Protein AF-R7IMG8-F1 (afdb_monomer_lite)

Foldseek 3Di:
DDKAWPDWDDAPQKIWTWIDDPVALAIAIAMDGNVCPPLFDPQEDDDGWHFKFWDWPPWAAAPDPCPLPDRGPTPVSRQWGWDDWDWDDDPFWIKIWTWTDGPQAKIKTWIWIHTHPAQWIKIKMKIARQHQFKIKIQDIFRGKHKQPPSNARFQNPPFKKKWWFFAAFQFGQDIDIDGCVSQVQDADPVLRDKRKDKDADAFQLRPHTTAQKMKMAGNVQQKIKIKAWFARHTKMKMWMGRTSMIMITIFAQGCSGLNDMDMDHNGDMDMTTMMIIHMDHDPPLQVRLLSRQCVLVVLLVPAFPVLLLQAEAEEACQAQVQQAALVVLVLVLVLDLVDRHAAYEDEFNQQPEPPDDRQQAADQQHGYCVRYVPGCQVSQVSCVVSNHAYEYEHALFKHGQNYPVVPVQVQFFAAPNHFQDDDGITTGQLVDVVSLVSCCVNPLCVCVVNVHQEYEHEAEDTSGSAGDDHPTRSVNRRVSSVSVLVSLVVSCVSRPNRAYEYYYQACSRLGSNSSSSHSAYRNHVCQLALLLLVSLLSCSSRHQLSRHEGEQEDEQPDDLQSNLLSLLSRLSHRHYYYYDSSNHDPSNVVLNRVSVVVSSVCSQQSSAWRKDKDFDDFPDSRQGAEKTKIWIAGPQLKIKIKIWHADYDYDQKDKDQAPPSHAQDFPDKHWSDDWPWHGDPRIIITGDDDHGIMMMTMGHHPDQDDPPDDDFDWKKKFKAADPGQPDWHQAIWMWMDSPVPHTGTFLQPDGPGGDPDDPSTWGQWAWDDDPQKIKIWTARPVDRQKIWIWIGNLVQDTDDTDIDGPVPDDDDDPVRRMDIDDPVSVVVSCVARHDLFFWDFPDKDFFEFEDAQPDDTPDDQWTWTAIPLRFIDIFGWDKDDWHSNDFFKTKIKIKTWDWDAFPLQFFLFALWEWDQDPVQKIKIWGQHFDPVPCDVLFTARFFIKIKIFNFSSLSGPPNVGMDMDTQDGDDAAPPRHHQPFGNWYWDQPPQWIKTKTKGAPDSVDRQNIAIWMWIFNDPDPRPTHIDTPGGQAEPDPPFPPSPGRKGQKDWDAAPNWIKIWIWDDDPAATWIKMFTAPDPRYGYRPFIATADFQDAPLQPAQHVYWGLWEWDDDDQKIKTKTWGHDQALSIAIWIWMFRSPDDPSDNVRIDTRSGTLAHDNPPQQWGRWDNWYWDAGPVGFIKIKTWTANDHDDPPPPPDDSSRDSRTGIHMFTWGAHPVGDIHRRYGHHRDHIDIDMDMDMHMYRHD

Radius of gyration: 37.74 Å; chains: 1; bounding box: 76×121×92 Å

Secondary structure (DSSP, 8-state):
--EEEEEEEEETTEEEEEEEETTS--EEEEEEEGGGTT---TT----PPPSS-EEETTSPPPSTT-TTT--TT-HHHHT-EEEEEEEEE-SSEEEEEEEEEETTTEEEEEEEEEETT-S-EEEEEEEEE-SSS-EEEEEEEEEEEEEE-TTSSTT-TTTEEEEEEE--TT-TTEEEEEETTTTT-PPPTTS-SPEEEEEEE-SS-TTSSB-SEEEEEETTTTEEEEEEEE-SS-EEEEEEESSS-EEEEEEE--TTTT---EEE-TT-EEEPPEEEEEEEESSHHHHHHHHHHHTTGGGGSSS-GGGGG---EEE-HHHHSS---HHHHHHHHHHHTTSS--EEEE-TTTTPPTTS-GGG-TTS-PPPTTT-TT-SHHHHHHHHHTTPEEEEEE-SSEEETTSGGGG-TTSB-EETTEE-EETTEEEB-TT-HHHHHHHIIIIIHHHHHHT--EEEE------TT--SSSSSHHHHHHHHHHHHHHHHHHHHHHSTT-EEEE-BTTBTT-SHHHHTT-SEEE--S-TT-TTHHHHHHHHTTTS-GGGEEEEEEE-TT--HHHHHHHHHHGGGSEEEEEE-GGG--HHHHHHHHHHHHHHHHHHHHHHSEEEEEE----S-TTS--SEEEEEEEETTS-EEEEEEE-SS---SEEEEEPPTTS--EEEEEESSS--EEEEETTEEEEE---SS-EEEEEEE---------S----EEEEEE-TTTTSS-BSEEEEEEESSSSSEEESGGG--SEE--STTS-EEEEEEEEETTEEEEEEEESS-TTEEEEEEESSSSSBPPPEEEEGGGSPPP-TTTT-EEE-HHHHHHHHHHH-------EEEEPPPEEEE-TTSPP---SEEEEEETTS-EEEEE-EE-----SS-EEEEEEEEEEEEEPPBSSBSSEEEEEEEE-TTS-EEEEEEEBPGGG-BTTB--B-EEEEEEESSSGGGSTTSS--EEEEEEE-PPBTTTB----EEEEEEEETTEEEEEEEEES-TT-TT-EEEEEEEE-SS-TTTSPEEEEEEPEESSTT-STTSS-B---EEEEETTEEEEEEEEEETTEEEEEEEEEEETTEE-TTS-EEEE---SGGGGSSS--EEEEEEEEETTEEEEEEEES-SSTT-EEEEEEEETTS-TTSGGG-EE-SS-SB--BTTTTBEEEEEEEEEE-TTS-EEEEEEEESS---TTSTT--GGG-TT-EEEEEEPEE-TTS-EE---PPPSB--EEEEEEEEEEEEE-

Sequence (1248 aa):
MAIEEISRIPVGDMILRYEQETDYATAGFSVIPADMDGQDNAEKFYRINSLVQMKLVGDMYPNCYGHGSSMRNSESANRLDYKSQVVEETEDATIVKTFLEDARGYRVTHIVTYYQGDESFEMKNIVENVSGQDITMEMLSSFELGNISPFLTGDGPEKLLVHRLRSKWSHEGRLSTETVEDLQLEPSWSTWSVSSERFGQTGSMPVKKFFPFVAIEDTENEVLWGVQLAHEASWQMEVYRQDDALHISGGIADREFGHWMKVLHPGESFETPTAIVSVCHGGGIDRICHRLTQAAEKYLDDIPESEQHLPIIFNEYCTTWGCPSHENISGIINAIKDRDFEYFVIDCGWFKEDGVPWDISMGDYNISPTLFPEGLKKTVDMIKAAGMKPGIWFEIDNIGSAAKAYHNTEHQLKRDGYPITTYSRRFWDMTDPWVTEYLTEKVIKTLNTYGFEYMKMDYNDTIGIGCDGSESLGEGLRKNMEASVDFVRKVLAEVPGIILENCASGGHKLEPLMMSLCSMASFSDAHECEEIPVIAANLHRAILPRQSQIWAVIRKTDSVKRIAYSIANTFLGRMCLSGDVTELTEAQWKAIDDGMAFYKKIVPIIRKGYTYHVSPKIGSERHLKGWQGIVRTGENGQAYVLIHTFHGGYPEVIEIPLPDDCPDQIIAQYSDETADVIVENRVLKLKTAEDMRAVAVLLAPQERKDKRNMNKTGFYIRPYTVNWNNEESDSLHLEYSYDKEDWYAFNGDNGILFAQSGSKRMAKPQIVKDGDSFRIYAMDAVDNDKVFCYESKDLITFGEEKVAERAETPEYTAESAIVEITQAQLENLQKRFGKPEEVVIDQIEEICVEVKQGETPELPETVQIVYSNGEKDTKKVTWGEVDTESAGEKTVTGTIYEHQYTNPIIYHRADPFIYKHTDGYYYFTGSHTDMEHNLVGKYQYRNITLRRAKTLEGLADNSGLYEERVVYQREPLPGDNSPHIWAPEIHFVRGKWYIYFTTVIDENEMWSIRPHVLECADADPFKGEWVNLGRVQTTTNDSIAFTDFSLDHTVFEHNGELYMFWPEKHPADSVIYVAKMVNPWTIDSDRICAVVAPEYNWERHGFPVCEGPAVLQRNGKIFLVYSAAGTDALYCLGMCTADENADLLDPASWTKSEHPVFQSSRKNGQFGPGHNSFTKDEEGHDVMVYHARQEERYLVDEGYQPLYDAGRNATLMRIYWNEDGTPNFSVPIPSGKGHDIPTEFTAKVIVK

Structure (mmCIF, N/CA/C/O backbone):
data_AF-R7IMG8-F1
#
_entry.id   AF-R7IMG8-F1
#
loop_
_atom_site.group_PDB
_atom_site.id
_atom_site.type_symbol
_atom_site.label_atom_id
_atom_site.label_alt_id
_atom_site.label_comp_id
_atom_site.label_asym_id
_atom_site.label_entity_id
_atom_site.label_seq_id
_atom_site.pdbx_PDB_ins_code
_atom_site.Cartn_x
_atom_site.Cartn_y
_atom_site.Cartn_z
_atom_site.occupancy
_atom_site.B_iso_or_equiv
_atom_site.auth_seq_id
_atom_site.auth_comp_id
_atom_site.auth_asym_id
_atom_site.auth_atom_id
_atom_site.pdbx_PDB_model_num
ATOM 1 N N . MET A 1 1 ? -8.808 -4.154 40.279 1.00 64.00 1 MET A N 1
ATOM 2 C CA . MET A 1 1 ? -9.996 -3.550 39.648 1.00 64.00 1 MET A CA 1
ATOM 3 C C . MET A 1 1 ? -10.320 -4.435 38.466 1.00 64.00 1 MET A C 1
ATOM 5 O O . MET A 1 1 ? -9.373 -4.941 37.875 1.00 64.00 1 MET A O 1
ATOM 9 N N . ALA A 1 2 ? -11.591 -4.742 38.226 1.00 81.44 2 ALA A N 1
ATOM 10 C CA . ALA A 1 2 ? -11.966 -5.513 37.046 1.00 81.44 2 ALA A CA 1
ATOM 11 C C . ALA A 1 2 ? -12.149 -4.544 35.869 1.00 81.44 2 ALA A C 1
ATOM 13 O O . ALA A 1 2 ? -12.557 -3.400 36.075 1.00 81.44 2 ALA A O 1
ATOM 14 N N . ILE A 1 3 ? -11.790 -4.994 34.671 1.00 88.44 3 ILE A N 1
ATOM 15 C CA . ILE A 1 3 ? -12.027 -4.289 33.411 1.00 88.44 3 ILE A CA 1
ATOM 16 C C . ILE A 1 3 ? -13.133 -5.067 32.696 1.00 88.44 3 ILE A C 1
ATOM 18 O O . ILE A 1 3 ? -13.079 -6.296 32.634 1.00 88.44 3 ILE A O 1
ATOM 22 N N . GLU A 1 4 ? -14.155 -4.362 32.230 1.00 90.69 4 GLU A N 1
ATOM 23 C CA . GLU A 1 4 ? -15.272 -4.905 31.460 1.00 90.69 4 GLU A CA 1
ATOM 24 C C . GLU A 1 4 ? -15.244 -4.333 30.041 1.00 90.69 4 GLU A C 1
ATOM 26 O O . GLU A 1 4 ? -14.918 -3.166 29.827 1.00 90.69 4 GLU A O 1
ATOM 31 N N . GLU A 1 5 ? -15.592 -5.159 29.060 1.00 93.38 5 GLU A N 1
ATOM 32 C CA . GLU A 1 5 ? -15.709 -4.732 27.668 1.00 93.38 5 GLU A CA 1
ATOM 33 C C . GLU A 1 5 ? -17.028 -3.966 27.466 1.00 93.38 5 GLU A C 1
ATOM 35 O O . GLU A 1 5 ? -18.105 -4.460 27.808 1.00 93.38 5 GLU A O 1
ATOM 40 N N . ILE A 1 6 ? -16.947 -2.753 26.913 1.00 95.56 6 ILE A N 1
ATOM 41 C CA . ILE A 1 6 ? -18.108 -1.973 26.458 1.00 95.56 6 ILE A CA 1
ATOM 42 C C . ILE A 1 6 ? -18.556 -2.503 25.100 1.00 95.56 6 ILE A C 1
ATOM 44 O O . ILE A 1 6 ? -19.740 -2.765 24.881 1.00 95.56 6 ILE A O 1
ATOM 48 N N . SER A 1 7 ? -17.608 -2.602 24.172 1.00 96.88 7 SER A N 1
ATOM 49 C CA . SER A 1 7 ? -17.856 -3.076 22.822 1.00 96.88 7 SER A CA 1
ATOM 50 C C . SER A 1 7 ? -16.575 -3.497 22.124 1.00 96.88 7 SER A C 1
ATOM 52 O O . SER A 1 7 ? -15.461 -3.099 22.476 1.00 96.88 7 SER A O 1
ATOM 54 N N . ARG A 1 8 ? -16.788 -4.305 21.091 1.00 96.38 8 ARG A N 1
ATOM 55 C CA . ARG A 1 8 ? -15.763 -4.944 20.292 1.00 96.38 8 ARG A CA 1
ATOM 56 C C . ARG A 1 8 ? -16.223 -4.941 18.847 1.00 96.38 8 ARG A C 1
ATOM 58 O O . ARG A 1 8 ? -17.187 -5.626 18.512 1.00 96.38 8 ARG A O 1
ATOM 65 N N . ILE A 1 9 ? -15.591 -4.114 18.024 1.00 97.69 9 ILE A N 1
ATOM 66 C CA . ILE A 1 9 ? -16.086 -3.779 16.686 1.00 97.69 9 ILE A CA 1
ATOM 67 C C . ILE A 1 9 ? -15.003 -4.148 15.666 1.00 97.69 9 ILE A C 1
ATOM 69 O O . ILE A 1 9 ? -13.970 -3.475 15.616 1.00 97.69 9 ILE A O 1
ATOM 73 N N . PRO A 1 10 ? -15.195 -5.227 14.888 1.00 96.44 10 PRO A N 1
ATOM 74 C CA . PRO A 1 10 ? -14.308 -5.571 13.782 1.00 96.44 10 PRO A CA 1
ATOM 75 C C . PRO A 1 10 ? -14.412 -4.535 12.658 1.00 96.44 10 PRO A C 1
ATOM 77 O O . PRO A 1 10 ? -15.517 -4.163 12.269 1.00 96.44 10 PRO A O 1
ATOM 80 N N . VAL A 1 11 ? -13.271 -4.089 12.133 1.00 96.00 11 VAL A N 1
ATOM 81 C CA . VAL A 1 11 ? -13.170 -3.172 10.990 1.00 96.00 11 VAL A CA 1
ATOM 82 C C . VAL A 1 11 ? -11.996 -3.595 10.107 1.00 96.00 11 VAL A C 1
ATOM 84 O O . VAL A 1 11 ? -10.836 -3.494 10.505 1.00 96.00 11 VAL A O 1
ATOM 87 N N . GLY A 1 12 ? -12.287 -4.135 8.922 1.00 94.88 12 GLY A N 1
ATOM 88 C CA . GLY A 1 12 ? -11.266 -4.752 8.070 1.00 94.88 12 GLY A CA 1
ATOM 89 C C . GLY A 1 12 ? -10.522 -5.883 8.794 1.00 94.88 12 GLY A C 1
ATOM 90 O O . GLY A 1 12 ? -11.134 -6.809 9.323 1.00 94.88 12 GLY A O 1
ATOM 91 N N . ASP A 1 13 ? -9.194 -5.790 8.842 1.00 96.44 13 ASP A N 1
ATOM 92 C CA . ASP A 1 13 ? -8.289 -6.695 9.567 1.00 96.44 13 ASP A CA 1
ATOM 93 C C . ASP A 1 13 ? -7.921 -6.192 10.979 1.00 96.44 13 ASP A C 1
ATOM 95 O O . ASP A 1 13 ? -6.969 -6.677 11.594 1.00 96.44 13 ASP A O 1
ATOM 99 N N . MET A 1 14 ? -8.670 -5.227 11.514 1.00 98.19 14 MET A N 1
ATOM 100 C CA . MET A 1 14 ? -8.454 -4.628 12.830 1.00 98.19 14 MET A CA 1
ATOM 101 C C . MET A 1 14 ? -9.680 -4.812 13.721 1.00 98.19 14 MET A C 1
ATOM 103 O O . MET A 1 14 ? -10.803 -5.013 13.256 1.00 98.19 14 MET A O 1
ATOM 107 N N . ILE A 1 15 ? -9.479 -4.708 15.033 1.00 98.06 15 ILE A N 1
ATOM 108 C CA . ILE A 1 15 ? -10.569 -4.747 16.006 1.00 98.06 15 ILE A CA 1
ATOM 109 C C . ILE A 1 15 ? -10.452 -3.569 16.959 1.00 98.06 15 ILE A C 1
ATOM 111 O O . ILE A 1 15 ? -9.456 -3.419 17.666 1.00 98.06 15 ILE A O 1
ATOM 115 N N . LEU A 1 16 ? -11.504 -2.752 16.974 1.00 98.06 16 LEU A N 1
ATOM 116 C CA . LEU A 1 16 ? -11.683 -1.641 17.895 1.00 98.06 16 LEU A CA 1
ATOM 117 C C . LEU A 1 16 ? -12.239 -2.178 19.216 1.00 98.06 16 LEU A C 1
ATOM 119 O O . LEU A 1 16 ? -13.320 -2.775 19.237 1.00 98.06 16 LEU A O 1
ATOM 123 N N . ARG A 1 17 ? -11.525 -1.958 20.319 1.00 96.75 17 ARG A N 1
ATOM 124 C CA . ARG A 1 17 ? -11.934 -2.392 21.659 1.00 96.75 17 ARG A CA 1
ATOM 125 C C . ARG A 1 17 ? -12.183 -1.190 22.550 1.00 96.75 17 ARG A C 1
ATOM 127 O O . ARG A 1 17 ? -11.306 -0.351 22.749 1.00 96.75 17 ARG A O 1
ATOM 134 N N . TYR A 1 18 ? -13.388 -1.135 23.101 1.00 97.31 18 TYR A N 1
ATOM 135 C CA . TYR A 1 18 ? -13.779 -0.161 24.108 1.00 97.31 18 TYR A CA 1
ATOM 136 C C . TYR A 1 18 ? -13.946 -0.888 25.434 1.00 97.31 18 TYR A C 1
ATOM 138 O O . TYR A 1 18 ? -14.710 -1.845 25.534 1.00 97.31 18 TYR A O 1
ATOM 146 N N . GLU A 1 19 ? -13.249 -0.419 26.459 1.00 94.62 19 GLU A N 1
ATOM 147 C CA . GLU A 1 19 ? -13.199 -1.064 27.772 1.00 94.62 19 GLU A CA 1
ATOM 148 C C . GLU A 1 19 ? -13.489 -0.050 28.874 1.00 94.62 19 GLU A C 1
ATOM 150 O O . GLU A 1 19 ? -13.252 1.146 28.707 1.00 94.62 19 GLU A O 1
ATOM 155 N N . GLN A 1 20 ? -13.990 -0.522 30.010 1.00 93.06 20 GLN A N 1
ATOM 156 C CA . GLN A 1 20 ? -14.310 0.298 31.171 1.00 93.06 20 GLN A CA 1
ATOM 157 C C . GLN A 1 20 ? -13.817 -0.363 32.456 1.00 93.06 20 GLN A C 1
ATOM 159 O O . GLN A 1 20 ? -13.890 -1.579 32.611 1.00 93.06 20 GLN A O 1
ATOM 164 N N . GLU A 1 21 ? -13.374 0.427 33.430 1.00 85.25 21 GLU A N 1
ATOM 165 C CA . GLU A 1 21 ? -13.169 -0.090 34.788 1.00 85.25 21 GLU A CA 1
ATOM 166 C C . GLU A 1 21 ? -14.520 -0.349 35.483 1.00 85.25 21 GLU A C 1
ATOM 168 O O . GLU A 1 21 ? -15.457 0.432 35.368 1.00 85.25 21 GLU A O 1
ATOM 173 N N . THR A 1 22 ? -14.648 -1.420 36.271 1.00 78.81 22 THR A N 1
ATOM 174 C CA . THR A 1 22 ? -15.921 -1.727 36.962 1.00 78.81 22 THR A CA 1
ATOM 175 C C . THR A 1 22 ? -16.291 -0.720 38.046 1.00 78.81 22 THR A C 1
ATOM 177 O O . THR A 1 22 ? -17.466 -0.507 38.341 1.00 78.81 22 THR A O 1
ATOM 180 N N . ASP A 1 23 ? -15.280 -0.121 38.674 1.00 82.31 23 ASP A N 1
ATOM 181 C CA . ASP A 1 23 ? -15.454 0.780 39.816 1.00 82.31 23 ASP A CA 1
ATOM 182 C C . ASP A 1 23 ? -15.578 2.256 39.386 1.00 82.31 23 ASP A C 1
ATOM 184 O O . ASP A 1 23 ? -15.940 3.107 40.205 1.00 82.31 23 ASP A O 1
ATOM 188 N N . TYR A 1 24 ? -15.304 2.563 38.111 1.00 82.00 24 TYR A N 1
ATOM 189 C CA . TYR A 1 24 ? -15.265 3.917 37.555 1.00 82.00 24 TYR A CA 1
ATOM 190 C C . TYR A 1 24 ? -15.941 3.957 36.182 1.00 82.00 24 TYR A C 1
ATOM 192 O O . TYR A 1 24 ? -15.780 3.054 35.379 1.00 82.00 24 TYR A O 1
ATOM 200 N N . ALA A 1 25 ? -16.667 5.024 35.849 1.00 86.12 25 ALA A N 1
ATOM 201 C CA . ALA A 1 25 ? -17.297 5.146 34.529 1.00 86.12 25 ALA A CA 1
ATOM 202 C C . ALA A 1 25 ? -16.310 5.529 33.404 1.00 86.12 25 ALA A C 1
ATOM 204 O O . ALA A 1 25 ? -16.732 5.966 32.337 1.00 86.12 25 ALA A O 1
ATOM 205 N N . THR A 1 26 ? -15.003 5.393 33.633 1.00 92.62 26 THR A N 1
ATOM 206 C CA . THR A 1 26 ? -13.958 5.748 32.671 1.00 92.62 26 THR A CA 1
ATOM 207 C C . THR A 1 26 ? -13.900 4.707 31.561 1.00 92.62 26 THR A C 1
ATOM 209 O O . THR A 1 26 ? -13.534 3.561 31.817 1.00 92.62 26 THR A O 1
ATOM 212 N N . ALA A 1 27 ? -14.237 5.113 30.338 1.00 94.81 27 ALA A N 1
ATOM 213 C CA . ALA A 1 27 ? -14.009 4.307 29.142 1.00 94.81 27 ALA A CA 1
ATOM 214 C C . ALA A 1 27 ? -12.612 4.571 28.573 1.00 94.81 27 ALA A C 1
ATOM 216 O O . ALA A 1 27 ? -12.157 5.715 28.583 1.00 94.81 27 ALA A O 1
ATOM 217 N N . GLY A 1 28 ? -11.984 3.536 28.027 1.00 95.50 28 GLY A N 1
ATOM 218 C CA . GLY A 1 28 ? -10.760 3.602 27.238 1.00 95.50 28 GLY A CA 1
ATOM 219 C C . GLY A 1 28 ? -10.925 2.925 25.888 1.00 95.50 28 GLY A C 1
ATOM 220 O O . GLY A 1 28 ? -11.968 2.342 25.585 1.00 95.50 28 GLY A O 1
ATOM 221 N N . PHE A 1 29 ? -9.882 3.037 25.074 1.00 96.94 29 PHE A N 1
ATOM 222 C CA . PHE A 1 29 ? -9.869 2.557 23.702 1.00 96.94 29 PHE A CA 1
ATOM 223 C C . PHE A 1 29 ? -8.526 1.915 23.374 1.00 96.94 29 PHE A C 1
ATOM 225 O O . PHE A 1 29 ? -7.474 2.497 23.645 1.00 96.94 29 PHE A O 1
ATOM 232 N N . SER A 1 30 ? -8.569 0.733 22.777 1.00 95.81 30 SER A N 1
ATOM 233 C CA . SER A 1 30 ? -7.417 0.063 22.186 1.00 95.81 30 SER A CA 1
ATOM 234 C C . SER A 1 30 ? -7.805 -0.499 20.821 1.00 95.81 30 SER A C 1
ATOM 236 O O . SER A 1 30 ? -8.982 -0.651 20.488 1.00 95.81 30 SER A O 1
ATOM 238 N N . VAL A 1 31 ? -6.800 -0.777 20.000 1.00 97.25 31 VAL A N 1
ATOM 239 C CA . VAL A 1 31 ? -6.988 -1.419 18.701 1.00 97.25 31 VAL A CA 1
ATOM 240 C C . VAL A 1 31 ? -5.981 -2.547 18.569 1.00 97.25 31 VAL A C 1
ATOM 242 O O . VAL A 1 31 ? -4.840 -2.397 19.001 1.00 97.25 31 VAL A O 1
ATOM 245 N N . ILE A 1 32 ? -6.391 -3.679 18.007 1.00 97.38 32 ILE A N 1
ATOM 246 C CA . ILE A 1 32 ? -5.525 -4.846 17.796 1.00 97.38 32 ILE A CA 1
ATOM 247 C C . ILE A 1 32 ? -5.727 -5.427 16.392 1.00 97.38 32 ILE A C 1
ATOM 249 O O . ILE A 1 32 ? -6.807 -5.242 15.824 1.00 97.38 32 ILE A O 1
ATOM 253 N N . PRO A 1 33 ? -4.729 -6.131 15.827 1.00 97.94 33 PRO A N 1
ATOM 254 C CA . PRO A 1 33 ? -4.938 -6.952 14.639 1.00 97.94 33 PRO A CA 1
ATOM 255 C C . PRO A 1 33 ? -6.002 -8.018 14.907 1.00 97.94 33 PRO A C 1
ATOM 257 O O . PRO A 1 33 ? -6.039 -8.606 15.991 1.00 97.94 33 PRO A O 1
ATOM 260 N N . ALA A 1 34 ? -6.876 -8.269 13.935 1.00 96.81 34 ALA A N 1
ATOM 261 C CA . ALA A 1 34 ? -8.001 -9.178 14.115 1.00 96.81 34 ALA A CA 1
ATOM 262 C C . ALA A 1 34 ? -7.579 -10.640 14.327 1.00 96.81 34 ALA A C 1
ATOM 264 O O . ALA A 1 34 ? -8.248 -11.381 15.043 1.00 96.81 34 ALA A O 1
ATOM 265 N N . ASP A 1 35 ? -6.453 -11.045 13.748 1.00 94.88 35 ASP A N 1
ATOM 266 C CA . ASP A 1 35 ? -5.847 -12.368 13.909 1.00 94.88 35 ASP A CA 1
ATOM 267 C C . ASP A 1 35 ? -5.143 -12.562 15.265 1.00 94.88 35 ASP A C 1
ATOM 269 O O . ASP A 1 35 ? -4.923 -13.695 15.698 1.00 94.88 35 ASP A O 1
ATOM 273 N N . MET A 1 36 ? -4.850 -11.466 15.968 1.00 94.81 36 MET A N 1
ATOM 274 C CA . MET A 1 36 ? -4.281 -11.457 17.321 1.00 94.81 36 MET A CA 1
ATOM 275 C C . MET A 1 36 ? -5.348 -11.408 18.423 1.00 94.81 36 MET A C 1
ATOM 277 O O . MET A 1 36 ? -5.036 -11.322 19.612 1.00 94.81 36 MET A O 1
ATOM 281 N N . ASP A 1 37 ? -6.622 -11.470 18.049 1.00 93.38 37 ASP A N 1
ATOM 282 C CA . ASP A 1 37 ? -7.723 -11.454 18.995 1.00 93.38 37 ASP A CA 1
ATOM 283 C C . ASP A 1 37 ? -7.693 -12.624 19.991 1.00 93.38 37 ASP A C 1
ATOM 285 O O . ASP A 1 37 ? -7.462 -13.777 19.632 1.00 93.38 37 ASP A O 1
ATOM 289 N N . GLY A 1 38 ? -7.971 -12.323 21.260 1.00 88.69 38 GLY A N 1
ATOM 290 C CA . GLY A 1 38 ? -8.013 -13.301 22.345 1.00 88.69 38 GLY A CA 1
ATOM 291 C C . GLY A 1 38 ? -6.638 -13.750 22.845 1.00 88.69 38 GLY A C 1
ATOM 292 O O . GLY A 1 38 ? -6.576 -14.632 23.701 1.00 88.69 38 GLY A O 1
ATOM 293 N N . GLN A 1 39 ? -5.553 -13.150 22.349 1.00 91.56 39 GLN A N 1
ATOM 294 C CA . GLN A 1 39 ? -4.176 -13.461 22.754 1.00 91.56 39 GLN A CA 1
ATOM 295 C C . GLN A 1 39 ? -3.642 -12.533 23.859 1.00 91.56 39 GLN A C 1
ATOM 297 O O . GLN A 1 39 ? -2.444 -12.511 24.134 1.00 91.56 39 GLN A O 1
ATOM 302 N N . ASP A 1 40 ? -4.520 -11.756 24.498 1.00 88.38 40 ASP A N 1
ATOM 303 C CA . ASP A 1 40 ? -4.171 -10.851 25.591 1.00 88.38 40 ASP A CA 1
ATOM 304 C C . ASP A 1 40 ? -3.445 -11.573 26.734 1.00 88.38 40 ASP A C 1
ATOM 306 O O . ASP A 1 40 ? -3.822 -12.667 27.172 1.00 88.38 40 ASP A O 1
ATOM 310 N N . ASN A 1 41 ? -2.453 -10.900 27.309 1.00 86.38 41 ASN A N 1
ATOM 311 C CA . ASN A 1 41 ? -1.793 -11.376 28.507 1.00 86.38 41 ASN A CA 1
ATOM 312 C C . ASN A 1 41 ? -2.612 -11.033 29.756 1.00 86.38 41 ASN A C 1
ATOM 314 O O . ASN A 1 41 ? -2.608 -9.902 30.244 1.00 86.38 41 ASN A O 1
ATOM 318 N N . ALA A 1 42 ? -3.270 -12.045 30.320 1.00 78.81 42 ALA A N 1
ATOM 319 C CA . ALA A 1 42 ? -4.107 -11.898 31.509 1.00 78.81 42 ALA A CA 1
ATOM 320 C C . ALA A 1 42 ? -3.347 -11.462 32.784 1.00 78.81 42 ALA A C 1
ATOM 322 O O . ALA A 1 42 ? -3.987 -11.120 33.780 1.00 78.81 42 ALA A O 1
ATOM 323 N N . GLU A 1 43 ? -2.009 -11.489 32.792 1.00 82.62 43 GLU A N 1
ATOM 324 C CA . GLU A 1 43 ? -1.183 -11.100 33.944 1.00 82.62 43 GLU A CA 1
ATOM 325 C C . GLU A 1 43 ? -0.740 -9.625 33.919 1.00 82.62 43 GLU A C 1
ATOM 327 O O . GLU A 1 43 ? -0.153 -9.157 34.897 1.00 82.62 43 GLU A O 1
ATOM 332 N N . LYS A 1 44 ? -1.026 -8.870 32.847 1.00 89.00 44 LYS A N 1
ATOM 333 C CA . LYS A 1 44 ? -0.608 -7.466 32.712 1.00 89.00 44 LYS A CA 1
ATOM 334 C C . LYS A 1 44 ? -1.415 -6.542 33.630 1.00 89.00 44 LYS A C 1
ATOM 336 O O . LYS A 1 44 ? -2.647 -6.530 33.591 1.00 89.00 44 LYS A O 1
ATOM 341 N N . PHE A 1 45 ? -0.736 -5.738 34.451 1.00 89.44 45 PHE A N 1
ATOM 342 C CA . PHE A 1 45 ? -1.399 -4.811 35.367 1.00 89.44 45 PHE A CA 1
ATOM 343 C C . PHE A 1 45 ? -1.464 -3.395 34.787 1.00 89.44 45 PHE A C 1
ATOM 345 O O . PHE A 1 45 ? -0.451 -2.705 34.697 1.00 89.44 45 PHE A O 1
ATOM 352 N N . TYR A 1 46 ? -2.673 -2.923 34.481 1.00 90.75 46 TYR A N 1
ATOM 353 C CA . TYR A 1 46 ? -2.876 -1.558 34.005 1.00 90.75 46 TYR A CA 1
ATOM 354 C C . TYR A 1 46 ? -4.200 -0.941 34.457 1.00 90.75 46 TYR A C 1
ATOM 356 O O . TYR A 1 46 ? -5.112 -1.637 34.916 1.00 90.75 46 TYR A O 1
ATOM 364 N N . ARG A 1 47 ? -4.285 0.386 34.342 1.00 88.88 47 ARG A N 1
ATOM 365 C CA . ARG A 1 47 ? -5.519 1.168 34.481 1.00 88.88 47 ARG A CA 1
ATOM 366 C C . ARG A 1 47 ? -6.023 1.665 33.133 1.00 88.88 47 ARG A C 1
ATOM 368 O O . ARG A 1 47 ? -5.244 1.936 32.220 1.00 88.88 47 ARG A O 1
ATOM 375 N N . ILE A 1 48 ? -7.336 1.842 33.030 1.00 91.25 48 ILE A N 1
ATOM 376 C CA . ILE A 1 48 ? -7.953 2.426 31.839 1.00 91.25 48 ILE A CA 1
ATOM 377 C C . ILE A 1 48 ? -7.767 3.946 31.868 1.00 91.25 48 ILE A C 1
ATOM 379 O O . ILE A 1 48 ? -8.255 4.629 32.771 1.00 91.25 48 ILE A O 1
ATOM 383 N N . ASN A 1 49 ? -7.088 4.484 30.852 1.00 90.62 49 ASN A N 1
ATOM 384 C CA . ASN A 1 49 ? -7.066 5.924 30.612 1.00 90.62 49 ASN A CA 1
ATOM 385 C C . ASN A 1 49 ? -8.358 6.360 29.926 1.00 90.62 49 ASN A C 1
ATOM 387 O O . ASN A 1 49 ? -8.917 5.632 29.106 1.00 90.62 49 ASN A O 1
ATOM 391 N N . SER A 1 50 ? -8.790 7.583 30.240 1.00 93.69 50 SER A N 1
ATOM 392 C CA . SER A 1 50 ? -9.926 8.196 29.563 1.00 93.69 50 SER A CA 1
ATOM 393 C C . SER A 1 50 ? -9.677 8.251 28.064 1.00 93.69 50 SER A C 1
ATOM 395 O O . SER A 1 50 ? -8.644 8.746 27.610 1.00 93.69 50 SER A O 1
ATOM 397 N N . LEU A 1 51 ? -10.670 7.781 27.322 1.00 94.69 51 LEU A N 1
ATOM 398 C CA . LEU A 1 51 ? -10.718 7.741 25.870 1.00 94.69 51 LEU A CA 1
ATOM 399 C C . LEU A 1 51 ? -10.458 9.109 25.222 1.00 94.69 51 LEU A C 1
ATOM 401 O O . LEU A 1 51 ? -9.972 9.194 24.097 1.00 94.69 51 LEU A O 1
ATOM 405 N N . VAL A 1 52 ? -10.762 10.194 25.942 1.00 96.81 52 VAL A N 1
ATOM 406 C CA . VAL A 1 52 ? -10.409 11.551 25.533 1.00 96.81 52 VAL A CA 1
ATOM 407 C C . VAL A 1 52 ? -9.584 12.215 26.617 1.00 96.81 52 VAL A C 1
ATOM 409 O O . VAL A 1 52 ? -10.024 12.430 27.747 1.00 96.81 52 VAL A O 1
ATOM 412 N N . GLN A 1 53 ? -8.383 12.624 26.234 1.00 96.81 53 GLN A N 1
ATOM 413 C CA . GLN A 1 53 ? -7.523 13.427 27.077 1.00 96.81 53 GLN A CA 1
ATOM 414 C C . GLN A 1 53 ? -7.897 14.897 26.900 1.00 96.81 53 GLN A C 1
ATOM 416 O O . GLN A 1 53 ? -7.891 15.448 25.797 1.00 96.81 53 GLN A O 1
ATOM 421 N N . MET A 1 54 ? -8.248 15.532 28.011 1.00 96.88 54 MET A N 1
ATOM 422 C CA . MET A 1 54 ? -8.707 16.914 28.068 1.00 96.88 54 MET A CA 1
ATOM 423 C C . MET A 1 54 ? -8.181 17.558 29.346 1.00 96.88 54 MET A C 1
ATOM 425 O O . MET A 1 54 ? -8.053 16.892 30.375 1.00 96.88 54 MET A O 1
ATOM 429 N N . LYS A 1 55 ? -7.905 18.863 29.303 1.00 97.00 55 LYS A N 1
ATOM 430 C CA . LYS A 1 55 ? -7.544 19.660 30.481 1.00 97.00 55 LYS A CA 1
ATOM 431 C C . LYS A 1 55 ? -8.245 21.011 30.444 1.00 97.00 55 LYS A C 1
ATOM 433 O O . LYS A 1 55 ? -8.022 21.806 29.531 1.00 97.00 55 LYS A O 1
ATOM 438 N N . LEU A 1 56 ? -9.042 21.298 31.468 1.00 97.50 56 LEU A N 1
ATOM 439 C CA . LEU A 1 56 ? -9.593 22.625 31.729 1.00 97.50 56 LEU A CA 1
ATOM 440 C C . LEU A 1 56 ? -8.667 23.441 32.631 1.00 97.50 56 LEU A C 1
ATOM 442 O O . LEU A 1 56 ? -7.988 22.914 33.521 1.00 97.50 56 LEU A O 1
ATOM 446 N N . VAL A 1 57 ? -8.672 24.757 32.428 1.00 96.81 57 VAL A N 1
ATOM 447 C CA . VAL A 1 57 ? -7.995 25.703 33.317 1.00 96.81 57 VAL A CA 1
ATOM 448 C C . VAL A 1 57 ? -8.606 25.620 34.717 1.00 96.81 57 VAL A C 1
ATOM 450 O O . VAL A 1 57 ? -9.814 25.749 34.888 1.00 96.81 57 VAL A O 1
ATOM 453 N N . GLY A 1 58 ? -7.751 25.459 35.728 1.00 94.19 58 GLY A N 1
ATOM 454 C CA . GLY A 1 58 ? -8.154 25.374 37.137 1.00 94.19 58 GLY A CA 1
ATOM 455 C C . GLY A 1 58 ? -8.347 23.949 37.659 1.00 94.19 58 GLY A C 1
ATOM 456 O O . GLY A 1 58 ? -8.241 23.752 38.868 1.00 94.19 58 GLY A O 1
ATOM 457 N N . ASP A 1 59 ? -8.533 22.970 36.771 1.00 95.81 59 ASP A N 1
ATOM 458 C CA . ASP A 1 59 ? -8.601 21.551 37.135 1.00 95.81 59 ASP A CA 1
ATOM 459 C C . ASP A 1 59 ? -7.218 21.004 37.518 1.00 95.81 59 ASP A C 1
ATOM 461 O O . ASP A 1 59 ? -6.179 21.506 37.059 1.00 95.81 59 ASP A O 1
ATOM 465 N N . MET A 1 60 ? -7.193 19.963 38.357 1.00 93.50 60 MET A N 1
ATOM 466 C CA . MET A 1 60 ? -5.941 19.348 38.803 1.00 93.50 60 MET A CA 1
ATOM 467 C C . MET A 1 60 ? -5.151 18.742 37.635 1.00 93.50 60 MET A C 1
ATOM 469 O O . MET A 1 60 ? -5.702 18.149 36.705 1.00 93.50 60 MET A O 1
ATOM 473 N N . TYR A 1 61 ? -3.832 18.900 37.707 1.00 90.19 61 TYR A N 1
ATOM 474 C CA . TYR A 1 61 ? -2.869 18.254 36.819 1.00 90.19 61 TYR A CA 1
ATOM 475 C C . TYR A 1 61 ? -2.662 16.785 37.216 1.00 90.19 61 TYR A C 1
ATOM 477 O O . TYR A 1 61 ? -3.120 16.366 38.283 1.00 90.19 61 TYR A O 1
ATOM 485 N N . PRO A 1 62 ? -1.953 16.012 36.382 1.00 84.69 62 PRO A N 1
ATOM 486 C CA . PRO A 1 62 ? -1.645 14.618 36.672 1.00 84.69 62 PRO A CA 1
ATOM 487 C C . PRO A 1 62 ? -0.788 14.496 37.940 1.00 84.69 62 PRO A C 1
ATOM 489 O O . PRO A 1 62 ? -0.000 15.389 38.274 1.00 84.69 62 PRO A O 1
ATOM 492 N N . ASN A 1 63 ? -0.953 13.394 38.671 1.00 80.25 63 ASN A N 1
ATOM 493 C CA . ASN A 1 63 ? -0.265 13.168 39.944 1.00 80.25 63 ASN A CA 1
ATOM 494 C C . ASN A 1 63 ? 1.266 13.033 39.778 1.00 80.25 63 ASN A C 1
ATOM 496 O O . ASN A 1 63 ? 1.785 12.898 38.675 1.00 80.25 63 ASN A O 1
ATOM 500 N N . CYS A 1 64 ? 1.990 13.057 40.906 1.00 77.94 64 CYS A N 1
ATOM 501 C CA . CYS A 1 64 ? 3.389 12.613 41.019 1.00 77.94 64 CYS A CA 1
ATOM 502 C C . CYS A 1 64 ? 4.347 13.158 39.939 1.00 77.94 64 CYS A C 1
ATOM 504 O O . CYS A 1 64 ? 4.857 12.408 39.120 1.00 77.94 64 CYS A O 1
ATOM 506 N N . TYR A 1 65 ? 4.650 14.461 40.012 1.00 82.94 65 TYR A N 1
ATOM 507 C CA . TYR A 1 65 ? 5.629 15.170 39.163 1.00 82.94 65 TYR A CA 1
ATOM 508 C C . TYR A 1 65 ? 5.204 15.449 37.707 1.00 82.94 65 TYR A C 1
ATOM 510 O O . TYR A 1 65 ? 6.022 15.948 36.942 1.00 82.94 65 TYR A O 1
ATOM 518 N N . GLY A 1 66 ? 3.935 15.232 37.337 1.00 81.69 66 GLY A N 1
ATOM 519 C CA . GLY A 1 66 ? 3.442 15.473 35.970 1.00 81.69 66 GLY A CA 1
ATOM 520 C C . GLY A 1 66 ? 3.472 16.934 35.483 1.00 81.69 66 GLY A C 1
ATOM 521 O O . GLY A 1 66 ? 3.581 17.171 34.284 1.00 81.69 66 GLY A O 1
ATOM 522 N N . HIS A 1 67 ? 3.423 17.931 36.375 1.00 84.81 67 HIS A N 1
ATOM 523 C CA . HIS A 1 67 ? 3.452 19.355 35.995 1.00 84.81 67 HIS A CA 1
ATOM 524 C C . HIS A 1 67 ? 4.688 19.732 35.157 1.00 84.81 67 HIS A C 1
ATOM 526 O O . HIS A 1 67 ? 5.818 19.483 35.574 1.00 84.81 67 HIS A O 1
ATOM 532 N N . GLY A 1 68 ? 4.481 20.402 34.017 1.00 85.94 68 GLY A N 1
ATOM 533 C CA . GLY A 1 68 ? 5.546 20.758 33.072 1.00 85.94 68 GLY A CA 1
ATOM 534 C C . GLY A 1 68 ? 6.036 19.595 32.201 1.00 85.94 68 GLY A C 1
ATOM 535 O O . GLY A 1 68 ? 6.812 19.823 31.272 1.00 85.94 68 GLY A O 1
ATOM 536 N N . SER A 1 69 ? 5.592 18.367 32.489 1.00 87.06 69 SER A N 1
ATOM 537 C CA . SER A 1 69 ? 5.900 17.160 31.720 1.00 87.06 69 SER A CA 1
ATOM 538 C C . SER A 1 69 ? 4.712 16.754 30.847 1.00 87.06 69 SER A C 1
ATOM 540 O O . SER A 1 69 ? 4.840 16.699 29.627 1.00 87.06 69 SER A O 1
ATOM 542 N N . SER A 1 70 ? 3.541 16.568 31.468 1.00 91.62 70 SER A N 1
ATOM 543 C CA . SER A 1 70 ? 2.320 16.075 30.832 1.00 91.62 70 SER A CA 1
ATOM 544 C C . SER A 1 70 ? 1.061 16.736 31.400 1.00 91.62 70 SER A C 1
ATOM 546 O O . SER A 1 70 ? 0.993 17.098 32.579 1.00 91.62 70 SER A O 1
ATOM 548 N N . MET A 1 71 ? 0.029 16.842 30.559 1.00 93.38 71 MET A N 1
ATOM 549 C CA . MET A 1 71 ? -1.339 17.194 30.961 1.00 93.38 71 MET A CA 1
ATOM 550 C C . MET A 1 71 ? -2.319 16.010 30.864 1.00 93.38 71 MET A C 1
ATOM 552 O O . MET A 1 71 ? -3.507 16.193 31.132 1.00 93.38 71 MET A O 1
ATOM 556 N N . ARG A 1 72 ? -1.845 14.812 30.492 1.00 92.44 72 ARG A N 1
ATOM 557 C CA . ARG A 1 72 ? -2.653 13.586 30.346 1.00 92.44 72 ARG A CA 1
ATOM 558 C C . ARG A 1 72 ? -3.030 13.005 31.697 1.00 92.44 72 ARG A C 1
ATOM 560 O O . ARG A 1 72 ? -2.243 13.078 32.627 1.00 92.44 72 ARG A O 1
ATOM 567 N N . ASN A 1 73 ? -4.202 12.396 31.813 1.00 91.19 73 ASN A N 1
ATOM 568 C CA . ASN A 1 73 ? -4.765 11.889 33.069 1.00 91.19 73 ASN A CA 1
ATOM 569 C C . ASN A 1 73 ? -5.057 13.009 34.080 1.00 91.19 73 ASN A C 1
ATOM 571 O O . ASN A 1 73 ? -4.924 12.842 35.297 1.00 91.19 73 ASN A O 1
ATOM 575 N N . SER A 1 74 ? -5.455 14.177 33.569 1.00 93.44 74 SER A N 1
ATOM 576 C CA . SER A 1 74 ? -5.899 15.299 34.390 1.00 93.44 74 SER A CA 1
ATOM 577 C C . SER A 1 74 ? -7.237 15.034 35.082 1.00 93.44 74 SER A C 1
ATOM 579 O O . SER A 1 74 ? -7.965 14.103 34.738 1.00 93.44 74 SER A O 1
ATOM 581 N N . GLU A 1 75 ? -7.617 15.903 36.021 1.00 94.94 75 GLU A N 1
ATOM 582 C CA . GLU A 1 75 ? -8.960 15.852 36.605 1.00 94.94 75 GLU A CA 1
ATOM 583 C C . GLU A 1 75 ? -10.067 15.961 35.547 1.00 94.94 75 GLU A C 1
ATOM 585 O O . GLU A 1 75 ? -11.070 15.268 35.676 1.00 94.94 75 GLU A O 1
ATOM 590 N N . SER A 1 76 ? -9.901 16.777 34.502 1.00 96.12 76 SER A N 1
ATOM 591 C CA . SER A 1 76 ? -10.929 16.906 33.463 1.00 96.12 76 SER A CA 1
ATOM 592 C C . SER A 1 76 ? -11.108 15.594 32.698 1.00 96.12 76 SER A C 1
ATOM 594 O O . SER A 1 76 ? -12.238 15.167 32.505 1.00 96.12 76 SER A O 1
ATOM 596 N N . ALA A 1 77 ? -10.008 14.929 32.326 1.00 95.06 77 ALA A N 1
ATOM 597 C CA . ALA A 1 77 ? -10.044 13.640 31.632 1.00 95.06 77 ALA A CA 1
ATOM 598 C C . ALA A 1 77 ? -10.656 12.535 32.512 1.00 95.06 77 ALA A C 1
ATOM 600 O O . ALA A 1 77 ? -11.518 11.787 32.058 1.00 95.06 77 ALA A O 1
ATOM 601 N N . ASN A 1 78 ? -10.272 12.485 33.792 1.00 92.75 78 ASN A N 1
ATOM 602 C CA . ASN A 1 78 ? -10.726 11.468 34.750 1.00 92.75 78 ASN A CA 1
ATOM 603 C C . ASN A 1 78 ? -12.183 11.647 35.215 1.00 92.75 78 ASN A C 1
ATOM 605 O O . ASN A 1 78 ? -12.696 10.802 35.944 1.00 92.75 78 ASN A O 1
ATOM 609 N N . ARG A 1 79 ? -12.836 12.764 34.867 1.00 94.88 79 ARG A N 1
ATOM 610 C CA . ARG A 1 79 ? -14.249 13.045 35.190 1.00 94.88 79 ARG A CA 1
ATOM 611 C C . ARG A 1 79 ? -15.191 12.819 34.009 1.00 94.88 79 ARG A C 1
ATOM 613 O O . ARG A 1 79 ? -16.388 13.065 34.154 1.00 94.88 79 ARG A O 1
ATOM 620 N N . LEU A 1 80 ? -14.663 12.407 32.857 1.00 95.75 80 LEU A N 1
ATOM 621 C CA . LEU A 1 80 ? -15.461 12.044 31.692 1.00 95.75 80 LEU A CA 1
ATOM 622 C C . LEU A 1 80 ? -16.015 10.633 31.883 1.00 95.75 80 LEU A C 1
ATOM 624 O O . LEU A 1 80 ? -15.337 9.641 31.627 1.00 95.75 80 LEU A O 1
ATOM 628 N N . ASP A 1 81 ? -17.266 10.564 32.324 1.00 96.00 81 ASP A N 1
ATOM 629 C CA . ASP A 1 81 ? -17.975 9.305 32.498 1.00 96.00 81 ASP A CA 1
ATOM 630 C C . ASP A 1 81 ? -18.588 8.859 31.167 1.00 96.00 81 ASP A C 1
ATOM 632 O O . ASP A 1 81 ? -19.334 9.616 30.535 1.00 96.00 81 ASP A O 1
ATOM 636 N N . TYR A 1 82 ? -18.378 7.601 30.794 1.00 96.62 82 TYR A N 1
ATOM 637 C CA . TYR A 1 82 ? -19.101 6.933 29.719 1.00 96.62 82 TYR A CA 1
ATOM 638 C C . TYR A 1 82 ? -20.616 6.963 29.954 1.00 96.62 82 TYR A C 1
ATOM 640 O O . TYR A 1 82 ? -21.095 6.694 31.061 1.00 96.62 82 TYR A O 1
ATOM 648 N N . LYS A 1 83 ? -21.381 7.297 28.905 1.00 96.50 83 LYS A N 1
ATOM 649 C CA . LYS A 1 83 ? -22.855 7.287 28.927 1.00 96.50 83 LYS A CA 1
ATOM 650 C C . LYS A 1 83 ? -23.462 6.292 27.958 1.00 96.50 83 LYS A C 1
ATOM 652 O O . LYS A 1 83 ? -24.371 5.558 28.338 1.00 96.50 83 LYS A O 1
ATOM 657 N N . SER A 1 84 ? -23.013 6.311 26.710 1.00 96.94 84 SER A N 1
ATOM 658 C CA . SER A 1 84 ? -23.566 5.466 25.655 1.00 96.94 84 SER A CA 1
ATOM 659 C C . SER A 1 84 ? -22.621 5.384 24.469 1.00 96.94 84 SER A C 1
ATOM 661 O O . SER A 1 84 ? -21.773 6.256 24.278 1.00 96.94 84 SER A O 1
ATOM 663 N N . GLN A 1 85 ? -22.833 4.383 23.626 1.00 98.00 85 GLN A N 1
ATOM 664 C CA . GLN A 1 85 ? -22.195 4.264 22.325 1.00 98.00 85 GLN A CA 1
ATOM 665 C C . GLN A 1 85 ? -23.253 3.967 21.264 1.00 98.00 85 GLN A C 1
ATOM 667 O O . GLN A 1 85 ? -24.227 3.261 21.531 1.00 98.00 85 GLN A O 1
ATOM 672 N N . VAL A 1 86 ? -23.064 4.533 20.078 1.00 97.88 86 VAL A N 1
ATOM 673 C CA . VAL A 1 86 ? -23.860 4.256 18.884 1.00 97.88 86 VAL A CA 1
ATOM 674 C C . VAL A 1 86 ? -22.901 3.828 17.782 1.00 97.88 86 VAL A C 1
ATOM 676 O O . VAL A 1 86 ? -21.886 4.486 17.565 1.00 97.88 86 VAL A O 1
ATOM 679 N N . VAL A 1 87 ? -23.231 2.734 17.105 1.00 97.69 87 VAL A N 1
ATOM 680 C CA . VAL A 1 87 ? -22.538 2.266 15.903 1.00 97.69 87 VAL A CA 1
ATOM 681 C C . VAL A 1 87 ? -23.500 2.457 14.737 1.00 97.69 87 VAL A C 1
ATOM 683 O O . VAL A 1 87 ? -24.633 1.979 14.784 1.00 97.69 87 VAL A O 1
ATOM 686 N N . GLU A 1 88 ? -23.071 3.220 13.742 1.00 97.00 88 GLU A N 1
ATOM 687 C CA . GLU A 1 88 ? -23.791 3.478 12.499 1.00 97.00 88 GLU A CA 1
ATOM 688 C C . GLU A 1 88 ? -23.019 2.789 11.374 1.00 97.00 88 GLU A C 1
ATOM 690 O O . GLU A 1 88 ? -21.857 3.109 11.139 1.00 97.00 88 GLU A O 1
ATOM 695 N N . GLU A 1 89 ? -23.650 1.842 10.692 1.00 93.94 89 GLU A N 1
ATOM 696 C CA . GLU A 1 89 ? -23.081 1.181 9.517 1.00 93.94 89 GLU A CA 1
ATOM 697 C C . GLU A 1 89 ? -23.805 1.696 8.272 1.00 93.94 89 GLU A C 1
ATOM 699 O O . GLU A 1 89 ? -25.037 1.736 8.225 1.00 93.94 89 GLU A O 1
ATOM 704 N N . THR A 1 90 ? -23.030 2.134 7.286 1.00 91.50 90 THR A N 1
ATOM 705 C CA . THR A 1 90 ? -23.476 2.492 5.938 1.00 91.50 90 THR A CA 1
ATOM 706 C C . THR A 1 90 ? -22.762 1.594 4.928 1.00 91.50 90 THR A C 1
ATOM 708 O O . THR A 1 90 ? -21.788 0.930 5.281 1.00 91.50 90 THR A O 1
ATOM 711 N N . GLU A 1 91 ? -23.207 1.592 3.667 1.00 88.25 91 GLU A N 1
ATOM 712 C CA . GLU A 1 91 ? -22.514 0.863 2.587 1.00 88.25 91 GLU A CA 1
ATOM 713 C C . GLU A 1 91 ? -21.029 1.261 2.496 1.00 88.25 91 GLU A C 1
ATOM 715 O O . GLU A 1 91 ? -20.170 0.406 2.311 1.00 88.25 91 GLU A O 1
ATOM 720 N N . ASP A 1 92 ? -20.727 2.545 2.718 1.00 92.06 92 ASP A N 1
ATOM 721 C CA . ASP A 1 92 ? -19.376 3.095 2.559 1.00 92.06 92 ASP A CA 1
ATOM 722 C C . ASP A 1 92 ? -18.527 3.118 3.844 1.00 92.06 92 ASP A C 1
ATOM 724 O O . ASP A 1 92 ? -17.305 3.262 3.767 1.00 92.06 92 ASP A O 1
ATOM 728 N N . ALA A 1 93 ? -19.127 3.039 5.041 1.00 96.62 93 ALA A N 1
ATOM 729 C CA . ALA A 1 93 ? -18.400 3.279 6.290 1.00 96.62 93 ALA A CA 1
ATOM 730 C C . ALA A 1 93 ? -19.050 2.675 7.548 1.00 96.62 93 ALA A C 1
ATOM 732 O O . ALA A 1 93 ? -20.265 2.536 7.655 1.00 96.62 93 ALA A O 1
ATOM 733 N N . THR A 1 94 ? -18.228 2.410 8.562 1.00 97.88 94 THR A N 1
ATOM 734 C CA . THR A 1 94 ? -18.642 2.155 9.948 1.00 97.88 94 THR A CA 1
ATOM 735 C C . THR A 1 94 ? -18.262 3.358 10.809 1.00 97.88 94 THR A C 1
ATOM 737 O O . THR A 1 94 ? -17.088 3.713 10.923 1.00 97.88 94 THR A O 1
ATOM 740 N N . ILE A 1 95 ? -19.247 3.988 11.448 1.00 98.50 95 ILE A N 1
ATOM 741 C CA . ILE A 1 95 ? -19.069 5.164 12.303 1.00 98.50 95 ILE A CA 1
ATOM 742 C C . ILE A 1 95 ? -19.437 4.809 13.744 1.00 98.50 95 ILE A C 1
ATOM 744 O O . ILE A 1 95 ? -20.590 4.514 14.056 1.00 98.50 95 ILE A O 1
ATOM 748 N N . VAL A 1 96 ? -18.472 4.902 14.655 1.00 98.56 96 VAL A N 1
ATOM 749 C CA . VAL A 1 96 ? -18.669 4.660 16.089 1.00 98.56 96 VAL A CA 1
ATOM 750 C C . VAL A 1 96 ? -18.654 5.990 16.829 1.00 98.56 96 VAL A C 1
ATOM 752 O O . VAL A 1 96 ? -17.650 6.699 16.832 1.00 98.56 96 VAL A O 1
ATOM 755 N N . LYS A 1 97 ? -19.763 6.327 17.489 1.00 98.62 97 LYS A N 1
ATOM 756 C CA . LYS A 1 97 ? -19.902 7.520 18.333 1.00 98.62 97 LYS A CA 1
ATOM 757 C C . LYS A 1 97 ? -20.016 7.104 19.791 1.00 98.62 97 LYS A C 1
ATOM 759 O O . LYS A 1 97 ? -21.018 6.518 20.200 1.00 98.62 97 LYS A O 1
ATOM 764 N N . THR A 1 98 ? -19.009 7.440 20.587 1.00 98.56 98 THR A N 1
ATOM 765 C CA . THR A 1 98 ? -18.989 7.201 22.034 1.00 98.56 98 THR A CA 1
ATOM 766 C C . THR A 1 98 ? -19.212 8.517 22.770 1.00 98.56 98 THR A C 1
ATOM 768 O O . THR A 1 98 ? -18.482 9.485 22.566 1.00 98.56 98 THR A O 1
ATOM 771 N N . PHE A 1 99 ? -20.225 8.557 23.632 1.00 98.31 99 PHE A N 1
ATOM 772 C CA . PHE A 1 99 ? -20.649 9.758 24.345 1.00 98.31 99 PHE A CA 1
ATOM 773 C C . PHE A 1 99 ? -20.175 9.715 25.796 1.00 98.31 99 PHE A C 1
ATOM 775 O O . PHE A 1 99 ? -20.522 8.798 26.549 1.00 98.31 99 PHE A O 1
ATOM 782 N N . LEU A 1 100 ? -19.413 10.734 26.186 1.00 97.88 100 LEU A N 1
ATOM 783 C CA . LEU A 1 100 ? -18.902 10.944 27.536 1.00 97.88 100 LEU A CA 1
ATOM 784 C C . LEU A 1 100 ? -19.510 12.223 28.125 1.00 97.88 100 LEU A C 1
ATOM 786 O O . LEU A 1 100 ? -19.724 13.204 27.406 1.00 97.88 100 LEU A O 1
ATOM 790 N N . GLU A 1 101 ? -19.751 12.251 29.435 1.00 97.25 101 GLU A N 1
ATOM 791 C CA . GLU A 1 101 ? -20.178 13.471 30.126 1.00 97.25 101 GLU A CA 1
ATOM 792 C C . GLU A 1 101 ? -19.437 13.684 31.446 1.00 97.25 101 GLU A C 1
ATOM 794 O O . GLU A 1 101 ? -19.247 12.759 32.232 1.00 97.25 101 GLU A O 1
ATOM 799 N N . ASP A 1 102 ? -19.124 14.945 31.733 1.00 95.94 102 ASP A N 1
ATOM 800 C CA . ASP A 1 102 ? -18.754 15.416 33.065 1.00 95.94 102 ASP A CA 1
ATOM 801 C C . ASP A 1 102 ? -20.007 15.926 33.793 1.00 95.94 102 ASP A C 1
ATOM 803 O O . ASP A 1 102 ? -20.790 16.712 33.247 1.00 95.94 102 ASP A O 1
ATOM 807 N N . ALA A 1 103 ? -20.170 15.555 35.067 1.00 95.31 103 ALA A N 1
ATOM 808 C CA . ALA A 1 103 ? -21.250 16.026 35.940 1.00 95.31 103 ALA A CA 1
ATOM 809 C C . ALA A 1 103 ? -21.354 17.565 36.064 1.00 95.31 103 ALA A C 1
ATOM 811 O O . ALA A 1 103 ? -22.380 18.084 36.510 1.00 95.31 103 ALA A O 1
ATOM 812 N N . ARG A 1 104 ? -20.306 18.306 35.687 1.00 96.19 104 ARG A N 1
ATOM 813 C CA . ARG A 1 104 ? -20.282 19.776 35.606 1.00 96.19 104 ARG A CA 1
ATOM 814 C C . ARG A 1 104 ? -21.009 20.346 34.378 1.00 96.19 104 ARG A C 1
ATOM 816 O O . ARG A 1 104 ? -21.229 21.556 34.331 1.00 96.19 104 ARG A O 1
ATOM 823 N N . GLY A 1 105 ? -21.427 19.501 33.433 1.00 95.69 105 GLY A N 1
ATOM 824 C CA . GLY A 1 105 ? -22.155 19.895 32.225 1.00 95.69 105 GLY A CA 1
ATOM 825 C C . GLY A 1 105 ? -21.263 20.049 30.994 1.00 95.69 105 GLY A C 1
ATOM 826 O O . GLY A 1 105 ? -21.435 21.001 30.238 1.00 95.69 105 GLY A O 1
ATOM 827 N N . TYR A 1 106 ? -20.316 19.135 30.787 1.00 96.00 106 TYR A N 1
ATOM 828 C CA . TYR A 1 106 ? -19.490 19.082 29.574 1.00 96.00 106 TYR A CA 1
ATOM 829 C C . TYR A 1 106 ? -19.743 17.754 28.880 1.00 96.00 106 TYR A C 1
ATOM 831 O O . TYR A 1 106 ? -19.754 16.721 29.550 1.00 96.00 106 TYR A O 1
ATOM 839 N N . ARG A 1 107 ? -19.965 17.778 27.567 1.00 97.94 107 ARG A N 1
ATOM 840 C CA . ARG A 1 107 ? -20.147 16.560 26.773 1.00 97.94 107 ARG A CA 1
ATOM 841 C C . ARG A 1 107 ? -18.992 16.402 25.816 1.00 97.94 107 ARG A C 1
ATOM 843 O O . ARG A 1 107 ? -18.528 17.390 25.252 1.00 97.94 107 ARG A O 1
ATOM 850 N N . VAL A 1 108 ? -18.558 15.167 25.630 1.00 98.38 108 VAL A N 1
ATOM 851 C CA . VAL A 1 108 ? -17.554 14.829 24.633 1.00 98.38 108 VAL A CA 1
ATOM 852 C C . VAL A 1 108 ? -18.086 13.692 23.781 1.00 98.38 108 VAL A C 1
ATOM 854 O O . VAL A 1 108 ? -18.464 12.646 24.305 1.00 98.38 108 VAL A O 1
ATOM 857 N N . THR A 1 109 ? -18.116 13.909 22.473 1.00 98.69 109 THR A N 1
ATOM 858 C CA . THR A 1 109 ? -18.413 12.871 21.490 1.00 98.69 109 THR A CA 1
ATOM 859 C C . THR A 1 109 ? -17.101 12.438 20.863 1.00 98.69 109 THR A C 1
ATOM 861 O O . THR A 1 109 ? -16.468 13.212 20.144 1.00 98.69 109 THR A O 1
ATOM 864 N N . HIS A 1 110 ? -16.696 11.210 21.150 1.00 98.62 110 HIS A N 1
ATOM 865 C CA . HIS A 1 110 ? -15.606 10.552 20.455 1.00 98.62 110 HIS A CA 1
ATOM 866 C C . HIS A 1 110 ? -16.135 9.857 19.205 1.00 98.62 110 HIS A C 1
ATOM 868 O O . HIS A 1 110 ? -17.122 9.126 19.291 1.00 98.62 110 HIS A O 1
ATOM 874 N N . ILE A 1 111 ? -15.489 10.086 18.065 1.00 98.75 111 ILE A N 1
ATOM 875 C CA . ILE A 1 111 ? -15.929 9.591 16.764 1.00 98.75 111 ILE A CA 1
ATOM 876 C C . ILE A 1 111 ? -14.796 8.793 16.127 1.00 98.75 111 ILE A C 1
ATOM 878 O O . ILE A 1 111 ? -13.708 9.335 15.927 1.00 98.75 111 ILE A O 1
ATOM 882 N N . VAL A 1 112 ? -15.090 7.541 15.779 1.00 98.75 112 VAL A N 1
ATOM 883 C CA . VAL A 1 112 ? -14.288 6.722 14.865 1.00 98.75 112 VAL A CA 1
ATOM 884 C C . VAL A 1 112 ? -15.045 6.562 13.557 1.00 98.75 112 VAL A C 1
ATOM 886 O O . VAL A 1 112 ? -16.219 6.205 13.589 1.00 98.75 112 VAL A O 1
ATOM 889 N N . THR A 1 113 ? -14.376 6.788 12.430 1.00 98.44 113 THR A N 1
ATOM 890 C CA . THR A 1 113 ? -14.904 6.504 11.093 1.00 98.44 113 THR A CA 1
ATOM 891 C C . THR A 1 113 ? -13.963 5.546 10.380 1.00 98.44 113 THR A C 1
ATOM 893 O O . THR A 1 113 ? -12.830 5.904 10.063 1.00 98.44 113 THR A O 1
ATOM 896 N N . TYR A 1 114 ? -14.435 4.338 10.115 1.00 98.38 114 TYR A N 1
ATOM 897 C CA . TYR A 1 114 ? -13.784 3.374 9.240 1.00 98.38 114 TYR A CA 1
ATOM 898 C C . TYR A 1 114 ? -14.472 3.409 7.876 1.00 98.38 114 TYR A C 1
ATOM 900 O O . TYR A 1 114 ? -15.687 3.248 7.826 1.00 98.38 114 TYR A O 1
ATOM 908 N N . TYR A 1 115 ? -13.732 3.630 6.793 1.00 96.25 115 TYR A N 1
ATOM 909 C CA . TYR A 1 115 ? -14.273 3.516 5.436 1.00 96.25 115 TYR A CA 1
ATOM 910 C C . TYR A 1 115 ? -14.075 2.076 4.958 1.00 96.25 115 TYR A C 1
ATOM 912 O O . TYR A 1 115 ? -13.012 1.496 5.182 1.00 96.25 115 TYR A O 1
ATOM 920 N N . GLN A 1 116 ? -15.100 1.472 4.357 1.00 93.06 116 GLN A N 1
ATOM 921 C CA . GLN A 1 116 ? -15.045 0.056 3.990 1.00 93.06 116 GLN A CA 1
ATOM 922 C C . GLN A 1 116 ? -13.910 -0.205 2.992 1.00 93.06 116 GLN A C 1
ATOM 924 O O . GLN A 1 116 ? -13.788 0.485 1.984 1.00 93.06 116 GLN A O 1
ATOM 929 N N . GLY A 1 117 ? -13.081 -1.212 3.277 1.00 89.94 117 GLY A N 1
ATOM 930 C CA . GLY A 1 117 ? -11.926 -1.571 2.450 1.00 89.94 117 GLY A CA 1
ATOM 931 C C . GLY A 1 117 ? -10.635 -0.816 2.780 1.00 89.94 117 GLY A C 1
ATOM 932 O O . GLY A 1 117 ? -9.572 -1.256 2.345 1.00 89.94 117 GLY A O 1
ATOM 933 N N . ASP A 1 118 ? -10.685 0.249 3.590 1.00 94.75 118 ASP A N 1
ATOM 934 C CA . ASP A 1 118 ? -9.469 0.919 4.055 1.00 94.75 118 ASP A CA 1
ATOM 935 C C . ASP A 1 118 ? -8.686 0.018 5.029 1.00 94.75 118 ASP A C 1
ATOM 937 O O . ASP A 1 118 ? -9.234 -0.803 5.768 1.00 94.75 118 ASP A O 1
ATOM 941 N N . GLU A 1 119 ? -7.372 0.231 5.083 1.00 96.38 119 GLU A N 1
ATOM 942 C CA . GLU A 1 119 ? -6.463 -0.379 6.062 1.00 96.38 119 GLU A CA 1
ATOM 943 C C . GLU A 1 119 ? -6.229 0.524 7.291 1.00 96.38 119 GLU A C 1
ATOM 945 O O . GLU A 1 119 ? -5.327 0.312 8.104 1.00 96.38 119 GLU A O 1
ATOM 950 N N . SER A 1 120 ? -7.018 1.582 7.434 1.00 98.25 120 SER A N 1
ATOM 951 C CA . SER A 1 120 ? -6.924 2.559 8.517 1.00 98.25 120 SER A CA 1
ATOM 952 C C . SER A 1 120 ? -8.311 3.105 8.851 1.00 98.25 120 SER A C 1
ATOM 954 O O . SER A 1 120 ? -9.277 2.864 8.133 1.00 98.25 120 SER A O 1
ATOM 956 N N . PHE A 1 121 ? -8.422 3.833 9.955 1.00 98.44 121 PHE A N 1
ATOM 957 C CA . PHE A 1 121 ? -9.637 4.545 10.337 1.00 98.44 121 PHE A CA 1
ATOM 958 C C . PHE A 1 121 ? -9.300 5.941 10.855 1.00 98.44 121 PHE A C 1
ATOM 960 O O . PHE A 1 121 ? -8.174 6.233 11.257 1.00 98.44 121 PHE A O 1
ATOM 967 N N . GLU A 1 122 ? -10.293 6.818 10.863 1.00 98.44 122 GLU A N 1
ATOM 968 C CA . GLU A 1 122 ? -10.170 8.190 11.336 1.00 98.44 122 GLU A CA 1
ATOM 969 C C . GLU A 1 122 ? -10.734 8.339 12.754 1.00 98.44 122 GLU A C 1
ATOM 971 O O . GLU A 1 122 ? -11.777 7.776 13.076 1.00 98.44 122 GLU A O 1
ATOM 976 N N . MET A 1 123 ? -10.068 9.130 13.598 1.00 98.38 123 MET A N 1
ATOM 977 C CA . MET A 1 123 ? -10.495 9.487 14.954 1.00 98.38 123 MET A CA 1
ATOM 978 C C . MET A 1 123 ? -10.570 11.004 15.119 1.00 98.38 123 MET A C 1
ATOM 980 O O . MET A 1 123 ? -9.658 11.733 14.713 1.00 98.38 123 MET A O 1
ATOM 984 N N . LYS A 1 124 ? -11.622 11.482 15.785 1.00 98.56 124 LYS A N 1
ATOM 985 C CA . LYS A 1 124 ? -11.728 12.870 16.255 1.00 98.56 124 LYS A CA 1
ATOM 986 C C . LYS A 1 124 ? -12.652 12.988 17.461 1.00 98.56 124 LYS A C 1
ATOM 988 O O . LYS A 1 124 ? -13.444 12.092 17.746 1.00 98.56 124 LYS A O 1
ATOM 993 N N . ASN A 1 125 ? -12.571 14.119 18.156 1.00 98.62 125 ASN A N 1
ATOM 994 C CA . ASN A 1 125 ? -13.399 14.421 19.316 1.00 98.62 125 ASN A CA 1
ATOM 995 C C . ASN A 1 125 ? -14.124 15.757 19.140 1.00 98.62 125 ASN A C 1
ATOM 997 O O . ASN A 1 125 ? -13.554 16.726 18.635 1.00 98.62 125 ASN A O 1
ATOM 1001 N N . ILE A 1 126 ? -15.369 15.815 19.610 1.00 98.69 126 ILE A N 1
ATOM 1002 C CA . ILE A 1 126 ? -16.174 17.037 19.685 1.00 98.69 126 ILE A CA 1
ATOM 1003 C C . ILE A 1 126 ? -16.495 17.309 21.151 1.00 98.69 126 ILE A C 1
ATOM 1005 O O . ILE A 1 126 ? -17.099 16.469 21.813 1.00 98.69 126 ILE A O 1
ATOM 1009 N N . VAL A 1 127 ? -16.108 18.477 21.659 1.00 98.56 127 VAL A N 1
ATOM 1010 C CA . VAL A 1 127 ? -16.433 18.932 23.018 1.00 98.56 127 VAL A CA 1
ATOM 1011 C C . VAL A 1 127 ? -17.556 19.954 22.945 1.00 98.56 127 VAL A C 1
ATOM 1013 O O . VAL A 1 127 ? -17.435 20.935 22.220 1.00 98.56 127 VAL A O 1
ATOM 1016 N N . GLU A 1 128 ? -18.613 19.766 23.729 1.00 98.50 128 GLU A N 1
ATOM 1017 C CA . GLU A 1 128 ? -19.745 20.687 23.847 1.00 98.50 128 GLU A CA 1
ATOM 1018 C C . GLU A 1 128 ? -19.859 21.225 25.277 1.00 98.50 128 GLU A C 1
ATOM 1020 O O . GLU A 1 128 ? -19.885 20.468 26.258 1.00 98.50 128 GLU A O 1
ATOM 1025 N N . ASN A 1 129 ? -19.987 22.548 25.410 1.00 98.19 129 ASN A N 1
ATOM 1026 C CA . ASN A 1 129 ? -20.253 23.182 26.697 1.00 98.19 129 ASN A CA 1
ATOM 1027 C C . ASN A 1 129 ? -21.765 23.310 26.926 1.00 98.19 129 ASN A C 1
ATOM 1029 O O . ASN A 1 129 ? -22.390 24.290 26.524 1.00 98.19 129 ASN A O 1
ATOM 1033 N N . VAL A 1 130 ? -22.356 22.340 27.624 1.00 97.00 130 VAL A N 1
ATOM 1034 C CA . VAL A 1 130 ? -23.777 22.373 28.025 1.00 97.00 130 VAL A CA 1
ATOM 1035 C C . VAL A 1 130 ? -23.985 22.950 29.430 1.00 97.00 130 VAL A C 1
ATOM 1037 O O . VAL A 1 130 ? -25.087 22.895 29.982 1.00 97.00 130 VAL A O 1
ATOM 1040 N N . SER A 1 131 ? -22.931 23.506 30.027 1.00 95.25 131 SER A N 1
ATOM 1041 C CA . SER A 1 131 ? -22.995 24.160 31.326 1.00 95.25 131 SER A CA 1
ATOM 1042 C C . SER A 1 131 ? -23.552 25.584 31.198 1.00 95.25 131 SER A C 1
ATOM 1044 O O . SER A 1 131 ? -23.765 26.114 30.110 1.00 95.25 131 SER A O 1
ATOM 1046 N N . GLY A 1 132 ? -23.800 26.234 32.335 1.00 94.44 132 GLY A N 1
ATOM 1047 C CA . GLY A 1 132 ? -24.234 27.634 32.374 1.00 94.44 132 GLY A CA 1
ATOM 1048 C C . GLY A 1 132 ? -23.094 28.657 32.408 1.00 94.44 132 GLY A C 1
ATOM 1049 O O . GLY A 1 132 ? -23.361 29.811 32.738 1.00 94.44 132 GLY A O 1
ATOM 1050 N N . GLN A 1 133 ? -21.838 28.249 32.191 1.00 96.31 133 GLN A N 1
ATOM 1051 C CA . GLN A 1 133 ? -20.653 29.096 32.378 1.00 96.31 133 GLN A CA 1
ATOM 1052 C C . GLN A 1 133 ? -19.631 28.883 31.260 1.00 96.31 133 GLN A C 1
ATOM 1054 O O . GLN A 1 133 ? -19.573 27.807 30.672 1.00 96.31 133 GLN A O 1
ATOM 1059 N N . ASP A 1 134 ? -18.804 29.893 30.998 1.00 97.44 134 ASP A N 1
ATOM 1060 C CA . ASP A 1 134 ? -17.658 29.755 30.098 1.00 97.44 134 ASP A CA 1
ATOM 1061 C C . ASP A 1 134 ? -16.651 28.750 30.671 1.00 97.44 134 ASP A C 1
ATOM 1063 O O . ASP A 1 134 ? -16.372 28.750 31.875 1.00 97.44 134 ASP A O 1
ATOM 1067 N N . ILE A 1 135 ? -16.063 27.936 29.798 1.00 96.81 135 ILE A N 1
ATOM 1068 C CA . ILE A 1 135 ? -14.915 27.089 30.134 1.00 96.81 135 ILE A CA 1
ATOM 1069 C C . ILE A 1 135 ? -13.725 27.441 29.262 1.00 96.81 135 ILE A C 1
ATOM 1071 O O . ILE A 1 135 ? -13.873 27.991 28.174 1.00 96.81 135 ILE A O 1
ATOM 1075 N N . THR A 1 136 ? -12.526 27.118 29.736 1.00 98.38 136 THR A N 1
ATOM 1076 C CA . THR A 1 136 ? -11.302 27.289 28.956 1.00 98.38 136 THR A CA 1
ATOM 1077 C C . THR A 1 136 ? -10.525 25.987 28.945 1.00 98.38 136 THR A C 1
ATOM 1079 O O . THR A 1 136 ? -10.065 25.531 29.992 1.00 98.38 136 THR A O 1
ATOM 1082 N N . MET A 1 137 ? -10.390 25.397 27.762 1.00 98.00 137 MET A N 1
ATOM 1083 C CA . MET A 1 137 ? -9.542 24.237 27.516 1.00 98.00 137 MET A CA 1
ATOM 1084 C C . MET A 1 137 ? -8.098 24.695 27.330 1.00 98.00 137 MET A C 1
ATOM 1086 O O . MET A 1 137 ? -7.843 25.682 26.643 1.00 98.00 137 MET A O 1
ATOM 1090 N N . GLU A 1 138 ? -7.158 23.978 27.938 1.00 97.44 138 GLU A N 1
ATOM 1091 C CA . GLU A 1 138 ? -5.712 24.163 27.751 1.00 97.44 138 GLU A CA 1
ATOM 1092 C C . GLU A 1 138 ? -5.025 22.928 27.143 1.00 97.44 138 GLU A C 1
ATOM 1094 O O . GLU A 1 138 ? -3.840 22.980 26.820 1.00 97.44 138 GLU A O 1
ATOM 1099 N N . MET A 1 139 ? -5.772 21.837 26.942 1.00 97.44 139 MET A N 1
ATOM 1100 C CA . MET A 1 139 ? -5.354 20.644 26.206 1.00 97.44 139 MET A CA 1
ATOM 1101 C C . MET A 1 139 ? -6.594 19.855 25.748 1.00 97.44 139 MET A C 1
ATOM 1103 O O . MET A 1 139 ? -7.569 19.756 26.501 1.00 97.44 139 MET A O 1
ATOM 1107 N N . LEU A 1 140 ? -6.553 19.312 24.527 1.00 98.06 140 LEU A N 1
ATOM 1108 C CA . LEU A 1 140 ? -7.559 18.397 23.981 1.00 98.06 140 LEU A CA 1
ATOM 1109 C C . LEU A 1 140 ? -6.921 17.470 22.932 1.00 98.06 140 LEU A C 1
ATOM 1111 O O . LEU A 1 140 ? -6.241 17.944 22.021 1.00 98.06 140 LEU A O 1
ATOM 1115 N N . SER A 1 141 ? -7.101 16.156 23.071 1.00 98.06 141 SER A N 1
ATOM 1116 C CA . SER A 1 141 ? -6.575 15.161 22.127 1.00 98.06 141 SER A CA 1
ATOM 1117 C C . SER A 1 141 ? -7.513 14.909 20.963 1.00 98.06 141 SER A C 1
ATOM 1119 O O . SER A 1 141 ? -8.720 14.850 21.167 1.00 98.06 141 SER A O 1
ATOM 1121 N N . SER A 1 142 ? -6.958 14.627 19.788 1.00 98.56 142 SER A N 1
ATOM 1122 C CA . SER A 1 142 ? -7.667 14.012 18.660 1.00 98.56 142 SER A CA 1
ATOM 1123 C C . SER A 1 142 ? -7.798 12.496 18.821 1.00 98.56 142 SER A C 1
ATOM 1125 O O . SER A 1 142 ? -8.827 11.932 18.467 1.00 98.56 142 SER A O 1
ATOM 1127 N N . PHE A 1 143 ? -6.780 11.847 19.397 1.00 98.50 143 PHE A N 1
ATOM 1128 C CA . PHE A 1 143 ? -6.759 10.404 19.641 1.00 98.50 143 PHE A CA 1
ATOM 1129 C C . PHE A 1 143 ? -6.083 10.049 20.973 1.00 98.50 143 PHE A C 1
ATOM 1131 O O . PHE A 1 143 ? -5.222 10.787 21.470 1.00 98.50 143 PHE A O 1
ATOM 1138 N N . GLU A 1 144 ? -6.465 8.888 21.497 1.00 97.81 144 GLU A N 1
ATOM 1139 C CA . GLU A 1 144 ? -5.872 8.180 22.630 1.00 97.81 144 GLU A CA 1
ATOM 1140 C C . GLU A 1 144 ? -5.940 6.682 22.311 1.00 97.81 144 GLU A C 1
ATOM 1142 O O . GLU A 1 144 ? -7.035 6.162 22.108 1.00 97.81 144 GLU A O 1
ATOM 1147 N N . LEU A 1 145 ? -4.793 6.003 22.261 1.00 97.56 145 LEU A N 1
ATOM 1148 C CA . LEU A 1 145 ? -4.711 4.544 22.209 1.00 97.56 145 LEU A CA 1
ATOM 1149 C C . LEU A 1 145 ? -4.072 4.050 23.503 1.00 97.56 145 LEU A C 1
ATOM 1151 O O . LEU A 1 145 ? -2.918 4.374 23.806 1.00 97.56 145 LEU A O 1
ATOM 1155 N N . GLY A 1 146 ? -4.831 3.268 24.260 1.00 94.62 146 GLY A N 1
ATOM 1156 C CA . GLY A 1 146 ? -4.384 2.667 25.504 1.00 94.62 146 GLY A CA 1
ATOM 1157 C C . GLY A 1 146 ? -3.926 1.225 25.350 1.00 94.62 146 GLY A C 1
ATOM 1158 O O . GLY A 1 146 ? -4.271 0.545 24.386 1.00 94.62 146 GLY A O 1
ATOM 1159 N N . ASN A 1 147 ? -3.160 0.768 26.345 1.00 92.62 147 ASN A N 1
ATOM 1160 C CA . ASN A 1 147 ? -2.668 -0.605 26.452 1.00 92.62 147 ASN A CA 1
ATOM 1161 C C . ASN A 1 147 ? -1.982 -1.108 25.170 1.00 92.62 147 ASN A C 1
ATOM 1163 O O . ASN A 1 147 ? -2.283 -2.192 24.674 1.00 92.62 147 ASN A O 1
ATOM 1167 N N . ILE A 1 148 ? -1.049 -0.314 24.634 1.00 95.62 148 ILE A N 1
ATOM 1168 C CA . ILE A 1 148 ? -0.231 -0.730 23.493 1.00 95.62 148 ILE A CA 1
ATOM 1169 C C . ILE A 1 148 ? 0.500 -2.032 23.843 1.00 95.62 148 ILE A C 1
ATOM 1171 O O . ILE A 1 148 ? 1.106 -2.159 24.915 1.00 95.62 148 ILE A O 1
ATOM 1175 N N . SER A 1 149 ? 0.391 -2.991 22.921 1.00 93.69 149 SER A N 1
ATOM 1176 C CA . SER A 1 149 ? 0.718 -4.405 23.096 1.00 93.69 149 SER A CA 1
ATOM 1177 C C . SER A 1 149 ? 0.087 -5.043 24.345 1.00 93.69 149 SER A C 1
ATOM 1179 O O . SER A 1 149 ? 0.764 -5.259 25.358 1.00 93.69 149 SER A O 1
ATOM 1181 N N . PRO A 1 150 ? -1.210 -5.400 24.300 1.00 94.12 150 PRO A N 1
ATOM 1182 C CA . PRO A 1 150 ? -1.839 -6.189 25.363 1.00 94.12 150 PRO A CA 1
ATOM 1183 C C . PRO A 1 150 ? -1.253 -7.611 25.482 1.00 94.12 150 PRO A C 1
ATOM 1185 O O . PRO A 1 150 ? -1.560 -8.317 26.437 1.00 94.12 150 PRO A O 1
ATOM 1188 N N . PHE A 1 151 ? -0.416 -8.029 24.530 1.00 95.50 151 PHE A N 1
ATOM 1189 C CA . PHE A 1 151 ? 0.163 -9.370 24.407 1.00 95.50 151 PHE A CA 1
ATOM 1190 C C . PHE A 1 151 ? 1.413 -9.571 25.278 1.00 95.50 151 PHE A C 1
ATOM 1192 O O . PHE A 1 151 ? 1.714 -10.684 25.714 1.00 95.50 151 PHE A O 1
ATOM 1199 N N . LEU A 1 152 ? 2.146 -8.492 25.567 1.00 94.94 152 LEU A N 1
ATOM 1200 C CA . LEU A 1 152 ? 3.369 -8.564 26.365 1.00 94.94 152 LEU A CA 1
ATOM 1201 C C . LEU A 1 152 ? 3.079 -8.801 27.851 1.00 94.94 152 LEU A C 1
ATOM 1203 O O . LEU A 1 152 ? 2.091 -8.325 28.413 1.00 94.94 152 LEU A O 1
ATOM 1207 N N . THR A 1 153 ? 3.994 -9.519 28.504 1.00 92.75 153 THR A N 1
ATOM 1208 C CA . THR A 1 153 ? 3.973 -9.681 29.965 1.00 92.75 153 THR A CA 1
ATOM 1209 C C . THR A 1 153 ? 4.557 -8.439 30.631 1.00 92.75 153 THR A C 1
ATOM 1211 O O . THR A 1 153 ? 5.664 -8.022 30.285 1.00 92.75 153 THR A O 1
ATOM 1214 N N . GLY A 1 154 ? 3.858 -7.889 31.628 1.00 92.50 154 GLY A N 1
ATOM 1215 C CA . GLY A 1 154 ? 4.314 -6.700 32.351 1.00 92.50 154 GLY A CA 1
ATOM 1216 C C . GLY A 1 154 ? 4.552 -5.512 31.415 1.00 92.50 154 GLY A C 1
ATOM 1217 O O . GLY A 1 154 ? 3.771 -5.269 30.496 1.00 92.50 154 GLY A O 1
ATOM 1218 N N . ASP A 1 155 ? 5.642 -4.781 31.637 1.00 91.94 155 ASP A N 1
ATOM 1219 C CA . ASP A 1 155 ? 6.014 -3.576 30.889 1.00 91.94 155 ASP A CA 1
ATOM 1220 C C . ASP A 1 155 ? 6.786 -3.841 29.579 1.00 91.94 155 ASP A C 1
ATOM 1222 O O . ASP A 1 155 ? 7.099 -2.891 28.847 1.00 91.94 155 ASP A O 1
ATOM 1226 N N . GLY A 1 156 ? 7.038 -5.117 29.253 1.00 94.06 156 GLY A N 1
ATOM 1227 C CA . GLY A 1 156 ? 7.607 -5.563 27.978 1.00 94.06 156 GLY A CA 1
ATOM 1228 C C . GLY A 1 156 ? 9.058 -5.121 27.736 1.00 94.06 156 GLY A C 1
ATOM 1229 O O . GLY A 1 156 ? 9.311 -4.451 26.730 1.00 94.06 156 GLY A O 1
ATOM 1230 N N . PRO A 1 157 ? 10.011 -5.474 28.620 1.00 94.56 157 PRO A N 1
ATOM 1231 C CA . PRO A 1 157 ? 11.375 -4.949 28.577 1.00 94.56 157 PRO A CA 1
ATOM 1232 C C . PRO A 1 157 ? 12.100 -5.315 27.278 1.00 94.56 157 PRO A C 1
ATOM 1234 O O . PRO A 1 157 ? 12.138 -6.483 26.888 1.00 94.56 157 PRO A O 1
ATOM 1237 N N . GLU A 1 158 ? 12.713 -4.318 26.638 1.00 95.62 158 GLU A N 1
ATOM 1238 C CA . GLU A 1 158 ? 13.470 -4.421 25.381 1.00 95.62 158 GLU A CA 1
ATOM 1239 C C . GLU A 1 158 ? 12.633 -4.858 24.160 1.00 95.62 158 GLU A C 1
ATOM 1241 O O . GLU A 1 158 ? 13.198 -5.181 23.113 1.00 95.62 158 GLU A O 1
ATOM 1246 N N . LYS A 1 159 ? 11.295 -4.885 24.269 1.00 97.25 159 LYS A N 1
ATOM 1247 C CA . LYS A 1 159 ? 10.405 -5.369 23.194 1.00 97.25 159 LYS A CA 1
ATOM 1248 C C . LYS A 1 159 ? 9.717 -4.274 22.400 1.00 97.25 159 LYS A C 1
ATOM 1250 O O . LYS A 1 159 ? 9.287 -4.540 21.279 1.00 97.25 159 LYS A O 1
ATOM 1255 N N . LEU A 1 160 ? 9.619 -3.071 22.961 1.00 98.00 160 LEU A N 1
ATOM 1256 C CA . LEU A 1 160 ? 8.863 -1.969 22.377 1.00 98.00 160 LEU A CA 1
ATOM 1257 C C . LEU A 1 160 ? 9.782 -0.900 21.783 1.00 98.00 160 LEU A C 1
ATOM 1259 O O . LEU A 1 160 ? 10.637 -0.335 22.473 1.00 98.00 160 LEU A O 1
ATOM 1263 N N . LEU A 1 161 ? 9.560 -0.585 20.509 1.00 98.50 161 LEU A N 1
ATOM 1264 C CA . LEU A 1 161 ? 10.250 0.482 19.787 1.00 98.50 161 LEU A CA 1
ATOM 1265 C C . LEU A 1 161 ? 9.289 1.626 19.464 1.00 98.50 161 LEU A C 1
ATOM 1267 O O . LEU A 1 161 ? 8.132 1.406 19.118 1.00 98.50 161 LEU A O 1
ATOM 1271 N N . VAL A 1 162 ? 9.785 2.859 19.543 1.00 98.62 162 VAL A N 1
ATOM 1272 C CA . VAL A 1 162 ? 9.071 4.077 19.152 1.00 98.62 162 VAL A CA 1
ATOM 1273 C C . VAL A 1 162 ? 9.687 4.631 17.874 1.00 98.62 162 VAL A C 1
ATOM 1275 O O . VAL A 1 162 ? 10.850 5.044 17.846 1.00 98.62 162 VAL A O 1
ATOM 1278 N N . HIS A 1 163 ? 8.877 4.694 16.823 1.00 98.62 163 HIS A N 1
ATOM 1279 C CA . HIS A 1 163 ? 9.241 5.216 15.514 1.00 98.62 163 HIS A CA 1
ATOM 1280 C C . HIS A 1 163 ? 8.676 6.617 15.307 1.00 98.62 163 HIS A C 1
ATOM 1282 O O . HIS A 1 163 ? 7.489 6.879 15.509 1.00 98.62 163 HIS A O 1
ATOM 1288 N N . ARG A 1 164 ? 9.535 7.533 14.860 1.00 98.25 164 ARG A N 1
ATOM 1289 C CA . ARG A 1 164 ? 9.188 8.925 14.554 1.00 98.25 164 ARG A CA 1
ATOM 1290 C C . ARG A 1 164 ? 9.841 9.336 13.246 1.00 98.25 164 ARG A C 1
ATOM 1292 O O . ARG A 1 164 ? 10.996 8.998 12.994 1.00 98.25 164 ARG A O 1
ATOM 1299 N N . LEU A 1 165 ? 9.148 10.132 12.442 1.00 97.94 165 LEU A N 1
ATOM 1300 C CA . LEU A 1 165 ? 9.710 10.688 11.212 1.00 97.94 165 LEU A CA 1
ATOM 1301 C C . LEU A 1 165 ? 10.222 12.103 11.482 1.00 97.94 165 LEU A C 1
ATOM 1303 O O . LEU A 1 165 ? 9.470 13.018 11.814 1.00 97.94 165 LEU A O 1
ATOM 1307 N N . ARG A 1 166 ? 11.537 12.274 11.385 1.00 96.81 166 ARG A N 1
ATOM 1308 C CA . ARG A 1 166 ? 12.252 13.537 11.566 1.00 96.81 166 ARG A CA 1
ATOM 1309 C C . ARG A 1 166 ? 12.270 14.319 10.269 1.00 96.81 166 ARG A C 1
ATOM 1311 O O . ARG A 1 166 ? 12.210 13.769 9.175 1.00 96.81 166 ARG A O 1
ATOM 1318 N N . SER A 1 167 ? 12.419 15.623 10.408 1.00 95.62 167 SER A N 1
ATOM 1319 C CA . SER A 1 167 ? 12.498 16.515 9.269 1.00 95.62 167 SER A CA 1
ATOM 1320 C C . SER A 1 167 ? 13.328 17.742 9.609 1.00 95.62 167 SER A C 1
ATOM 1322 O O . SER A 1 167 ? 13.454 18.139 10.771 1.00 95.62 167 SER A O 1
ATOM 1324 N N . LYS A 1 168 ? 13.936 18.300 8.574 1.00 93.50 168 LYS A N 1
ATOM 1325 C CA . LYS A 1 168 ? 14.507 19.643 8.496 1.00 93.50 168 LYS A CA 1
ATOM 1326 C C . LYS A 1 168 ? 14.610 19.973 7.006 1.00 93.50 168 LYS A C 1
ATOM 1328 O O . LYS A 1 168 ? 14.577 19.059 6.186 1.00 93.50 168 LYS A O 1
ATOM 1333 N N . TRP A 1 169 ? 14.780 21.246 6.677 1.00 94.38 169 TRP A N 1
ATOM 1334 C CA . TRP A 1 169 ? 14.907 21.685 5.289 1.00 94.38 169 TRP A CA 1
ATOM 1335 C C . TRP A 1 169 ? 15.971 20.872 4.535 1.00 94.38 169 TRP A C 1
ATOM 1337 O O . TRP A 1 169 ? 17.097 20.711 5.033 1.00 94.38 169 TRP A O 1
ATOM 1347 N N . SER A 1 170 ? 15.582 20.334 3.375 1.00 93.19 170 SER A N 1
ATOM 1348 C CA . SER A 1 170 ? 16.401 19.467 2.515 1.00 93.19 170 SER A CA 1
ATOM 1349 C C . SER A 1 170 ? 16.774 18.096 3.106 1.00 93.19 170 SER A C 1
ATOM 1351 O O . SER A 1 170 ? 17.743 17.493 2.657 1.00 93.19 170 SER A O 1
ATOM 1353 N N . HIS A 1 171 ? 16.079 17.622 4.145 1.00 94.19 171 HIS A N 1
ATOM 1354 C CA . HIS A 1 171 ? 16.267 16.304 4.771 1.00 94.19 171 HIS A CA 1
ATOM 1355 C C . HIS A 1 171 ? 14.962 15.806 5.421 1.00 94.19 171 HIS A C 1
ATOM 1357 O O . HIS A 1 171 ? 14.894 15.497 6.619 1.00 94.19 171 HIS A O 1
ATOM 1363 N N . GLU A 1 172 ? 13.890 15.812 4.647 1.00 96.00 172 GLU A N 1
ATOM 1364 C CA . GLU A 1 172 ? 12.558 15.417 5.071 1.00 96.00 172 GLU A CA 1
ATOM 1365 C C . GLU A 1 172 ? 12.438 13.883 5.230 1.00 96.00 172 GLU A C 1
ATOM 1367 O O . GLU A 1 172 ? 13.049 13.104 4.500 1.00 96.00 172 GLU A O 1
ATOM 1372 N N . GLY A 1 173 ? 11.650 13.430 6.211 1.00 95.19 173 GLY A N 1
ATOM 1373 C CA . GLY A 1 173 ? 11.183 12.040 6.322 1.00 95.19 173 GLY A CA 1
ATOM 1374 C C . GLY A 1 173 ? 12.132 11.050 7.008 1.00 95.19 173 GLY A C 1
ATOM 1375 O O . GLY A 1 173 ? 11.877 9.849 6.995 1.00 95.19 173 GLY A O 1
ATOM 1376 N N . ARG A 1 174 ? 13.230 11.497 7.625 1.00 94.81 174 ARG A N 1
ATOM 1377 C CA . ARG A 1 174 ? 14.215 10.589 8.238 1.00 94.81 174 ARG A CA 1
ATOM 1378 C C . ARG A 1 174 ? 13.615 9.781 9.397 1.00 94.81 174 ARG A C 1
ATOM 1380 O O . ARG A 1 174 ? 13.261 10.351 10.426 1.00 94.81 174 ARG A O 1
ATOM 1387 N N . LEU A 1 175 ? 13.616 8.453 9.291 1.00 95.88 175 LEU A N 1
ATOM 1388 C CA . LEU A 1 175 ? 13.166 7.562 10.364 1.00 95.88 175 LEU A CA 1
ATOM 1389 C C . LEU A 1 175 ? 14.103 7.610 11.590 1.00 95.88 175 LEU A C 1
ATOM 1391 O O . LEU A 1 175 ? 15.323 7.465 11.473 1.00 95.88 175 LEU A O 1
ATOM 1395 N N . SER A 1 176 ? 13.514 7.811 12.767 1.00 95.88 176 SER A N 1
ATOM 1396 C CA . SER A 1 176 ? 14.134 7.683 14.089 1.00 95.88 176 SER A CA 1
ATOM 1397 C C . SER A 1 176 ? 13.449 6.545 14.828 1.00 95.88 176 SER A C 1
ATOM 1399 O O . SER A 1 176 ? 12.225 6.554 14.922 1.00 95.88 176 SER A O 1
ATOM 1401 N N . THR A 1 177 ? 14.233 5.609 15.355 1.00 96.81 177 THR A N 1
ATOM 1402 C CA . THR A 1 177 ? 13.752 4.459 16.127 1.00 96.81 177 THR A CA 1
ATOM 1403 C C . THR A 1 177 ? 14.537 4.402 17.429 1.00 96.81 177 THR A C 1
ATOM 1405 O O . THR A 1 177 ? 15.770 4.360 17.388 1.00 96.81 177 THR A O 1
ATOM 1408 N N . GLU A 1 178 ? 13.833 4.419 18.555 1.00 97.88 178 GLU A N 1
ATOM 1409 C CA . GLU A 1 178 ? 14.382 4.373 19.917 1.00 97.88 178 GLU A CA 1
ATOM 1410 C C . GLU A 1 178 ? 13.575 3.369 20.742 1.00 97.88 178 GLU A C 1
ATOM 1412 O O . GLU A 1 178 ? 12.387 3.186 20.477 1.00 97.88 178 GLU A O 1
ATOM 1417 N N . THR A 1 179 ? 14.192 2.709 21.720 1.00 98.06 179 THR A N 1
ATOM 1418 C CA . THR A 1 179 ? 13.438 1.834 22.628 1.00 98.06 179 THR A CA 1
ATOM 1419 C C . THR A 1 179 ? 12.666 2.668 23.651 1.00 98.06 179 THR A C 1
ATOM 1421 O O . THR A 1 179 ? 12.997 3.831 23.905 1.00 98.06 179 THR A O 1
ATOM 1424 N N . VAL A 1 180 ? 11.631 2.093 24.264 1.00 96.94 180 VAL A N 1
ATOM 1425 C CA . VAL A 1 180 ? 10.896 2.773 25.346 1.00 96.94 180 VAL A CA 1
ATOM 1426 C C . VAL A 1 180 ? 11.799 3.105 26.546 1.00 96.94 180 VAL A C 1
ATOM 1428 O O . VAL A 1 180 ? 11.604 4.125 27.205 1.00 96.94 180 VAL A O 1
ATOM 1431 N N . GLU A 1 181 ? 12.830 2.300 26.798 1.00 96.56 181 GLU A N 1
ATOM 1432 C CA . GLU A 1 181 ? 13.820 2.505 27.861 1.00 96.56 181 GLU A CA 1
ATOM 1433 C C . GLU A 1 181 ? 14.782 3.657 27.543 1.00 96.56 181 GLU A C 1
ATOM 1435 O O . GLU A 1 181 ? 15.057 4.483 28.416 1.00 96.56 181 GLU A O 1
ATOM 1440 N N . ASP A 1 182 ? 15.242 3.779 26.291 1.00 97.38 182 ASP A N 1
ATOM 1441 C CA . ASP A 1 182 ? 16.059 4.920 25.846 1.00 97.38 182 ASP A CA 1
ATOM 1442 C C . ASP A 1 182 ? 15.307 6.254 26.025 1.00 97.38 182 ASP A C 1
ATOM 1444 O O . ASP A 1 182 ? 15.916 7.294 26.300 1.00 97.38 182 ASP A O 1
ATOM 1448 N N . LEU A 1 183 ? 13.973 6.212 25.940 1.00 96.81 183 LEU A N 1
ATOM 1449 C CA . LEU A 1 183 ? 13.071 7.337 26.201 1.00 96.81 183 LEU A CA 1
ATOM 1450 C C . LEU A 1 183 ? 12.707 7.513 27.687 1.00 96.81 183 LEU A C 1
ATOM 1452 O O . LEU A 1 183 ? 11.959 8.428 28.024 1.00 96.81 183 LEU A O 1
ATOM 1456 N N . GLN A 1 184 ? 13.243 6.680 28.585 1.00 94.62 184 GLN A N 1
ATOM 1457 C CA . GLN A 1 184 ? 12.948 6.669 30.026 1.00 94.62 184 GLN A CA 1
ATOM 1458 C C . GLN A 1 184 ? 11.454 6.490 30.344 1.00 94.62 184 GLN A C 1
ATOM 1460 O O . GLN A 1 184 ? 10.930 7.090 31.285 1.00 94.62 184 GLN A O 1
ATOM 1465 N N . LEU A 1 185 ? 10.766 5.653 29.565 1.00 94.94 185 LEU A N 1
ATOM 1466 C CA . LEU A 1 185 ? 9.342 5.358 29.738 1.00 94.94 185 LEU A CA 1
ATOM 1467 C C . LEU A 1 185 ? 9.072 4.144 30.629 1.00 94.94 185 LEU A C 1
ATOM 1469 O O . LEU A 1 185 ? 7.926 3.730 30.743 1.00 94.94 185 LEU A O 1
ATOM 1473 N N . GLU A 1 186 ? 10.083 3.581 31.286 1.00 93.00 186 GLU A N 1
ATOM 1474 C CA . GLU A 1 186 ? 9.887 2.523 32.281 1.00 93.00 186 GLU A CA 1
ATOM 1475 C C . GLU A 1 186 ? 8.977 3.004 33.432 1.00 93.00 186 GLU A C 1
ATOM 1477 O O . GLU A 1 186 ? 9.053 4.171 33.857 1.00 93.00 186 GLU A O 1
ATOM 1482 N N . PRO A 1 187 ? 8.105 2.125 33.963 1.00 92.06 187 PRO A N 1
ATOM 1483 C CA . PRO A 1 187 ? 7.250 2.479 35.081 1.00 92.06 187 PRO A CA 1
ATOM 1484 C C . PRO A 1 187 ? 8.087 2.743 36.336 1.00 92.06 187 PRO A C 1
ATOM 1486 O O . PRO A 1 187 ? 9.086 2.085 36.634 1.00 92.06 187 PRO A O 1
ATOM 1489 N N . SER A 1 188 ? 7.651 3.711 37.141 1.00 90.06 188 SER A N 1
ATOM 1490 C CA . SER A 1 188 ? 8.277 3.929 38.447 1.00 90.06 188 SER A CA 1
ATOM 1491 C C . SER A 1 188 ? 8.078 2.705 39.352 1.00 90.06 188 SER A C 1
ATOM 1493 O O . SER A 1 188 ? 7.041 2.052 39.288 1.00 90.06 188 SER A O 1
ATOM 1495 N N . TRP A 1 189 ? 8.998 2.461 40.295 1.00 88.69 189 TRP A N 1
ATOM 1496 C CA . TRP A 1 189 ? 8.949 1.322 41.240 1.00 88.69 189 TRP A CA 1
ATOM 1497 C C . TRP A 1 189 ? 7.627 1.151 42.019 1.00 88.69 189 TRP A C 1
ATOM 1499 O O . TRP A 1 189 ? 7.411 0.123 42.655 1.00 88.69 189 TRP A O 1
ATOM 1509 N N . SER A 1 190 ? 6.781 2.184 42.042 1.00 88.06 190 SER A N 1
ATOM 1510 C CA . SER A 1 190 ? 5.497 2.216 42.748 1.00 88.06 190 SER A CA 1
ATOM 1511 C C . SER A 1 190 ? 4.306 2.564 41.848 1.00 88.06 190 SER A C 1
ATOM 1513 O O . SER A 1 190 ? 3.229 2.799 42.385 1.00 88.06 190 SER A O 1
ATOM 1515 N N . THR A 1 191 ? 4.519 2.644 40.525 1.00 88.50 191 THR A N 1
ATOM 1516 C CA . THR A 1 191 ? 3.507 2.911 39.478 1.00 88.50 191 THR A CA 1
ATOM 1517 C C . THR A 1 191 ? 2.629 4.154 39.705 1.00 88.50 191 THR A C 1
ATOM 1519 O O . THR A 1 191 ? 1.496 4.257 39.234 1.00 88.50 191 THR A O 1
ATOM 1522 N N . TRP A 1 192 ? 3.159 5.144 40.437 1.00 84.06 192 TRP A N 1
ATOM 1523 C CA . TRP A 1 192 ? 2.465 6.408 40.718 1.00 84.06 192 TRP A CA 1
ATOM 1524 C C . TRP A 1 192 ? 2.867 7.551 39.786 1.00 84.06 192 TRP A C 1
ATOM 1526 O O . TRP A 1 192 ? 2.054 8.439 39.539 1.00 84.06 192 TRP A O 1
ATOM 1536 N N . SER A 1 193 ? 4.124 7.578 39.332 1.00 85.12 193 SER A N 1
ATOM 1537 C CA . SER A 1 193 ? 4.634 8.626 38.440 1.00 85.12 193 SER A CA 1
ATOM 1538 C C . SER A 1 193 ? 4.316 8.279 36.993 1.00 85.12 193 SER A C 1
ATOM 1540 O O . SER A 1 193 ? 4.584 7.155 36.577 1.00 85.12 193 SER A O 1
ATOM 1542 N N . VAL A 1 194 ? 3.809 9.251 36.236 1.00 86.56 194 VAL A N 1
ATOM 1543 C CA . VAL A 1 194 ? 3.677 9.143 34.779 1.00 86.56 194 VAL A CA 1
ATOM 1544 C C . VAL A 1 194 ? 5.018 9.513 34.150 1.00 86.56 194 VAL A C 1
ATOM 1546 O O . VAL A 1 194 ? 5.497 10.636 34.326 1.00 86.56 194 VAL A O 1
ATOM 1549 N N . SER A 1 195 ? 5.621 8.570 33.438 1.00 90.38 195 SER A N 1
ATOM 1550 C CA . SER A 1 195 ? 6.746 8.809 32.535 1.00 90.38 195 SER A CA 1
ATOM 1551 C C . SER A 1 195 ? 6.183 9.204 31.171 1.00 90.38 195 SER A C 1
ATOM 1553 O O . SER A 1 195 ? 5.206 8.612 30.713 1.00 90.38 195 SER A O 1
ATOM 1555 N N . SER A 1 196 ? 6.747 10.230 30.540 1.00 93.62 196 SER A N 1
ATOM 1556 C CA . SER A 1 196 ? 6.206 10.796 29.303 1.00 93.62 196 SER A CA 1
ATOM 1557 C C . SER A 1 196 ? 7.317 11.316 28.401 1.00 93.62 196 SER A C 1
ATOM 1559 O O . SER A 1 196 ? 8.203 12.044 28.850 1.00 93.62 196 SER A O 1
ATOM 1561 N N . GLU A 1 197 ? 7.219 10.968 27.122 1.00 96.25 197 GLU A N 1
ATOM 1562 C CA . GLU A 1 197 ? 7.987 11.538 26.026 1.00 96.25 197 GLU A CA 1
ATOM 1563 C C . GLU A 1 197 ? 7.017 12.325 25.137 1.00 96.25 197 GLU A C 1
ATOM 1565 O O . GLU A 1 197 ? 6.282 11.772 24.311 1.00 96.25 197 GLU A O 1
ATOM 1570 N N . ARG A 1 198 ? 7.018 13.648 25.319 1.00 95.81 198 ARG A N 1
ATOM 1571 C CA . ARG A 1 198 ? 6.218 14.599 24.539 1.00 95.81 198 ARG A CA 1
ATOM 1572 C C . ARG A 1 198 ? 7.040 15.165 23.386 1.00 95.81 198 ARG A C 1
ATOM 1574 O O . ARG A 1 198 ? 8.098 15.763 23.589 1.00 95.81 198 ARG A O 1
ATOM 1581 N N . PHE A 1 199 ? 6.517 15.063 22.169 1.00 97.62 199 PHE A N 1
ATOM 1582 C CA . PHE A 1 199 ? 7.145 15.619 20.975 1.00 97.62 199 PHE A CA 1
ATOM 1583 C C . PHE A 1 199 ? 6.109 16.206 20.013 1.00 97.62 199 PHE A C 1
ATOM 1585 O O . PHE A 1 199 ? 4.906 16.021 20.154 1.00 97.62 199 PHE A O 1
ATOM 1592 N N . GLY A 1 200 ? 6.581 16.965 19.031 1.00 97.31 200 GLY A N 1
ATOM 1593 C CA . GLY A 1 200 ? 5.704 17.640 18.087 1.00 97.31 200 GLY A CA 1
ATOM 1594 C C . GLY A 1 200 ? 6.418 18.740 17.331 1.00 97.31 200 GLY A C 1
ATOM 1595 O O . GLY A 1 200 ? 7.654 18.854 17.373 1.00 97.31 200 GLY A O 1
ATOM 1596 N N . GLN A 1 201 ? 5.625 19.578 16.674 1.00 97.31 201 GLN A N 1
ATOM 1597 C CA . GLN A 1 201 ? 6.116 20.705 15.904 1.00 97.31 201 GLN A CA 1
ATOM 1598 C C . GLN A 1 201 ? 5.281 21.958 16.178 1.00 97.31 201 GLN A C 1
ATOM 1600 O O . GLN A 1 201 ? 4.056 21.929 16.174 1.00 97.31 201 GLN A O 1
ATOM 1605 N N . THR A 1 202 ? 5.973 23.073 16.423 1.00 96.94 202 THR A N 1
ATOM 1606 C CA . THR A 1 202 ? 5.362 24.376 16.714 1.00 96.94 202 THR A CA 1
ATOM 1607 C C . THR A 1 202 ? 5.454 25.298 15.498 1.00 96.94 202 THR A C 1
ATOM 1609 O O . THR A 1 202 ? 6.550 25.525 14.961 1.00 96.94 202 THR A O 1
ATOM 1612 N N . GLY A 1 203 ? 4.322 25.883 15.116 1.00 96.25 203 GLY A N 1
ATOM 1613 C CA . GLY A 1 203 ? 4.186 26.892 14.069 1.00 96.25 203 GLY A CA 1
ATOM 1614 C C . GLY A 1 203 ? 3.513 26.406 12.794 1.00 96.25 203 GLY A C 1
ATOM 1615 O O . GLY A 1 203 ? 3.133 25.252 12.672 1.00 96.25 203 GLY A O 1
ATOM 1616 N N . SER A 1 204 ? 3.407 27.315 11.827 1.00 96.19 204 SER A N 1
ATOM 1617 C CA . SER A 1 204 ? 2.747 27.143 10.520 1.00 96.19 204 SER A CA 1
ATOM 1618 C C . SER A 1 204 ? 3.521 26.307 9.489 1.00 96.19 204 SER A C 1
ATOM 1620 O O . SER A 1 204 ? 3.228 26.343 8.302 1.00 96.19 204 SER A O 1
ATOM 1622 N N . MET A 1 205 ? 4.560 25.601 9.931 1.00 96.69 205 MET A N 1
ATOM 1623 C CA . MET A 1 205 ? 5.278 24.601 9.137 1.00 96.69 205 MET A CA 1
ATOM 1624 C C . MET A 1 205 ? 5.188 23.294 9.925 1.00 96.69 205 MET A C 1
ATOM 1626 O O . MET A 1 205 ? 6.075 23.033 10.755 1.00 96.69 205 MET A O 1
ATOM 1630 N N . PRO A 1 206 ? 4.091 22.536 9.763 1.00 95.81 206 PRO A N 1
ATOM 1631 C CA . PRO A 1 206 ? 3.730 21.428 10.637 1.00 95.81 206 PRO A CA 1
ATOM 1632 C C . PRO A 1 206 ? 4.731 20.277 10.568 1.00 95.81 206 PRO A C 1
ATOM 1634 O O . PRO A 1 206 ? 4.811 19.517 11.527 1.00 95.81 206 PRO A O 1
ATOM 1637 N N . VAL A 1 207 ? 5.565 20.178 9.522 1.00 96.12 207 VAL A N 1
ATOM 1638 C CA . VAL A 1 207 ? 6.555 19.093 9.420 1.00 96.12 207 VAL A CA 1
ATOM 1639 C C . VAL A 1 207 ? 8.013 19.531 9.571 1.00 96.12 207 VAL A C 1
ATOM 1641 O O . VAL A 1 207 ? 8.919 18.779 9.252 1.00 96.12 207 VAL A O 1
ATOM 1644 N N . LYS A 1 208 ? 8.303 20.740 10.070 1.00 94.25 208 LYS A N 1
ATOM 1645 C CA . LYS A 1 208 ? 9.679 21.294 10.101 1.00 94.25 208 LYS A CA 1
ATOM 1646 C C . LYS A 1 208 ? 10.694 20.520 10.958 1.00 94.25 208 LYS A C 1
ATOM 1648 O O . LYS A 1 208 ? 11.893 20.630 10.723 1.00 94.25 208 LYS A O 1
ATOM 1653 N N . LYS A 1 209 ? 10.237 19.815 11.998 1.00 95.25 209 LYS A N 1
ATOM 1654 C CA . LYS A 1 209 ? 11.091 19.091 12.969 1.00 95.25 209 LYS A CA 1
ATOM 1655 C C . LYS A 1 209 ? 10.766 17.602 13.010 1.00 95.25 209 LYS A C 1
ATOM 1657 O O . LYS A 1 209 ? 11.661 16.756 13.034 1.00 95.25 209 LYS A O 1
ATOM 1662 N N . PHE A 1 210 ? 9.478 17.310 13.046 1.00 97.88 210 PHE A N 1
ATOM 1663 C CA . PHE A 1 210 ? 8.895 15.984 12.967 1.00 97.88 210 PHE A CA 1
ATOM 1664 C C . PHE A 1 210 ? 7.728 16.061 11.995 1.00 97.88 210 PHE A C 1
ATOM 1666 O O . PHE A 1 210 ? 7.094 17.110 11.932 1.00 97.88 210 PHE A O 1
ATOM 1673 N N . PHE A 1 211 ? 7.437 14.978 11.288 1.00 98.44 211 PHE A N 1
ATOM 1674 C CA . PHE A 1 211 ? 6.111 14.786 10.708 1.00 98.44 211 PHE A CA 1
ATOM 1675 C C . PHE A 1 211 ? 5.110 14.475 11.829 1.00 98.44 211 PHE A C 1
ATOM 1677 O O . PHE A 1 211 ? 5.537 13.919 12.846 1.00 98.44 211 PHE A O 1
ATOM 1684 N N . PRO A 1 212 ? 3.814 14.802 11.659 1.00 98.00 212 PRO A N 1
ATOM 1685 C CA . PRO A 1 212 ? 2.735 14.434 12.577 1.00 98.00 212 PRO A CA 1
ATOM 1686 C C . PRO A 1 212 ? 2.480 12.926 12.554 1.00 98.00 212 PRO A C 1
ATOM 1688 O O . PRO A 1 212 ? 1.423 12.483 12.130 1.00 98.00 212 PRO A O 1
ATOM 1691 N N . PHE A 1 213 ? 3.474 12.141 12.968 1.00 98.56 213 PHE A N 1
ATOM 1692 C CA . PHE A 1 213 ? 3.518 10.690 12.861 1.00 98.56 213 PHE A CA 1
ATOM 1693 C C . PHE A 1 213 ? 4.170 10.065 14.097 1.00 98.56 213 PHE A C 1
ATOM 1695 O O . PHE A 1 213 ? 5.237 10.511 14.543 1.00 98.56 213 PHE A O 1
ATOM 1702 N N . VAL A 1 214 ? 3.577 8.974 14.572 1.00 98.62 214 VAL A N 1
ATOM 1703 C CA . VAL A 1 214 ? 4.188 8.043 15.523 1.00 98.62 214 VAL A CA 1
ATOM 1704 C C . VAL A 1 214 ? 3.813 6.618 15.149 1.00 98.62 214 VAL A C 1
ATOM 1706 O O . VAL A 1 214 ? 2.678 6.376 14.741 1.00 98.62 214 VAL A O 1
ATOM 1709 N N . ALA A 1 215 ? 4.738 5.679 15.329 1.00 98.62 215 ALA A N 1
ATOM 1710 C CA . ALA A 1 215 ? 4.396 4.267 15.391 1.00 98.62 215 ALA A CA 1
ATOM 1711 C C . ALA A 1 215 ? 5.089 3.582 16.570 1.00 98.62 215 ALA A C 1
ATOM 1713 O O . ALA A 1 215 ? 6.190 3.979 16.954 1.00 98.62 215 ALA A O 1
ATOM 1714 N N . ILE A 1 216 ? 4.437 2.576 17.143 1.00 98.50 216 ILE A N 1
ATOM 1715 C CA . ILE A 1 216 ? 4.984 1.729 18.203 1.00 98.50 216 ILE A CA 1
ATOM 1716 C C . ILE A 1 216 ? 5.043 0.303 17.674 1.00 98.50 216 ILE A C 1
ATOM 1718 O O . ILE A 1 216 ? 4.032 -0.190 17.184 1.00 98.50 216 ILE A O 1
ATOM 1722 N N . GLU A 1 217 ? 6.204 -0.334 17.769 1.00 98.50 217 GLU A N 1
ATOM 1723 C CA . GLU A 1 217 ? 6.426 -1.717 17.345 1.00 98.50 217 GLU A CA 1
ATOM 1724 C C . GLU A 1 217 ? 6.634 -2.605 18.568 1.00 98.50 217 GLU A C 1
ATOM 1726 O O . GLU A 1 217 ? 7.514 -2.347 19.388 1.00 98.50 217 GLU A O 1
ATOM 1731 N N . ASP A 1 218 ? 5.825 -3.654 18.670 1.00 97.94 218 ASP A N 1
ATOM 1732 C CA . ASP A 1 218 ? 6.102 -4.832 19.477 1.00 97.94 218 ASP A CA 1
ATOM 1733 C C . ASP A 1 218 ? 6.904 -5.822 18.635 1.00 97.94 218 ASP A C 1
ATOM 1735 O O . ASP A 1 218 ? 6.375 -6.480 17.741 1.00 97.94 218 ASP A O 1
ATOM 1739 N N . THR A 1 219 ? 8.193 -5.919 18.939 1.00 97.38 219 THR A N 1
ATOM 1740 C CA . THR A 1 219 ? 9.142 -6.772 18.212 1.00 97.38 219 THR A CA 1
ATOM 1741 C C . THR A 1 219 ? 9.012 -8.260 18.538 1.00 97.38 219 THR A C 1
ATOM 1743 O O . THR A 1 219 ? 9.591 -9.081 17.833 1.00 97.38 219 THR A O 1
ATOM 1746 N N . GLU A 1 220 ? 8.305 -8.634 19.610 1.00 96.50 220 GLU A N 1
ATOM 1747 C CA . GLU A 1 220 ? 8.110 -10.038 19.986 1.00 96.50 220 GLU A CA 1
ATOM 1748 C C . GLU A 1 220 ? 6.898 -10.645 19.287 1.00 96.50 220 GLU A C 1
ATOM 1750 O O . GLU A 1 220 ? 6.981 -11.769 18.798 1.00 96.50 220 GLU A O 1
ATOM 1755 N N . ASN A 1 221 ? 5.803 -9.888 19.221 1.00 96.25 221 ASN A N 1
ATOM 1756 C CA . ASN A 1 221 ? 4.565 -10.312 18.564 1.00 96.25 221 ASN A CA 1
ATOM 1757 C C . ASN A 1 221 ? 4.427 -9.752 17.139 1.00 96.25 221 ASN A C 1
ATOM 1759 O O . ASN A 1 221 ? 3.400 -9.949 16.502 1.00 96.25 221 ASN A O 1
ATOM 1763 N N . GLU A 1 222 ? 5.433 -9.019 16.655 1.00 96.94 222 GLU A N 1
ATOM 1764 C CA . GLU A 1 222 ? 5.474 -8.397 15.325 1.00 96.94 222 GLU A CA 1
ATOM 1765 C C . GLU A 1 222 ? 4.261 -7.488 15.032 1.00 96.94 222 GLU A C 1
ATOM 1767 O O . GLU A 1 222 ? 3.785 -7.414 13.899 1.00 96.94 222 GLU A O 1
ATOM 1772 N N . VAL A 1 223 ? 3.749 -6.774 16.041 1.00 98.25 223 VAL A N 1
ATOM 1773 C CA . VAL A 1 223 ? 2.584 -5.879 15.903 1.00 98.25 223 VAL A CA 1
ATOM 1774 C C . VAL A 1 223 ? 3.016 -4.418 15.910 1.00 98.25 223 VAL A C 1
ATOM 1776 O O . VAL A 1 223 ? 3.793 -3.995 16.764 1.00 98.25 223 VAL A O 1
ATOM 1779 N N . LEU A 1 224 ? 2.478 -3.622 14.984 1.00 98.56 224 LEU A N 1
ATOM 1780 C CA . LEU A 1 224 ? 2.752 -2.192 14.893 1.00 98.56 224 LEU A CA 1
ATOM 1781 C C . LEU A 1 224 ? 1.468 -1.374 14.947 1.00 98.56 224 LEU A C 1
ATOM 1783 O O . LEU A 1 224 ? 0.553 -1.610 14.165 1.00 98.56 224 LEU A O 1
ATOM 1787 N N . TRP A 1 225 ? 1.443 -0.361 15.810 1.00 98.69 225 TRP A N 1
ATOM 1788 C CA . TRP A 1 225 ? 0.403 0.669 15.866 1.00 98.69 225 TRP A CA 1
ATOM 1789 C C . TRP A 1 225 ? 0.943 1.950 15.271 1.00 98.69 225 TRP A C 1
ATOM 1791 O O . TRP A 1 225 ? 2.054 2.346 15.614 1.00 98.69 225 TRP A O 1
ATOM 1801 N N . GLY A 1 226 ? 0.168 2.630 14.436 1.00 98.50 226 GLY A N 1
ATOM 1802 C CA . GLY A 1 226 ? 0.605 3.864 13.801 1.00 98.50 226 GLY A CA 1
ATOM 1803 C C . GLY A 1 226 ? -0.483 4.922 13.762 1.00 98.50 226 GLY A C 1
ATOM 1804 O O . GLY A 1 226 ? -1.669 4.607 13.664 1.00 98.50 226 GLY A O 1
ATOM 1805 N N . VAL A 1 227 ? -0.062 6.184 13.841 1.00 98.75 227 VAL A N 1
ATOM 1806 C CA . VAL A 1 227 ? -0.953 7.344 13.779 1.00 98.75 227 VAL A CA 1
ATOM 1807 C C . VAL A 1 227 ? -0.337 8.456 12.938 1.00 98.75 227 VAL A C 1
ATOM 1809 O O . VAL A 1 227 ? 0.831 8.798 13.134 1.00 98.75 227 VAL A O 1
ATOM 1812 N N . GLN A 1 228 ? -1.139 9.069 12.064 1.00 98.25 228 GLN A N 1
ATOM 1813 C CA . GLN A 1 228 ? -0.867 10.369 11.444 1.00 98.25 228 GLN A CA 1
ATOM 1814 C C . GLN A 1 228 ? -1.905 11.414 11.873 1.00 98.25 228 GLN A C 1
ATOM 1816 O O . GLN A 1 228 ? -3.069 11.082 12.068 1.00 98.25 228 GLN A O 1
ATOM 1821 N N . LEU A 1 229 ? -1.516 12.684 12.018 1.00 98.25 229 LEU A N 1
ATOM 1822 C CA . LEU A 1 229 ? -2.452 13.775 12.329 1.00 98.25 229 LEU A CA 1
ATOM 1823 C C . LEU A 1 229 ? -2.599 14.732 11.141 1.00 98.25 229 LEU A C 1
ATOM 1825 O O . LEU A 1 229 ? -1.605 15.274 10.665 1.00 98.25 229 LEU A O 1
ATOM 1829 N N . ALA A 1 230 ? -3.842 14.975 10.723 1.00 97.69 230 ALA A N 1
ATOM 1830 C CA . ALA A 1 230 ? -4.212 15.919 9.673 1.00 97.69 230 ALA A CA 1
ATOM 1831 C C . ALA A 1 230 ? -4.369 17.334 10.267 1.00 97.69 230 ALA A C 1
ATOM 1833 O O . ALA A 1 230 ? -5.470 17.749 10.643 1.00 97.69 230 ALA A O 1
ATOM 1834 N N . HIS A 1 231 ? -3.256 18.054 10.442 1.00 96.94 231 HIS A N 1
ATOM 1835 C CA . HIS A 1 231 ? -3.244 19.386 11.044 1.00 96.94 231 HIS A CA 1
ATOM 1836 C C . HIS A 1 231 ? -2.135 20.315 10.514 1.00 96.94 231 HIS A C 1
ATOM 1838 O O . HIS A 1 231 ? -0.947 20.078 10.721 1.00 96.94 231 HIS A O 1
ATOM 1844 N N . GLU A 1 232 ? -2.539 21.458 9.949 1.00 95.00 232 GLU A N 1
ATOM 1845 C CA . GLU A 1 232 ? -1.662 22.484 9.345 1.00 95.00 232 GLU A CA 1
ATOM 1846 C C . GLU A 1 232 ? -0.965 23.436 10.348 1.00 95.00 232 GLU A C 1
ATOM 1848 O O . GLU A 1 232 ? -0.203 24.326 9.962 1.00 95.00 232 GLU A O 1
ATOM 1853 N N . ALA A 1 233 ? -1.224 23.296 11.650 1.00 96.94 233 ALA A N 1
ATOM 1854 C CA . ALA A 1 233 ? -0.682 24.179 12.687 1.00 96.94 233 ALA A CA 1
ATOM 1855 C C . ALA A 1 233 ? 0.138 23.409 13.736 1.00 96.94 233 ALA A C 1
ATOM 1857 O O . ALA A 1 233 ? 0.572 22.279 13.517 1.00 96.94 233 ALA A O 1
ATOM 1858 N N . SER A 1 234 ? 0.393 24.042 14.887 1.00 98.25 234 SER A N 1
ATOM 1859 C CA . SER A 1 234 ? 1.120 23.399 15.982 1.00 98.25 234 SER A CA 1
ATOM 1860 C C . SER A 1 234 ? 0.388 22.146 16.469 1.00 98.25 234 SER A C 1
ATOM 1862 O O . SER A 1 234 ? -0.740 22.228 16.956 1.00 98.25 234 SER A O 1
ATOM 1864 N N . TRP A 1 235 ? 1.070 21.008 16.437 1.00 98.38 235 TRP A N 1
ATOM 1865 C CA . TRP A 1 235 ? 0.558 19.730 16.925 1.00 98.38 235 TRP A CA 1
ATOM 1866 C C . TRP A 1 235 ? 1.549 19.077 17.885 1.00 98.38 235 TRP A C 1
ATOM 1868 O O . TRP A 1 235 ? 2.743 19.408 17.912 1.00 98.38 235 TRP A O 1
ATOM 1878 N N . GLN A 1 236 ? 1.043 18.135 18.675 1.00 97.94 236 GLN A N 1
ATOM 1879 C CA . GLN A 1 236 ? 1.861 17.321 19.563 1.00 97.94 236 GLN A CA 1
ATOM 1880 C C . GLN A 1 236 ? 1.343 15.889 19.671 1.00 97.94 236 GLN A C 1
ATOM 1882 O O . GLN A 1 236 ? 0.142 15.631 19.556 1.00 97.94 236 GLN A O 1
ATOM 1887 N N . MET A 1 237 ? 2.262 14.978 19.962 1.00 98.38 237 MET A N 1
ATOM 1888 C CA . MET A 1 237 ? 2.003 13.597 20.339 1.00 98.38 237 MET A CA 1
ATOM 1889 C C . MET A 1 237 ? 2.812 13.256 21.590 1.00 98.38 237 MET A C 1
ATOM 1891 O O . MET A 1 237 ? 3.838 13.872 21.889 1.00 98.38 237 MET A O 1
ATOM 1895 N N . GLU A 1 238 ? 2.326 12.284 22.340 1.00 97.44 238 GLU A N 1
ATOM 1896 C CA . GLU A 1 238 ? 2.890 11.886 23.615 1.00 97.44 238 GLU A CA 1
ATOM 1897 C C . GLU A 1 238 ? 2.821 10.371 23.745 1.00 97.44 238 GLU A C 1
ATOM 1899 O O . GLU A 1 238 ? 1.746 9.786 23.597 1.00 97.44 238 GLU A O 1
ATOM 1904 N N . VAL A 1 239 ? 3.974 9.759 24.015 1.00 97.88 239 VAL A N 1
ATOM 1905 C CA . VAL A 1 239 ? 4.076 8.360 24.435 1.00 97.88 239 VAL A CA 1
ATOM 1906 C C . VAL A 1 239 ? 4.297 8.382 25.936 1.00 97.88 239 VAL A C 1
ATOM 1908 O O . VAL A 1 239 ? 5.229 9.033 26.409 1.00 97.88 239 VAL A O 1
ATOM 1911 N N . TYR A 1 240 ? 3.430 7.725 26.694 1.00 95.19 240 TYR A N 1
ATOM 1912 C CA . TYR A 1 240 ? 3.463 7.824 28.145 1.00 95.19 240 TYR A CA 1
ATOM 1913 C C . TYR A 1 240 ? 3.065 6.515 28.817 1.00 95.19 240 TYR A C 1
ATOM 1915 O O . TYR A 1 240 ? 2.338 5.696 28.256 1.00 95.19 240 TYR A O 1
ATOM 1923 N N . ARG A 1 241 ? 3.592 6.306 30.021 1.00 93.00 241 ARG A N 1
ATOM 1924 C CA . ARG A 1 241 ? 3.431 5.079 30.802 1.00 93.00 241 ARG A CA 1
ATOM 1925 C C . ARG A 1 241 ? 3.372 5.425 32.285 1.00 93.00 241 ARG A C 1
ATOM 1927 O O . ARG A 1 241 ? 4.173 6.224 32.771 1.00 93.00 241 ARG A O 1
ATOM 1934 N N . GLN A 1 242 ? 2.427 4.832 33.006 1.00 91.56 242 GLN A N 1
ATOM 1935 C CA . GLN A 1 242 ? 2.326 4.960 34.466 1.00 91.56 242 GLN A CA 1
ATOM 1936 C C . GLN A 1 242 ? 2.496 3.604 35.169 1.00 91.56 242 GLN A C 1
ATOM 1938 O O . GLN A 1 242 ? 3.153 3.517 36.210 1.00 91.56 242 GLN A O 1
ATOM 1943 N N . ASP A 1 243 ? 1.902 2.566 34.592 1.00 92.75 243 ASP A N 1
ATOM 1944 C CA . ASP A 1 243 ? 1.944 1.169 35.018 1.00 92.75 243 ASP A CA 1
ATOM 1945 C C . ASP A 1 243 ? 2.488 0.298 33.870 1.00 92.75 243 ASP A C 1
ATOM 1947 O O . ASP A 1 243 ? 3.317 0.779 33.098 1.00 92.75 243 ASP A O 1
ATOM 1951 N N . ASP A 1 244 ? 2.091 -0.970 33.760 1.00 93.81 244 ASP A N 1
ATOM 1952 C CA . ASP A 1 244 ? 2.622 -1.859 32.723 1.00 93.81 244 ASP A CA 1
ATOM 1953 C C . ASP A 1 244 ? 2.132 -1.469 31.309 1.00 93.81 244 ASP A C 1
ATOM 1955 O O . ASP A 1 244 ? 2.739 -1.857 30.306 1.00 93.81 244 ASP A O 1
ATOM 1959 N N . ALA A 1 245 ? 1.050 -0.687 31.187 1.00 93.31 245 ALA A N 1
ATOM 1960 C CA . ALA A 1 245 ? 0.528 -0.249 29.895 1.00 93.31 245 ALA A CA 1
ATOM 1961 C C . ALA A 1 245 ? 1.252 0.991 29.353 1.00 93.31 245 ALA A C 1
ATOM 1963 O O . ALA A 1 245 ? 1.343 2.041 29.991 1.00 93.31 245 ALA A O 1
ATOM 1964 N N . LEU A 1 246 ? 1.723 0.888 28.108 1.00 96.38 246 LEU A N 1
ATOM 1965 C CA . LEU A 1 246 ? 2.134 2.042 27.312 1.00 96.38 246 LEU A CA 1
ATOM 1966 C C . LEU A 1 246 ? 0.908 2.636 26.607 1.00 96.38 246 LEU A C 1
ATOM 1968 O O . LEU A 1 246 ? 0.061 1.900 26.100 1.00 96.38 246 LEU A O 1
ATOM 1972 N N . HIS A 1 247 ? 0.844 3.960 26.541 1.00 96.62 247 HIS A N 1
ATOM 1973 C CA . HIS A 1 247 ? -0.229 4.706 25.896 1.00 96.62 247 HIS A CA 1
ATOM 1974 C C . HIS A 1 247 ? 0.348 5.688 24.880 1.00 96.62 247 HIS A C 1
ATOM 1976 O O . HIS A 1 247 ? 1.438 6.236 25.084 1.00 96.62 247 HIS A O 1
ATOM 1982 N N . ILE A 1 248 ? -0.400 5.945 23.806 1.00 97.88 248 ILE A N 1
ATOM 1983 C CA . ILE A 1 248 ? -0.081 7.007 22.851 1.00 97.88 248 ILE A CA 1
ATOM 1984 C C . ILE A 1 248 ? -1.270 7.925 22.631 1.00 97.88 248 ILE A C 1
ATOM 1986 O O . ILE A 1 248 ? -2.412 7.491 22.513 1.00 97.88 248 ILE A O 1
ATOM 1990 N N . SER A 1 249 ? -0.994 9.221 22.555 1.00 97.94 249 SER A N 1
ATOM 1991 C CA . SER A 1 249 ? -2.038 10.228 22.408 1.00 97.94 249 SER A CA 1
ATOM 1992 C C . SER A 1 249 ? -1.530 11.462 21.690 1.00 97.94 249 SER A C 1
ATOM 1994 O O . SER A 1 249 ? -0.342 11.780 21.734 1.00 97.94 249 SER A O 1
ATOM 1996 N N . GLY A 1 250 ? -2.417 12.212 21.047 1.00 98.06 250 GLY A N 1
ATOM 1997 C CA . GLY A 1 250 ? -1.984 13.369 20.271 1.00 98.06 250 GLY A CA 1
ATOM 1998 C C . GLY A 1 250 ? -3.122 14.198 19.713 1.00 98.06 250 GLY A C 1
ATOM 1999 O O . GLY A 1 250 ? -4.293 13.856 19.867 1.00 98.06 250 GLY A O 1
ATOM 2000 N N . GLY A 1 251 ? -2.767 15.334 19.127 1.00 98.00 251 GLY A N 1
ATOM 2001 C CA . GLY A 1 251 ? -3.705 16.321 18.603 1.00 98.00 251 GLY A CA 1
ATOM 2002 C C . GLY A 1 251 ? -3.083 17.713 18.585 1.00 98.00 251 GLY A C 1
ATOM 2003 O O . GLY A 1 251 ? -1.890 17.878 18.314 1.00 98.00 251 GLY A O 1
ATOM 2004 N N . ILE A 1 252 ? -3.891 18.718 18.916 1.00 97.38 252 ILE A N 1
ATOM 2005 C CA . ILE A 1 252 ? -3.449 20.112 19.020 1.00 97.38 252 ILE A CA 1
ATOM 2006 C C . ILE A 1 252 ? -2.355 20.228 20.093 1.00 97.38 252 ILE A C 1
ATOM 2008 O O . ILE A 1 252 ? -2.441 19.618 21.162 1.00 97.38 252 ILE A O 1
ATOM 2012 N N . ALA A 1 253 ? -1.319 21.020 19.814 1.00 97.44 253 ALA A N 1
ATOM 2013 C CA . ALA A 1 253 ? -0.266 21.307 20.780 1.00 97.44 253 ALA A CA 1
ATOM 2014 C C . ALA A 1 253 ? -0.822 22.039 22.011 1.00 97.44 253 ALA A C 1
ATOM 2016 O O . ALA A 1 253 ? -1.329 23.149 21.871 1.00 97.44 253 ALA A O 1
ATOM 2017 N N . ASP A 1 254 ? -0.702 21.449 23.205 1.00 97.25 254 ASP A N 1
ATOM 2018 C CA . ASP A 1 254 ? -1.271 21.994 24.442 1.00 97.25 254 ASP A CA 1
ATOM 2019 C C . ASP A 1 254 ? -0.702 23.369 24.824 1.00 97.25 254 ASP A C 1
ATOM 2021 O O . ASP A 1 254 ? 0.212 23.919 24.202 1.00 97.25 254 ASP A O 1
ATOM 2025 N N . ARG A 1 255 ? -1.246 23.953 25.888 1.00 96.50 255 ARG A N 1
ATOM 2026 C CA . ARG A 1 255 ? -0.820 25.257 26.391 1.00 96.50 255 ARG A CA 1
ATOM 2027 C C . ARG A 1 255 ? 0.669 25.344 26.739 1.00 96.50 255 ARG A C 1
ATOM 2029 O O . ARG A 1 255 ? 1.262 26.399 26.521 1.00 96.50 255 ARG A O 1
ATOM 2036 N N . GLU A 1 256 ? 1.271 24.304 27.307 1.00 94.88 256 GLU A N 1
ATOM 2037 C CA . GLU A 1 256 ? 2.688 24.326 27.690 1.00 94.88 256 GLU A CA 1
ATOM 2038 C C . GLU A 1 256 ? 3.611 24.171 26.476 1.00 94.88 256 GLU A C 1
ATOM 2040 O O . GLU A 1 256 ? 4.682 24.778 26.451 1.00 94.88 256 GLU A O 1
ATOM 2045 N N . PHE A 1 257 ? 3.197 23.398 25.468 1.00 95.62 257 PHE A N 1
ATOM 2046 C CA . PHE A 1 257 ? 4.005 23.114 24.282 1.00 95.62 257 PHE A CA 1
ATOM 2047 C C . PHE A 1 257 ? 3.781 24.113 23.133 1.00 95.62 257 PHE A C 1
ATOM 2049 O O . PHE A 1 257 ? 4.734 24.660 22.577 1.00 95.62 257 PHE A O 1
ATOM 2056 N N . GLY A 1 258 ? 2.522 24.358 22.764 1.00 96.19 258 GLY A N 1
ATOM 2057 C CA . GLY A 1 258 ? 2.111 25.187 21.623 1.00 96.19 258 GLY A CA 1
ATOM 2058 C C . GLY A 1 258 ? 1.356 26.460 21.989 1.00 96.19 258 GLY A C 1
ATOM 2059 O O . GLY A 1 258 ? 0.958 27.197 21.089 1.00 96.19 258 GLY A O 1
ATOM 2060 N N . HIS A 1 259 ? 1.161 26.739 23.283 1.00 97.31 259 HIS A N 1
ATOM 2061 C CA . HIS A 1 259 ? 0.416 27.903 23.772 1.00 97.31 259 HIS A CA 1
ATOM 2062 C C . HIS A 1 259 ? -1.032 27.950 23.264 1.00 97.31 259 HIS A C 1
ATOM 2064 O O . HIS A 1 259 ? -1.583 29.032 23.049 1.00 97.31 259 HIS A O 1
ATOM 2070 N N . TRP A 1 260 ? -1.661 26.793 23.054 1.00 98.25 260 TRP A N 1
ATOM 2071 C CA . TRP A 1 260 ? -3.070 26.709 22.683 1.00 98.25 260 TRP A CA 1
ATOM 2072 C C . TRP A 1 260 ? -3.976 26.775 23.914 1.00 98.25 260 TRP A C 1
ATOM 2074 O O . TRP A 1 260 ? -3.754 26.090 24.911 1.00 98.25 260 TRP A O 1
ATOM 2084 N N . MET A 1 261 ? -5.001 27.617 23.844 1.00 98.50 261 MET A N 1
ATOM 2085 C CA . MET A 1 261 ? -6.110 27.652 24.785 1.00 98.50 261 MET A CA 1
ATOM 2086 C C . MET A 1 261 ? -7.372 28.012 24.015 1.00 98.50 261 MET A C 1
ATOM 2088 O O . MET A 1 261 ? -7.331 28.883 23.148 1.00 98.50 261 MET A O 1
ATOM 2092 N N . LYS A 1 262 ? -8.496 27.397 24.373 1.00 98.12 262 LYS A N 1
ATOM 2093 C CA . LYS A 1 262 ? -9.781 27.656 23.728 1.00 98.12 262 LYS A CA 1
ATOM 2094 C C . LYS A 1 262 ? -10.859 27.938 24.756 1.00 98.12 262 LYS A C 1
ATOM 2096 O O . LYS A 1 262 ? -11.092 27.115 25.640 1.00 98.12 262 LYS A O 1
ATOM 2101 N N . VAL A 1 263 ? -11.524 29.086 24.635 1.00 98.38 263 VAL A N 1
ATOM 2102 C CA . VAL A 1 263 ? -12.738 29.375 25.406 1.00 98.38 263 VAL A CA 1
ATOM 2103 C C . VAL A 1 263 ? -13.927 28.771 24.665 1.00 98.38 263 VAL A C 1
ATOM 2105 O O . VAL A 1 263 ? -14.040 28.931 23.452 1.00 98.38 263 VAL A O 1
ATOM 2108 N N . LEU A 1 264 ? -14.787 28.064 25.395 1.00 98.00 264 LEU A N 1
ATOM 2109 C CA . LEU A 1 264 ? -16.084 27.601 24.909 1.00 98.00 264 LEU A CA 1
ATOM 2110 C C . LEU A 1 264 ? -17.184 28.244 25.743 1.00 98.00 264 LEU A C 1
ATOM 2112 O O . LEU A 1 264 ? -17.273 28.004 26.954 1.00 98.00 264 LEU A O 1
ATOM 2116 N N . HIS A 1 265 ? -18.026 29.043 25.098 1.00 98.19 265 HIS A N 1
ATOM 2117 C CA . HIS A 1 265 ? -19.203 29.634 25.723 1.00 98.19 265 HIS A CA 1
ATOM 2118 C C . HIS A 1 265 ? -20.336 28.602 25.863 1.00 98.19 265 HIS A C 1
ATOM 2120 O O . HIS A 1 265 ? -20.337 27.582 25.169 1.00 98.19 265 HIS A O 1
ATOM 2126 N N . PRO A 1 266 ? -21.321 28.831 26.751 1.00 98.19 266 PRO A N 1
ATOM 2127 C CA . PRO A 1 266 ? -22.503 27.979 26.845 1.00 98.19 266 PRO A CA 1
ATOM 2128 C C . PRO A 1 266 ? -23.191 27.772 25.489 1.00 98.19 266 PRO A C 1
ATOM 2130 O O . PRO A 1 266 ? -23.599 28.733 24.837 1.00 98.19 266 PRO A O 1
ATOM 2133 N N . GLY A 1 267 ? -23.359 26.510 25.097 1.00 96.75 267 GLY A N 1
ATOM 2134 C CA . GLY A 1 267 ? -23.959 26.093 23.831 1.00 96.75 267 GLY A CA 1
ATOM 2135 C C . GLY A 1 267 ? -22.992 26.000 22.647 1.00 96.75 267 GLY A C 1
ATOM 2136 O O . GLY A 1 267 ? -23.428 25.605 21.569 1.00 96.75 267 GLY A O 1
ATOM 2137 N N . GLU A 1 268 ? -21.712 26.343 22.817 1.00 98.25 268 GLU A N 1
ATOM 2138 C CA . GLU A 1 268 ? -20.696 26.175 21.774 1.00 98.25 268 GLU A CA 1
ATOM 2139 C C . GLU A 1 268 ? -20.055 24.784 21.802 1.00 98.25 268 GLU A C 1
ATOM 2141 O O . GLU A 1 268 ? -20.001 24.112 22.840 1.00 98.25 268 GLU A O 1
ATOM 2146 N N . SER A 1 269 ? -19.516 24.392 20.647 1.00 98.19 269 SER A N 1
ATOM 2147 C CA . SER A 1 269 ? -18.763 23.159 20.457 1.00 98.19 269 SER A CA 1
ATOM 2148 C C . SER A 1 269 ? -17.400 23.414 19.815 1.00 98.19 269 SER A C 1
ATOM 2150 O O . SER A 1 269 ? -17.204 24.402 19.106 1.00 98.19 269 SER A O 1
ATOM 2152 N N . PHE A 1 270 ? -16.458 22.501 20.035 1.00 98.38 270 PHE A N 1
ATOM 2153 C CA . PHE A 1 270 ? -15.154 22.488 19.379 1.00 98.38 270 PHE A CA 1
ATOM 2154 C C . PHE A 1 270 ? -14.829 21.084 18.877 1.00 98.38 270 PHE A C 1
ATOM 2156 O O . PHE A 1 270 ? -14.924 20.130 19.646 1.00 98.38 270 PHE A O 1
ATOM 2163 N N . GLU A 1 271 ? -14.418 20.975 17.617 1.00 98.50 271 GLU A N 1
ATOM 2164 C CA . GLU A 1 271 ? -13.977 19.727 16.990 1.00 98.50 271 GLU A CA 1
ATOM 2165 C C . GLU A 1 271 ? -12.450 19.717 16.852 1.00 98.50 271 GLU A C 1
ATOM 2167 O O . GLU A 1 271 ? -11.838 20.721 16.482 1.00 98.50 271 GLU A O 1
ATOM 2172 N N . THR A 1 272 ? -11.824 18.587 17.169 1.00 98.56 272 THR A N 1
ATOM 2173 C CA . THR A 1 272 ? -10.379 18.400 17.007 1.00 98.56 272 THR A CA 1
ATOM 2174 C C . THR A 1 272 ? -9.995 18.089 15.559 1.00 98.56 272 THR A C 1
ATOM 2176 O O . THR A 1 272 ? -10.810 17.531 14.828 1.00 98.56 272 THR A O 1
ATOM 2179 N N . PRO A 1 273 ? -8.726 18.301 15.163 1.00 97.81 273 PRO A N 1
ATOM 2180 C CA . PRO A 1 273 ? -8.194 17.752 13.917 1.00 97.81 273 PRO A CA 1
ATOM 2181 C C . PRO A 1 273 ? -8.362 16.229 13.847 1.00 97.81 273 PRO A C 1
ATOM 2183 O O . PRO A 1 273 ? -8.373 15.566 14.890 1.00 97.81 273 PRO A O 1
ATOM 2186 N N . THR A 1 274 ? -8.438 15.682 12.637 1.00 98.31 274 THR A N 1
ATOM 2187 C CA . THR A 1 274 ? -8.553 14.237 12.402 1.00 98.31 274 THR A CA 1
ATOM 2188 C C . THR A 1 274 ? -7.212 13.536 12.620 1.00 98.31 274 THR A C 1
ATOM 2190 O O . THR A 1 274 ? -6.176 13.991 12.131 1.00 98.31 274 THR A O 1
ATOM 2193 N N . ALA A 1 275 ? -7.230 12.410 13.330 1.00 98.75 275 ALA A N 1
ATOM 2194 C CA . ALA A 1 275 ? -6.125 11.461 13.383 1.00 98.75 275 ALA A CA 1
ATOM 2195 C C . ALA A 1 275 ? -6.449 10.240 12.513 1.00 98.75 275 ALA A C 1
ATOM 2197 O O . ALA A 1 275 ? -7.545 9.706 12.608 1.00 98.75 275 ALA A O 1
ATOM 2198 N N . ILE A 1 276 ? -5.505 9.802 11.689 1.00 98.75 276 ILE A N 1
ATOM 2199 C CA . ILE A 1 276 ? -5.575 8.578 10.886 1.00 98.75 276 ILE A CA 1
ATOM 2200 C C . ILE A 1 276 ? -4.820 7.509 11.665 1.00 98.75 276 ILE A C 1
ATOM 2202 O O . ILE A 1 276 ? -3.660 7.724 12.017 1.00 98.75 276 ILE A O 1
ATOM 2206 N N . VAL A 1 277 ? -5.469 6.391 11.969 1.00 98.81 277 VAL A N 1
ATOM 2207 C CA . VAL A 1 277 ? -4.969 5.360 12.881 1.00 98.81 277 VAL A CA 1
ATOM 2208 C C . VAL A 1 277 ? -5.047 3.995 12.220 1.00 98.81 277 VAL A C 1
ATOM 2210 O O . VAL A 1 277 ? -5.985 3.694 11.487 1.00 98.81 277 VAL A O 1
ATOM 2213 N N . SER A 1 278 ? -4.045 3.161 12.474 1.00 98.62 278 SER A N 1
ATOM 2214 C CA . SER A 1 278 ? -3.989 1.803 11.951 1.00 98.62 278 SER A CA 1
ATOM 2215 C C . SER A 1 278 ? -3.184 0.891 12.881 1.00 98.62 278 SER A C 1
ATOM 2217 O O . SER A 1 278 ? -2.387 1.362 13.702 1.00 98.62 278 SER A O 1
ATOM 2219 N N . VAL A 1 279 ? -3.390 -0.417 12.751 1.00 98.56 279 VAL A N 1
ATOM 2220 C CA . VAL A 1 279 ? -2.556 -1.458 13.356 1.00 98.56 279 VAL A CA 1
ATOM 2221 C C . VAL A 1 279 ? -2.340 -2.580 12.342 1.00 98.56 279 VAL A C 1
ATOM 2223 O O . VAL A 1 279 ? -3.228 -2.851 11.537 1.00 98.56 279 VAL A O 1
ATOM 2226 N N . CYS A 1 280 ? -1.176 -3.226 12.356 1.00 97.19 280 CYS A N 1
ATOM 2227 C CA . CYS A 1 280 ? -0.917 -4.404 11.528 1.00 97.19 280 CYS A CA 1
ATOM 2228 C C . CYS A 1 280 ? -0.031 -5.430 12.238 1.00 97.19 280 CYS A C 1
ATOM 2230 O O . CYS A 1 280 ? 0.797 -5.070 13.074 1.00 97.19 280 CYS A O 1
ATOM 2232 N N . HIS A 1 281 ? -0.188 -6.696 11.855 1.00 96.00 281 HIS A N 1
ATOM 2233 C CA . HIS A 1 281 ? 0.659 -7.812 12.271 1.00 96.00 281 HIS A CA 1
ATOM 2234 C C . HIS A 1 281 ? 1.609 -8.200 11.124 1.00 96.00 281 HIS A C 1
ATOM 2236 O O . HIS A 1 281 ? 1.170 -8.437 9.996 1.00 96.00 281 HIS A O 1
ATOM 2242 N N . GLY A 1 282 ? 2.916 -8.215 11.387 1.00 91.81 282 GLY A N 1
ATOM 2243 C CA . GLY A 1 282 ? 3.977 -8.462 10.410 1.00 91.81 282 GLY A CA 1
ATOM 2244 C C . GLY A 1 282 ? 4.231 -7.299 9.436 1.00 91.81 282 GLY A C 1
ATOM 2245 O O . GLY A 1 282 ? 3.519 -6.296 9.405 1.00 91.81 282 GLY A O 1
ATOM 2246 N N . GLY A 1 283 ? 5.270 -7.427 8.602 1.00 85.94 283 GLY A N 1
ATOM 2247 C CA . GLY A 1 283 ? 5.623 -6.453 7.550 1.00 85.94 283 GLY A CA 1
ATOM 2248 C C . GLY A 1 283 ? 6.404 -5.211 8.012 1.00 85.94 283 GLY A C 1
ATOM 2249 O O . GLY A 1 283 ? 6.897 -4.456 7.172 1.00 85.94 283 GLY A O 1
ATOM 2250 N N . GLY A 1 284 ? 6.572 -5.022 9.325 1.00 92.75 284 GLY A N 1
ATOM 2251 C CA . GLY A 1 284 ? 7.421 -3.987 9.922 1.00 92.75 284 GLY A CA 1
ATOM 2252 C C . GLY A 1 284 ? 6.950 -2.547 9.679 1.00 92.75 284 GLY A C 1
ATOM 2253 O O . GLY A 1 284 ? 5.819 -2.288 9.264 1.00 92.75 284 GLY A O 1
ATOM 2254 N N . ILE A 1 285 ? 7.846 -1.585 9.936 1.00 95.81 285 ILE A N 1
ATOM 2255 C CA . ILE A 1 285 ? 7.546 -0.141 9.882 1.00 95.81 285 ILE A CA 1
ATOM 2256 C C . ILE A 1 285 ? 7.019 0.335 8.520 1.00 95.81 285 ILE A C 1
ATOM 2258 O O . ILE A 1 285 ? 6.190 1.239 8.459 1.00 95.81 285 ILE A O 1
ATOM 2262 N N . ASP A 1 286 ? 7.466 -0.275 7.421 1.00 95.06 286 ASP A N 1
ATOM 2263 C CA . ASP A 1 286 ? 7.022 0.119 6.083 1.00 95.06 286 ASP A CA 1
ATOM 2264 C C . ASP A 1 286 ? 5.541 -0.236 5.854 1.00 95.06 286 ASP A C 1
ATOM 2266 O O . ASP A 1 286 ? 4.835 0.551 5.221 1.00 95.06 286 ASP A O 1
ATOM 2270 N N . ARG A 1 287 ? 5.036 -1.337 6.441 1.00 95.69 287 ARG A N 1
ATOM 2271 C CA . ARG A 1 287 ? 3.626 -1.743 6.315 1.00 95.69 287 ARG A CA 1
ATOM 2272 C C . ARG A 1 287 ? 2.698 -0.776 7.025 1.00 95.69 287 ARG A C 1
ATOM 2274 O O . ARG A 1 287 ? 1.748 -0.290 6.420 1.00 95.69 287 ARG A O 1
ATOM 2281 N N . ILE A 1 288 ? 2.984 -0.450 8.284 1.00 98.06 288 ILE A N 1
ATOM 2282 C CA . ILE A 1 288 ? 2.138 0.486 9.032 1.00 98.06 288 ILE A CA 1
ATOM 2283 C C . ILE A 1 288 ? 2.160 1.887 8.405 1.00 98.06 288 ILE A C 1
ATOM 2285 O O . ILE A 1 288 ? 1.126 2.547 8.327 1.00 98.06 288 ILE A O 1
ATOM 2289 N N . CYS A 1 289 ? 3.310 2.328 7.886 1.00 98.06 289 CYS A N 1
ATOM 2290 C CA . CYS A 1 289 ? 3.391 3.578 7.139 1.00 98.06 289 CYS A CA 1
ATOM 2291 C C . CYS A 1 289 ? 2.567 3.531 5.846 1.00 98.06 289 CYS A C 1
ATOM 2293 O O . CYS A 1 289 ? 1.845 4.486 5.567 1.00 98.06 289 CYS A O 1
ATOM 2295 N N . HIS A 1 290 ? 2.628 2.429 5.087 1.00 96.56 290 HIS A N 1
ATOM 2296 C CA . HIS A 1 290 ? 1.812 2.247 3.888 1.00 96.56 290 HIS A CA 1
ATOM 2297 C C . HIS A 1 290 ? 0.322 2.401 4.208 1.00 96.56 290 HIS A C 1
ATOM 2299 O O . HIS A 1 290 ? -0.319 3.280 3.631 1.00 96.56 290 HIS A O 1
ATOM 2305 N N . ARG A 1 291 ? -0.182 1.655 5.200 1.00 97.38 291 ARG A N 1
ATOM 2306 C CA . ARG A 1 291 ? -1.592 1.679 5.634 1.00 97.38 291 ARG A CA 1
ATOM 2307 C C . ARG A 1 291 ? -2.081 3.087 5.975 1.00 97.38 291 ARG A C 1
ATOM 2309 O O . ARG A 1 291 ? -3.177 3.477 5.591 1.00 97.38 291 ARG A O 1
ATOM 2316 N N . LEU A 1 292 ? -1.249 3.878 6.655 1.00 98.31 292 LEU A N 1
ATOM 2317 C CA . LEU A 1 292 ? -1.574 5.267 6.998 1.00 98.31 292 LEU A CA 1
ATOM 2318 C C . LEU A 1 292 ? -1.583 6.182 5.771 1.00 98.31 292 LEU A C 1
ATOM 2320 O O . LEU A 1 292 ? -2.500 6.981 5.612 1.00 98.31 292 LEU A O 1
ATOM 2324 N N . THR A 1 293 ? -0.591 6.062 4.884 1.00 96.81 293 THR A N 1
ATOM 2325 C CA . THR A 1 293 ? -0.541 6.888 3.666 1.00 96.81 293 THR A CA 1
ATOM 2326 C C . THR A 1 293 ? -1.656 6.558 2.673 1.00 96.81 293 THR A C 1
ATOM 2328 O O . THR A 1 293 ? -2.124 7.461 1.983 1.00 96.81 293 THR A O 1
ATOM 2331 N N . GLN A 1 294 ? -2.123 5.303 2.623 1.00 95.06 294 GLN A N 1
ATOM 2332 C CA . GLN A 1 294 ? -3.232 4.871 1.762 1.00 95.06 294 GLN A CA 1
ATOM 2333 C C . GLN A 1 294 ? -4.557 5.567 2.100 1.00 95.06 294 GLN A C 1
ATOM 2335 O O . GLN A 1 294 ? -5.368 5.773 1.204 1.00 95.06 294 GLN A O 1
ATOM 2340 N N . ALA A 1 295 ? -4.736 6.062 3.331 1.00 94.19 295 ALA A N 1
ATOM 2341 C CA . ALA A 1 295 ? -5.905 6.864 3.707 1.00 94.19 295 ALA A CA 1
ATOM 2342 C C . ALA A 1 295 ? -6.092 8.126 2.839 1.00 94.19 295 ALA A C 1
ATOM 2344 O O . ALA A 1 295 ? -7.176 8.713 2.817 1.00 94.19 295 ALA A O 1
ATOM 2345 N N . ALA A 1 296 ? -5.035 8.570 2.147 1.00 92.12 296 ALA A N 1
ATOM 2346 C CA . ALA A 1 296 ? -5.099 9.695 1.229 1.00 92.12 296 ALA A CA 1
ATOM 2347 C C . ALA A 1 296 ? -5.691 9.343 -0.152 1.00 92.12 296 ALA A C 1
ATOM 2349 O O . ALA A 1 296 ? -6.112 10.262 -0.852 1.00 92.12 296 ALA A O 1
ATOM 2350 N N . GLU A 1 297 ? -5.756 8.062 -0.549 1.00 91.06 297 GLU A N 1
ATOM 2351 C CA . GLU A 1 297 ? -6.210 7.646 -1.891 1.00 91.06 297 GLU A CA 1
ATOM 2352 C C . GLU A 1 297 ? -7.628 8.134 -2.203 1.00 91.06 297 GLU A C 1
ATOM 2354 O O . GLU A 1 297 ? -7.854 8.662 -3.289 1.00 91.06 297 GLU A O 1
ATOM 2359 N N . LYS A 1 298 ? -8.548 8.087 -1.230 1.00 88.06 298 LYS A N 1
ATOM 2360 C CA . LYS A 1 298 ? -9.937 8.553 -1.402 1.00 88.06 298 LYS A CA 1
ATOM 2361 C C . LYS A 1 298 ? -10.057 10.019 -1.829 1.00 88.06 298 LYS A C 1
ATOM 2363 O O . LYS A 1 298 ? -11.006 10.391 -2.505 1.00 88.06 298 LYS A O 1
ATOM 2368 N N . TYR A 1 299 ? -9.090 10.865 -1.468 1.00 87.69 299 TYR A N 1
ATOM 2369 C CA . TYR A 1 299 ? -9.075 12.272 -1.885 1.00 87.69 299 TYR A CA 1
ATOM 2370 C C . TYR A 1 299 ? -8.499 12.462 -3.298 1.00 87.69 299 TYR A C 1
ATOM 2372 O O . TYR A 1 299 ? -8.639 13.529 -3.892 1.00 87.69 299 TYR A O 1
ATOM 2380 N N . LEU A 1 300 ? -7.838 11.437 -3.845 1.00 88.12 300 LEU A N 1
ATOM 2381 C CA . LEU A 1 300 ? -7.191 11.441 -5.159 1.00 88.12 300 LEU A CA 1
ATOM 2382 C C . LEU A 1 300 ? -8.045 10.809 -6.261 1.00 88.12 300 LEU A C 1
ATOM 2384 O O . LEU A 1 300 ? -7.606 10.761 -7.415 1.00 88.12 300 LEU A O 1
ATOM 2388 N N . ASP A 1 301 ? -9.248 10.353 -5.933 1.00 76.44 301 ASP A N 1
ATOM 2389 C CA . ASP A 1 301 ? -10.239 9.934 -6.923 1.00 76.44 301 ASP A CA 1
ATOM 2390 C C . ASP A 1 301 ? -11.005 11.142 -7.497 1.00 76.44 301 ASP A C 1
ATOM 2392 O O . ASP A 1 301 ? -11.375 11.135 -8.670 1.00 76.44 301 ASP A O 1
ATOM 2396 N N . ASP A 1 302 ? -11.124 12.233 -6.728 1.00 76.31 302 ASP A N 1
ATOM 2397 C CA . ASP A 1 302 ? -11.833 13.465 -7.116 1.00 76.31 302 ASP A CA 1
ATOM 2398 C C . ASP A 1 302 ? -10.946 14.530 -7.802 1.00 76.31 302 ASP A C 1
ATOM 2400 O O . ASP A 1 302 ? -11.426 15.591 -8.218 1.00 76.31 302 ASP A O 1
ATOM 2404 N N . ILE A 1 303 ? -9.637 14.284 -7.935 1.00 84.50 303 ILE A N 1
ATOM 2405 C CA . ILE A 1 303 ? -8.712 15.200 -8.630 1.00 84.50 303 ILE A CA 1
ATOM 2406 C C . ILE A 1 303 ? -8.859 15.087 -10.162 1.00 84.50 303 ILE A C 1
ATOM 2408 O O . ILE A 1 303 ? -9.389 14.096 -10.666 1.00 84.50 303 ILE A O 1
ATOM 2412 N N . PRO A 1 304 ? -8.365 16.066 -10.953 1.00 88.75 304 PRO A N 1
ATOM 2413 C CA . PRO A 1 304 ? -8.483 16.014 -12.410 1.00 88.75 304 PRO A CA 1
ATOM 2414 C C . PRO A 1 304 ? -7.932 14.715 -13.016 1.00 88.75 304 PRO A C 1
ATOM 2416 O O . PRO A 1 304 ? -6.824 14.303 -12.690 1.00 88.75 304 PRO A O 1
ATOM 2419 N N . GLU A 1 305 ? -8.652 14.127 -13.979 1.00 87.75 305 GLU A N 1
ATOM 2420 C CA . GLU A 1 305 ? -8.298 12.843 -14.622 1.00 87.75 305 GLU A CA 1
ATOM 2421 C C . GLU A 1 305 ? -6.868 12.801 -15.184 1.00 87.75 305 GLU A C 1
ATOM 2423 O O . GLU A 1 305 ? -6.221 11.757 -15.195 1.00 87.75 305 GLU A O 1
ATOM 2428 N N . SER A 1 306 ? -6.322 13.950 -15.598 1.00 88.81 306 SER A N 1
ATOM 2429 C CA . SER A 1 306 ? -4.927 14.030 -16.046 1.00 88.81 306 SER A CA 1
ATOM 2430 C C . SER A 1 306 ? -3.915 13.608 -14.985 1.00 88.81 306 SER A C 1
ATOM 2432 O O . SER A 1 306 ? -2.786 13.292 -15.320 1.00 88.81 306 SER A O 1
ATOM 2434 N N . GLU A 1 307 ? -4.281 13.614 -13.709 1.00 93.62 307 GLU A N 1
ATOM 2435 C CA . GLU A 1 307 ? -3.402 13.206 -12.619 1.00 93.62 307 GLU A CA 1
ATOM 2436 C C . GLU A 1 307 ? -3.295 11.685 -12.480 1.00 93.62 307 GLU A C 1
ATOM 2438 O O . GLU A 1 307 ? -2.395 11.193 -11.799 1.00 93.62 307 GLU A O 1
ATOM 2443 N N . GLN A 1 308 ? -4.166 10.922 -13.143 1.00 90.56 308 GLN A N 1
ATOM 2444 C CA . GLN A 1 308 ? -4.222 9.468 -13.014 1.00 90.56 308 GLN A CA 1
ATOM 2445 C C . GLN A 1 308 ? -3.087 8.747 -13.768 1.00 90.56 308 GLN A C 1
ATOM 2447 O O . GLN A 1 308 ? -2.801 7.586 -13.468 1.00 90.56 308 GLN A O 1
ATOM 2452 N N . HIS A 1 309 ? -2.393 9.414 -14.700 1.00 92.75 309 HIS A N 1
ATOM 2453 C CA . HIS A 1 309 ? -1.217 8.881 -15.413 1.00 92.75 309 HIS A CA 1
ATOM 2454 C C . HIS A 1 309 ? 0.109 9.565 -15.034 1.00 92.75 309 HIS A C 1
ATOM 2456 O O . HIS A 1 309 ? 1.107 9.404 -15.734 1.00 92.75 309 HIS A O 1
ATOM 2462 N N . LEU A 1 310 ? 0.128 10.303 -13.917 1.00 96.38 310 LEU A N 1
ATOM 2463 C CA . LEU A 1 310 ? 1.297 10.992 -13.345 1.00 96.38 310 LEU A CA 1
ATOM 2464 C C . LEU A 1 310 ? 2.154 11.786 -14.364 1.00 96.38 310 LEU A C 1
ATOM 2466 O O . LEU A 1 310 ? 3.344 11.480 -14.523 1.00 96.38 310 LEU A O 1
ATOM 2470 N N . PRO A 1 311 ? 1.577 12.822 -15.009 1.00 96.69 311 PRO A N 1
ATOM 2471 C CA . PRO A 1 311 ? 2.233 13.691 -15.986 1.00 96.69 311 PRO A CA 1
ATOM 2472 C C . PRO A 1 311 ? 3.645 14.139 -15.608 1.00 96.69 311 PRO A C 1
ATOM 2474 O O . PRO A 1 311 ? 3.906 14.466 -14.448 1.00 96.69 311 PRO A O 1
ATOM 2477 N N . ILE A 1 312 ? 4.534 14.217 -16.604 1.00 98.50 312 ILE A N 1
ATOM 2478 C CA . ILE A 1 312 ? 5.902 14.720 -16.421 1.00 98.50 312 ILE A CA 1
ATOM 2479 C C . ILE A 1 312 ? 5.891 16.251 -16.437 1.00 98.50 312 ILE A C 1
ATOM 2481 O O . ILE A 1 312 ? 5.356 16.884 -17.357 1.00 98.50 312 ILE A O 1
ATOM 2485 N N . ILE A 1 313 ? 6.524 16.839 -15.424 1.00 98.38 313 ILE A N 1
ATOM 2486 C CA . ILE A 1 313 ? 6.571 18.283 -15.207 1.00 98.38 313 ILE A CA 1
ATOM 2487 C C . ILE A 1 313 ? 7.910 18.850 -15.678 1.00 98.38 313 ILE A C 1
ATOM 2489 O O . ILE A 1 313 ? 8.970 18.290 -15.401 1.00 98.38 313 ILE A O 1
ATOM 2493 N N . PHE A 1 314 ? 7.871 20.000 -16.345 1.00 98.56 314 PHE A N 1
ATOM 2494 C CA . PHE A 1 314 ? 9.019 20.885 -16.469 1.00 98.56 314 PHE A CA 1
ATOM 2495 C C . PHE A 1 314 ? 8.787 22.138 -15.624 1.00 98.56 314 PHE A C 1
ATOM 2497 O O . PHE A 1 314 ? 7.871 22.920 -15.894 1.00 98.56 314 PHE A O 1
ATOM 2504 N N . ASN A 1 315 ? 9.625 22.354 -14.616 1.00 98.31 315 ASN A N 1
ATOM 2505 C CA . ASN A 1 315 ? 9.628 23.583 -13.833 1.00 98.31 315 ASN A CA 1
ATOM 2506 C C . ASN A 1 315 ? 10.876 24.402 -14.191 1.00 98.31 315 ASN A C 1
ATOM 2508 O O . ASN A 1 315 ? 11.992 23.891 -14.185 1.00 98.31 315 ASN A O 1
ATOM 2512 N N . GLU A 1 316 ? 10.715 25.681 -14.519 1.00 97.31 316 GLU A N 1
ATOM 2513 C CA . GLU A 1 316 ? 11.820 26.515 -15.009 1.00 97.31 316 GLU A CA 1
ATOM 2514 C C . GLU A 1 316 ? 12.729 27.108 -13.914 1.00 97.31 316 GLU A C 1
ATOM 2516 O O . GLU A 1 316 ? 13.769 27.685 -14.241 1.00 97.31 316 GLU A O 1
ATOM 2521 N N . TYR A 1 317 ? 12.405 26.933 -12.626 1.00 96.62 317 TYR A N 1
ATOM 2522 C CA . TYR A 1 317 ? 13.103 27.586 -11.513 1.00 96.62 317 TYR A CA 1
ATOM 2523 C C . TYR A 1 317 ? 14.627 27.426 -11.557 1.00 96.62 317 TYR A C 1
ATOM 2525 O O . TYR A 1 317 ? 15.350 28.421 -11.517 1.00 96.62 317 TYR A O 1
ATOM 2533 N N . CYS A 1 318 ? 15.152 26.203 -11.692 1.00 96.00 318 CYS A N 1
ATOM 2534 C CA . CYS A 1 318 ? 16.600 25.977 -11.718 1.00 96.00 318 CYS A CA 1
ATOM 2535 C C . CYS A 1 318 ? 17.244 26.361 -13.059 1.00 96.00 318 CYS A C 1
ATOM 2537 O O . CYS A 1 318 ? 18.471 26.309 -13.174 1.00 96.00 318 CYS A O 1
ATOM 2539 N N . THR A 1 319 ? 16.454 26.752 -14.061 1.00 95.50 319 THR A N 1
ATOM 2540 C CA . THR A 1 319 ? 16.935 27.307 -15.330 1.00 95.50 319 THR A CA 1
ATOM 2541 C C . THR A 1 319 ? 17.136 28.819 -15.232 1.00 95.50 319 THR A C 1
ATOM 2543 O O . THR A 1 319 ? 18.148 29.333 -15.708 1.00 95.50 319 THR A O 1
ATOM 2546 N N . THR A 1 320 ? 16.201 29.552 -14.617 1.00 95.12 320 THR A N 1
ATOM 2547 C CA . THR A 1 320 ? 16.248 31.029 -14.581 1.00 95.12 320 THR A CA 1
ATOM 2548 C C . THR A 1 320 ? 16.592 31.622 -13.218 1.00 95.12 320 THR A C 1
ATOM 2550 O O . THR A 1 320 ? 16.925 32.807 -13.147 1.00 95.12 320 THR A O 1
ATOM 2553 N N . TRP A 1 321 ? 16.540 30.821 -12.152 1.00 94.19 321 TRP A N 1
ATOM 2554 C CA . TRP A 1 321 ? 16.787 31.214 -10.763 1.00 94.19 321 TRP A CA 1
ATOM 2555 C C . TRP A 1 321 ? 15.899 32.382 -10.305 1.00 94.19 321 TRP A C 1
ATOM 2557 O O . TRP A 1 321 ? 16.380 33.415 -9.825 1.00 94.19 321 TRP A O 1
ATOM 2567 N N . GLY A 1 322 ? 14.585 32.218 -10.493 1.00 94.00 322 GLY A N 1
ATOM 2568 C CA . GLY A 1 322 ? 13.559 33.203 -10.133 1.00 94.00 322 GLY A CA 1
ATOM 2569 C C . GLY A 1 322 ? 13.530 34.424 -11.058 1.00 94.00 322 GLY A C 1
ATOM 2570 O O . GLY A 1 322 ? 13.263 35.556 -10.637 1.00 94.00 322 GLY A O 1
ATOM 2571 N N . CYS A 1 323 ? 13.892 34.228 -12.330 1.00 95.25 323 CYS A N 1
ATOM 2572 C CA . CYS A 1 323 ? 13.891 35.274 -13.352 1.00 95.25 323 CYS A CA 1
ATOM 2573 C C . CYS A 1 323 ? 13.197 34.834 -14.661 1.00 95.25 323 CYS A C 1
ATOM 2575 O O . CYS A 1 323 ? 13.772 35.040 -15.741 1.00 95.25 323 CYS A O 1
ATOM 2577 N N . PRO A 1 324 ? 11.982 34.256 -14.621 1.00 97.44 324 PRO A N 1
ATOM 2578 C CA . PRO A 1 324 ? 11.271 33.875 -15.836 1.00 97.44 324 PRO A CA 1
ATOM 2579 C C . PRO A 1 324 ? 10.955 35.098 -16.693 1.00 97.44 324 PRO A C 1
ATOM 2581 O O . PRO A 1 324 ? 10.476 36.117 -16.202 1.00 97.44 324 PRO A O 1
ATOM 2584 N N . SER A 1 325 ? 11.193 34.998 -17.995 1.00 97.69 325 SER A N 1
ATOM 2585 C CA . SER A 1 325 ? 10.835 36.015 -18.984 1.00 97.69 325 SER A CA 1
ATOM 2586 C C . SER A 1 325 ? 10.229 35.353 -20.211 1.00 97.69 325 SER A C 1
ATOM 2588 O O . SER A 1 325 ? 10.441 34.170 -20.469 1.00 97.69 325 SER A O 1
ATOM 2590 N N . HIS A 1 326 ? 9.500 36.119 -21.020 1.00 97.94 326 HIS A N 1
ATOM 2591 C CA . HIS A 1 326 ? 8.977 35.581 -22.275 1.00 97.94 326 HIS A CA 1
ATOM 2592 C C . HIS A 1 326 ? 10.090 34.990 -23.164 1.00 97.94 326 HIS A C 1
ATOM 2594 O O . HIS A 1 326 ? 9.887 33.954 -23.793 1.00 97.94 326 HIS A O 1
ATOM 2600 N N . GLU A 1 327 ? 11.271 35.615 -23.202 1.00 96.94 327 GLU A N 1
ATOM 2601 C CA . GLU A 1 327 ? 12.394 35.191 -24.046 1.00 96.94 327 GLU A CA 1
ATOM 2602 C C . GLU A 1 327 ? 13.008 33.860 -23.592 1.00 96.94 327 GLU A C 1
ATOM 2604 O O . GLU A 1 327 ? 13.124 32.938 -24.401 1.00 96.94 327 GLU A O 1
ATOM 2609 N N . ASN A 1 328 ? 13.361 33.725 -22.307 1.00 97.19 328 ASN A N 1
ATOM 2610 C CA . ASN A 1 328 ? 13.977 32.489 -21.815 1.00 97.19 328 ASN A CA 1
ATOM 2611 C C . ASN A 1 328 ? 12.991 31.309 -21.836 1.00 97.19 328 ASN A C 1
ATOM 2613 O O . ASN A 1 328 ? 13.360 30.238 -22.315 1.00 97.19 328 ASN A O 1
ATOM 2617 N N . ILE A 1 329 ? 11.722 31.522 -21.468 1.00 98.38 329 ILE A N 1
ATOM 2618 C CA . ILE A 1 329 ? 10.673 30.499 -21.563 1.00 98.38 329 ILE A CA 1
ATOM 2619 C C . ILE A 1 329 ? 10.478 30.067 -23.019 1.00 98.38 329 ILE A C 1
ATOM 2621 O O . ILE A 1 329 ? 10.386 28.875 -23.291 1.00 98.38 329 ILE A O 1
ATOM 2625 N N . SER A 1 330 ? 10.490 30.999 -23.980 1.00 98.06 330 SER A N 1
ATOM 2626 C CA . SER A 1 330 ? 10.420 30.647 -25.409 1.00 98.06 330 SER A CA 1
ATOM 2627 C C . SER A 1 330 ? 11.586 29.755 -25.840 1.00 98.06 330 SER A C 1
ATOM 2629 O O . SER A 1 330 ? 11.398 28.828 -26.628 1.00 98.06 330 SER A O 1
ATOM 2631 N N . GLY A 1 331 ? 12.794 30.019 -25.333 1.00 97.81 331 GLY A N 1
ATOM 2632 C CA . GLY A 1 331 ? 13.968 29.179 -25.576 1.00 97.81 331 GLY A CA 1
ATOM 2633 C C . GLY A 1 331 ? 13.796 27.762 -25.027 1.00 97.81 331 GLY A C 1
ATOM 2634 O O . GLY A 1 331 ? 14.031 26.797 -25.751 1.00 97.81 331 GLY A O 1
ATOM 2635 N N . ILE A 1 332 ? 13.326 27.645 -23.783 1.00 98.31 332 ILE A N 1
ATOM 2636 C CA . ILE A 1 332 ? 13.084 26.362 -23.112 1.00 98.31 332 ILE A CA 1
ATOM 2637 C C . ILE A 1 332 ? 11.996 25.567 -23.844 1.00 98.31 332 ILE A C 1
ATOM 2639 O O . ILE A 1 332 ? 12.235 24.428 -24.234 1.00 98.31 332 ILE A O 1
ATOM 2643 N N . ILE A 1 333 ? 10.835 26.177 -24.112 1.00 98.38 333 ILE A N 1
ATOM 2644 C CA . ILE A 1 333 ? 9.717 25.527 -24.813 1.00 98.38 333 ILE A CA 1
ATOM 2645 C C . ILE A 1 333 ? 10.161 25.007 -26.181 1.00 98.38 333 ILE A C 1
ATOM 2647 O O . ILE A 1 333 ? 9.852 23.875 -26.535 1.00 98.38 333 ILE A O 1
ATOM 2651 N N . ASN A 1 334 ? 10.944 25.777 -26.941 1.00 97.00 334 ASN A N 1
ATOM 2652 C CA . ASN A 1 334 ? 11.461 25.301 -28.225 1.00 97.00 334 ASN A CA 1
ATOM 2653 C C . ASN A 1 334 ? 12.383 24.081 -28.105 1.00 97.00 334 ASN A C 1
ATOM 2655 O O . ASN A 1 334 ? 12.442 23.304 -29.054 1.00 97.00 334 ASN A O 1
ATOM 2659 N N . ALA A 1 335 ? 13.082 23.913 -26.979 1.00 96.94 335 ALA A N 1
ATOM 2660 C CA . ALA A 1 335 ? 13.933 22.755 -26.730 1.00 96.94 335 ALA A CA 1
ATOM 2661 C C . ALA A 1 335 ? 13.141 21.511 -26.292 1.00 96.94 335 ALA A C 1
ATOM 2663 O O . ALA A 1 335 ? 13.602 20.398 -26.539 1.00 96.94 335 ALA A O 1
ATOM 2664 N N . ILE A 1 336 ? 11.968 21.673 -25.665 1.00 97.31 336 ILE A N 1
ATOM 2665 C CA . ILE A 1 336 ? 11.239 20.558 -25.031 1.00 97.31 336 ILE A CA 1
ATOM 2666 C C . ILE A 1 336 ? 9.882 20.213 -25.661 1.00 97.31 336 ILE A C 1
ATOM 2668 O O . ILE A 1 336 ? 9.365 19.142 -25.383 1.00 97.31 336 ILE A O 1
ATOM 2672 N N . LYS A 1 337 ? 9.306 21.072 -26.512 1.00 95.69 337 LYS A N 1
ATOM 2673 C CA . LYS A 1 337 ? 7.941 20.918 -27.069 1.00 95.69 337 LYS A CA 1
ATOM 2674 C C . LYS A 1 337 ? 7.668 19.615 -27.831 1.00 95.69 337 LYS A C 1
ATOM 2676 O O . LYS A 1 337 ? 6.515 19.246 -27.987 1.00 95.69 337 LYS A O 1
ATOM 2681 N N . ASP A 1 338 ? 8.708 18.966 -28.349 1.00 94.19 338 ASP A N 1
ATOM 2682 C CA . ASP A 1 338 ? 8.595 17.712 -29.105 1.00 94.19 338 ASP A CA 1
ATOM 2683 C C . ASP A 1 338 ? 8.850 16.482 -28.201 1.00 94.19 338 ASP A C 1
ATOM 2685 O O . ASP A 1 338 ? 9.116 15.388 -28.697 1.00 94.19 338 ASP A O 1
ATOM 2689 N N . ARG A 1 339 ? 8.814 16.670 -26.873 1.00 95.31 339 ARG A N 1
ATOM 2690 C CA . ARG A 1 339 ? 8.995 15.644 -25.834 1.00 95.31 339 ARG A CA 1
ATOM 2691 C C . ARG A 1 339 ? 7.756 15.537 -24.954 1.00 95.31 339 ARG A C 1
ATOM 2693 O O . ARG A 1 339 ? 6.893 16.404 -24.964 1.00 95.31 339 ARG A O 1
ATOM 2700 N N . ASP A 1 340 ? 7.713 14.489 -24.143 1.00 93.25 340 ASP A N 1
ATOM 2701 C CA . ASP A 1 340 ? 6.552 14.102 -23.337 1.00 93.25 340 ASP A CA 1
ATOM 2702 C C . ASP A 1 340 ? 6.352 14.921 -22.043 1.00 93.25 340 ASP A C 1
ATOM 2704 O O . ASP A 1 340 ? 5.941 14.377 -21.019 1.00 93.25 340 ASP A O 1
ATOM 2708 N N . PHE A 1 341 ? 6.660 16.218 -22.062 1.00 97.81 341 PHE A N 1
ATOM 2709 C CA . PHE A 1 341 ? 6.282 17.108 -20.966 1.00 97.81 341 PHE A CA 1
ATOM 2710 C C . PHE A 1 341 ? 4.829 17.517 -21.126 1.00 97.81 341 PHE A C 1
ATOM 2712 O O . PHE A 1 341 ? 4.414 17.972 -22.190 1.00 97.81 341 PHE A O 1
ATOM 2719 N N . GLU A 1 342 ? 4.070 17.405 -20.046 1.00 97.25 342 GLU A N 1
ATOM 2720 C CA . GLU A 1 342 ? 2.669 17.807 -20.035 1.00 97.25 342 GLU A CA 1
ATOM 2721 C C . GLU A 1 342 ? 2.481 19.113 -19.280 1.00 97.25 342 GLU A C 1
ATOM 2723 O O . GLU A 1 342 ? 1.629 19.903 -19.673 1.00 97.25 342 GLU A O 1
ATOM 2728 N N . TYR A 1 343 ? 3.280 19.384 -18.242 1.00 98.38 343 TYR A N 1
ATOM 2729 C CA . TYR A 1 343 ? 3.190 20.616 -17.450 1.00 98.38 343 TYR A CA 1
ATOM 2730 C C . TYR A 1 343 ? 4.417 21.491 -17.655 1.00 98.38 343 TYR A C 1
ATOM 2732 O O . TYR A 1 343 ? 5.549 21.015 -17.591 1.00 98.38 343 TYR A O 1
ATOM 2740 N N . PHE A 1 344 ? 4.184 22.788 -17.855 1.00 98.75 344 PHE A N 1
ATOM 2741 C CA . PHE A 1 344 ? 5.231 23.800 -17.816 1.00 98.75 344 PHE A CA 1
ATOM 2742 C C . PHE A 1 344 ? 4.912 24.823 -16.735 1.00 98.75 344 PHE A C 1
ATOM 2744 O O . PHE A 1 344 ? 3.969 25.606 -16.875 1.00 98.75 344 PHE A O 1
ATOM 2751 N N . VAL A 1 345 ? 5.705 24.838 -15.669 1.00 98.69 345 VAL A N 1
ATOM 2752 C CA . VAL A 1 345 ? 5.489 25.721 -14.521 1.00 98.69 345 VAL A CA 1
ATOM 2753 C C . VAL A 1 345 ? 6.395 26.940 -14.637 1.00 98.69 345 VAL A C 1
ATOM 2755 O O . VAL A 1 345 ? 7.615 26.802 -14.673 1.00 98.69 345 VAL A O 1
ATOM 2758 N N . ILE A 1 346 ? 5.787 28.129 -14.690 1.00 98.56 346 ILE A N 1
ATOM 2759 C CA . ILE A 1 346 ? 6.469 29.416 -14.513 1.00 98.56 346 ILE A CA 1
ATOM 2760 C C . ILE A 1 346 ? 6.637 29.627 -13.007 1.00 98.56 346 ILE A C 1
ATOM 2762 O O . ILE A 1 346 ? 5.649 29.858 -12.303 1.00 98.56 346 ILE A O 1
ATOM 2766 N N . ASP A 1 347 ? 7.863 29.524 -12.506 1.00 97.50 347 ASP A N 1
ATOM 2767 C CA . ASP A 1 347 ? 8.126 29.595 -11.072 1.00 97.50 347 ASP A CA 1
ATOM 2768 C C . ASP A 1 347 ? 8.246 31.066 -10.613 1.00 97.50 347 ASP A C 1
ATOM 2770 O O . ASP A 1 347 ? 7.785 31.999 -11.284 1.00 97.50 347 ASP A O 1
ATOM 2774 N N . CYS A 1 348 ? 8.769 31.299 -9.414 1.00 95.81 348 CYS A N 1
ATOM 2775 C CA . CYS A 1 348 ? 8.781 32.597 -8.760 1.00 95.81 348 CYS A CA 1
ATOM 2776 C C . CYS A 1 348 ? 9.496 33.701 -9.573 1.00 95.81 348 CYS A C 1
ATOM 2778 O O . CYS A 1 348 ? 10.315 33.472 -10.462 1.00 95.81 348 CYS A O 1
ATOM 2780 N N . GLY A 1 349 ? 9.181 34.962 -9.259 1.00 96.25 349 GLY A N 1
ATOM 2781 C CA . GLY A 1 349 ? 9.856 36.127 -9.840 1.00 96.25 349 GLY A CA 1
ATOM 2782 C C . GLY A 1 349 ? 9.251 36.689 -11.128 1.00 96.25 349 GLY A C 1
ATOM 2783 O O . GLY A 1 349 ? 9.679 37.757 -11.565 1.00 96.25 349 GLY A O 1
ATOM 2784 N N . TRP A 1 350 ? 8.189 36.087 -11.676 1.00 97.50 350 TRP A N 1
ATOM 2785 C CA . TRP A 1 350 ? 7.423 36.646 -12.808 1.00 97.50 350 TRP A CA 1
ATOM 2786 C C . TRP A 1 350 ? 6.836 38.051 -12.540 1.00 97.50 350 TRP A C 1
ATOM 2788 O O . TRP A 1 350 ? 6.508 38.802 -13.465 1.00 97.50 350 TRP A O 1
ATOM 2798 N N . PHE A 1 351 ? 6.733 38.418 -11.262 1.00 95.50 351 PHE A N 1
ATOM 2799 C CA . PHE A 1 351 ? 6.254 39.704 -10.754 1.00 95.50 351 PHE A CA 1
ATOM 2800 C C . PHE A 1 351 ? 7.369 40.707 -10.416 1.00 95.50 351 PHE A C 1
ATOM 2802 O O . PHE A 1 351 ? 7.072 41.843 -10.048 1.00 95.50 351 PHE A O 1
ATOM 2809 N N . LYS A 1 352 ? 8.649 40.315 -10.478 1.00 92.44 352 LYS A N 1
ATOM 2810 C CA . LYS A 1 352 ? 9.732 41.145 -9.935 1.00 92.44 352 LYS A CA 1
ATOM 2811 C C . LYS A 1 352 ? 9.932 42.441 -10.732 1.00 92.44 352 LYS A C 1
ATOM 2813 O O . LYS A 1 352 ? 9.787 42.479 -11.960 1.00 92.44 352 LYS A O 1
ATOM 2818 N N . GLU A 1 353 ? 10.345 43.488 -10.029 1.00 91.44 353 GLU A N 1
ATOM 2819 C CA . GLU A 1 353 ? 10.742 44.762 -10.630 1.00 91.44 353 GLU A CA 1
ATOM 2820 C C . GLU A 1 353 ? 12.233 44.761 -11.013 1.00 91.44 353 GLU A C 1
ATOM 2822 O O . GLU A 1 353 ? 13.037 43.983 -10.494 1.00 91.44 353 GLU A O 1
ATOM 2827 N N . ASP A 1 354 ? 12.616 45.628 -11.952 1.00 91.06 354 ASP A N 1
ATOM 2828 C CA . ASP A 1 354 ? 14.010 45.730 -12.392 1.00 91.06 354 ASP A CA 1
ATOM 2829 C C . ASP A 1 354 ? 14.925 46.197 -11.246 1.00 91.06 354 ASP A C 1
ATOM 2831 O O . ASP A 1 354 ? 14.607 47.131 -10.510 1.00 91.06 354 ASP A O 1
ATOM 2835 N N . GLY A 1 355 ? 16.068 45.528 -11.080 1.00 91.50 355 GLY A N 1
ATOM 2836 C CA . GLY A 1 355 ? 17.011 45.787 -9.988 1.00 91.50 355 GLY A CA 1
ATOM 2837 C C . GLY A 1 355 ? 16.561 45.346 -8.585 1.00 91.50 355 GLY A C 1
ATOM 2838 O O . GLY A 1 355 ? 17.321 45.550 -7.638 1.00 91.50 355 GLY A O 1
ATOM 2839 N N . VAL A 1 356 ? 15.382 44.729 -8.434 1.00 93.69 356 VAL A N 1
ATOM 2840 C CA . VAL A 1 356 ? 14.878 44.218 -7.147 1.00 93.69 356 VAL A CA 1
ATOM 2841 C C . VAL A 1 356 ? 14.930 42.680 -7.129 1.00 93.69 356 VAL A C 1
ATOM 2843 O O . VAL A 1 356 ? 14.474 42.042 -8.084 1.00 93.69 356 VAL A O 1
ATOM 2846 N N . PRO A 1 357 ? 15.490 42.048 -6.078 1.00 93.81 357 PRO A N 1
ATOM 2847 C CA . PRO A 1 357 ? 15.465 40.592 -5.928 1.00 93.81 357 PRO A CA 1
ATOM 2848 C C . PRO A 1 357 ? 14.037 40.028 -5.871 1.00 93.81 357 PRO A C 1
ATOM 2850 O O . PRO A 1 357 ? 13.130 40.639 -5.296 1.00 93.81 357 PRO A O 1
ATOM 2853 N N . TRP A 1 358 ? 13.821 38.862 -6.482 1.00 93.88 358 TRP A N 1
ATOM 2854 C CA . TRP A 1 358 ? 12.490 38.251 -6.567 1.00 93.88 358 TRP A CA 1
ATOM 2855 C C . TRP A 1 358 ? 11.982 37.772 -5.199 1.00 93.88 358 TRP A C 1
ATOM 2857 O O . TRP A 1 358 ? 10.797 37.918 -4.907 1.00 93.88 358 TRP A O 1
ATOM 2867 N N . ASP A 1 359 ? 12.885 37.288 -4.345 1.00 91.69 359 ASP A N 1
ATOM 2868 C CA . ASP A 1 359 ? 12.645 36.631 -3.049 1.00 91.69 359 ASP A CA 1
ATOM 2869 C C . ASP A 1 359 ? 12.176 37.586 -1.946 1.00 91.69 359 ASP A C 1
ATOM 2871 O O . ASP A 1 359 ? 11.849 37.168 -0.835 1.00 91.69 359 ASP A O 1
ATOM 2875 N N . ILE A 1 360 ? 12.127 38.881 -2.257 1.00 94.56 360 ILE A N 1
ATOM 2876 C CA . ILE A 1 360 ? 11.576 39.925 -1.394 1.00 94.56 360 ILE A CA 1
ATOM 2877 C C . ILE A 1 360 ? 10.439 40.706 -2.062 1.00 94.56 360 ILE A C 1
ATOM 2879 O O . ILE A 1 360 ? 9.943 41.658 -1.468 1.00 94.56 360 ILE A O 1
ATOM 2883 N N . SER A 1 361 ? 10.028 40.346 -3.282 1.00 93.88 361 SER A N 1
ATOM 2884 C CA . SER A 1 361 ? 9.066 41.119 -4.091 1.00 93.88 361 SER A CA 1
ATOM 2885 C C . SER A 1 361 ? 7.655 40.513 -4.153 1.00 93.88 361 SER A C 1
ATOM 2887 O O . SER A 1 361 ? 6.754 41.114 -4.738 1.00 93.88 361 SER A O 1
ATOM 2889 N N . MET A 1 362 ? 7.450 39.322 -3.589 1.00 94.75 362 MET A N 1
ATOM 2890 C CA . MET A 1 362 ? 6.175 38.598 -3.610 1.00 94.75 362 MET A CA 1
ATOM 2891 C C . MET A 1 362 ? 5.105 39.242 -2.714 1.00 94.75 362 MET A C 1
ATOM 2893 O O . MET A 1 362 ? 5.415 39.914 -1.730 1.00 94.75 362 MET A O 1
ATOM 2897 N N . GLY A 1 363 ? 3.834 39.031 -3.062 1.00 93.06 363 GLY A N 1
ATOM 2898 C CA . GLY A 1 363 ? 2.664 39.527 -2.327 1.00 93.06 363 GLY A CA 1
ATOM 2899 C C . GLY A 1 363 ? 1.749 40.416 -3.172 1.00 93.06 363 GLY A C 1
ATOM 2900 O O . GLY A 1 363 ? 0.539 40.227 -3.159 1.00 93.06 363 GLY A O 1
ATOM 2901 N N . ASP A 1 364 ? 2.304 41.342 -3.967 1.00 95.06 364 ASP A N 1
ATOM 2902 C CA . ASP A 1 364 ? 1.483 42.214 -4.829 1.00 95.06 364 ASP A CA 1
ATOM 2903 C C . ASP A 1 364 ? 1.103 41.579 -6.178 1.00 95.06 364 ASP A C 1
ATOM 2905 O O . ASP A 1 364 ? 0.162 42.043 -6.835 1.00 95.06 364 ASP A O 1
ATOM 2909 N N . TYR A 1 365 ? 1.878 40.578 -6.616 1.00 95.88 365 TYR A N 1
ATOM 2910 C CA . TYR A 1 365 ? 1.658 39.770 -7.824 1.00 95.88 365 TYR A CA 1
ATOM 2911 C C . TYR A 1 365 ? 1.333 40.579 -9.093 1.00 95.88 365 TYR A C 1
ATOM 2913 O O . TYR A 1 365 ? 0.531 40.177 -9.936 1.00 95.88 365 TYR A O 1
ATOM 2921 N N . ASN A 1 366 ? 1.944 41.759 -9.241 1.00 94.81 366 ASN A N 1
ATOM 2922 C CA . ASN A 1 366 ? 1.821 42.554 -10.461 1.00 94.81 366 ASN A CA 1
ATOM 2923 C C . ASN A 1 366 ? 2.758 41.984 -11.525 1.00 94.81 366 ASN A C 1
ATOM 2925 O O . ASN A 1 366 ? 3.938 41.791 -11.259 1.00 94.81 366 ASN A O 1
ATOM 2929 N N . ILE A 1 367 ? 2.257 41.763 -12.738 1.00 96.25 367 ILE A N 1
ATOM 2930 C CA . ILE A 1 367 ? 3.072 41.232 -13.838 1.00 96.25 367 ILE A CA 1
ATOM 2931 C C . ILE A 1 367 ? 4.203 42.208 -14.164 1.00 96.25 367 ILE A C 1
ATOM 2933 O O . ILE A 1 367 ? 3.957 43.397 -14.381 1.00 96.25 367 ILE A O 1
ATOM 2937 N N . SER A 1 368 ? 5.431 41.696 -14.245 1.00 96.81 368 SER A N 1
ATOM 2938 C CA . SER A 1 368 ? 6.596 42.507 -14.587 1.00 96.81 368 SER A CA 1
ATOM 2939 C C . SER A 1 368 ? 6.538 42.969 -16.053 1.00 96.81 368 SER A C 1
ATOM 2941 O O . SER A 1 368 ? 6.606 42.128 -16.955 1.00 96.81 368 SER A O 1
ATOM 2943 N N . PRO A 1 369 ? 6.477 44.286 -16.340 1.00 94.88 369 PRO A N 1
ATOM 2944 C CA . PRO A 1 369 ? 6.461 44.790 -17.715 1.00 94.88 369 PRO A CA 1
ATOM 2945 C C . PRO A 1 369 ? 7.816 44.623 -18.422 1.00 94.88 369 PRO A C 1
ATOM 2947 O O . PRO A 1 369 ? 7.890 44.754 -19.640 1.00 94.88 369 PRO A O 1
ATOM 2950 N N . THR A 1 370 ? 8.888 44.344 -17.675 1.00 94.50 370 THR A N 1
ATOM 2951 C CA . THR A 1 370 ? 10.220 44.083 -18.235 1.00 94.50 370 THR A CA 1
ATOM 2952 C C . THR A 1 370 ? 10.354 42.627 -18.675 1.00 94.50 370 THR A C 1
ATOM 2954 O O . THR A 1 370 ? 10.837 42.363 -19.771 1.00 94.50 370 THR A O 1
ATOM 2957 N N . LEU A 1 371 ? 9.906 41.680 -17.844 1.00 96.75 371 LEU A N 1
ATOM 2958 C CA . LEU A 1 371 ? 9.987 40.245 -18.148 1.00 96.75 371 LEU A CA 1
ATOM 2959 C C . LEU A 1 371 ? 8.892 39.795 -19.128 1.00 9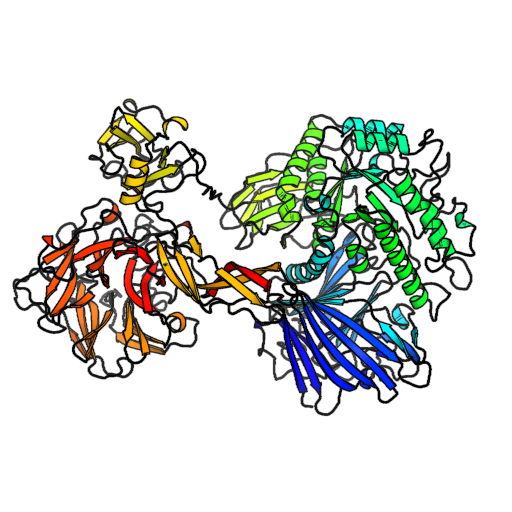6.75 371 LEU A C 1
ATOM 2961 O O . LEU A 1 371 ? 9.119 38.909 -19.958 1.00 96.75 371 LEU A O 1
ATOM 2965 N N . PHE A 1 372 ? 7.721 40.436 -19.055 1.00 97.56 372 PHE A N 1
ATOM 2966 C CA . PHE A 1 372 ? 6.537 40.150 -19.865 1.00 97.56 372 PHE A CA 1
ATOM 2967 C C . PHE A 1 372 ? 5.932 41.451 -20.427 1.00 97.56 372 PHE A C 1
ATOM 2969 O O . PHE A 1 372 ? 4.851 41.869 -20.005 1.00 97.56 372 PHE A O 1
ATOM 2976 N N . PRO A 1 373 ? 6.592 42.109 -21.401 1.00 95.62 373 PRO A N 1
ATOM 2977 C CA . PRO A 1 373 ? 6.156 43.405 -21.942 1.00 95.62 373 PRO A CA 1
ATOM 2978 C C . PRO A 1 373 ? 4.777 43.385 -22.618 1.00 95.62 373 PRO A C 1
ATOM 2980 O O . PRO A 1 373 ? 4.130 44.423 -22.731 1.00 95.62 373 PRO A O 1
ATOM 2983 N N . GLU A 1 374 ? 4.307 42.211 -23.044 1.00 94.56 374 GLU A N 1
ATOM 2984 C CA . GLU A 1 374 ? 2.977 41.992 -23.634 1.00 94.56 374 GLU A CA 1
ATOM 2985 C C . GLU A 1 374 ? 2.003 41.310 -22.647 1.00 94.56 374 GLU A C 1
ATOM 2987 O O . GLU A 1 374 ? 0.943 40.821 -23.039 1.00 94.56 374 GLU A O 1
ATOM 2992 N N . GLY A 1 375 ? 2.360 41.259 -21.358 1.00 94.50 375 GLY A N 1
ATOM 2993 C CA . GLY A 1 375 ? 1.664 40.479 -20.335 1.00 94.50 375 GLY A CA 1
ATOM 2994 C C . GLY A 1 375 ? 1.936 38.971 -20.431 1.00 94.50 375 GLY A C 1
ATOM 2995 O O . GLY A 1 375 ? 2.670 38.500 -21.301 1.00 94.50 375 GLY A O 1
ATOM 2996 N N . LEU A 1 376 ? 1.329 38.191 -19.528 1.00 96.94 376 LEU A N 1
ATOM 2997 C CA . LEU A 1 376 ? 1.530 36.734 -19.459 1.00 96.94 376 LEU A CA 1
ATOM 2998 C C . LEU A 1 376 ? 0.825 35.967 -20.586 1.00 96.94 376 LEU A C 1
ATOM 3000 O O . LEU A 1 376 ? 1.247 34.864 -20.930 1.00 96.94 376 LEU A O 1
ATOM 3004 N N . LYS A 1 377 ? -0.216 36.551 -21.199 1.00 97.44 377 LYS A N 1
ATOM 3005 C CA . LYS A 1 377 ? -1.087 35.862 -22.166 1.00 97.44 377 LYS A CA 1
ATOM 3006 C C . LYS A 1 377 ? -0.310 35.246 -23.327 1.00 97.44 377 LYS A C 1
ATOM 3008 O O . LYS A 1 377 ? -0.526 34.088 -23.655 1.00 97.44 377 LYS A O 1
ATOM 3013 N N . LYS A 1 378 ? 0.646 35.990 -23.888 1.00 97.06 378 LYS A N 1
ATOM 3014 C CA . LYS A 1 378 ? 1.487 35.520 -24.995 1.00 97.06 378 LYS A CA 1
ATOM 3015 C C . LYS A 1 378 ? 2.306 34.278 -24.626 1.00 97.06 378 LYS A C 1
ATOM 3017 O O . LYS A 1 378 ? 2.416 33.357 -25.428 1.00 97.06 378 LYS A O 1
ATOM 3022 N N . THR A 1 379 ? 2.886 34.254 -23.427 1.00 98.06 379 THR A N 1
ATOM 3023 C CA . THR A 1 379 ? 3.674 33.114 -22.934 1.00 98.06 379 THR A CA 1
ATOM 3024 C C . THR A 1 379 ? 2.777 31.918 -22.638 1.00 98.06 379 THR A C 1
ATOM 3026 O O . THR A 1 379 ? 3.099 30.805 -23.037 1.00 98.06 379 THR A O 1
ATOM 3029 N N . VAL A 1 380 ? 1.622 32.150 -22.010 1.00 98.50 380 VAL A N 1
ATOM 3030 C CA . VAL A 1 380 ? 0.640 31.098 -21.718 1.00 98.50 380 VAL A CA 1
ATOM 3031 C C . VAL A 1 380 ? 0.116 30.449 -23.001 1.00 98.50 380 VAL A C 1
ATOM 3033 O O . VAL A 1 380 ? 0.095 29.225 -23.102 1.00 98.50 380 VAL A O 1
ATOM 3036 N N . ASP A 1 381 ? -0.235 31.244 -24.013 1.00 98.25 381 ASP A N 1
ATOM 3037 C CA . ASP A 1 381 ? -0.696 30.724 -25.305 1.00 98.25 381 ASP A CA 1
ATOM 3038 C C . ASP A 1 381 ? 0.387 29.912 -26.022 1.00 98.25 381 ASP A C 1
ATOM 3040 O O . ASP A 1 381 ? 0.078 28.924 -26.681 1.00 98.25 381 ASP A O 1
ATOM 3044 N N . MET A 1 382 ? 1.659 30.289 -25.869 1.00 98.19 382 MET A N 1
ATOM 3045 C CA . MET A 1 382 ? 2.787 29.532 -26.411 1.00 98.19 382 MET A CA 1
ATOM 3046 C C . MET A 1 382 ? 2.974 28.181 -25.710 1.00 98.19 382 MET A C 1
ATOM 3048 O O . MET A 1 382 ? 3.223 27.192 -26.395 1.00 98.19 382 MET A O 1
ATOM 3052 N N . ILE A 1 383 ? 2.829 28.124 -24.381 1.00 98.56 383 ILE A N 1
ATOM 3053 C CA . ILE A 1 383 ? 2.871 26.863 -23.621 1.00 98.56 383 ILE A CA 1
ATOM 3054 C C . ILE A 1 383 ? 1.746 25.933 -24.100 1.00 98.56 383 ILE A C 1
ATOM 3056 O O . ILE A 1 383 ? 2.012 24.793 -24.478 1.00 98.56 383 ILE A O 1
ATOM 3060 N N . LYS A 1 384 ? 0.514 26.453 -24.209 1.00 98.25 384 LYS A N 1
ATOM 3061 C CA . LYS A 1 384 ? -0.636 25.688 -24.723 1.00 98.25 384 LYS A CA 1
ATOM 3062 C C . LYS A 1 384 ? -0.441 25.235 -26.169 1.00 98.25 384 LYS A C 1
ATOM 3064 O O . LYS A 1 384 ? -0.765 24.103 -26.511 1.00 98.25 384 LYS A O 1
ATOM 3069 N N . ALA A 1 385 ? 0.109 26.093 -27.029 1.00 97.94 385 ALA A N 1
ATOM 3070 C CA . ALA A 1 385 ? 0.393 25.753 -28.424 1.00 97.94 385 ALA A CA 1
ATOM 3071 C C . ALA A 1 385 ? 1.468 24.661 -28.573 1.00 97.94 385 ALA A C 1
ATOM 3073 O O . ALA A 1 385 ? 1.501 23.987 -29.600 1.00 97.94 385 ALA A O 1
ATOM 3074 N N . ALA A 1 386 ? 2.323 24.483 -27.563 1.00 97.81 386 ALA A N 1
ATOM 3075 C CA . ALA A 1 386 ? 3.287 23.392 -27.473 1.00 97.81 386 ALA A CA 1
ATOM 3076 C C . ALA A 1 386 ? 2.697 22.107 -26.854 1.00 97.81 386 ALA A C 1
ATOM 3078 O O . ALA A 1 386 ? 3.437 21.155 -26.647 1.00 97.81 386 ALA A O 1
ATOM 3079 N N . GLY A 1 387 ? 1.389 22.067 -26.570 1.00 96.81 387 GLY A N 1
ATOM 3080 C CA . GLY A 1 387 ? 0.705 20.890 -26.025 1.00 96.81 387 GLY A CA 1
ATOM 3081 C C . GLY A 1 387 ? 0.798 20.732 -24.505 1.00 96.81 387 GLY A C 1
ATOM 3082 O O . GLY A 1 387 ? 0.310 19.737 -23.984 1.00 96.81 387 GLY A O 1
ATOM 3083 N N . MET A 1 388 ? 1.379 21.703 -23.793 1.00 98.19 388 MET A N 1
ATOM 3084 C CA . MET A 1 388 ? 1.555 21.665 -22.338 1.00 98.19 388 MET A CA 1
ATOM 3085 C C . MET A 1 388 ? 0.487 22.489 -21.604 1.00 98.19 388 MET A C 1
ATOM 3087 O O . MET A 1 388 ? 0.029 23.526 -22.098 1.00 98.19 388 MET A O 1
ATOM 3091 N N . LYS A 1 389 ? 0.143 22.082 -20.379 1.00 97.81 389 LYS A N 1
ATOM 3092 C CA . LYS A 1 389 ? -0.650 22.886 -19.448 1.00 97.81 389 LYS A CA 1
ATOM 3093 C C . LYS A 1 389 ? 0.236 23.933 -18.761 1.00 97.81 389 LYS A C 1
ATOM 3095 O O . LYS A 1 389 ? 1.292 23.593 -18.220 1.00 97.81 389 LYS A O 1
ATOM 3100 N N . PRO A 1 390 ? -0.172 25.210 -18.766 1.00 98.56 390 PRO A N 1
ATOM 3101 C CA . PRO A 1 390 ? 0.571 26.284 -18.127 1.00 98.56 390 PRO A CA 1
ATOM 3102 C C . PRO A 1 390 ? 0.334 26.295 -16.615 1.00 98.56 390 PRO A C 1
ATOM 3104 O O . PRO A 1 390 ? -0.809 26.406 -16.157 1.00 98.56 390 PRO A O 1
ATOM 3107 N N . GLY A 1 391 ? 1.429 26.257 -15.860 1.00 98.56 391 GLY A N 1
ATOM 3108 C CA . GLY A 1 391 ? 1.460 26.422 -14.412 1.00 98.56 391 GLY A CA 1
ATOM 3109 C C . GLY A 1 391 ? 2.111 27.725 -13.963 1.00 98.56 391 GLY A C 1
ATOM 3110 O O . GLY A 1 391 ? 2.900 28.321 -14.701 1.00 98.56 391 GLY A O 1
ATOM 3111 N N . ILE A 1 392 ? 1.779 28.171 -12.750 1.00 98.62 392 ILE A N 1
ATOM 3112 C CA . ILE A 1 392 ? 2.348 29.383 -12.151 1.00 98.62 392 ILE A CA 1
ATOM 3113 C C . ILE A 1 392 ? 2.533 29.259 -10.633 1.00 98.62 392 ILE A C 1
ATOM 3115 O O . ILE A 1 392 ? 1.721 28.638 -9.947 1.00 98.62 392 ILE A O 1
ATOM 3119 N N . TRP A 1 393 ? 3.597 29.870 -10.114 1.00 98.56 393 TRP A N 1
ATOM 3120 C CA . TRP A 1 393 ? 3.919 29.924 -8.686 1.00 98.56 393 TRP A CA 1
ATOM 3121 C C . TRP A 1 393 ? 3.281 31.121 -7.963 1.00 98.56 393 TRP A C 1
ATOM 3123 O O . TRP A 1 393 ? 3.283 32.247 -8.484 1.00 98.56 393 TRP A O 1
ATOM 3133 N N . PHE A 1 394 ? 2.816 30.884 -6.732 1.00 98.19 394 PHE A N 1
ATOM 3134 C CA . PHE A 1 394 ? 2.370 31.883 -5.755 1.00 98.19 394 PHE A CA 1
ATOM 3135 C C . PHE A 1 394 ? 2.770 31.485 -4.325 1.00 98.19 394 PHE A C 1
ATOM 3137 O O . PHE A 1 394 ? 2.739 30.312 -3.981 1.00 98.19 394 PHE A O 1
ATOM 3144 N N . GLU A 1 395 ? 3.019 32.470 -3.461 1.00 96.75 395 GLU A N 1
ATOM 3145 C CA . GLU A 1 395 ? 3.203 32.299 -2.010 1.00 96.75 395 GLU A CA 1
ATOM 3146 C C . GLU A 1 395 ? 2.106 33.080 -1.266 1.00 96.75 395 GLU A C 1
ATOM 3148 O O . GLU A 1 395 ? 2.224 34.279 -0.999 1.00 96.75 395 GLU A O 1
ATOM 3153 N N . ILE A 1 396 ? 0.959 32.439 -1.040 1.00 95.75 396 ILE A N 1
ATOM 3154 C CA . ILE A 1 396 ? -0.293 33.141 -0.703 1.00 95.75 396 ILE A CA 1
ATOM 3155 C C . ILE A 1 396 ? -0.319 33.718 0.716 1.00 95.75 396 ILE A C 1
ATOM 3157 O O . ILE A 1 396 ? -0.993 34.718 0.940 1.00 95.75 396 ILE A O 1
ATOM 3161 N N . ASP A 1 397 ? 0.437 33.140 1.649 1.00 96.31 397 ASP A N 1
ATOM 3162 C CA . ASP A 1 397 ? 0.419 33.526 3.063 1.00 96.31 397 ASP A CA 1
ATOM 3163 C C . ASP A 1 397 ? 1.481 34.568 3.435 1.00 96.31 397 ASP A C 1
ATOM 3165 O O . ASP A 1 397 ? 1.412 35.176 4.510 1.00 96.31 397 ASP A O 1
ATOM 3169 N N . ASN A 1 398 ? 2.523 34.739 2.611 1.00 95.50 398 ASN A N 1
ATOM 3170 C CA . ASN A 1 398 ? 3.667 35.592 2.937 1.00 95.50 398 ASN A CA 1
ATOM 3171 C C . ASN A 1 398 ? 3.757 36.817 2.023 1.00 95.50 398 ASN A C 1
ATOM 3173 O O . ASN A 1 398 ? 3.281 36.852 0.891 1.00 95.50 398 ASN A O 1
ATOM 3177 N N . ILE A 1 399 ? 4.401 37.855 2.550 1.00 96.56 399 ILE A N 1
ATOM 3178 C CA . ILE A 1 399 ? 4.601 39.141 1.890 1.00 96.56 399 ILE A CA 1
ATOM 3179 C C . ILE A 1 399 ? 6.079 39.494 1.977 1.00 96.56 399 ILE A C 1
ATOM 3181 O O . ILE A 1 399 ? 6.628 39.571 3.079 1.00 96.56 399 ILE A O 1
ATOM 3185 N N . GLY A 1 400 ? 6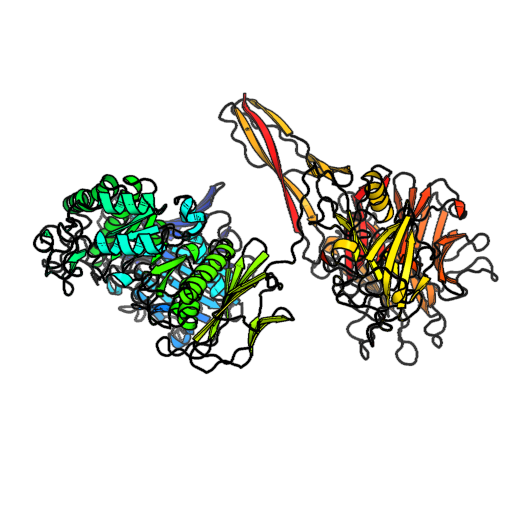.713 39.756 0.839 1.00 96.56 400 GLY A N 1
ATOM 3186 C CA . GLY A 1 400 ? 8.102 40.194 0.772 1.00 96.56 400 GLY A CA 1
ATOM 3187 C C . GLY A 1 400 ? 8.278 41.680 1.086 1.00 96.56 400 GLY A C 1
ATOM 3188 O O . GLY A 1 400 ? 7.404 42.498 0.812 1.00 96.56 400 GLY A O 1
ATOM 3189 N N . SER A 1 401 ? 9.433 42.050 1.639 1.00 96.50 401 SER A N 1
ATOM 3190 C CA . SER A 1 401 ? 9.735 43.406 2.121 1.00 96.50 401 SER A CA 1
ATOM 3191 C C . SER A 1 401 ? 9.751 44.512 1.063 1.00 96.50 401 SER A C 1
ATOM 3193 O O . SER A 1 401 ? 9.668 45.686 1.428 1.00 96.50 401 SER A O 1
ATOM 3195 N N . ALA A 1 402 ? 9.845 44.169 -0.223 1.00 95.69 402 ALA A N 1
ATOM 3196 C CA . ALA A 1 402 ? 9.753 45.109 -1.336 1.00 95.69 402 ALA A CA 1
ATOM 3197 C C . ALA A 1 402 ? 8.322 45.269 -1.882 1.00 95.69 402 ALA A C 1
ATOM 3199 O O . ALA A 1 402 ? 8.067 46.210 -2.635 1.00 95.69 402 ALA A O 1
ATOM 3200 N N . ALA A 1 403 ? 7.376 44.402 -1.501 1.00 95.25 403 ALA A N 1
ATOM 3201 C CA . ALA A 1 403 ? 5.979 44.549 -1.896 1.00 95.25 403 ALA A CA 1
ATOM 3202 C C . ALA A 1 403 ? 5.328 45.748 -1.189 1.00 95.25 403 ALA A C 1
ATOM 3204 O O . ALA A 1 403 ? 5.550 46.009 -0.007 1.00 95.25 403 ALA A O 1
ATOM 3205 N N . LYS A 1 404 ? 4.441 46.465 -1.880 1.00 94.25 404 LYS A N 1
ATOM 3206 C CA . LYS A 1 404 ? 3.664 47.575 -1.306 1.00 94.25 404 LYS A CA 1
ATOM 3207 C C . LYS A 1 404 ? 2.766 47.079 -0.178 1.00 94.25 404 LYS A C 1
ATOM 3209 O O . LYS A 1 404 ? 2.665 47.740 0.858 1.00 94.25 404 LYS A O 1
ATOM 3214 N N . ALA A 1 405 ? 2.173 45.897 -0.358 1.00 95.06 405 ALA A N 1
ATOM 3215 C CA . ALA A 1 405 ? 1.417 45.175 0.657 1.00 95.06 405 ALA A CA 1
ATOM 3216 C C . ALA A 1 405 ? 2.166 45.005 1.993 1.00 95.06 405 ALA A C 1
ATOM 3218 O O . ALA A 1 405 ? 1.534 45.019 3.048 1.00 95.06 405 ALA A O 1
ATOM 3219 N N . TYR A 1 406 ? 3.503 44.931 1.986 1.00 96.50 406 TYR A N 1
ATOM 3220 C CA . TYR A 1 406 ? 4.315 44.748 3.196 1.00 96.50 406 TYR A CA 1
ATOM 3221 C C . TYR A 1 406 ? 4.134 45.874 4.219 1.00 96.50 406 TYR A C 1
ATOM 3223 O O . TYR A 1 406 ? 4.243 45.662 5.432 1.00 96.50 406 TYR A O 1
ATOM 3231 N N . HIS A 1 407 ? 3.825 47.079 3.744 1.00 95.38 407 HIS A N 1
ATOM 3232 C CA . HIS A 1 407 ? 3.594 48.247 4.587 1.00 95.38 407 HIS A CA 1
ATOM 3233 C C . HIS A 1 407 ? 2.149 48.364 5.084 1.00 95.38 407 HIS A C 1
ATOM 3235 O O . HIS A 1 407 ? 1.874 49.221 5.924 1.00 95.38 407 HIS A O 1
ATOM 3241 N N . ASN A 1 408 ? 1.242 47.500 4.621 1.00 95.50 408 ASN A N 1
ATOM 3242 C CA . ASN A 1 408 ? -0.146 47.478 5.060 1.00 95.50 408 ASN A CA 1
ATOM 3243 C C . ASN A 1 408 ? -0.318 46.622 6.325 1.00 95.50 408 ASN A C 1
ATOM 3245 O O . ASN A 1 408 ? -0.903 45.545 6.308 1.00 95.50 408 ASN A O 1
ATOM 3249 N N . THR A 1 409 ? 0.231 47.100 7.442 1.00 96.94 409 THR A N 1
ATOM 3250 C CA . THR A 1 409 ? 0.297 46.342 8.703 1.00 96.94 409 THR A CA 1
ATOM 3251 C C . THR A 1 409 ? -1.051 46.158 9.401 1.00 96.94 409 THR A C 1
ATOM 3253 O O . THR A 1 409 ? -1.110 45.549 10.467 1.00 96.94 409 THR A O 1
ATOM 3256 N N . GLU A 1 410 ? -2.124 46.757 8.885 1.00 97.06 410 GLU A N 1
ATOM 3257 C CA . GLU A 1 410 ? -3.480 46.564 9.402 1.00 97.06 410 GLU A CA 1
ATOM 3258 C C . GLU A 1 410 ? -3.922 45.110 9.229 1.00 97.06 410 GLU A C 1
ATOM 3260 O O . GLU A 1 410 ? -4.309 44.502 10.222 1.00 97.06 410 GLU A O 1
ATOM 3265 N N . HIS A 1 411 ? -3.716 44.558 8.031 1.00 97.75 411 HIS A N 1
ATOM 3266 C CA . HIS A 1 411 ? -4.182 43.236 7.591 1.00 97.75 411 HIS A CA 1
ATOM 3267 C C . HIS A 1 411 ? -3.132 42.121 7.744 1.00 97.75 411 HIS A C 1
ATOM 3269 O O . HIS A 1 411 ? -3.172 41.098 7.066 1.00 97.75 411 HIS A O 1
ATOM 3275 N N . GLN A 1 412 ? -2.113 42.350 8.568 1.00 98.00 412 GLN A N 1
ATOM 3276 C CA . GLN A 1 412 ? -1.020 41.406 8.794 1.00 98.00 412 GLN A CA 1
ATOM 3277 C C . GLN A 1 412 ? -1.106 40.847 10.205 1.00 98.00 412 GLN A C 1
ATOM 3279 O O . GLN A 1 412 ? -1.458 41.577 11.140 1.00 98.00 412 GLN A O 1
ATOM 3284 N N . LEU A 1 413 ? -0.680 39.595 10.369 1.00 98.38 413 LEU A N 1
ATOM 3285 C CA . LEU A 1 413 ? -0.594 38.977 11.684 1.00 98.38 413 LEU A CA 1
ATOM 3286 C C . LEU A 1 413 ? 0.340 39.755 12.601 1.00 98.38 413 LEU A C 1
ATOM 3288 O O . LEU A 1 413 ? 1.423 40.207 12.207 1.00 98.38 413 LEU A O 1
ATOM 3292 N N . LYS A 1 414 ? -0.072 39.862 13.862 1.00 98.25 414 LYS A N 1
ATOM 3293 C CA . LYS A 1 414 ? 0.679 40.538 14.917 1.00 98.25 414 LYS A CA 1
ATOM 3294 C C . LYS A 1 414 ? 0.997 39.580 16.051 1.00 98.25 414 LYS A C 1
ATOM 3296 O O . LYS A 1 414 ? 0.268 38.623 16.284 1.00 98.25 414 LYS A O 1
ATOM 3301 N N . ARG A 1 415 ? 2.098 39.850 16.741 1.00 97.81 415 ARG A N 1
ATOM 3302 C CA . ARG A 1 415 ? 2.408 39.289 18.053 1.00 97.81 415 ARG A CA 1
ATOM 3303 C C . ARG A 1 415 ? 2.854 40.427 18.953 1.00 97.81 415 ARG A C 1
ATOM 3305 O O . ARG A 1 415 ? 3.682 41.244 18.543 1.00 97.81 415 ARG A O 1
ATOM 3312 N N . ASP A 1 416 ? 2.282 40.497 20.148 1.00 96.62 416 ASP A N 1
ATOM 3313 C CA . ASP A 1 416 ? 2.503 41.595 21.093 1.00 96.62 416 ASP A CA 1
ATOM 3314 C C . ASP A 1 416 ? 2.150 42.980 20.499 1.00 96.62 416 ASP A C 1
ATOM 3316 O O . ASP A 1 416 ? 2.749 44.001 20.840 1.00 96.62 416 ASP A O 1
ATOM 3320 N N . GLY A 1 417 ? 1.186 43.025 19.572 1.00 96.38 417 GLY A N 1
ATOM 3321 C CA . GLY A 1 417 ? 0.748 44.232 18.868 1.00 96.38 417 GLY A CA 1
ATOM 3322 C C . GLY A 1 417 ? 1.629 44.666 17.687 1.00 96.38 417 GLY A C 1
ATOM 3323 O O . GLY A 1 417 ? 1.316 45.669 17.041 1.00 96.38 417 GLY A O 1
ATOM 3324 N N . TYR A 1 418 ? 2.697 43.930 17.364 1.00 97.44 418 TYR A N 1
ATOM 3325 C CA . TYR A 1 418 ? 3.615 44.245 16.262 1.00 97.44 418 TYR A CA 1
ATOM 3326 C C . TYR A 1 418 ? 3.523 43.219 15.129 1.00 97.44 418 TYR A C 1
ATOM 3328 O O . TYR A 1 418 ? 3.396 42.032 15.418 1.00 97.44 418 TYR A O 1
ATOM 3336 N N . PRO A 1 419 ? 3.641 43.627 13.847 1.00 97.75 419 PRO A N 1
ATOM 3337 C CA . PRO A 1 419 ? 3.631 42.691 12.726 1.00 97.75 419 PRO A CA 1
ATOM 3338 C C . PRO A 1 419 ? 4.698 41.606 12.865 1.00 97.75 419 PRO A C 1
ATOM 3340 O O . PRO A 1 419 ? 5.883 41.913 13.050 1.00 97.75 419 PRO A O 1
ATOM 3343 N N . ILE A 1 420 ? 4.292 40.346 12.724 1.00 97.94 420 ILE A N 1
ATOM 3344 C CA . ILE A 1 420 ? 5.213 39.209 12.765 1.00 97.94 420 ILE A CA 1
ATOM 3345 C C . ILE A 1 420 ? 6.097 39.287 11.524 1.00 97.94 420 ILE A C 1
ATOM 3347 O O . ILE A 1 420 ? 5.610 39.222 10.399 1.00 97.94 420 ILE A O 1
ATOM 3351 N N . THR A 1 421 ? 7.395 39.489 11.739 1.00 95.94 421 THR A N 1
ATOM 3352 C CA . THR A 1 421 ? 8.378 39.703 10.675 1.00 95.94 421 THR A CA 1
ATOM 3353 C C . THR A 1 421 ? 9.516 38.702 10.830 1.00 95.94 421 THR A C 1
ATOM 3355 O O . THR A 1 421 ? 10.126 38.631 11.900 1.00 95.94 421 THR A O 1
ATOM 3358 N N . THR A 1 422 ? 9.834 37.971 9.768 1.00 93.50 422 THR A N 1
ATOM 3359 C CA . THR A 1 422 ? 10.934 37.004 9.713 1.00 93.50 422 THR A CA 1
ATOM 3360 C C . THR A 1 422 ? 11.854 37.357 8.549 1.00 93.50 422 THR A C 1
ATOM 3362 O O . THR A 1 422 ? 11.445 37.369 7.397 1.00 93.50 422 THR A O 1
ATOM 3365 N N . TYR A 1 423 ? 13.106 37.721 8.841 1.00 89.38 423 TYR A N 1
ATOM 3366 C CA . TYR A 1 423 ? 14.052 38.257 7.851 1.00 89.38 423 TYR A CA 1
ATOM 3367 C C . TYR A 1 423 ? 13.433 39.344 6.939 1.00 89.38 423 TYR A C 1
ATOM 3369 O O . TYR A 1 423 ? 13.332 40.498 7.357 1.00 89.38 423 TYR A O 1
ATOM 3377 N N . SER A 1 424 ? 13.020 38.985 5.719 1.00 92.31 424 SER A N 1
ATOM 3378 C CA . SER A 1 424 ? 12.396 39.845 4.707 1.00 92.31 424 SER A CA 1
ATOM 3379 C C . SER A 1 424 ? 10.886 39.625 4.525 1.00 92.31 424 SER A C 1
ATOM 3381 O O . SER A 1 424 ? 10.299 40.273 3.662 1.00 92.31 424 SER A O 1
ATOM 3383 N N . ARG A 1 425 ? 10.255 38.736 5.300 1.00 96.25 425 ARG A N 1
ATOM 3384 C CA . ARG A 1 425 ? 8.858 38.313 5.146 1.00 96.25 425 ARG A CA 1
ATOM 3385 C C . ARG A 1 425 ? 7.960 38.768 6.292 1.00 96.25 425 ARG A C 1
ATOM 3387 O O . ARG A 1 425 ? 8.398 38.937 7.432 1.00 96.25 425 ARG A O 1
ATOM 3394 N N . ARG A 1 426 ? 6.682 38.953 5.968 1.00 97.56 426 ARG A N 1
ATOM 3395 C CA . ARG A 1 426 ? 5.557 39.113 6.900 1.00 97.56 426 ARG A CA 1
ATOM 3396 C C . ARG A 1 426 ? 4.402 38.215 6.486 1.00 97.56 426 ARG A C 1
ATOM 3398 O O . ARG A 1 426 ? 4.388 37.726 5.362 1.00 97.56 426 ARG A O 1
ATOM 3405 N N . PHE A 1 427 ? 3.444 38.039 7.386 1.00 98.19 427 PHE A N 1
ATOM 3406 C CA . PHE A 1 427 ? 2.343 37.093 7.227 1.00 98.19 427 PHE A CA 1
ATOM 3407 C C . PHE A 1 427 ? 1.013 37.826 7.114 1.00 98.19 427 PHE A C 1
ATOM 3409 O O . PHE A 1 427 ? 0.744 38.748 7.893 1.00 98.19 427 PHE A O 1
ATOM 3416 N N . TRP A 1 428 ? 0.192 37.409 6.159 1.00 98.19 428 TRP A N 1
ATOM 3417 C CA . TRP A 1 428 ? -1.189 37.859 6.070 1.00 98.19 428 TRP A CA 1
ATOM 3418 C C . TRP A 1 428 ? -2.018 37.336 7.242 1.00 98.19 428 TRP A C 1
ATOM 3420 O O . TRP A 1 428 ? -1.836 36.193 7.658 1.00 98.19 428 TRP A O 1
ATOM 3430 N N . ASP A 1 429 ? -2.935 38.164 7.747 1.00 98.19 429 ASP A N 1
ATOM 3431 C CA . ASP A 1 429 ? -4.048 37.670 8.559 1.00 98.19 429 ASP A CA 1
ATOM 3432 C C . ASP A 1 429 ? -5.098 37.072 7.620 1.00 98.19 429 ASP A C 1
ATOM 3434 O O . ASP A 1 429 ? -5.908 37.778 7.024 1.00 98.19 429 ASP A O 1
ATOM 3438 N N . MET A 1 430 ? -5.052 35.756 7.450 1.00 98.12 430 MET A N 1
ATOM 3439 C CA . MET A 1 430 ? -5.925 35.030 6.529 1.00 98.12 430 MET A CA 1
ATOM 3440 C C . MET A 1 430 ? -7.380 35.013 7.009 1.00 98.12 430 MET A C 1
ATOM 3442 O O . MET A 1 430 ? -8.280 34.747 6.217 1.00 98.12 430 MET A O 1
ATOM 3446 N N . THR A 1 431 ? -7.634 35.355 8.278 1.00 97.56 431 THR A N 1
ATOM 3447 C CA . THR A 1 431 ? -8.997 35.504 8.806 1.00 97.56 431 THR A CA 1
ATOM 3448 C C . THR A 1 431 ? -9.634 36.848 8.441 1.00 97.56 431 THR A C 1
ATOM 3450 O O . THR A 1 431 ? -10.845 37.020 8.602 1.00 97.56 431 THR A O 1
ATOM 3453 N N . ASP A 1 432 ? -8.848 37.799 7.926 1.00 98.12 432 ASP A N 1
ATOM 3454 C CA . ASP A 1 432 ? -9.327 39.106 7.496 1.00 98.12 432 ASP A CA 1
ATOM 3455 C C . ASP A 1 432 ? -10.014 39.015 6.113 1.00 98.12 432 ASP A C 1
ATOM 3457 O O . ASP A 1 432 ? -9.375 38.674 5.106 1.00 98.12 432 ASP A O 1
ATOM 3461 N N . PRO A 1 433 ? -11.308 39.384 5.997 1.00 97.94 433 PRO A N 1
ATOM 3462 C CA . PRO A 1 433 ? -12.010 39.414 4.715 1.00 97.94 433 PRO A CA 1
ATOM 3463 C C . PRO A 1 433 ? -11.330 40.291 3.655 1.00 97.94 433 PRO A C 1
ATOM 3465 O O . PRO A 1 433 ? -11.445 40.007 2.462 1.00 97.94 433 PRO A O 1
ATOM 3468 N N . TRP A 1 434 ? -10.612 41.346 4.063 1.00 98.19 434 TRP A N 1
ATOM 3469 C CA . TRP A 1 434 ? -9.859 42.192 3.136 1.00 98.19 434 TRP A CA 1
ATOM 3470 C C . TRP A 1 434 ? -8.720 41.422 2.466 1.00 98.19 434 TRP A C 1
ATOM 3472 O O . TRP A 1 434 ? -8.526 41.556 1.258 1.00 98.19 434 TRP A O 1
ATOM 3482 N N . VAL A 1 435 ? -7.995 40.591 3.222 1.00 98.50 435 VAL A N 1
ATOM 3483 C CA . VAL A 1 435 ? -6.915 39.744 2.689 1.00 98.50 435 VAL A CA 1
ATOM 3484 C C . VAL A 1 435 ? -7.486 38.727 1.717 1.00 98.50 435 VAL A C 1
ATOM 3486 O O . VAL A 1 435 ? -6.963 38.580 0.613 1.00 98.50 435 VAL A O 1
ATOM 3489 N N . THR A 1 436 ? -8.593 38.080 2.086 1.00 97.81 436 THR A N 1
ATOM 3490 C CA . THR A 1 436 ? -9.278 37.125 1.205 1.00 97.81 436 THR A CA 1
ATOM 3491 C C . THR A 1 436 ? -9.652 37.776 -0.129 1.00 97.81 436 THR A C 1
ATOM 3493 O O . THR A 1 436 ? -9.384 37.205 -1.187 1.00 97.81 436 THR A O 1
ATOM 3496 N N . GLU A 1 437 ? -10.226 38.983 -0.117 1.00 98.31 437 GLU A N 1
ATOM 3497 C CA . GLU A 1 437 ? -10.564 39.725 -1.340 1.00 98.31 437 GLU A CA 1
ATOM 3498 C C . GLU A 1 437 ? -9.312 40.127 -2.133 1.00 98.31 437 GLU A C 1
ATOM 3500 O O . GLU A 1 437 ? -9.258 39.962 -3.354 1.00 98.31 437 GLU A O 1
ATOM 3505 N N . TYR A 1 438 ? -8.270 40.595 -1.443 1.00 98.38 438 TYR A N 1
ATOM 3506 C CA . TYR A 1 438 ? -7.003 40.969 -2.064 1.00 98.38 438 TYR A CA 1
ATOM 3507 C C . TYR A 1 438 ? -6.366 39.782 -2.802 1.00 98.38 438 TYR A C 1
ATOM 3509 O O . TYR A 1 438 ? -6.013 39.900 -3.976 1.00 98.38 438 TYR A O 1
ATOM 3517 N N . LEU A 1 439 ? -6.268 38.618 -2.155 1.00 98.44 439 LEU A N 1
ATOM 3518 C CA . LEU A 1 439 ? -5.738 37.402 -2.770 1.00 98.44 439 LEU A CA 1
ATOM 3519 C C . LEU A 1 439 ? -6.669 36.853 -3.860 1.00 98.44 439 LEU A C 1
ATOM 3521 O O . LEU A 1 439 ? -6.179 36.345 -4.863 1.00 98.44 439 LEU A O 1
ATOM 3525 N N . THR A 1 440 ? -7.990 37.014 -3.741 1.00 98.56 440 THR A N 1
ATOM 3526 C CA . THR A 1 440 ? -8.939 36.647 -4.813 1.00 98.56 440 THR A CA 1
ATOM 3527 C C . THR A 1 440 ? -8.648 37.435 -6.096 1.00 98.56 440 THR A C 1
ATOM 3529 O O . THR A 1 440 ? -8.507 36.860 -7.178 1.00 98.56 440 THR A O 1
ATOM 3532 N N . GLU A 1 441 ? -8.465 38.752 -5.982 1.00 97.94 441 GLU A N 1
ATOM 3533 C CA . GLU A 1 441 ? -8.122 39.619 -7.115 1.00 97.94 441 GLU A CA 1
ATOM 3534 C C . GLU A 1 441 ? -6.712 39.337 -7.666 1.00 97.94 441 GLU A C 1
ATOM 3536 O O . GLU A 1 441 ? -6.486 39.461 -8.869 1.00 97.94 441 GLU A O 1
ATOM 3541 N N . LYS A 1 442 ? -5.742 38.973 -6.818 1.00 97.69 442 LYS A N 1
ATOM 3542 C CA . LYS A 1 442 ? -4.342 38.776 -7.238 1.00 97.69 442 LYS A CA 1
ATOM 3543 C C . LYS A 1 442 ? -4.017 37.376 -7.738 1.00 97.69 442 LYS A C 1
ATOM 3545 O O . LYS A 1 442 ? -3.225 37.244 -8.672 1.00 97.69 442 LYS A O 1
ATOM 3550 N N . VAL A 1 443 ? -4.621 36.356 -7.148 1.00 98.31 443 VAL A N 1
ATOM 3551 C CA . VAL A 1 443 ? -4.344 34.943 -7.422 1.00 98.31 443 VAL A CA 1
ATOM 3552 C C . VAL A 1 443 ? -5.422 34.385 -8.345 1.00 98.31 443 VAL A C 1
ATOM 3554 O O . VAL A 1 443 ? -5.159 34.175 -9.528 1.00 98.31 443 VAL A O 1
ATOM 3557 N N . ILE A 1 444 ? -6.657 34.240 -7.854 1.00 98.62 444 ILE A N 1
ATOM 3558 C CA . ILE A 1 444 ? -7.755 33.569 -8.576 1.00 98.62 444 ILE A CA 1
ATOM 3559 C C . ILE A 1 444 ? -8.064 34.271 -9.903 1.00 98.62 444 ILE A C 1
ATOM 3561 O O . ILE A 1 444 ? -8.147 33.634 -10.955 1.00 98.62 444 ILE A O 1
ATOM 3565 N N . LYS A 1 445 ? -8.169 35.604 -9.905 1.00 98.12 445 LYS A N 1
ATOM 3566 C CA . LYS A 1 445 ? -8.406 36.349 -11.149 1.00 98.12 445 LYS A CA 1
ATOM 3567 C C . LYS A 1 445 ? -7.240 36.247 -12.128 1.00 98.12 445 LYS A C 1
ATOM 3569 O O . LYS A 1 445 ? -7.488 36.223 -13.332 1.00 98.12 445 LYS A O 1
ATOM 3574 N N . THR A 1 446 ? -5.995 36.175 -11.658 1.00 97.62 446 THR A N 1
ATOM 3575 C CA . THR A 1 446 ? -4.826 35.966 -12.531 1.00 97.62 446 THR A CA 1
ATOM 3576 C C . THR A 1 446 ? -4.891 34.589 -13.186 1.00 97.62 446 THR A C 1
ATOM 3578 O O . THR A 1 446 ? -4.760 34.504 -14.409 1.00 97.62 446 THR A O 1
ATOM 3581 N N . LEU A 1 447 ? -5.178 33.540 -12.406 1.00 98.50 447 LEU A N 1
ATOM 3582 C CA . LEU A 1 447 ? -5.373 32.178 -12.912 1.00 98.50 447 LEU A CA 1
ATOM 3583 C C . LEU A 1 447 ? -6.441 32.153 -14.018 1.00 98.50 447 LEU A C 1
ATOM 3585 O O . LEU A 1 447 ? -6.150 31.764 -15.152 1.00 98.50 447 LEU A O 1
ATOM 3589 N N . ASN A 1 448 ? -7.627 32.697 -13.731 1.00 98.19 448 ASN A N 1
ATOM 3590 C CA . ASN A 1 448 ? -8.758 32.738 -14.661 1.00 98.19 448 ASN A CA 1
ATOM 3591 C C . ASN A 1 448 ? -8.517 33.626 -15.897 1.00 98.19 448 ASN A C 1
ATOM 3593 O O . ASN A 1 448 ? -8.893 33.264 -17.010 1.00 98.19 448 ASN A O 1
ATOM 3597 N N . THR A 1 449 ? -7.879 34.790 -15.736 1.00 97.06 449 THR A N 1
ATOM 3598 C CA . THR A 1 449 ? -7.669 35.749 -16.839 1.00 97.06 449 THR A CA 1
ATOM 3599 C C . THR A 1 449 ? -6.732 35.193 -17.906 1.00 97.06 449 THR A C 1
ATOM 3601 O O . THR A 1 449 ? -6.968 35.383 -19.102 1.00 97.06 449 THR A O 1
ATOM 3604 N N . TYR A 1 450 ? -5.652 34.531 -17.491 1.00 97.44 450 TYR A N 1
ATOM 3605 C CA . TYR A 1 450 ? -4.656 34.005 -18.423 1.00 97.44 450 TYR A CA 1
ATOM 3606 C C . TYR A 1 450 ? -4.930 32.552 -18.823 1.00 97.44 450 TYR A C 1
ATOM 3608 O O . TYR A 1 450 ? -4.479 32.135 -19.891 1.00 97.44 450 TYR A O 1
ATOM 3616 N N . GLY A 1 451 ? -5.738 31.829 -18.042 1.00 96.56 451 GLY A N 1
ATOM 3617 C CA . GLY A 1 451 ? -6.088 30.432 -18.276 1.00 96.56 451 GLY A CA 1
ATOM 3618 C C . GLY A 1 451 ? -4.989 29.482 -17.816 1.00 96.56 451 GLY A C 1
ATOM 3619 O O . GLY A 1 451 ? -4.620 28.587 -18.578 1.00 96.56 451 GLY A O 1
ATOM 3620 N N . PHE A 1 452 ? -4.440 29.723 -16.622 1.00 98.44 452 PHE A N 1
ATOM 3621 C CA . PHE A 1 452 ? -3.552 28.778 -15.945 1.00 98.44 452 PHE A CA 1
ATOM 3622 C C . PHE A 1 452 ? -4.350 27.573 -15.455 1.00 98.44 452 PHE A C 1
ATOM 3624 O O . PHE A 1 452 ? -5.471 27.720 -14.978 1.00 98.44 452 PHE A O 1
ATOM 3631 N N . GLU A 1 453 ? -3.760 26.393 -15.589 1.00 97.69 453 GLU A N 1
ATOM 3632 C CA . GLU A 1 453 ? -4.390 25.111 -15.244 1.00 97.69 453 GLU A CA 1
ATOM 3633 C C . GLU A 1 453 ? -3.651 24.420 -14.095 1.00 97.69 453 GLU A C 1
ATOM 3635 O O . GLU A 1 453 ? -4.105 23.401 -13.593 1.00 97.69 453 GLU A O 1
ATOM 3640 N N . TYR A 1 454 ? -2.543 25.002 -13.638 1.00 98.44 454 TYR A N 1
ATOM 3641 C CA . TYR A 1 454 ? -1.721 24.486 -12.557 1.00 98.44 454 TYR A CA 1
ATOM 3642 C C . TYR A 1 454 ? -1.245 25.632 -11.653 1.00 98.44 454 TYR A C 1
ATOM 3644 O O . TYR A 1 454 ? -0.818 26.684 -12.141 1.00 98.44 454 TYR A O 1
ATOM 3652 N N . MET A 1 455 ? -1.287 25.433 -10.338 1.00 98.38 455 MET A N 1
ATOM 3653 C CA . MET A 1 455 ? -0.797 26.385 -9.344 1.00 98.38 455 MET A CA 1
ATOM 3654 C C . MET A 1 455 ? 0.168 25.696 -8.380 1.00 98.38 455 MET A C 1
ATOM 3656 O O . MET A 1 455 ? -0.210 24.760 -7.681 1.00 98.38 455 MET A O 1
ATOM 3660 N N . LYS A 1 456 ? 1.396 26.217 -8.302 1.00 98.56 456 LYS A N 1
ATOM 3661 C CA . LYS A 1 456 ? 2.353 25.876 -7.246 1.00 98.56 456 LYS A CA 1
ATOM 3662 C C . LYS A 1 456 ? 2.178 26.846 -6.086 1.00 98.56 456 LYS A C 1
ATOM 3664 O O . LYS A 1 456 ? 2.381 28.050 -6.258 1.00 98.56 456 LYS A O 1
ATOM 3669 N N . MET A 1 457 ? 1.761 26.321 -4.941 1.00 97.19 457 MET A N 1
ATOM 3670 C CA . MET A 1 457 ? 1.474 27.078 -3.726 1.00 97.19 457 MET A CA 1
ATOM 3671 C C . MET A 1 457 ? 2.642 26.915 -2.767 1.00 97.19 457 MET A C 1
ATOM 3673 O O . MET A 1 457 ? 2.869 25.821 -2.267 1.00 97.19 457 MET A O 1
ATOM 3677 N N . ASP A 1 458 ? 3.388 27.985 -2.536 1.00 96.62 458 ASP A N 1
ATOM 3678 C CA . ASP A 1 458 ? 4.591 27.959 -1.714 1.00 96.62 458 ASP A CA 1
ATOM 3679 C C . ASP A 1 458 ? 4.406 28.682 -0.374 1.00 96.62 458 ASP A C 1
ATOM 3681 O O . ASP A 1 458 ? 3.493 29.496 -0.203 1.00 96.62 458 ASP A O 1
ATOM 3685 N N . TYR A 1 459 ? 5.286 28.384 0.580 1.00 95.50 459 TYR A N 1
ATOM 3686 C CA . TYR A 1 459 ? 5.254 28.903 1.942 1.00 95.50 459 TYR A CA 1
ATOM 3687 C C . TYR A 1 459 ? 6.653 28.828 2.580 1.00 95.50 459 TYR A C 1
ATOM 3689 O O . TYR A 1 459 ? 7.101 27.752 2.975 1.00 95.50 459 TYR A O 1
ATOM 3697 N N . ASN A 1 460 ? 7.366 29.953 2.712 1.00 94.31 460 ASN A N 1
ATOM 3698 C CA . ASN A 1 460 ? 8.810 29.922 2.999 1.00 94.31 460 ASN A CA 1
ATOM 3699 C C . ASN A 1 460 ? 9.235 30.433 4.380 1.00 94.31 460 ASN A C 1
ATOM 3701 O O . ASN A 1 460 ? 10.432 30.597 4.628 1.00 94.31 460 ASN A O 1
ATOM 3705 N N . ASP A 1 461 ? 8.310 30.699 5.305 1.00 93.88 461 ASP A N 1
ATOM 3706 C CA . ASP A 1 461 ? 8.706 31.037 6.677 1.00 93.88 461 ASP A CA 1
ATOM 3707 C C . ASP A 1 461 ? 7.637 30.749 7.728 1.00 93.88 461 ASP A C 1
ATOM 3709 O O . ASP A 1 461 ? 6.455 30.663 7.439 1.00 93.88 461 ASP A O 1
ATOM 3713 N N . THR A 1 462 ? 8.021 30.617 8.991 1.00 94.25 462 THR A N 1
ATOM 3714 C CA . THR A 1 462 ? 7.123 30.154 10.054 1.00 94.25 462 THR A CA 1
ATOM 3715 C C . THR A 1 462 ? 6.711 31.264 11.022 1.00 94.25 462 THR A C 1
ATOM 3717 O O . THR A 1 462 ? 7.530 32.051 11.493 1.00 94.25 462 THR A O 1
ATOM 3720 N N . ILE A 1 463 ? 5.435 31.262 11.415 1.00 96.25 463 ILE A N 1
ATOM 3721 C CA . ILE A 1 463 ? 4.869 32.184 12.416 1.00 96.25 463 ILE A CA 1
ATOM 3722 C C . ILE A 1 463 ? 5.427 31.886 13.831 1.00 96.25 463 ILE A C 1
ATOM 3724 O O . ILE A 1 463 ? 5.489 32.758 14.709 1.00 96.25 463 ILE A O 1
ATOM 3728 N N . GLY A 1 464 ? 5.893 30.653 14.066 1.00 94.69 464 GLY A N 1
ATOM 3729 C CA . GLY A 1 464 ? 6.332 30.179 15.380 1.00 94.69 464 GLY A CA 1
ATOM 3730 C C . GLY A 1 464 ? 5.148 29.896 16.306 1.00 94.69 464 GLY A C 1
ATOM 3731 O O . GLY A 1 464 ? 4.144 29.360 15.868 1.00 94.69 464 GLY A O 1
ATOM 3732 N N . ILE A 1 465 ? 5.248 30.254 17.587 1.00 95.25 465 ILE A N 1
ATOM 3733 C CA . ILE A 1 465 ? 4.242 29.924 18.620 1.00 95.25 465 ILE A CA 1
ATOM 3734 C C . ILE A 1 465 ? 2.826 30.477 18.351 1.00 95.25 465 ILE A C 1
ATOM 3736 O O . ILE A 1 465 ? 1.870 30.042 18.981 1.00 95.25 465 ILE A O 1
ATOM 3740 N N . GLY A 1 466 ? 2.696 31.431 17.425 1.00 97.38 466 GLY A N 1
ATOM 3741 C CA . GLY A 1 466 ? 1.423 31.964 16.954 1.00 97.38 466 GLY A CA 1
ATOM 3742 C C . GLY A 1 466 ? 1.307 33.481 17.034 1.00 97.38 466 GLY A C 1
ATOM 3743 O O . GLY A 1 466 ? 2.324 34.184 17.074 1.00 97.38 466 GLY A O 1
ATOM 3744 N N . CYS A 1 467 ? 0.069 33.973 17.017 1.00 98.12 467 CYS A N 1
ATOM 3745 C CA . CYS A 1 467 ? -0.274 35.378 16.796 1.00 98.12 467 CYS A CA 1
ATOM 3746 C C . CYS A 1 467 ? -1.428 35.859 17.691 1.00 98.12 467 CYS A C 1
ATOM 3748 O O . CYS A 1 467 ? -2.175 35.066 18.258 1.00 98.12 467 CYS A O 1
ATOM 3750 N N . ASP A 1 468 ? -1.554 37.177 17.821 1.00 97.88 468 ASP A N 1
ATOM 3751 C CA . ASP A 1 468 ? -2.614 37.851 18.571 1.00 97.88 468 ASP A CA 1
ATOM 3752 C C . ASP A 1 468 ? -3.999 37.639 17.919 1.00 97.88 468 ASP A C 1
ATOM 3754 O O . ASP A 1 468 ? -4.113 37.140 16.801 1.00 97.88 468 ASP A O 1
ATOM 3758 N N . GLY A 1 469 ? -5.063 38.082 18.598 1.00 92.81 469 GLY A N 1
ATOM 3759 C CA . GLY A 1 469 ? -6.422 38.147 18.033 1.00 92.81 469 GLY A CA 1
ATOM 3760 C C . GLY A 1 469 ? -7.351 36.998 18.431 1.00 92.81 469 GLY A C 1
ATOM 3761 O O . GLY A 1 469 ? -8.524 37.011 18.070 1.00 92.81 469 GLY A O 1
ATOM 3762 N N . SER A 1 470 ? -6.856 36.034 19.207 1.00 96.38 470 SER A N 1
ATOM 3763 C CA . SER A 1 470 ? -7.643 34.942 19.795 1.00 96.38 470 SER A CA 1
ATOM 3764 C C . SER A 1 470 ? -7.315 34.764 21.283 1.00 96.38 470 SER A C 1
ATOM 3766 O O . SER A 1 470 ? -6.570 35.550 21.870 1.00 96.38 470 SER A O 1
ATOM 3768 N N . GLU A 1 471 ? -7.894 33.741 21.904 1.00 95.94 471 GLU A N 1
ATOM 3769 C CA . GLU A 1 471 ? -7.768 33.406 23.325 1.00 95.94 471 GLU A CA 1
ATOM 3770 C C . GLU A 1 471 ? -6.312 33.156 23.748 1.00 95.94 471 GLU A C 1
ATOM 3772 O O . GLU A 1 471 ? -5.923 33.445 24.882 1.00 95.94 471 GLU A O 1
ATOM 3777 N N . SER A 1 472 ? -5.493 32.654 22.825 1.00 98.31 472 SER A N 1
ATOM 3778 C CA . SER A 1 472 ? -4.055 32.482 22.990 1.00 98.31 472 SER A CA 1
ATOM 3779 C C . SER A 1 472 ? -3.327 32.564 21.646 1.00 98.31 472 SER A C 1
ATOM 3781 O O . SER A 1 472 ? -3.946 32.455 20.586 1.00 98.31 472 SER A O 1
ATOM 3783 N N . LEU A 1 473 ? -1.994 32.696 21.686 1.00 98.44 473 LEU A N 1
ATOM 3784 C CA . LEU A 1 473 ? -1.166 32.681 20.472 1.00 98.44 473 LEU A CA 1
ATOM 3785 C C . LEU A 1 473 ? -1.375 31.414 19.625 1.00 98.44 473 LEU A C 1
ATOM 3787 O O . LEU A 1 473 ? -1.532 31.518 18.410 1.00 98.44 473 LEU A O 1
ATOM 3791 N N . GLY A 1 474 ? -1.416 30.237 20.261 1.00 98.12 474 GLY A N 1
ATOM 3792 C CA . GLY A 1 474 ? -1.608 28.965 19.565 1.00 98.12 474 GLY A CA 1
ATOM 3793 C C . GLY A 1 474 ? -2.981 28.844 18.900 1.00 98.12 474 GLY A C 1
ATOM 3794 O O . GLY A 1 474 ? -3.076 28.321 17.794 1.00 98.12 474 GLY A O 1
ATOM 3795 N N . GLU A 1 475 ? -4.039 29.379 19.517 1.00 98.38 475 GLU A N 1
ATOM 3796 C CA . GLU A 1 475 ? -5.367 29.432 18.889 1.00 98.38 475 GLU A CA 1
ATOM 3797 C C . GLU A 1 475 ? -5.405 30.429 17.722 1.00 98.38 475 GLU A C 1
ATOM 3799 O O . GLU A 1 475 ? -5.977 30.123 16.677 1.00 98.38 475 GLU A O 1
ATOM 3804 N N . GLY A 1 476 ? -4.729 31.578 17.847 1.00 98.25 476 GLY A N 1
ATOM 3805 C CA . GLY A 1 476 ? -4.569 32.526 16.739 1.00 98.25 476 GLY A CA 1
ATOM 3806 C C . GLY A 1 476 ? -3.879 31.890 15.528 1.00 98.25 476 GLY A C 1
ATOM 3807 O O . GLY A 1 476 ? -4.351 32.029 14.401 1.00 98.25 476 GLY A O 1
ATOM 3808 N N . LEU A 1 477 ? -2.811 31.118 15.765 1.00 98.50 477 LEU A N 1
ATOM 3809 C CA . LEU A 1 477 ? -2.130 30.350 14.720 1.00 98.50 477 LEU A CA 1
ATOM 3810 C C . LEU A 1 477 ? -3.068 29.347 14.044 1.00 98.50 477 LEU A C 1
ATOM 3812 O O . LEU A 1 477 ? -3.123 29.309 12.817 1.00 98.50 477 LEU A O 1
ATOM 3816 N N . ARG A 1 478 ? -3.779 28.537 14.839 1.00 97.94 478 ARG A N 1
ATOM 3817 C CA . ARG A 1 478 ? -4.684 27.494 14.341 1.00 97.94 478 ARG A CA 1
ATOM 3818 C C . ARG A 1 478 ? -5.730 28.087 13.400 1.00 97.94 478 ARG A C 1
ATOM 3820 O O . ARG A 1 478 ? -5.850 27.637 12.265 1.00 97.94 478 ARG A O 1
ATOM 3827 N N . LYS A 1 479 ? -6.418 29.145 13.842 1.00 98.00 479 LYS A N 1
ATOM 3828 C CA . LYS A 1 479 ? -7.461 29.818 13.052 1.00 98.00 479 LYS A CA 1
ATOM 3829 C C . LYS A 1 479 ? -6.912 30.434 11.771 1.00 98.00 479 LYS A C 1
ATOM 3831 O O . LYS A 1 479 ? -7.565 30.353 10.737 1.00 98.00 479 LYS A O 1
ATOM 3836 N N . ASN A 1 480 ? -5.717 31.026 11.816 1.00 98.31 480 ASN A N 1
ATOM 3837 C CA . ASN A 1 480 ? -5.106 31.574 10.609 1.00 98.31 480 ASN A CA 1
ATOM 3838 C C . ASN A 1 480 ? -4.763 30.476 9.594 1.00 98.31 480 ASN A C 1
ATOM 3840 O O . ASN A 1 480 ? -4.991 30.669 8.408 1.00 98.31 480 ASN A O 1
ATOM 3844 N N . MET A 1 481 ? -4.228 29.336 10.041 1.00 97.88 481 MET A N 1
ATOM 3845 C CA . MET A 1 481 ? -3.903 28.214 9.149 1.00 97.88 481 MET A CA 1
ATOM 3846 C C . MET A 1 481 ? -5.145 27.530 8.581 1.00 97.88 481 MET A C 1
ATOM 3848 O O . MET A 1 481 ? -5.153 27.178 7.406 1.00 97.88 481 MET A O 1
ATOM 3852 N N . GLU A 1 482 ? -6.223 27.418 9.356 1.00 97.25 482 GLU A N 1
ATOM 3853 C CA . GLU A 1 482 ? -7.520 26.972 8.830 1.00 97.25 482 GLU A CA 1
ATOM 3854 C C . GLU A 1 482 ? -8.051 27.926 7.756 1.00 97.25 482 GLU A C 1
ATOM 3856 O O . GLU A 1 482 ? -8.484 27.474 6.699 1.00 97.25 482 GLU A O 1
ATOM 3861 N N . ALA A 1 483 ? -7.922 29.240 7.960 1.00 98.25 483 ALA A N 1
ATOM 3862 C CA . ALA A 1 483 ? -8.301 30.222 6.949 1.00 98.25 483 ALA A CA 1
ATOM 3863 C C . ALA A 1 483 ? -7.418 30.158 5.683 1.00 98.25 483 ALA A C 1
ATOM 3865 O O . ALA A 1 483 ? -7.914 30.382 4.578 1.00 98.25 483 ALA A O 1
ATOM 3866 N N . SER A 1 484 ? -6.133 29.801 5.807 1.00 97.81 484 SER A N 1
ATOM 3867 C CA . SER A 1 484 ? -5.273 29.505 4.650 1.00 97.81 484 SER A CA 1
ATOM 3868 C C . SER A 1 484 ? -5.795 28.308 3.851 1.00 97.81 484 SER A C 1
ATOM 3870 O O . SER A 1 484 ? -5.922 28.395 2.630 1.00 97.81 484 SER A O 1
ATOM 3872 N N . VAL A 1 485 ? -6.153 27.211 4.529 1.00 97.94 485 VAL A N 1
ATOM 3873 C CA . VAL A 1 485 ? -6.763 26.021 3.905 1.00 97.94 485 VAL A CA 1
ATOM 3874 C C . VAL A 1 485 ? -8.091 26.379 3.226 1.00 97.94 485 VAL A C 1
ATOM 3876 O O . VAL A 1 485 ? -8.349 25.949 2.101 1.00 97.94 485 VAL A O 1
ATOM 3879 N N . ASP A 1 486 ? -8.916 27.219 3.851 1.00 98.38 486 ASP A N 1
ATOM 3880 C CA . ASP A 1 486 ? -10.175 27.685 3.263 1.00 98.38 486 ASP A CA 1
ATOM 3881 C C . ASP A 1 486 ? -9.961 28.532 2.003 1.00 98.38 486 ASP A C 1
ATOM 3883 O O . ASP A 1 486 ? -10.731 28.424 1.044 1.00 98.38 486 ASP A O 1
ATOM 3887 N N . PHE A 1 487 ? -8.890 29.328 1.945 1.00 98.56 487 PHE A N 1
ATOM 3888 C CA . PHE A 1 487 ? -8.527 30.027 0.716 1.00 98.56 487 PHE A CA 1
ATOM 3889 C C . PHE A 1 487 ? -8.130 29.048 -0.402 1.00 98.56 487 PHE A C 1
ATOM 3891 O O . PHE A 1 487 ? -8.533 29.241 -1.548 1.00 98.56 487 PHE A O 1
ATOM 3898 N N . VAL A 1 488 ? -7.416 27.962 -0.089 1.00 97.94 488 VAL A N 1
ATOM 3899 C CA . VAL A 1 488 ? -7.103 26.901 -1.068 1.00 97.94 488 VAL A CA 1
ATOM 3900 C C . VAL A 1 488 ? -8.382 26.220 -1.572 1.00 97.94 488 VAL A C 1
ATOM 3902 O O . VAL A 1 488 ? -8.561 26.060 -2.781 1.00 97.94 488 VAL A O 1
ATOM 3905 N N . ARG A 1 489 ? -9.338 25.914 -0.684 1.00 97.62 489 ARG A N 1
ATOM 3906 C CA . ARG A 1 489 ? -10.670 25.413 -1.082 1.00 97.62 489 ARG A CA 1
ATOM 3907 C C . ARG A 1 489 ? -11.406 26.397 -1.992 1.00 97.62 489 ARG A C 1
ATOM 3909 O O . ARG A 1 489 ? -12.051 25.986 -2.955 1.00 97.62 489 ARG A O 1
ATOM 3916 N N . LYS A 1 490 ? -11.280 27.702 -1.730 1.00 98.19 490 LYS A N 1
ATOM 3917 C CA . LYS A 1 490 ? -11.830 28.750 -2.598 1.00 98.19 490 LYS A CA 1
ATOM 3918 C C . LYS A 1 490 ? -11.186 28.742 -3.990 1.00 98.19 490 LYS A C 1
ATOM 3920 O O . LYS A 1 490 ? -11.903 28.905 -4.973 1.00 98.19 490 LYS A O 1
ATOM 3925 N N . VAL A 1 491 ? -9.873 28.509 -4.098 1.00 98.25 491 VAL A N 1
ATOM 3926 C CA . VAL A 1 491 ? -9.186 28.355 -5.397 1.00 98.25 491 VAL A CA 1
ATOM 3927 C C . VAL A 1 491 ? -9.759 27.171 -6.179 1.00 98.25 491 VAL A C 1
ATOM 3929 O O . VAL A 1 491 ? -10.119 27.352 -7.340 1.00 98.25 491 VAL A O 1
ATOM 3932 N N . LEU A 1 492 ? -9.911 26.000 -5.549 1.00 95.81 492 LEU A N 1
ATOM 3933 C CA . LEU A 1 492 ? -10.520 24.817 -6.180 1.00 95.81 492 LEU A CA 1
ATOM 3934 C C . LEU A 1 492 ? -11.946 25.099 -6.680 1.00 95.81 492 LEU A C 1
ATOM 3936 O O . LEU A 1 492 ? -12.306 24.716 -7.792 1.00 95.81 492 LEU A O 1
ATOM 3940 N N . ALA A 1 493 ? -12.747 25.808 -5.880 1.00 96.81 493 ALA A N 1
ATOM 3941 C CA . ALA A 1 493 ? -14.125 26.144 -6.227 1.00 96.81 493 ALA A CA 1
ATOM 3942 C C . ALA A 1 493 ? -14.237 27.166 -7.378 1.00 96.81 493 ALA A C 1
ATOM 3944 O O . ALA A 1 493 ? -15.154 27.076 -8.195 1.00 96.81 493 ALA A O 1
ATOM 3945 N N . GLU A 1 494 ? -13.334 28.150 -7.447 1.00 98.12 494 GLU A N 1
ATOM 3946 C CA . GLU A 1 494 ? -13.401 29.257 -8.415 1.00 98.12 494 GLU A CA 1
ATOM 3947 C C . GLU A 1 494 ? -12.519 29.070 -9.663 1.00 98.12 494 GLU A C 1
ATOM 3949 O O . GLU A 1 494 ? -12.638 29.844 -10.621 1.00 98.12 494 GLU A O 1
ATOM 3954 N N . VAL A 1 495 ? -11.660 28.048 -9.685 1.00 97.25 495 VAL A N 1
ATOM 3955 C CA . VAL A 1 495 ? -10.841 27.662 -10.845 1.00 97.25 495 VAL A CA 1
ATOM 3956 C C . VAL A 1 495 ? -11.021 26.159 -11.121 1.00 97.25 495 VAL A C 1
ATOM 3958 O O . VAL A 1 495 ? -10.159 25.353 -10.775 1.00 97.25 495 VAL A O 1
ATOM 3961 N N . PRO A 1 496 ? -12.149 25.742 -11.730 1.00 91.75 496 PRO A N 1
ATOM 3962 C CA . PRO A 1 496 ? -12.458 24.326 -11.912 1.00 91.75 496 PRO A CA 1
ATOM 3963 C C . PRO A 1 496 ? -11.392 23.586 -12.724 1.00 91.75 496 PRO A C 1
ATOM 3965 O O . PRO A 1 496 ? -10.985 24.042 -13.793 1.00 91.75 496 PRO A O 1
ATOM 3968 N N . GLY A 1 497 ? -10.977 22.417 -12.234 1.00 92.19 497 GLY A N 1
ATOM 3969 C CA . GLY A 1 497 ? -9.965 21.581 -12.882 1.00 92.19 497 GLY A CA 1
ATOM 3970 C C . GLY A 1 497 ? -8.520 22.052 -12.689 1.00 92.19 497 GLY A C 1
ATOM 3971 O O . GLY A 1 497 ? -7.635 21.504 -13.343 1.00 92.19 497 GLY A O 1
ATOM 3972 N N . ILE A 1 498 ? -8.275 23.048 -11.825 1.00 96.88 498 ILE A N 1
ATOM 3973 C CA . ILE A 1 498 ? -6.922 23.457 -11.429 1.00 96.88 498 ILE A CA 1
ATOM 3974 C C . ILE A 1 498 ? -6.173 22.286 -10.777 1.00 96.88 498 ILE A C 1
ATOM 3976 O O . ILE A 1 498 ? -6.706 21.594 -9.912 1.00 96.88 498 ILE A O 1
ATOM 3980 N N . ILE A 1 499 ? -4.919 22.087 -11.177 1.00 97.62 499 ILE A N 1
ATOM 3981 C CA . ILE A 1 499 ? -3.980 21.184 -10.513 1.00 97.62 499 ILE A CA 1
ATOM 3982 C C . ILE A 1 499 ? -3.233 21.977 -9.436 1.00 97.62 499 ILE A C 1
ATOM 3984 O O . ILE A 1 499 ? -2.642 23.017 -9.735 1.00 97.62 499 ILE A O 1
ATOM 3988 N N . LEU A 1 500 ? -3.239 21.490 -8.195 1.00 97.50 500 LEU A N 1
ATOM 3989 C CA . LEU A 1 500 ? -2.538 22.128 -7.077 1.00 97.50 500 LEU A CA 1
ATOM 3990 C C . LEU A 1 500 ? -1.275 21.346 -6.693 1.00 97.50 500 LEU A C 1
ATOM 3992 O O . LEU A 1 500 ? -1.342 20.146 -6.416 1.00 97.50 500 LEU A O 1
ATOM 3996 N N . GLU A 1 501 ? -0.138 22.047 -6.654 1.00 98.00 501 GLU A N 1
ATOM 3997 C CA . GLU A 1 501 ? 1.124 21.578 -6.068 1.00 98.00 501 GLU A CA 1
ATOM 3998 C C . GLU A 1 501 ? 1.349 22.268 -4.716 1.00 98.00 501 GLU A C 1
ATOM 4000 O O . GLU A 1 501 ? 1.427 23.497 -4.650 1.00 98.00 501 GLU A O 1
ATOM 4005 N N . ASN A 1 502 ? 1.486 21.476 -3.652 1.00 97.69 502 ASN A N 1
ATOM 4006 C CA . ASN A 1 502 ? 1.880 21.951 -2.327 1.00 97.69 502 ASN A CA 1
ATOM 4007 C C . ASN A 1 502 ? 3.405 22.128 -2.240 1.00 97.69 502 ASN A C 1
ATOM 4009 O O . ASN A 1 502 ? 4.173 21.247 -2.624 1.00 97.69 502 ASN A O 1
ATOM 4013 N N . CYS A 1 503 ? 3.859 23.252 -1.706 1.00 97.25 503 CYS A N 1
ATOM 4014 C CA . CYS A 1 503 ? 5.263 23.542 -1.473 1.00 97.25 503 CYS A CA 1
ATOM 4015 C C . CYS A 1 503 ? 5.395 24.393 -0.204 1.00 97.25 503 CYS A C 1
ATOM 4017 O O . CYS A 1 503 ? 4.599 25.286 0.075 1.00 97.25 503 CYS A O 1
ATOM 4019 N N . ALA A 1 504 ? 6.412 24.110 0.597 1.00 96.06 504 ALA A N 1
ATOM 4020 C CA . ALA A 1 504 ? 6.782 24.939 1.730 1.00 96.06 504 ALA A CA 1
ATOM 4021 C C . ALA A 1 504 ? 8.293 24.848 1.931 1.00 96.06 504 ALA A C 1
ATOM 4023 O O . ALA A 1 504 ? 8.758 24.028 2.730 1.00 96.06 504 ALA A O 1
ATOM 4024 N N . SER A 1 505 ? 9.051 25.623 1.143 1.00 93.56 505 SER A N 1
ATOM 4025 C CA . SER A 1 505 ? 10.507 25.439 0.997 1.00 93.56 505 SER A CA 1
ATOM 4026 C C . SER A 1 505 ? 10.854 23.959 0.764 1.00 93.56 505 SER A C 1
ATOM 4028 O O . SER A 1 505 ? 11.602 23.341 1.527 1.00 93.56 505 SER A O 1
ATOM 4030 N N . GLY A 1 506 ? 10.196 23.346 -0.220 1.00 93.00 506 GLY A N 1
ATOM 4031 C CA . GLY A 1 506 ? 10.111 21.896 -0.347 1.00 93.00 506 GLY A CA 1
ATOM 4032 C C . GLY A 1 506 ? 9.005 21.325 0.541 1.00 93.00 506 GLY A C 1
ATOM 4033 O O . GLY A 1 506 ? 7.839 21.689 0.398 1.00 93.00 506 GLY A O 1
ATOM 4034 N N . GLY A 1 507 ? 9.356 20.426 1.461 1.00 94.56 507 GLY A N 1
ATOM 4035 C CA . GLY A 1 507 ? 8.394 19.518 2.079 1.00 94.56 507 GLY A CA 1
ATOM 4036 C C . GLY A 1 507 ? 7.819 19.923 3.440 1.00 94.56 507 GLY A C 1
ATOM 4037 O O . GLY A 1 507 ? 7.399 19.037 4.175 1.00 94.56 507 GLY A O 1
ATOM 4038 N N . HIS A 1 508 ? 7.809 21.198 3.859 1.00 96.38 508 HIS A N 1
ATOM 4039 C CA . HIS A 1 508 ? 7.437 21.559 5.246 1.00 96.38 508 HIS A CA 1
ATOM 4040 C C . HIS A 1 508 ? 5.936 21.640 5.586 1.00 96.38 508 HIS A C 1
ATOM 4042 O O . HIS A 1 508 ? 5.597 21.856 6.759 1.00 96.38 508 HIS A O 1
ATOM 4048 N N . LYS A 1 509 ? 5.066 21.351 4.613 1.00 95.75 509 LYS A N 1
ATOM 4049 C CA . LYS A 1 509 ? 3.604 21.212 4.752 1.00 95.75 509 LYS A CA 1
ATOM 4050 C C . LYS A 1 509 ? 3.075 19.872 4.212 1.00 95.75 509 LYS A C 1
ATOM 4052 O O . LYS A 1 509 ? 1.948 19.778 3.748 1.00 95.75 509 LYS A O 1
ATOM 4057 N N . LEU A 1 510 ? 3.898 18.823 4.247 1.00 97.00 510 LEU A N 1
ATOM 4058 C CA . LEU A 1 510 ? 3.531 17.469 3.807 1.00 97.00 510 LEU A CA 1
ATOM 4059 C C . LEU A 1 510 ? 2.734 16.709 4.882 1.00 97.00 510 LEU A C 1
ATOM 4061 O O . LEU A 1 510 ? 3.118 15.616 5.294 1.00 97.00 510 LEU A O 1
ATOM 4065 N N . GLU A 1 511 ? 1.668 17.319 5.392 1.00 96.38 511 GLU A N 1
ATOM 4066 C CA . GLU A 1 511 ? 0.739 16.684 6.329 1.00 96.38 511 GLU A CA 1
ATOM 4067 C C . GLU A 1 511 ? -0.606 16.364 5.643 1.00 96.38 511 GLU A C 1
ATOM 4069 O O . GLU A 1 511 ? -0.916 16.964 4.608 1.00 96.38 511 GLU A O 1
ATOM 4074 N N . PRO A 1 512 ? -1.394 15.401 6.157 1.00 97.31 512 PRO A N 1
ATOM 4075 C CA . PRO A 1 512 ? -2.553 14.873 5.438 1.00 97.31 512 PRO A CA 1
ATOM 4076 C C . PRO A 1 512 ? -3.637 15.895 5.054 1.00 97.31 512 PRO A C 1
ATOM 4078 O O . PRO A 1 512 ? -4.234 15.745 3.989 1.00 97.31 512 PRO A O 1
ATOM 4081 N N . LEU A 1 513 ? -3.906 16.933 5.858 1.00 96.56 513 LEU A N 1
ATOM 4082 C CA . LEU A 1 513 ? -4.990 17.885 5.579 1.00 96.56 513 LEU A CA 1
ATOM 4083 C C . LEU A 1 513 ? -4.715 18.700 4.305 1.00 96.56 513 LEU A C 1
ATOM 4085 O O . LEU A 1 513 ? -5.558 18.727 3.411 1.00 96.56 513 LEU A O 1
ATOM 4089 N N . MET A 1 514 ? -3.555 19.336 4.174 1.00 96.25 514 MET A N 1
ATOM 4090 C CA . MET A 1 514 ? -3.184 20.083 2.971 1.00 96.25 514 MET A CA 1
ATOM 4091 C C . MET A 1 514 ? -2.965 19.152 1.779 1.00 96.25 514 MET A C 1
ATOM 4093 O O . MET A 1 514 ? -3.387 19.465 0.664 1.00 96.25 514 MET A O 1
ATOM 4097 N N . MET A 1 515 ? -2.361 17.981 2.005 1.00 96.69 515 MET A N 1
ATOM 4098 C CA . MET A 1 515 ? -2.165 16.985 0.949 1.00 96.69 515 MET A CA 1
ATOM 4099 C C . MET A 1 515 ? -3.491 16.455 0.388 1.00 96.69 515 MET A C 1
ATOM 4101 O O . MET A 1 515 ? -3.545 16.167 -0.803 1.00 96.69 515 MET A O 1
ATOM 4105 N N . SER A 1 516 ? -4.568 16.398 1.183 1.00 95.38 516 SER A N 1
ATOM 4106 C CA . SER A 1 516 ? -5.907 16.013 0.698 1.00 95.38 516 SER A CA 1
ATOM 4107 C C . SER A 1 516 ? -6.489 16.982 -0.341 1.00 95.38 516 SER A C 1
ATOM 4109 O O . SER A 1 516 ? -7.383 16.615 -1.095 1.00 95.38 516 SER A O 1
ATOM 4111 N N . LEU A 1 517 ? -5.977 18.217 -0.409 1.00 95.12 517 LEU A N 1
ATOM 4112 C CA . LEU A 1 517 ? -6.408 19.233 -1.373 1.00 95.12 517 LEU A CA 1
ATOM 4113 C C . LEU A 1 517 ? -5.489 19.328 -2.599 1.00 95.12 517 LEU A C 1
ATOM 4115 O O . LEU A 1 517 ? -5.787 20.082 -3.526 1.00 95.12 517 LEU A O 1
ATOM 4119 N N . CYS A 1 518 ? -4.359 18.615 -2.600 1.00 95.81 518 CYS A N 1
ATOM 4120 C CA . CYS A 1 518 ? -3.295 18.793 -3.583 1.00 95.81 518 CYS A CA 1
ATOM 4121 C C . CYS A 1 518 ? -3.042 17.516 -4.387 1.00 95.81 518 CYS A C 1
ATOM 4123 O O . CYS A 1 518 ? -2.898 16.423 -3.843 1.00 95.81 518 CYS A O 1
ATOM 4125 N N . SER A 1 519 ? -2.893 17.658 -5.703 1.00 95.31 519 SER A N 1
ATOM 4126 C CA . SER A 1 519 ? -2.582 16.528 -6.587 1.00 95.31 519 SER A CA 1
ATOM 4127 C C . SER A 1 519 ? -1.149 16.026 -6.396 1.00 95.31 519 SER A C 1
ATOM 4129 O O . SER A 1 519 ? -0.853 14.857 -6.647 1.00 95.31 519 SER A O 1
ATOM 4131 N N . MET A 1 520 ? -0.245 16.919 -5.983 1.00 96.19 520 MET A N 1
ATOM 4132 C CA . MET A 1 520 ? 1.151 16.607 -5.698 1.00 96.19 520 MET A CA 1
ATOM 4133 C C . MET A 1 520 ? 1.791 17.656 -4.783 1.00 96.19 520 MET A C 1
ATOM 4135 O O . MET A 1 520 ? 1.176 18.669 -4.448 1.00 96.19 520 MET A O 1
ATOM 4139 N N . ALA A 1 521 ? 3.041 17.427 -4.402 1.00 97.12 521 ALA A N 1
ATOM 4140 C CA . ALA A 1 521 ? 3.839 18.355 -3.626 1.00 97.12 521 ALA A CA 1
ATOM 4141 C C . ALA A 1 521 ? 5.313 18.312 -4.030 1.00 97.12 521 ALA A C 1
ATOM 4143 O O . ALA A 1 521 ? 5.851 17.232 -4.286 1.00 97.12 521 ALA A O 1
ATOM 4144 N N . SER A 1 522 ? 5.986 19.464 -4.021 1.00 96.12 522 SER A N 1
ATOM 4145 C CA . SER A 1 522 ? 7.449 19.509 -4.088 1.00 96.12 522 SER A CA 1
ATOM 4146 C C . SER A 1 522 ? 8.030 18.861 -2.832 1.00 96.12 522 SER A C 1
ATOM 4148 O O . SER A 1 522 ? 7.928 19.392 -1.730 1.00 96.12 522 SER A O 1
ATOM 4150 N N . PHE A 1 523 ? 8.638 17.686 -2.998 1.00 94.69 523 PHE A N 1
ATOM 4151 C CA . PHE A 1 523 ? 9.034 16.824 -1.880 1.00 94.69 523 PHE A CA 1
ATOM 4152 C C . PHE A 1 523 ? 10.109 17.445 -0.965 1.00 94.69 523 PHE A C 1
ATOM 4154 O O . PHE A 1 523 ? 10.132 17.186 0.238 1.00 94.69 523 PHE A O 1
ATOM 4161 N N . SER A 1 524 ? 11.024 18.231 -1.542 1.00 95.81 524 SER A N 1
ATOM 4162 C CA . SER A 1 524 ? 12.209 18.778 -0.885 1.00 95.81 524 SER A CA 1
ATOM 4163 C C . SER A 1 524 ? 12.906 19.797 -1.788 1.00 95.81 524 SER A C 1
ATOM 4165 O O . SER A 1 524 ? 13.000 19.588 -2.997 1.00 95.81 524 SER A O 1
ATOM 4167 N N . ASP A 1 525 ? 13.504 20.829 -1.189 1.00 93.81 525 ASP A N 1
ATOM 4168 C CA . ASP A 1 525 ? 14.365 21.793 -1.893 1.00 93.81 525 ASP A CA 1
ATOM 4169 C C . ASP A 1 525 ? 15.778 21.257 -2.195 1.00 93.81 525 ASP A C 1
ATOM 4171 O O . ASP A 1 525 ? 16.646 21.977 -2.698 1.00 93.81 525 ASP A O 1
ATOM 4175 N N . ALA A 1 526 ? 16.044 19.979 -1.910 1.00 91.25 526 ALA A N 1
ATOM 4176 C CA . ALA A 1 526 ? 17.324 19.317 -2.153 1.00 91.25 526 ALA A CA 1
ATOM 4177 C C . ALA A 1 526 ? 17.647 19.105 -3.653 1.00 91.25 526 ALA A C 1
ATOM 4179 O O . ALA A 1 526 ? 18.431 18.222 -3.983 1.00 91.25 526 ALA A O 1
ATOM 4180 N N . HIS A 1 527 ? 17.084 19.912 -4.557 1.00 84.50 527 HIS A N 1
ATOM 4181 C CA . HIS A 1 527 ? 16.982 19.722 -6.010 1.00 84.50 527 HIS A CA 1
ATOM 4182 C C . HIS A 1 527 ? 18.280 19.335 -6.750 1.00 84.50 527 HIS A C 1
ATOM 4184 O O . HIS A 1 527 ? 18.228 18.664 -7.778 1.00 84.50 527 HIS A O 1
ATOM 4190 N N . GLU A 1 528 ? 19.448 19.754 -6.255 1.00 87.62 528 GLU A N 1
ATOM 4191 C CA . GLU A 1 528 ? 20.761 19.454 -6.859 1.00 87.62 528 GLU A CA 1
ATOM 4192 C C . GLU A 1 528 ? 21.629 18.498 -6.023 1.00 87.62 528 GLU A C 1
ATOM 4194 O O . GLU A 1 528 ? 22.765 18.194 -6.396 1.00 87.62 528 GLU A O 1
ATOM 4199 N N . CYS A 1 529 ? 21.120 18.038 -4.883 1.00 91.88 529 CYS A N 1
ATOM 4200 C CA . CYS A 1 529 ? 21.881 17.281 -3.899 1.00 91.88 529 CYS A CA 1
ATOM 4201 C C . CYS A 1 529 ? 22.028 15.797 -4.286 1.00 91.88 529 CYS A C 1
ATOM 4203 O O . CYS A 1 529 ? 21.229 15.238 -5.036 1.00 91.88 529 CYS A O 1
ATOM 4205 N N . GLU A 1 530 ? 23.063 15.138 -3.760 1.00 93.56 530 GLU A N 1
ATOM 4206 C CA . GLU A 1 530 ? 23.321 13.712 -4.020 1.00 93.56 530 GLU A CA 1
ATOM 4207 C C . GLU A 1 530 ? 22.360 12.799 -3.243 1.00 93.56 530 GLU A C 1
ATOM 4209 O O . GLU A 1 530 ? 22.118 11.663 -3.649 1.00 93.56 530 GLU A O 1
ATOM 4214 N N . GLU A 1 531 ? 21.808 13.310 -2.140 1.00 94.19 531 GLU A N 1
ATOM 4215 C CA . GLU A 1 531 ? 20.946 12.611 -1.183 1.00 94.19 531 GLU A CA 1
ATOM 4216 C C . GLU A 1 531 ? 19.453 12.598 -1.511 1.00 94.19 531 GLU A C 1
ATOM 4218 O O . GLU A 1 531 ? 18.682 11.998 -0.761 1.00 94.19 531 GLU A O 1
ATOM 4223 N N . ILE A 1 532 ? 19.050 13.171 -2.651 1.00 96.38 532 ILE A N 1
ATOM 4224 C CA . ILE A 1 532 ? 17.679 13.084 -3.178 1.00 96.38 532 ILE A CA 1
ATOM 4225 C C . ILE A 1 532 ? 17.076 11.672 -3.064 1.00 96.38 532 ILE A C 1
ATOM 4227 O O . ILE A 1 532 ? 15.979 11.582 -2.518 1.00 96.38 532 ILE A O 1
ATOM 4231 N N . PRO A 1 533 ? 17.726 10.573 -3.510 1.00 96.81 533 PRO A N 1
ATOM 4232 C CA . PRO A 1 533 ? 17.096 9.252 -3.462 1.00 96.81 533 PRO A CA 1
ATOM 4233 C C . PRO A 1 533 ? 16.792 8.783 -2.035 1.00 96.81 533 PRO A C 1
ATOM 4235 O O . PRO A 1 533 ? 15.767 8.152 -1.794 1.00 96.81 533 PRO A O 1
ATOM 4238 N N . VAL A 1 534 ? 17.623 9.161 -1.060 1.00 96.44 534 VAL A N 1
ATOM 4239 C CA . VAL A 1 534 ? 17.392 8.826 0.351 1.00 96.44 534 VAL A CA 1
ATOM 4240 C C . VAL A 1 534 ? 16.201 9.601 0.904 1.00 96.44 534 VAL A C 1
ATOM 4242 O O . VAL A 1 534 ? 15.343 9.012 1.556 1.00 96.44 534 VAL A O 1
ATOM 4245 N N . ILE A 1 535 ? 16.130 10.904 0.621 1.00 96.62 535 ILE A N 1
ATOM 4246 C CA . ILE A 1 535 ? 15.030 11.772 1.065 1.00 96.62 535 ILE A CA 1
ATOM 4247 C C . ILE A 1 535 ? 13.711 11.333 0.413 1.00 96.62 535 ILE A C 1
ATOM 4249 O O . ILE A 1 535 ? 12.706 11.162 1.097 1.00 96.62 535 ILE A O 1
ATOM 4253 N N . ALA A 1 536 ? 13.721 11.088 -0.899 1.00 97.25 536 ALA A N 1
ATOM 4254 C CA . ALA A 1 536 ? 12.544 10.681 -1.658 1.00 97.25 536 ALA A CA 1
ATOM 4255 C C . ALA A 1 536 ? 11.990 9.326 -1.192 1.00 97.25 536 ALA A C 1
ATOM 4257 O O . ALA A 1 536 ? 10.788 9.210 -0.967 1.00 97.25 536 ALA A O 1
ATOM 4258 N N . ALA A 1 537 ? 12.856 8.328 -0.979 1.00 96.69 537 ALA A N 1
ATOM 4259 C CA . ALA A 1 537 ? 12.441 7.030 -0.448 1.00 96.69 537 ALA A CA 1
ATOM 4260 C C . ALA A 1 537 ? 11.891 7.150 0.982 1.00 96.69 537 ALA A C 1
ATOM 4262 O O . ALA A 1 537 ? 10.831 6.616 1.291 1.00 96.69 537 ALA A O 1
ATOM 4263 N N . ASN A 1 538 ? 12.555 7.927 1.846 1.00 95.75 538 ASN A N 1
ATOM 4264 C CA . ASN A 1 538 ? 12.085 8.176 3.208 1.00 95.75 538 ASN A CA 1
ATOM 4265 C C . ASN A 1 538 ? 10.651 8.731 3.251 1.00 95.75 538 ASN A C 1
ATOM 4267 O O . ASN A 1 538 ? 9.875 8.352 4.128 1.00 95.75 538 ASN A O 1
ATOM 4271 N N . LEU A 1 539 ? 10.287 9.596 2.301 1.00 97.25 539 LEU A N 1
ATOM 4272 C CA . LEU A 1 539 ? 8.952 10.187 2.221 1.00 97.25 539 LEU A CA 1
ATOM 4273 C C . LEU A 1 539 ? 7.846 9.206 1.816 1.00 97.25 539 LEU A C 1
ATOM 4275 O O . LEU A 1 539 ? 6.688 9.512 2.088 1.00 97.25 539 LEU A O 1
ATOM 4279 N N . HIS A 1 540 ? 8.161 8.015 1.286 1.00 97.19 540 HIS A N 1
ATOM 4280 C CA . HIS A 1 540 ? 7.156 6.952 1.078 1.00 97.19 540 HIS A CA 1
ATOM 4281 C C . HIS A 1 540 ? 6.494 6.524 2.391 1.00 97.19 540 HIS A C 1
ATOM 4283 O O . HIS A 1 540 ? 5.411 5.954 2.369 1.00 97.19 540 HIS A O 1
ATOM 4289 N N . ARG A 1 541 ? 7.126 6.815 3.538 1.00 96.75 541 ARG A N 1
ATOM 4290 C CA . ARG A 1 541 ? 6.560 6.563 4.869 1.00 96.75 541 ARG A CA 1
ATOM 4291 C C . ARG A 1 541 ? 5.588 7.638 5.360 1.00 96.75 541 ARG A C 1
ATOM 4293 O O . ARG A 1 541 ? 4.966 7.456 6.403 1.00 96.75 541 ARG A O 1
ATOM 4300 N N . ALA A 1 542 ? 5.526 8.781 4.680 1.00 96.50 542 ALA A N 1
ATOM 4301 C CA . ALA A 1 542 ? 4.799 9.961 5.142 1.00 96.50 542 ALA A CA 1
ATOM 4302 C C . ALA A 1 542 ? 3.695 10.404 4.182 1.00 96.50 542 ALA A C 1
ATOM 4304 O O . ALA A 1 542 ? 2.652 10.859 4.643 1.00 96.50 542 ALA A O 1
ATOM 4305 N N . ILE A 1 543 ? 3.928 10.281 2.875 1.00 97.19 543 ILE A N 1
ATOM 4306 C CA . ILE A 1 543 ? 2.998 10.679 1.818 1.00 97.19 543 ILE A CA 1
ATOM 4307 C C . ILE A 1 543 ? 2.971 9.627 0.715 1.00 97.19 543 ILE A C 1
ATOM 4309 O O . ILE A 1 543 ? 3.915 8.849 0.552 1.00 97.19 543 ILE A O 1
ATOM 4313 N N . LEU A 1 544 ? 1.916 9.654 -0.098 1.00 97.06 544 LEU A N 1
ATOM 4314 C CA . LEU A 1 544 ? 1.840 8.784 -1.256 1.00 97.06 544 LEU A CA 1
ATOM 4315 C C . LEU A 1 544 ? 2.916 9.155 -2.301 1.00 97.06 544 LEU A C 1
ATOM 4317 O O . LEU A 1 544 ? 3.035 10.321 -2.691 1.00 97.06 544 LEU A O 1
ATOM 4321 N N . PRO A 1 545 ? 3.656 8.174 -2.841 1.00 97.00 545 PRO A N 1
ATOM 4322 C CA . PRO A 1 545 ? 4.616 8.366 -3.933 1.00 97.00 545 PRO A CA 1
ATOM 4323 C C . PRO A 1 545 ? 4.008 9.072 -5.150 1.00 97.00 545 PRO A C 1
ATOM 4325 O O . PRO A 1 545 ? 4.649 9.932 -5.752 1.00 97.00 545 PRO A O 1
ATOM 4328 N N . ARG A 1 546 ? 2.735 8.782 -5.459 1.00 96.06 546 ARG A N 1
ATOM 4329 C CA . ARG A 1 546 ? 1.967 9.429 -6.534 1.00 96.06 546 ARG A CA 1
ATOM 4330 C C . ARG A 1 546 ? 1.729 10.926 -6.331 1.00 96.06 546 ARG A C 1
ATOM 4332 O O . ARG A 1 546 ? 1.384 11.604 -7.291 1.00 96.06 546 ARG A O 1
ATOM 4339 N N . GLN A 1 547 ? 1.913 11.440 -5.116 1.00 96.75 547 GLN A N 1
ATOM 4340 C CA . GLN A 1 547 ? 1.865 12.868 -4.797 1.00 96.75 547 GLN A CA 1
ATOM 4341 C C . GLN A 1 547 ? 3.265 13.474 -4.588 1.00 96.75 547 GLN A C 1
ATOM 4343 O O . GLN A 1 547 ? 3.390 14.689 -4.498 1.00 96.75 547 GLN A O 1
ATOM 4348 N N . SER A 1 548 ? 4.333 12.676 -4.522 1.00 97.56 548 SER A N 1
ATOM 4349 C CA . SER A 1 548 ? 5.687 13.160 -4.224 1.00 97.56 548 SER A CA 1
ATOM 4350 C C . SER A 1 548 ? 6.413 13.593 -5.500 1.00 97.56 548 SER A C 1
ATOM 4352 O O . SER A 1 548 ? 6.888 12.751 -6.254 1.00 97.56 548 SER A O 1
ATOM 4354 N N . GLN A 1 549 ? 6.498 14.895 -5.785 1.00 97.56 549 GLN A N 1
ATOM 4355 C CA . GLN A 1 549 ? 7.184 15.415 -6.973 1.00 97.56 549 GLN A CA 1
ATOM 4356 C C . GLN A 1 549 ? 8.696 15.473 -6.752 1.00 97.56 549 GLN A C 1
ATOM 4358 O O . GLN A 1 549 ? 9.182 16.307 -5.989 1.00 97.56 549 GLN A O 1
ATOM 4363 N N . ILE A 1 550 ? 9.442 14.626 -7.461 1.00 97.94 550 ILE A N 1
ATOM 4364 C CA . ILE A 1 550 ? 10.895 14.491 -7.350 1.00 97.94 550 ILE A CA 1
ATOM 4365 C C . ILE A 1 550 ? 11.582 15.227 -8.499 1.00 97.94 550 ILE A C 1
ATOM 4367 O O . ILE A 1 550 ? 11.289 15.005 -9.676 1.00 97.94 550 ILE A O 1
ATOM 4371 N N . TRP A 1 551 ? 12.531 16.093 -8.152 1.00 96.88 551 TRP A N 1
ATOM 4372 C CA . TRP A 1 551 ? 13.223 16.947 -9.110 1.00 96.88 551 TRP A CA 1
ATOM 4373 C C . TRP A 1 551 ? 14.515 16.313 -9.633 1.00 96.88 551 TRP A C 1
ATOM 4375 O O . TRP A 1 551 ? 15.384 15.903 -8.864 1.00 96.88 551 TRP A O 1
ATOM 4385 N N . ALA A 1 552 ? 14.676 16.329 -10.953 1.00 97.38 552 ALA A N 1
ATOM 4386 C CA . ALA A 1 552 ? 15.922 16.097 -11.664 1.00 97.38 552 ALA A CA 1
ATOM 4387 C C . ALA A 1 552 ? 16.408 17.418 -12.273 1.00 97.38 552 ALA A C 1
ATOM 4389 O O . ALA A 1 552 ? 15.993 17.816 -13.365 1.00 97.38 552 ALA A O 1
ATOM 4390 N N . VAL A 1 553 ? 17.303 18.109 -11.563 1.00 97.25 553 VAL A N 1
ATOM 4391 C CA . VAL A 1 553 ? 17.971 19.305 -12.093 1.00 97.25 553 VAL A CA 1
ATOM 4392 C C . VAL A 1 553 ? 19.159 18.883 -12.946 1.00 97.25 553 VAL A C 1
ATOM 4394 O O . VAL A 1 553 ? 20.042 18.164 -12.475 1.00 97.25 553 VAL A O 1
ATOM 4397 N N . ILE A 1 554 ? 19.169 19.330 -14.202 1.00 97.25 554 ILE A N 1
ATOM 4398 C CA . ILE A 1 554 ? 20.177 18.966 -15.198 1.00 97.25 554 ILE A CA 1
ATOM 4399 C C . ILE A 1 554 ? 21.053 20.172 -15.529 1.00 97.25 554 ILE A C 1
ATOM 4401 O O . ILE A 1 554 ? 20.556 21.240 -15.895 1.00 97.25 554 ILE A O 1
ATOM 4405 N N . ARG A 1 555 ? 22.374 20.004 -15.464 1.00 96.81 555 ARG A N 1
ATOM 4406 C CA . ARG A 1 555 ? 23.347 21.008 -15.909 1.00 96.81 555 ARG A CA 1
ATOM 4407 C C . ARG A 1 555 ? 23.994 20.593 -17.211 1.00 96.81 555 ARG A C 1
ATOM 4409 O O . ARG A 1 555 ? 24.307 19.426 -17.427 1.00 96.81 555 ARG A O 1
ATOM 4416 N N . LYS A 1 556 ? 24.309 21.568 -18.064 1.00 96.19 556 LYS A N 1
ATOM 4417 C CA . LYS A 1 556 ? 24.995 21.284 -19.339 1.00 96.19 556 LYS A CA 1
ATOM 4418 C C . LYS A 1 556 ? 26.360 20.616 -19.160 1.00 96.19 556 LYS A C 1
ATOM 4420 O O . LYS A 1 556 ? 26.843 19.936 -20.061 1.00 96.19 556 LYS A O 1
ATOM 4425 N N . THR A 1 557 ? 26.983 20.811 -17.997 1.00 96.75 557 THR A N 1
ATOM 4426 C CA . THR A 1 557 ? 28.262 20.202 -17.614 1.00 96.75 557 THR A CA 1
ATOM 4427 C C . THR A 1 557 ? 28.131 18.797 -17.028 1.00 96.75 557 THR A C 1
ATOM 4429 O O . THR A 1 557 ? 29.161 18.162 -16.802 1.00 96.75 557 THR A O 1
ATOM 4432 N N . ASP A 1 558 ? 26.915 18.312 -16.763 1.00 97.06 558 ASP A N 1
ATOM 4433 C CA . ASP A 1 558 ? 26.710 16.986 -16.186 1.00 97.06 558 ASP A CA 1
ATOM 4434 C C . ASP A 1 558 ? 27.087 15.891 -17.182 1.00 97.06 558 ASP A C 1
ATOM 4436 O O . ASP A 1 558 ? 26.759 15.938 -18.371 1.00 97.06 558 ASP A O 1
ATOM 4440 N N . SER A 1 559 ? 27.775 14.867 -16.682 1.00 97.25 559 SER A N 1
ATOM 4441 C CA . SER A 1 559 ? 28.019 13.651 -17.450 1.00 97.25 559 SER A CA 1
ATOM 4442 C C . SER A 1 559 ? 26.715 12.875 -17.659 1.00 97.25 559 SER A C 1
ATOM 4444 O O . SER A 1 559 ? 25.776 12.994 -16.874 1.00 97.25 559 SER A O 1
ATOM 4446 N N . VAL A 1 560 ? 26.677 12.006 -18.674 1.00 97.62 560 VAL A N 1
ATOM 4447 C CA . VAL A 1 560 ? 25.540 11.091 -18.898 1.00 97.62 560 VAL A CA 1
ATOM 4448 C C . VAL A 1 560 ? 25.235 10.263 -17.643 1.00 97.62 560 VAL A C 1
ATOM 4450 O O . VAL A 1 560 ? 24.074 10.134 -17.276 1.00 97.62 560 VAL A O 1
ATOM 4453 N N . LYS A 1 561 ? 26.267 9.803 -16.919 1.00 96.69 561 LYS A N 1
ATOM 4454 C CA . LYS A 1 561 ? 26.118 9.093 -15.639 1.00 96.69 561 LYS A CA 1
ATOM 4455 C C . LYS A 1 561 ? 25.402 9.931 -14.575 1.00 96.69 561 LYS A C 1
ATOM 4457 O O . LYS A 1 561 ? 24.467 9.451 -13.941 1.00 96.69 561 LYS A O 1
ATOM 4462 N N . ARG A 1 562 ? 25.795 11.200 -14.406 1.00 96.50 562 ARG A N 1
ATOM 4463 C CA . ARG A 1 562 ? 25.157 12.113 -13.440 1.00 96.50 562 ARG A CA 1
ATOM 4464 C C . ARG A 1 562 ? 23.695 12.390 -13.796 1.00 96.50 562 ARG A C 1
ATOM 4466 O O . ARG A 1 562 ? 22.866 12.436 -12.886 1.00 96.50 562 ARG A O 1
ATOM 4473 N N . ILE A 1 563 ? 23.395 12.553 -15.088 1.00 97.94 563 ILE A N 1
ATOM 4474 C CA . ILE A 1 563 ? 22.028 12.729 -15.598 1.00 97.94 563 ILE A CA 1
ATOM 4475 C C . ILE A 1 563 ? 21.202 11.473 -15.341 1.00 97.94 563 ILE A C 1
ATOM 4477 O O . ILE A 1 563 ? 20.124 11.575 -14.765 1.00 97.94 563 ILE A O 1
ATOM 4481 N N . ALA A 1 564 ? 21.714 10.293 -15.697 1.00 97.94 564 ALA A N 1
ATOM 4482 C CA . ALA A 1 564 ? 21.008 9.037 -15.485 1.00 97.94 564 ALA A CA 1
ATOM 4483 C C . ALA A 1 564 ? 20.688 8.803 -14.002 1.00 97.94 564 ALA A C 1
ATOM 4485 O O . ALA A 1 564 ? 19.554 8.462 -13.684 1.00 97.94 564 ALA A O 1
ATOM 4486 N N . TYR A 1 565 ? 21.636 9.096 -13.103 1.00 98.06 565 TYR A N 1
ATOM 4487 C CA . TYR A 1 565 ? 21.412 9.085 -11.654 1.00 98.06 565 TYR A CA 1
ATOM 4488 C C . TYR A 1 565 ? 20.291 10.054 -11.233 1.00 98.06 565 TYR A C 1
ATOM 4490 O O . TYR A 1 565 ? 19.356 9.648 -10.554 1.00 98.06 565 TYR A O 1
ATOM 4498 N N . SER A 1 566 ? 20.328 11.318 -11.687 1.00 97.62 566 SER A N 1
ATOM 4499 C CA . SER A 1 566 ? 19.263 12.304 -11.408 1.00 97.62 566 SER A CA 1
ATOM 4500 C C . SER A 1 566 ? 17.887 11.841 -11.884 1.00 97.62 566 SER A C 1
ATOM 4502 O O . SER A 1 566 ? 16.908 11.994 -11.163 1.00 97.62 566 SER A O 1
ATOM 4504 N N . ILE A 1 567 ? 17.804 11.295 -13.097 1.00 98.31 567 ILE A N 1
ATOM 4505 C CA . ILE A 1 567 ? 16.542 10.845 -13.685 1.00 98.31 567 ILE A CA 1
ATOM 4506 C C . ILE A 1 567 ? 16.016 9.610 -12.948 1.00 98.31 567 ILE A C 1
ATOM 4508 O O . ILE A 1 567 ? 14.833 9.562 -12.626 1.00 98.31 567 ILE A O 1
ATOM 4512 N N . ALA A 1 568 ? 16.883 8.658 -12.597 1.00 98.31 568 ALA A N 1
ATOM 4513 C CA . ALA A 1 568 ? 16.499 7.482 -11.821 1.00 98.31 568 ALA A CA 1
ATOM 4514 C C . ALA A 1 568 ? 15.939 7.843 -10.435 1.00 98.31 568 ALA A C 1
ATOM 4516 O O . ALA A 1 568 ? 14.974 7.219 -9.997 1.00 98.31 568 ALA A O 1
ATOM 4517 N N . ASN A 1 569 ? 16.454 8.896 -9.784 1.00 97.94 569 ASN A N 1
ATOM 4518 C CA . ASN A 1 569 ? 15.895 9.384 -8.518 1.00 97.94 569 ASN A CA 1
ATOM 4519 C C . ASN A 1 569 ? 14.397 9.713 -8.635 1.00 97.94 569 ASN A C 1
ATOM 4521 O O . ASN A 1 569 ? 13.643 9.524 -7.682 1.00 97.94 569 ASN A O 1
ATOM 4525 N N . THR A 1 570 ? 13.955 10.191 -9.804 1.00 98.19 570 THR A N 1
ATOM 4526 C CA . THR A 1 570 ? 12.552 10.568 -10.024 1.00 98.19 570 THR A CA 1
ATOM 4527 C C . THR A 1 570 ? 11.596 9.385 -10.062 1.00 98.19 570 THR A C 1
ATOM 4529 O O . THR A 1 570 ? 10.401 9.563 -9.864 1.00 98.19 570 THR A O 1
ATOM 4532 N N . PHE A 1 571 ? 12.111 8.165 -10.223 1.00 98.62 571 PHE A N 1
ATOM 4533 C CA . PHE A 1 571 ? 11.309 6.948 -10.167 1.00 98.62 571 PHE A CA 1
ATOM 4534 C C . PHE A 1 571 ? 10.805 6.647 -8.752 1.00 98.62 571 PHE A C 1
ATOM 4536 O O . PHE A 1 571 ? 10.041 5.712 -8.579 1.00 98.62 571 PHE A O 1
ATOM 4543 N N . LEU A 1 572 ? 11.204 7.415 -7.734 1.00 98.31 572 LEU A N 1
ATOM 4544 C CA . LEU A 1 572 ? 10.651 7.354 -6.377 1.00 98.31 572 LEU A CA 1
ATOM 4545 C C . LEU A 1 572 ? 9.377 8.203 -6.213 1.00 98.31 572 LEU A C 1
ATOM 4547 O O . LEU A 1 572 ? 8.872 8.333 -5.106 1.00 98.31 572 LEU A O 1
ATOM 4551 N N . GLY A 1 573 ? 8.843 8.805 -7.268 1.00 97.88 573 GLY A N 1
ATOM 4552 C CA . GLY A 1 573 ? 7.626 9.604 -7.180 1.00 97.88 573 GLY A CA 1
ATOM 4553 C C . GLY A 1 573 ? 7.237 10.142 -8.544 1.00 97.88 573 GLY A C 1
ATOM 4554 O O . GLY A 1 573 ? 7.423 9.460 -9.543 1.00 97.88 573 GLY A O 1
ATOM 4555 N N . ARG A 1 574 ? 6.711 11.362 -8.611 1.00 97.00 574 ARG A N 1
ATOM 4556 C CA . ARG A 1 574 ? 6.396 12.037 -9.872 1.00 97.00 574 ARG A CA 1
ATOM 4557 C C . ARG A 1 574 ? 7.626 12.718 -10.453 1.00 97.00 574 ARG A C 1
ATOM 4559 O O . ARG A 1 574 ? 8.337 13.428 -9.744 1.00 97.00 574 ARG A O 1
ATOM 4566 N N . MET A 1 575 ? 7.840 12.568 -11.754 1.00 98.44 575 MET A N 1
ATOM 4567 C CA . MET A 1 575 ? 9.003 13.135 -12.432 1.00 98.44 575 MET A CA 1
ATOM 4568 C C . MET A 1 575 ? 8.852 14.636 -12.716 1.00 98.44 575 MET A C 1
ATOM 4570 O O . MET A 1 575 ? 7.972 15.051 -13.470 1.00 98.44 575 MET A O 1
ATOM 4574 N N . CYS A 1 576 ? 9.772 15.442 -12.176 1.00 98.06 576 CYS A N 1
ATOM 4575 C CA . CYS A 1 576 ? 9.927 16.860 -12.499 1.00 98.06 576 CYS A CA 1
ATOM 4576 C C . CYS A 1 576 ? 11.346 17.151 -12.998 1.00 98.06 576 CYS A C 1
ATOM 4578 O O . CYS A 1 576 ? 12.323 16.756 -12.366 1.00 98.06 576 CYS A O 1
ATOM 4580 N N . LEU A 1 577 ? 11.475 17.850 -14.126 1.00 98.00 577 LEU A N 1
ATOM 4581 C CA . LEU A 1 577 ? 12.761 18.282 -14.675 1.00 98.00 577 LEU A CA 1
ATOM 4582 C C . LEU A 1 577 ? 12.926 19.801 -14.594 1.00 98.00 577 LEU A C 1
ATOM 4584 O O . LEU A 1 577 ? 11.971 20.564 -14.741 1.00 98.00 577 LEU A O 1
ATOM 4588 N N . SER A 1 578 ? 14.176 20.230 -14.420 1.00 97.44 578 SER A N 1
ATOM 4589 C CA . SER A 1 578 ? 14.589 21.636 -14.485 1.00 97.44 578 SER A CA 1
ATOM 4590 C C . SER A 1 578 ? 16.050 21.757 -14.946 1.00 97.44 578 SER A C 1
ATOM 4592 O O . SER A 1 578 ? 16.777 20.764 -14.987 1.00 97.44 578 SER A O 1
ATOM 4594 N N . GLY A 1 579 ? 16.514 22.966 -15.279 1.00 96.50 579 GLY A N 1
ATOM 4595 C CA . GLY A 1 579 ? 17.921 23.246 -15.610 1.00 96.50 579 GLY A CA 1
ATOM 4596 C C . GLY A 1 579 ? 18.210 23.546 -17.091 1.00 96.50 579 GLY A C 1
ATOM 4597 O O . GLY A 1 579 ? 17.366 24.088 -17.806 1.00 96.50 579 GLY A O 1
ATOM 4598 N N . ASP A 1 580 ? 19.431 23.262 -17.550 1.00 96.69 580 ASP A N 1
ATOM 4599 C CA . ASP A 1 580 ? 20.044 23.837 -18.765 1.00 96.69 580 ASP A CA 1
ATOM 4600 C C . ASP A 1 580 ? 19.662 23.105 -20.075 1.00 96.69 580 ASP A C 1
ATOM 4602 O O . ASP A 1 580 ? 20.521 22.712 -20.868 1.00 96.69 580 ASP A O 1
ATOM 4606 N N . VAL A 1 581 ? 18.367 22.913 -20.338 1.00 96.06 581 VAL A N 1
ATOM 4607 C CA . VAL A 1 581 ? 17.872 22.069 -21.450 1.00 96.06 581 VAL A CA 1
ATOM 4608 C C . VAL A 1 581 ? 18.193 22.564 -22.869 1.00 96.06 581 VAL A C 1
ATOM 4610 O O . VAL A 1 581 ? 18.167 21.786 -23.821 1.00 96.06 581 VAL A O 1
ATOM 4613 N N . THR A 1 582 ? 18.517 23.844 -23.045 1.00 96.31 582 THR A N 1
ATOM 4614 C CA . THR A 1 582 ? 18.781 24.444 -24.368 1.00 96.31 582 THR A CA 1
ATOM 4615 C C . THR A 1 582 ? 20.185 24.156 -24.905 1.00 96.31 582 THR A C 1
ATOM 4617 O O . THR A 1 582 ? 20.443 24.378 -26.088 1.00 96.31 582 THR A O 1
ATOM 4620 N N . GLU A 1 583 ? 21.092 23.668 -24.054 1.00 94.62 583 GLU A N 1
ATOM 4621 C CA . GLU A 1 583 ? 22.509 23.445 -24.374 1.00 94.62 583 GLU A CA 1
ATOM 4622 C C . GLU A 1 583 ? 22.929 21.968 -24.252 1.00 94.62 583 GLU A C 1
ATOM 4624 O O . GLU A 1 583 ? 24.118 21.658 -24.348 1.00 94.62 583 GLU A O 1
ATOM 4629 N N . LEU A 1 584 ? 21.981 21.050 -24.039 1.00 97.19 584 LEU A N 1
ATOM 4630 C CA . LEU A 1 584 ? 22.283 19.626 -23.888 1.00 97.19 584 LEU A CA 1
ATOM 4631 C C . LEU A 1 584 ? 22.669 18.982 -25.224 1.00 97.19 584 LEU A C 1
ATOM 4633 O O . LEU A 1 584 ? 22.078 19.233 -26.275 1.00 97.19 584 LEU A O 1
ATOM 4637 N N . THR A 1 585 ? 23.663 18.102 -25.161 1.00 97.38 585 THR A N 1
ATOM 4638 C CA . THR A 1 585 ? 24.078 17.252 -26.282 1.00 97.38 585 THR A CA 1
ATOM 4639 C C . THR A 1 585 ? 23.047 16.156 -26.567 1.00 97.38 585 THR A C 1
ATOM 4641 O O . THR A 1 585 ? 22.255 15.791 -25.698 1.00 97.38 585 THR A O 1
ATOM 4644 N N . GLU A 1 586 ? 23.095 15.561 -27.763 1.00 96.56 586 GLU A N 1
ATOM 4645 C CA . GLU A 1 586 ? 22.218 14.435 -28.133 1.00 96.56 586 GLU A CA 1
ATOM 4646 C C . GLU A 1 586 ? 22.325 13.255 -27.154 1.00 96.56 586 GLU A C 1
ATOM 4648 O O . GLU A 1 586 ? 21.317 12.644 -26.823 1.00 96.56 586 GLU A O 1
ATOM 4653 N N . ALA A 1 587 ? 23.525 12.957 -26.643 1.00 96.88 587 ALA A N 1
ATOM 4654 C CA . ALA A 1 587 ? 23.730 11.868 -25.687 1.00 96.88 587 ALA A CA 1
ATOM 4655 C C . ALA A 1 587 ? 23.106 12.159 -24.311 1.00 96.88 587 ALA A C 1
ATOM 4657 O O . ALA A 1 587 ? 22.540 11.261 -23.692 1.00 96.88 587 ALA A O 1
ATOM 4658 N N . GLN A 1 588 ? 23.188 13.408 -23.839 1.00 98.19 588 GLN A N 1
ATOM 4659 C CA . GLN A 1 588 ? 22.542 13.831 -22.592 1.00 98.19 588 GLN A CA 1
ATOM 4660 C C . GLN A 1 588 ? 21.017 13.778 -22.728 1.00 98.19 588 GLN A C 1
ATOM 4662 O O . GLN A 1 588 ? 20.346 13.245 -21.848 1.00 98.19 588 GLN A O 1
ATOM 4667 N N . TRP A 1 589 ? 20.480 14.257 -23.856 1.00 97.62 589 TRP A N 1
ATOM 4668 C CA . TRP A 1 589 ? 19.054 14.146 -24.156 1.00 97.62 589 TRP A CA 1
ATOM 4669 C C . TRP A 1 589 ? 18.589 12.701 -24.259 1.00 97.62 589 TRP A C 1
ATOM 4671 O O . TRP A 1 589 ? 17.560 12.369 -23.687 1.00 97.62 589 TRP A O 1
ATOM 4681 N N . LYS A 1 590 ? 19.369 11.825 -24.900 1.00 96.88 590 LYS A N 1
ATOM 4682 C CA . LYS A 1 590 ? 19.024 10.408 -25.003 1.00 96.88 590 LYS A CA 1
ATOM 4683 C C . LYS A 1 590 ? 18.831 9.764 -23.626 1.00 96.88 590 LYS A C 1
ATOM 4685 O O . LYS A 1 590 ? 17.872 9.027 -23.446 1.00 96.88 590 LYS A O 1
ATOM 4690 N N . ALA A 1 591 ? 19.706 10.051 -22.659 1.00 97.88 591 ALA A N 1
ATOM 4691 C CA . ALA A 1 591 ? 19.562 9.519 -21.302 1.00 97.88 591 ALA A CA 1
ATOM 4692 C C . ALA A 1 591 ? 18.256 9.987 -20.637 1.00 97.88 591 ALA A C 1
ATOM 4694 O O . ALA A 1 591 ? 17.564 9.193 -20.008 1.00 97.88 591 ALA A O 1
ATOM 4695 N N . ILE A 1 592 ? 17.889 11.258 -20.827 1.00 98.44 592 ILE A N 1
ATOM 4696 C CA . ILE A 1 592 ? 16.620 11.811 -20.337 1.00 98.44 592 ILE A CA 1
ATOM 4697 C C . ILE A 1 592 ? 15.433 11.124 -21.021 1.00 98.44 592 ILE A C 1
ATOM 4699 O O . ILE A 1 592 ? 14.544 10.632 -20.332 1.00 98.44 592 ILE A O 1
ATOM 4703 N N . ASP A 1 593 ? 15.441 11.046 -22.353 1.00 98.19 593 ASP A N 1
ATOM 4704 C CA . ASP A 1 593 ? 14.351 10.479 -23.151 1.00 98.19 593 ASP A CA 1
ATOM 4705 C C . ASP A 1 593 ? 14.138 8.981 -22.821 1.00 98.19 593 ASP A C 1
ATOM 4707 O O . ASP A 1 593 ? 13.003 8.538 -22.627 1.00 98.19 593 ASP A O 1
ATOM 4711 N N . ASP A 1 594 ? 15.220 8.205 -22.664 1.00 97.69 594 ASP A N 1
ATOM 4712 C CA . ASP A 1 594 ? 15.165 6.800 -22.230 1.00 97.69 594 ASP A CA 1
ATOM 4713 C C . ASP A 1 594 ? 14.561 6.669 -20.817 1.00 97.69 594 ASP A C 1
ATOM 4715 O O . ASP A 1 594 ? 13.771 5.759 -20.548 1.00 97.69 594 ASP A O 1
ATOM 4719 N N . GLY A 1 595 ? 14.907 7.585 -19.908 1.00 98.44 595 GLY A N 1
ATOM 4720 C CA . GLY A 1 595 ? 14.404 7.584 -18.538 1.00 98.44 595 GLY A CA 1
ATOM 4721 C C . GLY A 1 595 ? 12.944 8.013 -18.433 1.00 98.44 595 GLY A C 1
ATOM 4722 O O . GLY A 1 595 ? 12.188 7.401 -17.682 1.00 98.44 595 GLY A O 1
ATOM 4723 N N . MET A 1 596 ? 12.507 8.986 -19.237 1.00 98.56 596 MET A N 1
ATOM 4724 C CA . MET A 1 596 ? 11.091 9.347 -19.382 1.00 98.56 596 MET A CA 1
ATOM 4725 C C . MET A 1 596 ? 10.276 8.159 -19.915 1.00 98.56 596 MET A C 1
ATOM 4727 O O . MET A 1 596 ? 9.186 7.871 -19.416 1.00 98.56 596 MET A O 1
ATOM 4731 N N . ALA A 1 597 ? 10.819 7.417 -20.886 1.00 98.12 597 ALA A N 1
ATOM 4732 C CA . ALA A 1 597 ? 10.184 6.210 -21.404 1.00 98.12 597 ALA A CA 1
ATOM 4733 C C . ALA A 1 597 ? 10.100 5.090 -20.350 1.00 98.12 597 ALA A C 1
ATOM 4735 O O . ALA A 1 597 ? 9.090 4.388 -20.290 1.00 98.12 597 ALA A O 1
ATOM 4736 N N . PHE A 1 598 ? 11.128 4.921 -19.509 1.00 98.38 598 PHE A N 1
ATOM 4737 C CA . PHE A 1 598 ? 11.093 3.969 -18.395 1.00 98.38 598 PHE A CA 1
ATOM 4738 C C . PHE A 1 598 ? 10.077 4.385 -17.325 1.00 98.38 598 PHE A C 1
ATOM 4740 O O . PHE A 1 598 ? 9.250 3.565 -16.930 1.00 98.38 598 PHE A O 1
ATOM 4747 N N . TYR A 1 599 ? 10.077 5.660 -16.926 1.00 98.56 599 TYR A N 1
ATOM 4748 C CA . TYR A 1 599 ? 9.127 6.229 -15.969 1.00 98.56 599 TYR A CA 1
ATOM 4749 C C . TYR A 1 599 ? 7.680 5.918 -16.355 1.00 98.56 599 TYR A C 1
ATOM 4751 O O . TYR A 1 599 ? 6.941 5.349 -15.559 1.00 98.56 599 TYR A O 1
ATOM 4759 N N . LYS A 1 600 ? 7.299 6.162 -17.614 1.00 97.06 600 LYS A N 1
ATOM 4760 C CA . LYS A 1 600 ? 5.951 5.851 -18.118 1.00 97.06 600 LYS A CA 1
ATOM 4761 C C . LYS A 1 600 ? 5.541 4.385 -17.941 1.00 97.06 600 LYS A C 1
ATOM 4763 O O . LYS A 1 600 ? 4.362 4.114 -17.745 1.00 97.06 600 LYS A O 1
ATOM 4768 N N . LYS A 1 601 ? 6.487 3.440 -17.999 1.00 96.00 601 LYS A N 1
ATOM 4769 C CA . LYS A 1 601 ? 6.202 2.011 -17.778 1.00 96.00 601 LYS A CA 1
ATOM 4770 C C . LYS A 1 601 ? 5.949 1.684 -16.308 1.00 96.00 601 LYS A C 1
ATOM 4772 O O . LYS A 1 601 ? 5.172 0.782 -16.028 1.00 96.00 601 LYS A O 1
ATOM 4777 N N . ILE A 1 602 ? 6.599 2.397 -15.387 1.00 97.38 602 ILE A N 1
ATOM 4778 C CA . ILE A 1 602 ? 6.472 2.167 -13.940 1.00 97.38 602 ILE A CA 1
ATOM 4779 C C . ILE A 1 602 ? 5.413 3.058 -13.274 1.00 97.38 602 ILE A C 1
ATOM 4781 O O . ILE A 1 602 ? 5.074 2.809 -12.122 1.00 97.38 602 ILE A O 1
ATOM 4785 N N . VAL A 1 603 ? 4.856 4.057 -13.975 1.00 96.69 603 VAL A N 1
ATOM 4786 C CA . VAL A 1 603 ? 3.779 4.935 -13.473 1.00 96.69 603 VAL A CA 1
ATOM 4787 C C . VAL A 1 603 ? 2.643 4.164 -12.788 1.00 96.69 603 VAL A C 1
ATOM 4789 O O . VAL A 1 603 ? 2.274 4.576 -11.690 1.00 96.69 603 VAL A O 1
ATOM 4792 N N . PRO A 1 604 ? 2.109 3.051 -13.337 1.00 94.31 604 PRO A N 1
ATOM 4793 C CA . PRO A 1 604 ? 1.068 2.287 -12.647 1.00 94.31 604 PRO A CA 1
ATOM 4794 C C . PRO A 1 604 ? 1.497 1.804 -11.249 1.00 94.31 604 PRO A C 1
ATOM 4796 O O . PRO A 1 604 ? 0.716 1.888 -10.308 1.00 94.31 604 PRO A O 1
ATOM 4799 N N . ILE A 1 605 ? 2.762 1.397 -11.094 1.00 96.06 605 ILE A N 1
ATOM 4800 C CA . ILE A 1 605 ? 3.351 0.901 -9.835 1.00 96.06 605 ILE A CA 1
ATOM 4801 C C . ILE A 1 605 ? 3.680 2.058 -8.868 1.00 96.06 605 ILE A C 1
ATOM 4803 O O . ILE A 1 605 ? 3.593 1.921 -7.644 1.00 96.06 605 ILE A O 1
ATOM 4807 N N . ILE A 1 606 ? 4.066 3.225 -9.396 1.00 96.44 606 ILE A N 1
ATOM 4808 C CA . ILE A 1 606 ? 4.229 4.451 -8.594 1.00 96.44 606 ILE A CA 1
ATOM 4809 C C . ILE A 1 606 ? 2.866 4.914 -8.067 1.00 96.44 606 ILE A C 1
ATOM 4811 O O . ILE A 1 606 ? 2.770 5.325 -6.912 1.00 96.44 606 ILE A O 1
ATOM 4815 N N . ARG A 1 607 ? 1.825 4.832 -8.908 1.00 93.50 607 ARG A N 1
ATOM 4816 C CA . ARG A 1 607 ? 0.463 5.255 -8.582 1.00 93.50 607 ARG A CA 1
ATOM 4817 C C . ARG A 1 607 ? -0.141 4.396 -7.477 1.00 93.50 607 ARG A C 1
ATOM 4819 O O . ARG A 1 607 ? -0.563 4.959 -6.479 1.00 93.50 607 ARG A O 1
ATOM 4826 N N . LYS A 1 608 ? -0.168 3.075 -7.664 1.00 90.19 608 LYS A N 1
ATOM 4827 C CA . LYS A 1 608 ? -0.771 2.113 -6.733 1.00 90.19 608 LYS A CA 1
ATOM 4828 C C . LYS A 1 608 ? 0.171 0.932 -6.532 1.00 90.19 608 LYS A C 1
ATOM 4830 O O . LYS A 1 608 ? 0.201 -0.010 -7.322 1.00 90.19 608 LYS A O 1
ATOM 4835 N N . GLY A 1 609 ? 1.013 1.032 -5.510 1.00 92.62 609 GLY A N 1
ATOM 4836 C CA . GLY A 1 609 ? 1.986 -0.006 -5.201 1.00 92.62 609 GLY A CA 1
ATOM 4837 C C . GLY A 1 609 ? 2.535 0.094 -3.787 1.00 92.62 609 GLY A C 1
ATOM 4838 O O . GLY A 1 609 ? 2.495 1.155 -3.154 1.00 92.62 609 GLY A O 1
ATOM 4839 N N . TYR A 1 610 ? 3.084 -1.017 -3.316 1.00 93.69 610 TYR A N 1
ATOM 4840 C CA . TYR A 1 610 ? 3.649 -1.162 -1.980 1.00 93.69 610 TYR A CA 1
ATOM 4841 C C . TYR A 1 610 ? 5.175 -1.009 -2.018 1.00 93.69 610 TYR A C 1
ATOM 4843 O O . TYR A 1 610 ? 5.798 -1.335 -3.021 1.00 93.69 610 TYR A O 1
ATOM 4851 N N . THR A 1 611 ? 5.796 -0.485 -0.954 1.00 95.12 611 THR A N 1
ATOM 4852 C CA . THR A 1 611 ? 7.252 -0.225 -0.898 1.00 95.12 611 THR A CA 1
ATOM 4853 C C . THR A 1 611 ? 7.951 -1.106 0.118 1.00 95.12 611 THR A C 1
ATOM 4855 O O . THR A 1 611 ? 7.565 -1.122 1.281 1.00 95.12 611 THR A O 1
ATOM 4858 N N . TYR A 1 612 ? 9.062 -1.714 -0.290 1.00 94.00 612 TYR A N 1
ATOM 4859 C CA . TYR A 1 612 ? 10.016 -2.358 0.605 1.00 94.00 612 TYR A CA 1
ATOM 4860 C C . TYR A 1 612 ? 11.352 -1.615 0.560 1.00 94.00 612 TYR A C 1
ATOM 4862 O O . TYR A 1 612 ? 11.970 -1.485 -0.505 1.00 94.00 612 TYR A O 1
ATOM 4870 N N . HIS A 1 613 ? 11.824 -1.149 1.718 1.00 94.75 613 HIS A N 1
ATOM 4871 C CA . HIS A 1 613 ? 13.164 -0.584 1.847 1.00 94.75 613 HIS A CA 1
ATOM 4872 C C . HIS A 1 613 ? 14.191 -1.674 2.143 1.00 94.75 613 HIS A C 1
ATOM 4874 O O . HIS A 1 613 ? 14.156 -2.318 3.189 1.00 94.75 613 HIS A O 1
ATOM 4880 N N . VAL A 1 614 ? 15.175 -1.818 1.260 1.00 93.50 614 VAL A N 1
ATOM 4881 C CA . VAL A 1 614 ? 16.287 -2.755 1.425 1.00 93.50 614 VAL A CA 1
ATOM 4882 C C . VAL A 1 614 ? 17.583 -1.956 1.398 1.00 93.50 614 VAL A C 1
ATOM 4884 O O . VAL A 1 614 ? 18.098 -1.605 0.341 1.00 93.50 614 VAL A O 1
ATOM 4887 N N . SER A 1 615 ? 18.118 -1.605 2.565 1.00 91.56 615 SER A N 1
ATOM 4888 C CA . SER A 1 615 ? 19.366 -0.839 2.635 1.00 91.56 615 SER A CA 1
ATOM 4889 C C . SER A 1 615 ? 20.073 -0.993 3.980 1.00 91.56 615 SER A C 1
ATOM 4891 O O . SER A 1 615 ? 19.401 -1.066 5.012 1.00 91.56 615 SER A O 1
ATOM 4893 N N . PRO A 1 616 ? 21.415 -0.934 4.020 1.00 88.81 616 PRO A N 1
ATOM 4894 C CA . PRO A 1 616 ? 22.146 -0.684 5.253 1.00 88.81 616 PRO A CA 1
ATOM 4895 C C . PRO A 1 616 ? 21.728 0.643 5.900 1.00 88.81 616 PRO A C 1
ATOM 4897 O O . PRO A 1 616 ? 21.305 1.583 5.228 1.00 88.81 616 PRO A O 1
ATOM 4900 N N . LYS A 1 617 ? 21.937 0.770 7.215 1.00 89.00 617 LYS A N 1
ATOM 4901 C CA . LYS A 1 617 ? 21.706 2.034 7.927 1.00 89.00 617 LYS A CA 1
ATOM 4902 C C . LYS A 1 617 ? 22.593 3.147 7.357 1.00 89.00 617 LYS A C 1
ATOM 4904 O O . LYS A 1 617 ? 23.814 3.132 7.531 1.00 89.00 617 LYS A O 1
ATOM 4909 N N . ILE A 1 618 ? 21.973 4.160 6.757 1.00 90.00 618 ILE A N 1
ATOM 4910 C CA . ILE A 1 618 ? 22.670 5.354 6.273 1.00 90.00 618 ILE A CA 1
ATOM 4911 C C . ILE A 1 618 ? 23.056 6.228 7.472 1.00 90.00 618 ILE A C 1
ATOM 4913 O O . ILE A 1 618 ? 22.212 6.783 8.176 1.00 90.00 618 ILE A O 1
ATOM 4917 N N . GLY A 1 619 ? 24.360 6.340 7.733 1.00 85.56 619 GLY A N 1
ATOM 4918 C CA . GLY A 1 619 ? 24.870 7.103 8.876 1.00 85.56 619 GLY A CA 1
ATOM 4919 C C . GLY A 1 619 ? 24.795 8.623 8.686 1.00 85.56 619 GLY A C 1
ATOM 4920 O O . GLY A 1 619 ? 24.391 9.345 9.600 1.00 85.56 619 GLY A O 1
ATOM 4921 N N . SER A 1 620 ? 25.188 9.116 7.505 1.00 90.75 620 SER A N 1
ATOM 4922 C CA . SER A 1 620 ? 25.242 10.546 7.175 1.00 90.75 620 SER A CA 1
ATOM 4923 C C . SER A 1 620 ? 24.641 10.812 5.799 1.00 90.75 620 SER A C 1
ATOM 4925 O O . SER A 1 620 ? 25.217 10.432 4.787 1.00 90.75 620 SER A O 1
ATOM 4927 N N . GLU A 1 621 ? 23.513 11.518 5.762 1.00 88.00 621 GLU A N 1
ATOM 4928 C CA . GLU A 1 621 ? 22.833 11.876 4.509 1.00 88.00 621 GLU A CA 1
ATOM 4929 C C . GLU A 1 621 ? 23.633 12.888 3.674 1.00 88.00 621 GLU A C 1
ATOM 4931 O O . GLU A 1 621 ? 23.591 12.836 2.461 1.00 88.00 621 GLU A O 1
ATOM 4936 N N . ARG A 1 622 ? 24.446 13.760 4.291 1.00 89.75 622 ARG A N 1
ATOM 4937 C CA . ARG A 1 622 ? 25.320 14.703 3.554 1.00 89.75 622 ARG A CA 1
ATOM 4938 C C . ARG A 1 622 ? 26.609 14.078 3.019 1.00 89.75 622 ARG A C 1
ATOM 4940 O O . ARG A 1 622 ? 27.345 14.728 2.281 1.00 89.75 622 ARG A O 1
ATOM 4947 N N . HIS A 1 623 ? 26.923 12.862 3.452 1.00 93.06 623 HIS A N 1
ATOM 4948 C CA . HIS A 1 623 ? 28.133 12.133 3.088 1.00 93.06 623 HIS A CA 1
ATOM 4949 C C . HIS A 1 623 ? 27.766 10.669 2.872 1.00 93.06 623 HIS A C 1
ATOM 4951 O O . HIS A 1 623 ? 28.179 9.797 3.644 1.00 93.06 623 HIS A O 1
ATOM 4957 N N . LEU A 1 624 ? 26.934 10.434 1.857 1.00 93.88 624 LEU A N 1
ATOM 4958 C CA . LEU A 1 624 ? 26.355 9.129 1.580 1.00 93.88 624 LEU A CA 1
ATOM 4959 C C . LEU A 1 624 ? 27.439 8.081 1.346 1.00 93.88 624 LEU A C 1
ATOM 4961 O O . LEU A 1 624 ? 28.379 8.292 0.582 1.00 93.88 624 LEU A O 1
ATOM 4965 N N . LYS A 1 625 ? 27.271 6.935 1.999 1.00 94.69 625 LYS A N 1
ATOM 4966 C CA . LYS A 1 625 ? 28.090 5.737 1.823 1.00 94.69 625 LYS A CA 1
ATOM 4967 C C . LYS A 1 625 ? 27.178 4.522 1.819 1.00 94.69 625 LYS A C 1
ATOM 4969 O O . LYS A 1 625 ? 26.143 4.534 2.482 1.00 94.69 625 LYS A O 1
ATOM 4974 N N . GLY A 1 626 ? 27.603 3.472 1.138 1.00 95.50 626 GLY A N 1
ATOM 4975 C CA . GLY A 1 626 ? 26.855 2.236 0.980 1.00 95.50 626 GLY A CA 1
ATOM 4976 C C . GLY A 1 626 ? 25.932 2.294 -0.226 1.00 95.50 626 GLY A C 1
ATOM 4977 O O . GLY A 1 626 ? 26.317 2.780 -1.288 1.00 95.50 626 GLY A O 1
ATOM 4978 N N . TRP A 1 627 ? 24.728 1.765 -0.059 1.00 96.62 627 TRP A N 1
ATOM 4979 C CA . TRP A 1 627 ? 23.752 1.606 -1.127 1.00 96.62 627 TRP A CA 1
ATOM 4980 C C . TRP A 1 627 ? 22.327 1.655 -0.570 1.00 96.62 627 TRP A C 1
ATOM 4982 O O . TRP A 1 627 ? 22.122 1.522 0.638 1.00 96.62 627 TRP A O 1
ATOM 4992 N N . GLN A 1 628 ? 21.350 1.842 -1.449 1.00 97.25 628 GLN A N 1
ATOM 4993 C CA . GLN A 1 628 ? 19.927 1.759 -1.137 1.00 97.25 628 GLN A CA 1
ATOM 4994 C C . GLN A 1 628 ? 19.204 1.013 -2.255 1.00 97.25 628 GLN A C 1
ATOM 4996 O O . GLN A 1 628 ? 19.359 1.370 -3.417 1.00 97.25 628 GLN A O 1
ATOM 5001 N N . GLY A 1 629 ? 18.414 0.005 -1.900 1.00 97.50 629 GLY A N 1
ATOM 5002 C CA . GLY A 1 629 ? 17.473 -0.674 -2.780 1.00 97.50 629 GLY A CA 1
ATOM 5003 C C . GLY A 1 629 ? 16.038 -0.377 -2.359 1.00 97.50 629 GLY A C 1
ATOM 5004 O O . GLY A 1 629 ? 15.707 -0.443 -1.176 1.00 97.50 629 GLY A O 1
ATOM 5005 N N . ILE A 1 630 ? 15.192 -0.049 -3.327 1.00 97.88 630 ILE A N 1
ATOM 5006 C CA . ILE A 1 630 ? 13.751 0.120 -3.153 1.00 97.88 630 ILE A CA 1
ATOM 5007 C C . ILE A 1 630 ? 13.064 -0.864 -4.087 1.00 97.88 630 ILE A C 1
ATOM 5009 O O . ILE A 1 630 ? 13.258 -0.791 -5.299 1.00 97.88 630 ILE A O 1
ATOM 5013 N N . VAL A 1 631 ? 12.284 -1.783 -3.524 1.00 96.81 631 VAL A N 1
ATOM 5014 C CA . VAL A 1 631 ? 11.406 -2.672 -4.292 1.00 96.81 631 VAL A CA 1
ATOM 5015 C C . VAL A 1 631 ? 9.999 -2.118 -4.190 1.00 96.81 631 VAL A C 1
ATOM 5017 O O . VAL A 1 631 ? 9.536 -1.822 -3.088 1.00 96.81 631 VAL A O 1
ATOM 5020 N N . ARG A 1 632 ? 9.312 -1.988 -5.323 1.00 96.06 632 ARG A N 1
ATOM 5021 C CA . ARG A 1 632 ? 7.882 -1.709 -5.335 1.00 96.06 632 ARG A CA 1
ATOM 5022 C C . ARG A 1 632 ? 7.115 -2.736 -6.132 1.00 96.06 632 ARG A C 1
ATOM 5024 O O . ARG A 1 632 ? 7.404 -2.916 -7.312 1.00 96.06 632 ARG A O 1
ATOM 5031 N N . THR A 1 633 ? 6.127 -3.351 -5.500 1.00 93.50 633 THR A N 1
ATOM 5032 C CA . THR A 1 633 ? 5.166 -4.256 -6.136 1.00 93.50 633 THR A CA 1
ATOM 5033 C C . THR A 1 633 ? 3.910 -3.469 -6.513 1.00 93.50 633 THR A C 1
ATOM 5035 O O . THR A 1 633 ? 3.513 -2.544 -5.803 1.00 93.50 633 THR A O 1
ATOM 5038 N N . GLY A 1 634 ? 3.333 -3.765 -7.674 1.00 87.19 634 GLY A N 1
ATOM 5039 C CA . GLY A 1 634 ? 2.090 -3.171 -8.167 1.00 87.19 634 GLY A CA 1
ATOM 5040 C C . GLY A 1 634 ? 0.976 -4.210 -8.279 1.00 87.19 634 GLY A C 1
ATOM 5041 O O . GLY A 1 634 ? 1.238 -5.408 -8.333 1.00 87.19 634 GLY A O 1
ATOM 5042 N N . GLU A 1 635 ? -0.268 -3.744 -8.379 1.00 72.56 635 GLU A N 1
ATOM 5043 C CA . GLU A 1 635 ? -1.481 -4.585 -8.338 1.00 72.56 635 GLU A CA 1
ATOM 5044 C C . GLU A 1 635 ? -1.579 -5.623 -9.477 1.00 72.56 635 GLU A C 1
ATOM 5046 O O . GLU A 1 635 ? -2.203 -6.667 -9.323 1.00 72.56 635 GLU A O 1
ATOM 5051 N N . ASN A 1 636 ? -0.917 -5.391 -10.615 1.00 63.94 636 ASN A N 1
ATOM 5052 C CA . ASN A 1 636 ? -0.995 -6.256 -11.804 1.00 63.94 636 ASN A CA 1
ATOM 5053 C C . ASN A 1 636 ? 0.094 -7.346 -11.850 1.00 63.94 636 ASN A C 1
ATOM 5055 O O . ASN A 1 636 ? 0.494 -7.783 -12.933 1.00 63.94 636 ASN A O 1
ATOM 5059 N N . GLY A 1 637 ? 0.658 -7.716 -10.697 1.00 72.56 637 GLY A N 1
ATOM 5060 C CA . GLY A 1 637 ? 1.770 -8.667 -10.603 1.00 72.56 637 GLY A CA 1
ATOM 5061 C C . GLY A 1 637 ? 3.085 -8.152 -11.198 1.00 72.56 637 GLY A C 1
ATOM 5062 O O . GLY A 1 637 ? 4.014 -8.929 -11.370 1.00 72.56 637 GLY A O 1
ATOM 5063 N N . GLN A 1 638 ? 3.183 -6.862 -11.538 1.00 89.50 638 GLN A N 1
ATOM 5064 C CA . GLN A 1 638 ? 4.428 -6.209 -11.955 1.00 89.50 638 GLN A CA 1
ATOM 5065 C C . GLN A 1 638 ? 5.125 -5.586 -10.747 1.00 89.50 638 GLN A C 1
ATOM 5067 O O . GLN A 1 638 ? 4.473 -5.146 -9.805 1.00 89.50 638 GLN A O 1
ATOM 5072 N N . ALA A 1 639 ? 6.445 -5.472 -10.797 1.00 95.44 639 ALA A N 1
ATOM 5073 C CA . ALA A 1 639 ? 7.221 -4.791 -9.771 1.00 95.44 639 ALA A CA 1
ATOM 5074 C C . ALA A 1 639 ? 8.364 -4.005 -10.403 1.00 95.44 639 ALA A C 1
ATOM 5076 O O . ALA A 1 639 ? 8.775 -4.297 -11.520 1.00 95.44 639 ALA A O 1
ATOM 5077 N N . TYR A 1 640 ? 8.922 -3.023 -9.708 1.00 97.25 640 TYR A N 1
ATOM 5078 C CA . TYR A 1 640 ? 10.223 -2.490 -10.090 1.00 97.25 640 TYR A CA 1
ATOM 5079 C C . TYR A 1 640 ? 11.161 -2.389 -8.898 1.00 97.25 640 TYR A C 1
ATOM 5081 O O . TYR A 1 640 ? 10.746 -2.196 -7.757 1.00 97.25 640 TYR A O 1
ATOM 5089 N N . VAL A 1 641 ? 12.450 -2.522 -9.188 1.00 98.19 641 VAL A N 1
ATOM 5090 C CA . VAL A 1 641 ? 13.535 -2.415 -8.217 1.00 98.19 641 VAL A CA 1
ATOM 5091 C C . VAL A 1 641 ? 14.432 -1.263 -8.629 1.00 98.19 641 VAL A C 1
ATOM 5093 O O . VAL A 1 641 ? 14.877 -1.207 -9.773 1.00 98.19 641 VAL A O 1
ATOM 5096 N N . LEU A 1 642 ? 14.699 -0.343 -7.708 1.00 98.50 642 LEU A N 1
ATOM 5097 C CA . LEU A 1 642 ? 15.595 0.790 -7.904 1.00 98.50 642 LEU A CA 1
ATOM 5098 C C . LEU A 1 642 ? 16.750 0.714 -6.908 1.00 98.50 642 LEU A C 1
ATOM 5100 O O . LEU A 1 642 ? 16.533 0.740 -5.699 1.00 98.50 642 LEU A O 1
ATOM 5104 N N . ILE A 1 643 ? 17.974 0.635 -7.422 1.00 98.31 643 ILE A N 1
ATOM 5105 C CA . ILE A 1 643 ? 19.195 0.507 -6.629 1.00 98.31 643 ILE A CA 1
ATOM 5106 C C . ILE A 1 643 ? 20.078 1.726 -6.864 1.00 98.31 643 ILE A C 1
ATOM 5108 O O . ILE A 1 643 ? 20.443 2.011 -8.002 1.00 98.31 643 ILE A O 1
ATOM 5112 N N . HIS A 1 644 ? 20.472 2.399 -5.786 1.00 97.94 644 HIS A N 1
ATOM 5113 C CA . HIS A 1 644 ? 21.466 3.469 -5.785 1.00 97.94 644 HIS A CA 1
ATOM 5114 C C . HIS A 1 644 ? 22.732 3.006 -5.064 1.00 97.94 644 HIS A C 1
ATOM 5116 O O . HIS A 1 644 ? 22.663 2.524 -3.932 1.00 97.94 644 HIS A O 1
ATOM 5122 N N . THR A 1 645 ? 23.895 3.199 -5.683 1.00 97.00 645 THR A N 1
ATOM 5123 C CA . THR A 1 645 ? 25.196 3.141 -5.006 1.00 97.00 645 THR A CA 1
ATOM 5124 C C . THR A 1 645 ? 25.658 4.547 -4.648 1.00 97.00 645 THR A C 1
ATOM 5126 O O . THR A 1 645 ? 25.510 5.487 -5.430 1.00 97.00 645 THR A O 1
ATOM 5129 N N . PHE A 1 646 ? 26.235 4.699 -3.459 1.00 96.38 646 PHE A N 1
ATOM 5130 C CA . PHE A 1 646 ? 26.791 5.962 -2.971 1.00 96.38 646 PHE A CA 1
ATOM 5131 C C . PHE A 1 646 ? 28.326 5.915 -2.973 1.00 96.38 646 PHE A C 1
ATOM 5133 O O . PHE A 1 646 ? 28.912 5.171 -3.753 1.00 96.38 646 PHE A O 1
ATOM 5140 N N . HIS A 1 647 ? 29.000 6.696 -2.121 1.00 95.31 647 HIS A N 1
ATOM 5141 C CA . HIS A 1 647 ? 30.466 6.717 -2.058 1.00 95.31 647 HIS A CA 1
ATOM 5142 C C . HIS A 1 647 ? 31.020 5.574 -1.198 1.00 95.31 647 HIS A C 1
ATOM 5144 O O . HIS A 1 647 ? 31.048 5.668 0.035 1.00 95.31 647 HIS A O 1
ATOM 5150 N N . GLY A 1 648 ? 31.520 4.515 -1.838 1.00 92.31 648 GLY A N 1
ATOM 5151 C CA . GLY A 1 648 ? 32.116 3.342 -1.191 1.00 92.31 648 GLY A CA 1
ATOM 5152 C C . GLY A 1 648 ? 31.209 2.623 -0.178 1.00 92.31 648 GLY A C 1
ATOM 5153 O O . GLY A 1 648 ? 30.078 3.015 0.080 1.00 92.31 648 GLY A O 1
ATOM 5154 N N . GLY A 1 649 ? 31.708 1.555 0.453 1.00 86.38 649 GLY A N 1
ATOM 5155 C CA . GLY A 1 649 ? 30.985 0.863 1.534 1.00 86.38 649 GLY A CA 1
ATOM 5156 C C . GLY A 1 649 ? 29.814 -0.026 1.091 1.00 86.38 649 GLY A C 1
ATOM 5157 O O . GLY A 1 649 ? 28.966 -0.348 1.919 1.00 86.38 649 GLY A O 1
ATOM 5158 N N . TYR A 1 650 ? 29.769 -0.424 -0.181 1.00 90.50 650 TYR A N 1
ATOM 5159 C CA . TYR A 1 650 ? 28.853 -1.427 -0.734 1.00 90.50 650 TYR A CA 1
ATOM 5160 C C . TYR A 1 650 ? 29.638 -2.664 -1.226 1.00 90.50 650 TYR A C 1
ATOM 5162 O O . TYR A 1 650 ? 30.834 -2.549 -1.514 1.00 90.50 650 TYR A O 1
ATOM 5170 N N . PRO A 1 651 ? 29.016 -3.857 -1.252 1.00 92.19 651 PRO A N 1
ATOM 5171 C CA . PRO A 1 651 ? 29.640 -5.080 -1.768 1.00 92.19 651 PRO A CA 1
ATOM 5172 C C . PRO A 1 651 ? 29.786 -5.058 -3.302 1.00 92.19 651 PRO A C 1
ATOM 5174 O O . PRO A 1 651 ? 29.109 -4.288 -3.972 1.00 92.19 651 PRO A O 1
ATOM 5177 N N . GLU A 1 652 ? 30.633 -5.934 -3.866 1.00 91.00 652 GLU A N 1
ATOM 5178 C CA . GLU A 1 652 ? 30.766 -6.112 -5.334 1.00 91.00 652 GLU A CA 1
ATOM 5179 C C . GLU A 1 652 ? 29.448 -6.572 -5.983 1.00 91.00 652 GLU A C 1
ATOM 5181 O O . GLU A 1 652 ? 29.149 -6.226 -7.127 1.00 91.00 652 GLU A O 1
ATOM 5186 N N . VAL A 1 653 ? 28.663 -7.352 -5.238 1.00 95.69 653 VAL A N 1
ATOM 5187 C CA . VAL A 1 653 ? 27.323 -7.796 -5.618 1.00 95.69 653 VAL A CA 1
ATOM 5188 C C . VAL A 1 653 ? 26.351 -7.318 -4.550 1.00 95.69 653 VAL A C 1
ATOM 5190 O O . VAL A 1 653 ? 26.473 -7.699 -3.386 1.00 95.69 653 VAL A O 1
ATOM 5193 N N . ILE A 1 654 ? 25.413 -6.464 -4.946 1.00 96.19 654 ILE A N 1
ATOM 5194 C CA . ILE A 1 654 ? 24.298 -6.023 -4.110 1.00 96.19 654 ILE A CA 1
ATOM 5195 C C . ILE A 1 654 ? 23.148 -7.000 -4.326 1.00 96.19 654 ILE A C 1
ATOM 5197 O O . ILE A 1 654 ? 22.734 -7.228 -5.462 1.00 96.19 654 ILE A O 1
ATOM 5201 N N . GLU A 1 655 ? 22.640 -7.564 -3.236 1.00 95.75 655 GLU A N 1
ATOM 5202 C CA . GLU A 1 655 ? 21.553 -8.539 -3.246 1.00 95.75 655 GLU A CA 1
ATOM 5203 C C . GLU A 1 655 ? 20.285 -7.903 -2.674 1.00 95.75 655 GLU A C 1
ATOM 5205 O O . GLU A 1 655 ? 20.286 -7.396 -1.550 1.00 95.75 655 GLU A O 1
ATOM 5210 N N . ILE A 1 656 ? 19.210 -7.924 -3.460 1.00 96.50 656 ILE A N 1
ATOM 5211 C CA . ILE A 1 656 ? 17.886 -7.433 -3.088 1.00 96.50 656 ILE A CA 1
ATOM 5212 C C . ILE A 1 656 ? 16.941 -8.634 -3.005 1.00 96.50 656 ILE A C 1
ATOM 5214 O O . ILE A 1 656 ? 16.572 -9.182 -4.049 1.00 96.50 656 ILE A O 1
ATOM 5218 N N . PRO A 1 657 ? 16.541 -9.063 -1.796 1.00 93.44 657 PRO A N 1
ATOM 5219 C CA . PRO A 1 657 ? 15.481 -10.048 -1.644 1.00 93.44 657 PRO A CA 1
ATOM 5220 C C . PRO A 1 657 ? 14.189 -9.512 -2.260 1.00 93.44 657 PRO A C 1
ATOM 5222 O O . PRO A 1 657 ? 13.793 -8.377 -1.985 1.00 93.44 657 PRO A O 1
ATOM 5225 N N . LEU A 1 658 ? 13.546 -10.317 -3.101 1.00 91.00 658 LEU A N 1
ATOM 5226 C CA . LEU A 1 658 ? 12.246 -9.992 -3.667 1.00 91.00 658 LEU A CA 1
ATOM 5227 C C . LEU A 1 658 ? 11.136 -10.567 -2.761 1.00 91.00 658 LEU A C 1
ATOM 5229 O O . LEU A 1 658 ? 11.296 -11.671 -2.233 1.00 91.00 658 LEU A O 1
ATOM 5233 N N . PRO A 1 659 ? 10.021 -9.849 -2.547 1.00 86.56 659 PRO A N 1
ATOM 5234 C CA . PRO A 1 659 ? 8.809 -10.385 -1.911 1.00 86.56 659 PRO A CA 1
ATOM 5235 C C . PRO A 1 659 ? 8.266 -11.642 -2.615 1.00 86.56 659 PRO A C 1
ATOM 5237 O O . PRO A 1 659 ? 8.595 -11.877 -3.778 1.00 86.56 659 PRO A O 1
ATOM 5240 N N . ASP A 1 660 ? 7.486 -12.482 -1.923 1.00 76.75 660 ASP A N 1
ATOM 5241 C CA . ASP A 1 660 ? 6.975 -13.764 -2.464 1.00 76.75 660 ASP A CA 1
ATOM 5242 C C . ASP A 1 660 ? 6.073 -13.589 -3.696 1.00 76.75 660 ASP A C 1
ATOM 5244 O O . ASP A 1 660 ? 6.100 -14.411 -4.607 1.00 76.75 660 ASP A O 1
ATOM 5248 N N . ASP A 1 661 ? 5.327 -12.491 -3.743 1.00 70.50 661 ASP A N 1
ATOM 5249 C CA . ASP A 1 661 ? 4.431 -12.071 -4.821 1.00 70.50 661 ASP A CA 1
ATOM 5250 C C . ASP A 1 661 ? 5.142 -11.289 -5.943 1.00 70.50 661 ASP A C 1
ATOM 5252 O O . ASP A 1 661 ? 4.533 -10.946 -6.958 1.00 70.50 661 ASP A O 1
ATOM 5256 N N . CYS A 1 662 ? 6.434 -10.993 -5.780 1.00 80.31 662 CYS A N 1
ATOM 5257 C CA . CYS A 1 662 ? 7.195 -10.211 -6.743 1.00 80.31 662 CYS A CA 1
ATOM 5258 C C . CYS A 1 662 ? 7.625 -11.084 -7.938 1.00 80.31 662 CYS A C 1
ATOM 5260 O O . CYS A 1 662 ? 8.250 -12.131 -7.739 1.00 80.31 662 CYS A O 1
ATOM 5262 N N . PRO A 1 663 ? 7.353 -10.661 -9.185 1.00 82.69 663 PRO A N 1
ATOM 5263 C CA . PRO A 1 663 ? 7.798 -11.379 -10.375 1.00 82.69 663 PRO A CA 1
ATOM 5264 C C . PRO A 1 663 ? 9.327 -11.408 -10.498 1.00 82.69 663 PRO A C 1
ATOM 5266 O O . PRO A 1 663 ? 10.025 -10.519 -10.013 1.00 82.69 663 PRO A O 1
ATOM 5269 N N . ASP A 1 664 ? 9.857 -12.391 -11.222 1.00 83.44 664 ASP A N 1
ATOM 5270 C CA . ASP A 1 664 ? 11.299 -12.611 -11.375 1.00 83.44 664 ASP A CA 1
ATOM 5271 C C . ASP A 1 664 ? 11.852 -12.257 -12.768 1.00 83.44 664 ASP A C 1
ATOM 5273 O O . ASP A 1 664 ? 13.066 -12.114 -12.937 1.00 83.44 664 ASP A O 1
ATOM 5277 N N . GLN A 1 665 ? 10.993 -12.041 -13.770 1.00 87.62 665 GLN A N 1
ATOM 5278 C CA . GLN A 1 665 ? 11.437 -11.728 -15.126 1.00 87.62 665 GLN A CA 1
ATOM 5279 C C . GLN A 1 665 ? 11.697 -10.232 -15.327 1.00 87.62 665 GLN A C 1
ATOM 5281 O O . GLN A 1 665 ? 10.782 -9.410 -15.305 1.00 87.62 665 GLN A O 1
ATOM 5286 N N . ILE A 1 666 ? 12.941 -9.888 -15.666 1.00 92.19 666 ILE A N 1
ATOM 5287 C CA . ILE A 1 666 ? 13.333 -8.539 -16.095 1.00 92.19 666 ILE A CA 1
ATOM 5288 C C . ILE A 1 666 ? 12.791 -8.246 -17.500 1.00 92.19 666 ILE A C 1
ATOM 5290 O O . ILE A 1 666 ? 13.220 -8.859 -18.477 1.00 92.19 666 ILE A O 1
ATOM 5294 N N . ILE A 1 667 ? 11.901 -7.257 -17.618 1.00 92.81 667 ILE A N 1
ATOM 5295 C CA . ILE A 1 667 ? 11.313 -6.829 -18.902 1.00 92.81 667 ILE A CA 1
ATOM 5296 C C . ILE A 1 667 ? 11.801 -5.454 -19.375 1.00 92.81 667 ILE A C 1
ATOM 5298 O O . ILE A 1 667 ? 11.689 -5.118 -20.556 1.00 92.81 667 ILE A O 1
ATOM 5302 N N . ALA A 1 668 ? 12.362 -4.642 -18.479 1.00 95.00 668 ALA A N 1
ATOM 5303 C CA . ALA A 1 668 ? 13.061 -3.413 -18.837 1.00 95.00 668 ALA A CA 1
ATOM 5304 C C . ALA A 1 668 ? 14.091 -3.040 -17.768 1.00 95.00 668 ALA A C 1
ATOM 5306 O O . ALA A 1 668 ? 13.940 -3.389 -16.602 1.00 95.00 668 ALA A O 1
ATOM 5307 N N . GLN A 1 669 ? 15.107 -2.273 -18.160 1.00 96.75 669 GLN A N 1
ATOM 5308 C CA . GLN A 1 669 ? 16.051 -1.657 -17.232 1.00 96.75 669 GLN A CA 1
ATOM 5309 C C . GLN A 1 669 ? 16.392 -0.229 -17.663 1.00 96.75 669 GLN A C 1
ATOM 5311 O O . GLN A 1 669 ? 16.301 0.099 -18.849 1.00 96.75 669 GLN A O 1
ATOM 5316 N N . TYR A 1 670 ? 16.814 0.593 -16.706 1.00 98.38 670 TYR A N 1
ATOM 5317 C CA . TYR A 1 670 ? 17.350 1.930 -16.927 1.00 98.38 670 TYR A CA 1
ATOM 5318 C C . TYR A 1 670 ? 18.576 2.172 -16.037 1.00 98.38 670 TYR A C 1
ATOM 5320 O O . TYR A 1 670 ? 18.531 1.963 -14.827 1.00 98.38 670 TYR A O 1
ATOM 5328 N N . SER A 1 671 ? 19.671 2.613 -16.653 1.00 97.31 671 SER A N 1
ATOM 5329 C CA . SER A 1 671 ? 20.936 3.022 -16.027 1.00 97.31 671 SER A CA 1
ATOM 5330 C C . SER A 1 671 ? 21.706 3.858 -17.060 1.00 97.31 671 SER A C 1
ATOM 5332 O O . SER A 1 671 ? 21.327 3.923 -18.230 1.00 97.31 671 SER A O 1
ATOM 5334 N N . ASP A 1 672 ? 22.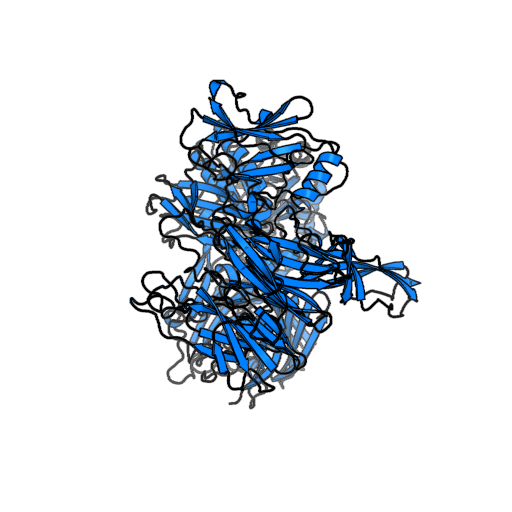793 4.498 -16.642 1.00 92.94 672 ASP A N 1
ATOM 5335 C CA . ASP A 1 672 ? 23.744 5.197 -17.522 1.00 92.94 672 ASP A CA 1
ATOM 5336 C C . ASP A 1 672 ? 24.338 4.320 -18.640 1.00 92.94 672 ASP A C 1
ATOM 5338 O O . ASP A 1 672 ? 24.595 4.797 -19.745 1.00 92.94 672 ASP A O 1
ATOM 5342 N N . GLU A 1 673 ? 24.521 3.035 -18.357 1.00 89.94 673 GLU A N 1
ATOM 5343 C CA . GLU A 1 673 ? 24.908 1.973 -19.283 1.00 89.94 673 GLU A CA 1
ATOM 5344 C C . GLU A 1 673 ? 24.188 0.671 -18.895 1.00 89.94 673 GLU A C 1
ATOM 5346 O O . GLU A 1 673 ? 23.665 0.563 -17.787 1.00 89.94 673 GLU A O 1
ATOM 5351 N N . THR A 1 674 ? 24.183 -0.342 -19.767 1.00 87.81 674 THR A N 1
ATOM 5352 C CA . THR A 1 674 ? 23.612 -1.665 -19.455 1.00 87.81 674 THR A CA 1
ATOM 5353 C C . THR A 1 674 ? 24.159 -2.199 -18.125 1.00 87.81 674 THR A C 1
ATOM 5355 O O . THR A 1 674 ? 25.376 -2.303 -17.958 1.00 87.81 674 THR A O 1
ATOM 5358 N N . ALA A 1 675 ? 23.277 -2.523 -17.178 1.00 90.75 675 ALA A N 1
ATOM 5359 C CA . ALA A 1 675 ? 23.673 -3.053 -15.879 1.00 90.75 675 ALA A CA 1
ATOM 5360 C C . ALA A 1 675 ? 23.790 -4.585 -15.912 1.00 90.75 675 ALA A C 1
ATOM 5362 O O . ALA A 1 675 ? 23.041 -5.261 -16.620 1.00 90.75 675 ALA A O 1
ATOM 5363 N N . ASP A 1 676 ? 24.731 -5.122 -15.132 1.00 93.81 676 ASP A N 1
ATOM 5364 C CA . ASP A 1 676 ? 24.864 -6.559 -14.874 1.00 93.81 676 ASP A CA 1
ATOM 5365 C C . ASP A 1 676 ? 23.917 -6.934 -13.730 1.00 93.81 676 ASP A C 1
ATOM 5367 O O . ASP A 1 676 ? 24.263 -6.838 -12.547 1.00 93.81 676 ASP A O 1
ATOM 5371 N N . VAL A 1 677 ? 22.674 -7.240 -14.104 1.00 95.56 677 VAL A N 1
ATOM 5372 C CA . VAL A 1 677 ? 21.594 -7.569 -13.178 1.00 95.56 677 VAL A CA 1
ATOM 5373 C C . VAL A 1 677 ? 20.905 -8.865 -13.582 1.00 95.56 677 VAL A C 1
ATOM 5375 O O . VAL A 1 677 ? 20.554 -9.063 -14.745 1.00 95.56 677 VAL A O 1
ATOM 5378 N N . ILE A 1 678 ? 20.705 -9.738 -12.600 1.00 93.69 678 ILE A N 1
ATOM 5379 C CA . ILE A 1 678 ? 20.029 -11.028 -12.751 1.00 93.69 678 ILE A CA 1
ATOM 5380 C C . ILE A 1 678 ? 19.079 -11.254 -11.579 1.00 93.69 678 ILE A C 1
ATOM 5382 O O . ILE A 1 678 ? 19.278 -10.692 -10.501 1.00 93.69 678 ILE A O 1
ATOM 5386 N N . VAL A 1 679 ? 18.070 -12.096 -11.777 1.00 89.94 679 VAL A N 1
ATOM 5387 C CA . VAL A 1 679 ? 17.211 -12.591 -10.699 1.00 89.94 679 VAL A CA 1
ATOM 5388 C C . VAL A 1 679 ? 17.433 -14.093 -10.577 1.00 89.94 679 VAL A C 1
ATOM 5390 O O . VAL A 1 679 ? 17.290 -14.824 -11.552 1.00 89.94 679 VAL A O 1
ATOM 5393 N N . GLU A 1 680 ? 17.824 -14.549 -9.390 1.00 85.75 680 GLU A N 1
ATOM 5394 C CA . GLU A 1 680 ? 18.054 -15.963 -9.081 1.00 85.75 680 GLU A CA 1
ATOM 5395 C C . GLU A 1 680 ? 17.515 -16.261 -7.684 1.00 85.75 680 GLU A C 1
ATOM 5397 O O . GLU A 1 680 ? 17.810 -15.522 -6.746 1.00 85.75 680 GLU A O 1
ATOM 5402 N N . ASN A 1 681 ? 16.767 -17.356 -7.517 1.00 81.38 681 ASN A N 1
ATOM 5403 C CA . ASN A 1 681 ? 16.242 -17.787 -6.213 1.00 81.38 681 ASN A CA 1
ATOM 5404 C C . ASN A 1 681 ? 15.499 -16.665 -5.454 1.00 81.38 681 ASN A C 1
ATOM 5406 O O . ASN A 1 681 ? 15.701 -16.487 -4.254 1.00 81.38 681 ASN A O 1
ATOM 5410 N N . ARG A 1 682 ? 14.678 -15.879 -6.168 1.00 84.50 682 ARG A N 1
ATOM 5411 C CA . ARG A 1 682 ? 13.950 -14.700 -5.651 1.00 84.50 682 ARG A CA 1
ATOM 5412 C C . ARG A 1 682 ? 14.843 -13.605 -5.048 1.00 84.50 682 ARG A C 1
ATOM 5414 O O . ARG A 1 682 ? 14.422 -12.835 -4.187 1.00 84.50 682 ARG A O 1
ATOM 5421 N N . VAL A 1 683 ? 16.080 -13.509 -5.521 1.00 92.50 683 VAL A N 1
ATOM 5422 C CA . VAL A 1 683 ? 17.013 -12.438 -5.175 1.00 92.50 683 VAL A CA 1
ATOM 5423 C C . VAL A 1 683 ? 17.463 -11.761 -6.459 1.00 92.50 683 VAL A C 1
ATOM 5425 O O . VAL A 1 683 ? 18.035 -12.401 -7.343 1.00 92.50 683 VAL A O 1
ATOM 5428 N N . LEU A 1 684 ? 17.232 -10.453 -6.558 1.00 96.25 684 LEU A N 1
ATOM 5429 C CA . LEU A 1 684 ? 17.816 -9.639 -7.613 1.00 96.25 684 LEU A CA 1
ATOM 5430 C C . LEU A 1 684 ? 19.249 -9.280 -7.217 1.00 96.25 684 LEU A C 1
ATOM 5432 O O . LEU A 1 684 ? 19.491 -8.698 -6.159 1.00 96.25 684 LEU A O 1
ATOM 5436 N N . LYS A 1 685 ? 20.207 -9.629 -8.072 1.00 96.88 685 LYS A N 1
ATOM 5437 C CA . LYS A 1 685 ? 21.637 -9.400 -7.860 1.00 96.88 685 LYS A CA 1
ATOM 5438 C C . LYS A 1 685 ? 22.136 -8.366 -8.853 1.00 96.88 685 LYS A C 1
ATOM 5440 O O . LYS A 1 685 ? 22.059 -8.592 -10.057 1.00 96.88 685 LYS A O 1
ATOM 5445 N N . LEU A 1 686 ? 22.673 -7.258 -8.350 1.00 96.62 686 LEU A N 1
ATOM 5446 C CA . LEU A 1 686 ? 23.364 -6.246 -9.146 1.00 96.62 686 LEU A CA 1
ATOM 5447 C C . LEU A 1 686 ? 24.868 -6.359 -8.910 1.00 96.62 686 LEU A C 1
ATOM 5449 O O . LEU A 1 686 ? 25.338 -6.117 -7.796 1.00 96.62 686 LEU A O 1
ATOM 5453 N N . LYS A 1 687 ? 25.633 -6.649 -9.963 1.00 95.06 687 LYS A N 1
ATOM 5454 C CA . LYS A 1 687 ? 27.093 -6.581 -9.915 1.00 95.06 687 LYS A CA 1
ATOM 5455 C C . LYS A 1 687 ? 27.569 -5.191 -10.326 1.00 95.06 687 LYS A C 1
ATOM 5457 O O . LYS A 1 687 ? 27.366 -4.757 -11.458 1.00 95.06 687 LYS A O 1
ATOM 5462 N N . THR A 1 688 ? 28.222 -4.480 -9.411 1.00 90.31 688 THR A N 1
ATOM 5463 C CA . THR A 1 688 ? 28.745 -3.132 -9.671 1.00 90.31 688 THR A CA 1
ATOM 5464 C C . THR A 1 688 ? 29.925 -2.802 -8.759 1.00 90.31 688 THR A C 1
ATOM 5466 O O . THR A 1 688 ? 29.997 -3.239 -7.615 1.00 90.31 688 THR A O 1
ATOM 5469 N N . ALA A 1 689 ? 30.859 -2.000 -9.269 1.00 86.19 689 ALA A N 1
ATOM 5470 C CA . ALA A 1 689 ? 31.975 -1.432 -8.507 1.00 86.19 689 ALA A CA 1
ATOM 5471 C C . ALA A 1 689 ? 32.030 0.103 -8.635 1.00 86.19 689 ALA A C 1
ATOM 5473 O O . ALA A 1 689 ? 33.067 0.718 -8.393 1.00 86.19 689 ALA A O 1
ATOM 5474 N N . GLU A 1 690 ? 30.927 0.705 -9.081 1.00 92.00 690 GLU A N 1
ATOM 5475 C CA . GLU A 1 690 ? 30.843 2.117 -9.437 1.00 92.00 690 GLU A CA 1
ATOM 5476 C C . GLU A 1 690 ? 30.115 2.922 -8.359 1.00 92.00 690 GLU A C 1
ATOM 5478 O O . GLU A 1 690 ? 28.966 2.627 -8.019 1.00 92.00 690 GLU A O 1
ATOM 5483 N N . ASP A 1 691 ? 30.759 3.990 -7.883 1.00 95.06 691 ASP A N 1
ATOM 5484 C CA . ASP A 1 691 ? 30.135 4.977 -6.999 1.00 95.06 691 ASP A CA 1
ATOM 5485 C C . ASP A 1 691 ? 29.104 5.805 -7.777 1.00 95.06 691 ASP A C 1
ATOM 5487 O O . ASP A 1 691 ? 29.278 6.064 -8.976 1.00 95.06 691 ASP A O 1
ATOM 5491 N N . MET A 1 692 ? 28.071 6.288 -7.082 1.00 95.25 692 MET A N 1
ATOM 5492 C CA . MET A 1 692 ? 27.072 7.217 -7.628 1.00 95.25 692 MET A CA 1
ATOM 5493 C C . MET A 1 692 ? 26.406 6.695 -8.911 1.00 95.25 692 MET A C 1
ATOM 5495 O O . MET A 1 692 ? 26.304 7.410 -9.913 1.00 95.25 692 MET A O 1
ATOM 5499 N N . ARG A 1 693 ? 25.989 5.424 -8.900 1.00 95.44 693 ARG A N 1
ATOM 5500 C CA . ARG A 1 693 ? 25.248 4.775 -9.990 1.00 95.44 693 ARG A CA 1
ATOM 5501 C C . ARG A 1 693 ? 23.827 4.454 -9.533 1.00 95.44 693 ARG A C 1
ATOM 5503 O O . ARG A 1 693 ? 23.612 4.110 -8.375 1.00 95.44 693 ARG A O 1
ATOM 5510 N N . ALA A 1 694 ? 22.872 4.562 -10.451 1.00 97.69 694 ALA A N 1
ATOM 5511 C CA . ALA A 1 694 ? 21.486 4.175 -10.230 1.00 97.69 694 ALA A CA 1
ATOM 5512 C C . ALA A 1 694 ? 21.063 3.153 -11.289 1.00 97.69 694 ALA A C 1
ATOM 5514 O O . ALA A 1 694 ? 21.314 3.367 -12.475 1.00 97.69 694 ALA A O 1
ATOM 5515 N N . VAL A 1 695 ? 20.434 2.061 -10.859 1.00 98.31 695 VAL A N 1
ATOM 5516 C CA . VAL A 1 695 ? 19.917 1.002 -11.732 1.00 98.31 695 VAL A CA 1
ATOM 5517 C C . VAL A 1 695 ? 18.463 0.749 -11.371 1.00 98.31 695 VAL A C 1
ATOM 5519 O O . VAL A 1 695 ? 18.163 0.383 -10.237 1.00 98.31 695 VAL A O 1
ATOM 5522 N N . ALA A 1 696 ? 17.569 0.936 -12.335 1.00 98.50 696 ALA A N 1
ATOM 5523 C CA . ALA A 1 696 ? 16.158 0.610 -12.212 1.00 98.50 696 ALA A CA 1
ATOM 5524 C C . ALA A 1 696 ? 15.823 -0.598 -13.085 1.00 98.50 696 ALA A C 1
ATOM 5526 O O . ALA A 1 696 ? 16.266 -0.676 -14.230 1.00 98.50 696 ALA A O 1
ATOM 5527 N N . VAL A 1 697 ? 15.027 -1.523 -12.562 1.00 97.81 697 VAL A N 1
ATOM 5528 C CA . VAL A 1 697 ? 14.640 -2.765 -13.233 1.00 97.81 697 VAL A CA 1
ATOM 5529 C C . VAL A 1 697 ? 13.139 -2.937 -13.097 1.00 97.81 697 VAL A C 1
ATOM 5531 O O . VAL A 1 697 ? 12.633 -2.903 -11.984 1.00 97.81 697 VAL A O 1
ATOM 5534 N N . LEU A 1 698 ? 12.434 -3.112 -14.211 1.00 97.00 698 LEU A N 1
ATOM 5535 C CA . LEU A 1 698 ? 11.018 -3.470 -14.234 1.00 97.00 698 LEU A CA 1
ATOM 5536 C C . LEU A 1 698 ? 10.902 -4.986 -14.395 1.00 97.00 698 LEU A C 1
ATOM 5538 O O . LEU A 1 698 ? 11.458 -5.564 -15.334 1.00 97.00 698 LEU A O 1
ATOM 5542 N N . LEU A 1 699 ? 10.156 -5.585 -13.481 1.00 94.12 699 LEU A N 1
ATOM 5543 C CA . LEU A 1 699 ? 9.853 -6.997 -13.377 1.00 94.12 699 LEU A CA 1
ATOM 5544 C C . LEU A 1 699 ? 8.373 -7.217 -13.719 1.00 94.12 699 LEU A C 1
ATOM 5546 O O . LEU A 1 699 ? 7.513 -6.421 -13.337 1.00 94.12 699 LEU A O 1
ATOM 5550 N N . ALA A 1 700 ? 8.062 -8.286 -14.440 1.00 85.56 700 ALA A N 1
ATOM 5551 C CA . ALA A 1 700 ? 6.684 -8.673 -14.731 1.00 85.56 700 ALA A CA 1
ATOM 5552 C C . ALA A 1 700 ? 6.540 -10.195 -14.701 1.00 85.56 700 ALA A C 1
ATOM 5554 O O . ALA A 1 700 ? 7.533 -10.891 -14.922 1.00 85.56 700 ALA A O 1
ATOM 5555 N N . PRO A 1 701 ? 5.333 -10.726 -14.447 1.00 70.38 701 PRO A N 1
ATOM 5556 C CA . PRO A 1 701 ? 5.094 -12.151 -14.569 1.00 70.38 701 PRO A CA 1
ATOM 5557 C C . PRO A 1 701 ? 5.352 -12.548 -16.018 1.00 70.38 701 PRO A C 1
ATOM 5559 O O . PRO A 1 701 ? 5.125 -11.756 -16.938 1.00 70.38 701 PRO A O 1
ATOM 5562 N N . GLN A 1 702 ? 5.787 -13.781 -16.235 1.00 49.88 702 GLN A N 1
ATOM 5563 C CA . GLN A 1 702 ? 5.928 -14.322 -17.579 1.00 49.88 702 GLN A CA 1
ATOM 5564 C C . GLN A 1 702 ? 4.569 -14.210 -18.304 1.00 49.88 702 GLN A C 1
ATOM 5566 O O . GLN A 1 702 ? 3.601 -14.854 -17.901 1.00 49.88 702 GLN A O 1
ATOM 5571 N N . GLU A 1 703 ? 4.459 -13.328 -19.312 1.00 34.94 703 GLU A N 1
ATOM 5572 C CA . GLU A 1 703 ? 3.177 -12.980 -19.951 1.00 34.94 703 GLU A CA 1
ATOM 5573 C C . GLU A 1 703 ? 2.434 -14.242 -20.438 1.00 34.94 703 GLU A C 1
ATOM 5575 O O . GLU A 1 703 ? 2.789 -14.828 -21.461 1.00 34.94 703 GLU A O 1
ATOM 5580 N N . ARG A 1 704 ? 1.337 -14.619 -19.767 1.00 37.94 704 ARG A N 1
ATOM 5581 C CA . ARG A 1 704 ? 0.250 -15.401 -20.377 1.00 37.94 704 ARG A CA 1
ATOM 5582 C C . ARG A 1 704 ? -0.777 -14.418 -20.933 1.00 37.94 704 ARG A C 1
ATOM 5584 O O . ARG A 1 704 ? -1.621 -13.919 -20.198 1.00 37.94 704 ARG A O 1
ATOM 5591 N N . LYS A 1 705 ? -0.703 -14.108 -22.228 1.00 29.05 705 LYS A N 1
ATOM 5592 C CA . LYS A 1 705 ? -1.701 -13.261 -22.899 1.00 29.05 705 LYS A CA 1
ATOM 5593 C C . LYS A 1 705 ? -2.999 -14.032 -23.124 1.00 29.05 705 LYS A C 1
ATOM 5595 O O . LYS A 1 705 ? -3.085 -14.896 -23.993 1.00 29.05 705 LYS A O 1
ATOM 5600 N N . ASP A 1 706 ? -4.027 -13.687 -22.359 1.00 32.69 706 ASP A N 1
ATOM 5601 C CA . ASP A 1 706 ? -5.387 -14.180 -22.560 1.00 32.69 706 ASP A CA 1
ATOM 5602 C C . ASP A 1 706 ? -6.121 -13.281 -23.581 1.00 32.69 706 ASP A C 1
ATOM 5604 O O . ASP A 1 706 ? -6.717 -12.263 -23.236 1.00 32.69 706 ASP A O 1
ATOM 5608 N N . LYS A 1 707 ? -6.041 -13.610 -24.881 1.00 31.50 707 LYS A N 1
ATOM 5609 C CA . LYS A 1 707 ? -6.852 -12.979 -25.946 1.00 31.50 707 LYS A CA 1
ATOM 5610 C C . LYS A 1 707 ? -8.000 -13.892 -26.383 1.00 31.50 707 LYS A C 1
ATOM 5612 O O . LYS A 1 707 ? -8.035 -14.359 -27.527 1.00 31.50 707 LYS A O 1
ATOM 5617 N N . ARG A 1 708 ? -8.980 -14.117 -25.509 1.00 40.34 708 ARG A N 1
ATOM 5618 C CA . ARG A 1 708 ? -10.255 -14.748 -25.882 1.00 40.34 708 ARG A CA 1
ATOM 5619 C C . ARG A 1 708 ? -11.287 -13.677 -26.241 1.00 40.34 708 ARG A C 1
ATOM 5621 O O . ARG A 1 708 ? -12.116 -13.286 -25.437 1.00 40.34 708 ARG A O 1
ATOM 5628 N N . ASN A 1 709 ? -11.221 -13.193 -27.485 1.00 32.53 709 ASN A N 1
ATOM 5629 C CA . ASN A 1 709 ? -12.355 -12.527 -28.123 1.00 32.53 709 ASN A CA 1
ATOM 5630 C C . ASN A 1 709 ? -12.493 -12.983 -29.586 1.00 32.53 709 ASN A C 1
ATOM 5632 O O . ASN A 1 709 ? -11.533 -12.989 -30.364 1.00 32.53 709 ASN A O 1
ATOM 5636 N N . MET A 1 710 ? -13.696 -13.452 -29.913 1.00 40.25 710 MET A N 1
ATOM 5637 C CA . MET A 1 710 ? -14.053 -14.224 -31.100 1.00 40.25 710 MET A CA 1
ATOM 5638 C C . MET A 1 710 ? -14.106 -13.352 -32.361 1.00 40.25 710 MET A C 1
ATOM 5640 O O . MET A 1 710 ? -15.050 -12.590 -32.538 1.00 40.25 710 MET A O 1
ATOM 5644 N N . ASN A 1 711 ? -13.095 -13.475 -33.232 1.00 42.88 711 ASN A N 1
ATOM 5645 C CA . ASN A 1 711 ? -13.174 -13.345 -34.705 1.00 42.88 711 ASN A CA 1
ATOM 5646 C C . ASN A 1 711 ? -11.769 -13.437 -35.342 1.00 42.88 711 ASN A C 1
ATOM 5648 O O . ASN A 1 711 ? -11.331 -12.541 -36.066 1.00 42.88 711 ASN A O 1
ATOM 5652 N N . LYS A 1 712 ? -11.020 -14.512 -35.065 1.00 48.31 712 LYS A N 1
ATOM 5653 C CA . LYS A 1 712 ? -9.689 -14.728 -35.662 1.00 48.31 712 LYS A CA 1
ATOM 5654 C C . LYS A 1 712 ? -9.799 -15.639 -36.898 1.00 48.31 712 LYS A C 1
ATOM 5656 O O . LYS A 1 712 ? -10.603 -16.564 -36.920 1.00 48.31 712 LYS A O 1
ATOM 5661 N N . THR A 1 713 ? -9.039 -15.328 -37.954 1.00 52.53 713 THR A N 1
ATOM 5662 C CA . THR A 1 713 ? -9.170 -15.915 -39.309 1.00 52.53 713 THR A CA 1
ATOM 5663 C C . THR A 1 713 ? -8.036 -16.874 -39.706 1.00 52.53 713 THR A C 1
ATOM 5665 O O . THR A 1 713 ? -8.045 -17.363 -40.833 1.00 52.53 713 THR A O 1
ATOM 5668 N N . GLY A 1 714 ? -7.097 -17.192 -38.804 1.00 70.56 714 GLY A N 1
ATOM 5669 C CA . GLY A 1 714 ? -6.016 -18.161 -39.044 1.00 70.56 714 GLY A CA 1
ATOM 5670 C C . GLY A 1 714 ? -5.710 -19.009 -37.806 1.00 70.56 714 GLY A C 1
ATOM 5671 O O . GLY A 1 714 ? -5.887 -18.543 -36.684 1.00 70.56 714 GLY A O 1
ATOM 5672 N N . PHE A 1 715 ? -5.266 -20.252 -38.010 1.00 85.88 715 PHE A N 1
ATOM 5673 C CA . PHE A 1 715 ? -4.910 -21.196 -36.943 1.00 85.88 715 PHE A CA 1
ATOM 5674 C C . PHE A 1 715 ? -3.502 -21.721 -37.201 1.00 85.88 715 PHE A C 1
ATOM 5676 O O . PHE A 1 715 ? -3.195 -22.156 -38.308 1.00 85.88 715 PHE A O 1
ATOM 5683 N N . TYR A 1 716 ? -2.637 -21.684 -36.198 1.00 89.50 716 TYR A N 1
ATOM 5684 C CA . TYR A 1 716 ? -1.217 -21.993 -36.335 1.00 89.50 716 TYR A CA 1
ATOM 5685 C C . TYR A 1 716 ? -0.790 -23.022 -35.298 1.00 89.50 716 TYR A C 1
ATOM 5687 O O . TYR A 1 716 ? -1.384 -23.089 -34.228 1.00 89.50 716 TYR A O 1
ATOM 5695 N N . ILE A 1 717 ? 0.237 -23.810 -35.610 1.00 91.31 717 ILE A N 1
ATOM 5696 C CA . ILE A 1 717 ? 0.815 -24.814 -34.714 1.00 91.31 717 ILE A CA 1
ATOM 5697 C C . ILE A 1 717 ? 2.342 -24.781 -34.779 1.00 91.31 717 ILE A C 1
ATOM 5699 O O . ILE A 1 717 ? 2.908 -24.553 -35.857 1.00 91.31 717 ILE A O 1
ATOM 5703 N N . ARG A 1 718 ? 3.006 -25.029 -33.645 1.00 90.19 718 ARG A N 1
ATOM 5704 C CA . ARG A 1 718 ? 4.456 -25.255 -33.588 1.00 90.19 718 ARG A CA 1
ATOM 5705 C C . ARG A 1 718 ? 4.863 -26.258 -32.508 1.00 90.19 718 ARG A C 1
ATOM 5707 O O . ARG A 1 718 ? 4.142 -26.396 -31.520 1.00 90.19 718 ARG A O 1
ATOM 5714 N N . PRO A 1 719 ? 6.007 -26.943 -32.684 1.00 88.88 719 PRO A N 1
ATOM 5715 C CA . PRO A 1 719 ? 6.612 -27.754 -31.647 1.00 88.88 719 PRO A CA 1
ATOM 5716 C C . PRO A 1 719 ? 7.608 -26.961 -30.790 1.00 88.88 719 PRO A C 1
ATOM 5718 O O . PRO A 1 719 ? 8.251 -26.034 -31.284 1.00 88.88 719 PRO A O 1
ATOM 5721 N N . TYR A 1 720 ? 7.782 -27.364 -29.532 1.00 84.44 720 TYR A N 1
ATOM 5722 C CA . TYR A 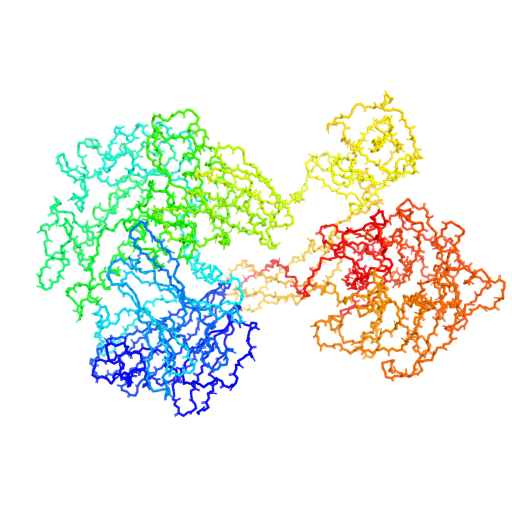1 720 ? 8.778 -26.810 -28.603 1.00 84.44 720 TYR A CA 1
ATOM 5723 C C . TYR A 1 720 ? 9.274 -27.884 -27.617 1.00 84.44 720 TYR A C 1
ATOM 5725 O O . TYR A 1 720 ? 8.694 -28.964 -27.524 1.00 84.44 720 TYR A O 1
ATOM 5733 N N . THR A 1 721 ? 10.383 -27.621 -26.925 1.00 81.75 721 THR A N 1
ATOM 5734 C CA . THR A 1 721 ? 10.868 -28.415 -25.779 1.00 81.75 721 THR A CA 1
ATOM 5735 C C . THR A 1 721 ? 10.595 -27.667 -24.474 1.00 81.75 721 THR A C 1
ATOM 5737 O O . THR A 1 721 ? 10.491 -26.437 -24.501 1.00 81.75 721 THR A O 1
ATOM 5740 N N . VAL A 1 722 ? 10.533 -28.370 -23.335 1.00 62.28 722 VAL A N 1
ATOM 5741 C CA . VAL A 1 722 ? 10.565 -27.745 -21.999 1.00 62.28 722 VAL A CA 1
ATOM 5742 C C . VAL A 1 722 ? 11.708 -26.715 -21.966 1.00 62.28 722 VAL A C 1
ATOM 5744 O O . VAL A 1 722 ? 12.855 -27.084 -22.191 1.00 62.28 722 VAL A O 1
ATOM 5747 N N . ASN A 1 723 ? 11.399 -25.431 -21.751 1.00 54.88 723 ASN A N 1
ATOM 5748 C CA . ASN A 1 723 ? 12.316 -24.272 -21.837 1.00 54.88 723 ASN A CA 1
ATOM 5749 C C . ASN A 1 723 ? 12.632 -23.743 -23.253 1.00 54.88 723 ASN A C 1
ATOM 5751 O O . ASN A 1 723 ? 13.715 -23.213 -23.515 1.00 54.88 723 ASN A O 1
ATOM 5755 N N . TRP A 1 724 ? 11.655 -23.815 -24.164 1.00 51.38 724 TRP A N 1
ATOM 5756 C CA . TRP A 1 724 ? 11.563 -22.933 -25.337 1.00 51.38 724 TRP A CA 1
ATOM 5757 C C . TRP A 1 724 ? 12.828 -22.894 -26.218 1.00 51.38 724 TRP A C 1
ATOM 5759 O O . TRP A 1 724 ? 13.316 -21.836 -26.615 1.00 51.38 724 TRP A O 1
ATOM 5769 N N . ASN A 1 725 ? 13.321 -24.085 -26.574 1.00 53.59 725 ASN A N 1
ATOM 5770 C CA . ASN A 1 725 ? 14.431 -24.349 -27.503 1.00 53.59 725 ASN A CA 1
ATOM 5771 C C . ASN A 1 725 ? 15.859 -24.067 -26.989 1.00 53.59 725 ASN A C 1
ATOM 5773 O O . ASN A 1 725 ? 16.790 -24.154 -27.797 1.00 53.59 725 ASN A O 1
ATOM 5777 N N . ASN A 1 726 ? 16.061 -23.806 -25.690 1.00 46.50 726 ASN A N 1
ATOM 5778 C CA . ASN A 1 726 ? 17.402 -23.593 -25.117 1.00 46.50 726 ASN A CA 1
ATOM 5779 C C . ASN A 1 726 ? 17.896 -24.680 -24.157 1.00 46.50 726 ASN A C 1
ATOM 5781 O O . ASN A 1 726 ? 19.101 -24.739 -23.914 1.00 46.50 726 ASN A O 1
ATOM 5785 N N . GLU A 1 727 ? 17.032 -25.570 -23.678 1.00 57.72 727 GLU A N 1
ATOM 5786 C CA . GLU A 1 727 ? 17.444 -26.675 -22.815 1.00 57.72 727 GLU A CA 1
ATOM 5787 C C . GLU A 1 727 ? 17.013 -28.006 -23.412 1.00 57.72 727 GLU A C 1
ATOM 5789 O O . GLU A 1 727 ? 15.963 -28.136 -24.048 1.00 57.72 727 GLU A O 1
ATOM 5794 N N . GLU A 1 728 ? 17.904 -28.980 -23.282 1.00 69.44 728 GLU A N 1
ATOM 5795 C CA . GLU A 1 728 ? 17.667 -30.329 -23.752 1.00 69.44 728 GLU A CA 1
ATOM 5796 C C . GLU A 1 728 ? 16.444 -30.896 -23.017 1.00 69.44 728 GLU A C 1
ATOM 5798 O O . GLU A 1 728 ? 16.379 -30.860 -21.787 1.00 69.44 728 GLU A O 1
ATOM 5803 N N . SER A 1 729 ? 15.488 -31.447 -23.755 1.00 73.19 729 SER A N 1
ATOM 5804 C CA . SER A 1 729 ? 14.314 -32.098 -23.174 1.00 73.19 729 SER A CA 1
ATOM 5805 C C . SER A 1 729 ? 14.236 -33.530 -23.660 1.00 73.19 729 SER A C 1
ATOM 5807 O O . SER A 1 729 ? 14.613 -33.835 -24.782 1.00 73.19 729 SER A O 1
ATOM 5809 N N . ASP A 1 730 ? 13.759 -34.442 -22.831 1.00 71.12 730 ASP A N 1
ATOM 5810 C CA . ASP A 1 730 ? 13.468 -35.813 -23.253 1.00 71.12 730 ASP A CA 1
ATOM 5811 C C . ASP A 1 730 ? 12.177 -35.921 -24.087 1.00 71.12 730 ASP A C 1
ATOM 5813 O O . ASP A 1 730 ? 11.872 -36.988 -24.634 1.00 71.12 730 ASP A O 1
ATOM 5817 N N . SER A 1 731 ? 11.448 -34.809 -24.235 1.00 75.94 731 SER A N 1
ATOM 5818 C CA . SER A 1 731 ? 10.180 -34.752 -24.939 1.00 75.94 731 SER A CA 1
ATOM 5819 C C . SER A 1 731 ? 9.985 -33.485 -25.777 1.00 75.94 731 SER A C 1
ATOM 5821 O O . SER A 1 731 ? 10.678 -32.476 -25.643 1.00 75.94 731 SER A O 1
ATOM 5823 N N . LEU A 1 732 ? 9.045 -33.567 -26.712 1.00 84.06 732 LEU A N 1
ATOM 5824 C CA . LEU A 1 732 ? 8.652 -32.504 -27.620 1.00 84.06 732 LEU A CA 1
ATOM 5825 C C . LEU A 1 732 ? 7.153 -32.275 -27.487 1.00 84.06 732 LEU A C 1
ATOM 5827 O O . LEU A 1 732 ? 6.353 -33.207 -27.554 1.00 84.06 732 LEU A O 1
ATOM 5831 N N . HIS A 1 733 ? 6.797 -31.013 -27.333 1.00 85.06 733 HIS A N 1
ATOM 5832 C CA . HIS A 1 733 ? 5.467 -30.507 -27.047 1.00 85.06 733 HIS A CA 1
ATOM 5833 C C . HIS A 1 733 ? 4.906 -29.833 -28.297 1.00 85.06 733 HIS A C 1
ATOM 5835 O O . HIS A 1 733 ? 5.664 -29.438 -29.184 1.00 85.06 733 HIS A O 1
ATOM 5841 N N . LEU A 1 734 ? 3.586 -29.676 -28.373 1.00 86.38 734 LEU A N 1
ATOM 5842 C CA . LEU A 1 734 ? 2.935 -28.878 -29.411 1.00 86.38 734 LEU A CA 1
ATOM 5843 C C . LEU A 1 734 ? 2.115 -27.779 -28.760 1.00 86.38 734 LEU A C 1
ATOM 5845 O O . LEU A 1 734 ? 1.495 -27.989 -27.725 1.00 86.38 734 LEU A O 1
ATOM 5849 N N . GLU A 1 735 ? 2.034 -26.639 -29.423 1.00 86.56 735 GLU A N 1
ATOM 5850 C CA . GLU A 1 735 ? 1.133 -25.557 -29.049 1.00 86.56 735 GLU A CA 1
ATOM 5851 C C . GLU A 1 735 ? 0.481 -24.957 -30.288 1.00 86.56 735 GLU A C 1
ATOM 5853 O O . GLU A 1 735 ? 1.049 -24.978 -31.386 1.00 86.56 735 GLU A O 1
ATOM 5858 N N . TYR A 1 736 ? -0.722 -24.422 -30.114 1.00 87.69 736 TYR A N 1
ATOM 5859 C CA . TYR A 1 736 ? -1.456 -23.734 -31.166 1.00 87.69 736 TYR A CA 1
ATOM 5860 C C . TYR A 1 736 ? -1.589 -22.245 -30.885 1.00 87.69 736 TYR A C 1
ATOM 5862 O O . TYR A 1 736 ? -1.519 -21.803 -29.746 1.00 87.69 736 TYR A O 1
ATOM 5870 N N . SER A 1 737 ? -1.836 -21.467 -31.930 1.00 81.12 737 SER A N 1
ATOM 5871 C CA . SER A 1 737 ? -2.117 -20.041 -31.829 1.00 81.12 737 SER A CA 1
ATOM 5872 C C . SER A 1 737 ? -3.191 -19.630 -32.824 1.00 81.12 737 SER A C 1
ATOM 5874 O O . SER A 1 737 ? -3.280 -20.175 -33.925 1.00 81.12 737 SER A O 1
ATOM 5876 N N . TYR A 1 738 ? -3.991 -18.634 -32.456 1.00 78.44 738 TYR A N 1
ATOM 5877 C CA . TYR A 1 738 ? -4.968 -18.015 -33.354 1.00 78.44 738 TYR A CA 1
ATOM 5878 C C . TYR A 1 738 ? -4.409 -16.782 -34.094 1.00 78.44 738 TYR A C 1
ATOM 5880 O O . TYR A 1 738 ? -5.074 -16.231 -34.970 1.00 78.44 738 TYR A O 1
ATOM 5888 N N . ASP A 1 739 ? -3.218 -16.299 -33.729 1.00 73.50 739 ASP A N 1
ATOM 5889 C CA . ASP A 1 739 ? -2.629 -15.058 -34.263 1.00 73.50 739 ASP A CA 1
ATOM 5890 C C . ASP A 1 739 ? -1.094 -15.070 -34.402 1.00 73.50 739 ASP A C 1
ATOM 5892 O O . ASP A 1 739 ? -0.519 -14.071 -34.824 1.00 73.50 739 ASP A O 1
ATOM 5896 N N . LYS A 1 740 ? -0.440 -16.207 -34.129 1.00 79.44 740 LYS A N 1
ATOM 5897 C CA . LYS A 1 740 ? 1.022 -16.396 -34.018 1.00 79.44 740 LYS A CA 1
ATOM 5898 C C . LYS A 1 740 ? 1.682 -15.653 -32.850 1.00 79.44 740 LYS A C 1
ATOM 5900 O O . LYS A 1 740 ? 2.900 -15.763 -32.701 1.00 79.44 740 LYS A O 1
ATOM 5905 N N . GLU A 1 741 ? 0.919 -14.944 -32.025 1.00 66.56 741 GLU A N 1
ATOM 5906 C CA . GLU A 1 741 ? 1.422 -14.195 -30.871 1.00 66.56 741 GLU A CA 1
ATOM 5907 C C . GLU A 1 741 ? 1.114 -14.933 -29.570 1.00 66.56 741 GLU A C 1
ATOM 5909 O O . GLU A 1 741 ? 2.023 -15.170 -28.778 1.00 66.56 741 GLU A O 1
ATOM 5914 N N . ASP A 1 742 ? -0.142 -15.348 -29.392 1.00 62.16 742 ASP A N 1
ATOM 5915 C CA . ASP A 1 742 ? -0.614 -16.027 -28.187 1.00 62.16 742 ASP A CA 1
ATOM 5916 C C . ASP A 1 742 ? -0.659 -17.531 -28.446 1.00 62.16 742 ASP A C 1
ATOM 5918 O O . ASP A 1 742 ? -1.364 -17.983 -29.357 1.00 62.16 742 ASP A O 1
ATOM 5922 N N . TRP A 1 743 ? 0.105 -18.302 -27.674 1.00 74.56 743 TRP A N 1
ATOM 5923 C CA . TRP A 1 743 ? 0.247 -19.741 -27.865 1.00 74.56 743 TRP A CA 1
ATOM 5924 C C . TRP A 1 743 ? -0.318 -20.525 -26.686 1.00 74.56 743 TRP A C 1
ATOM 5926 O O . TRP A 1 743 ? -0.164 -20.149 -25.526 1.00 74.56 743 TRP A O 1
ATOM 5936 N N . TYR A 1 744 ? -0.992 -21.619 -27.012 1.00 74.94 744 TYR A N 1
ATOM 5937 C CA . TYR A 1 744 ? -1.714 -22.474 -26.087 1.00 74.94 744 TYR A CA 1
ATOM 5938 C C . TYR A 1 744 ? -1.174 -23.892 -26.238 1.00 74.94 744 TYR A C 1
ATOM 5940 O O . TYR A 1 744 ? -1.295 -24.496 -27.308 1.00 74.94 744 TYR A O 1
ATOM 5948 N N . ALA A 1 745 ? -0.566 -24.418 -25.179 1.00 76.94 745 ALA A N 1
ATOM 5949 C CA . ALA A 1 745 ? -0.025 -25.767 -25.176 1.00 76.94 745 ALA A CA 1
ATOM 5950 C C . ALA A 1 745 ? -1.135 -26.809 -25.368 1.00 76.94 745 ALA A C 1
ATOM 5952 O O . ALA A 1 745 ? -2.164 -26.790 -24.688 1.00 76.94 745 ALA A O 1
ATOM 5953 N N . PHE A 1 746 ? -0.907 -27.748 -26.280 1.00 77.25 746 PHE A N 1
ATOM 5954 C CA . PHE A 1 746 ? -1.634 -29.009 -26.285 1.00 77.25 746 PHE A CA 1
ATOM 5955 C C . PHE A 1 746 ? -1.146 -29.881 -25.137 1.00 77.25 746 PHE A C 1
ATOM 5957 O O . PHE A 1 746 ? -0.038 -29.695 -24.631 1.00 77.25 746 PHE A O 1
ATOM 5964 N N . ASN A 1 747 ? -1.962 -30.863 -24.750 1.00 71.44 747 ASN A N 1
ATOM 5965 C CA . ASN A 1 747 ? -1.567 -31.872 -23.776 1.00 71.44 747 ASN A CA 1
ATOM 5966 C C . ASN A 1 747 ? -1.086 -31.244 -22.462 1.00 71.44 747 ASN A C 1
ATOM 5968 O O . ASN A 1 747 ? -0.106 -31.710 -21.903 1.00 71.44 747 ASN A O 1
ATOM 5972 N N . GLY A 1 748 ? -1.698 -30.131 -22.034 1.00 64.94 748 GLY A N 1
ATOM 5973 C CA . GLY A 1 748 ? -1.377 -29.390 -20.804 1.00 64.94 748 GLY A CA 1
ATOM 5974 C C . GLY A 1 748 ? 0.104 -29.123 -20.572 1.00 64.94 748 GLY A C 1
ATOM 5975 O O . GLY A 1 748 ? 0.553 -29.248 -19.439 1.00 64.94 748 GLY A O 1
ATOM 5976 N N . ASP A 1 749 ? 0.835 -28.773 -21.636 1.00 68.69 749 ASP A N 1
ATOM 5977 C CA . ASP A 1 749 ? 2.283 -28.518 -21.603 1.00 68.69 749 ASP A CA 1
ATOM 5978 C C . ASP A 1 749 ? 3.135 -29.771 -21.303 1.00 68.69 749 ASP A C 1
ATOM 5980 O O . ASP A 1 749 ? 4.307 -29.663 -20.965 1.00 68.69 749 ASP A O 1
ATOM 5984 N N . ASN A 1 750 ? 2.590 -30.976 -21.503 1.00 66.75 750 ASN A N 1
ATOM 5985 C CA . ASN A 1 750 ? 3.336 -32.235 -21.453 1.00 66.75 750 ASN A CA 1
ATOM 5986 C C . ASN A 1 750 ? 3.806 -32.689 -22.834 1.00 66.75 750 ASN A C 1
ATOM 5988 O O . ASN A 1 750 ? 3.158 -32.450 -23.859 1.00 66.75 750 ASN A O 1
ATOM 5992 N N . GLY A 1 751 ? 4.914 -33.429 -22.836 1.00 73.62 751 GLY A N 1
ATOM 5993 C CA . GLY A 1 751 ? 5.494 -34.022 -24.032 1.00 73.62 751 GLY A CA 1
ATOM 5994 C C . GLY A 1 751 ? 4.486 -34.855 -24.830 1.00 73.62 751 GLY A C 1
ATOM 5995 O O . GLY A 1 751 ? 3.723 -35.648 -24.282 1.00 73.62 751 GLY A O 1
ATOM 5996 N N . ILE A 1 752 ? 4.479 -34.671 -26.146 1.00 77.50 752 ILE A N 1
ATOM 5997 C CA . ILE A 1 752 ? 3.661 -35.421 -27.112 1.00 77.50 752 ILE A CA 1
ATOM 5998 C C . ILE A 1 752 ? 4.517 -36.470 -27.832 1.00 77.50 752 ILE A C 1
ATOM 6000 O O . ILE A 1 752 ? 4.050 -37.567 -28.146 1.00 77.50 752 ILE A O 1
ATOM 6004 N N . LEU A 1 753 ? 5.784 -36.146 -28.086 1.00 81.94 753 LEU A N 1
ATOM 6005 C CA . LEU A 1 753 ? 6.767 -37.029 -28.705 1.00 81.94 753 LEU A CA 1
ATOM 6006 C C . LEU A 1 753 ? 7.972 -37.189 -27.785 1.00 81.94 753 LEU A C 1
ATOM 6008 O O . LEU A 1 753 ? 8.431 -36.215 -27.204 1.00 81.94 753 LEU A O 1
ATOM 6012 N N . PHE A 1 754 ? 8.506 -38.402 -27.690 1.00 80.00 754 PHE A N 1
ATOM 6013 C CA . PHE A 1 754 ? 9.599 -38.746 -26.779 1.00 80.00 754 PHE A CA 1
ATOM 6014 C C . PHE A 1 754 ? 10.695 -39.469 -27.545 1.00 80.00 754 PHE A C 1
ATOM 6016 O O . PHE A 1 754 ? 10.393 -40.332 -28.373 1.00 80.00 754 PHE A O 1
ATOM 6023 N N . ALA A 1 755 ? 11.953 -39.128 -27.266 1.00 78.44 755 ALA A N 1
ATOM 6024 C CA . ALA A 1 755 ? 13.078 -39.688 -28.000 1.00 78.44 755 ALA A CA 1
ATOM 6025 C C . ALA A 1 755 ? 13.328 -41.133 -27.550 1.00 78.44 755 ALA A C 1
ATOM 6027 O O . ALA A 1 755 ? 13.584 -41.400 -26.373 1.00 78.44 755 ALA A O 1
ATOM 6028 N N . GLN A 1 756 ? 13.264 -42.078 -28.483 1.00 74.88 756 GLN A N 1
ATOM 6029 C CA . GLN A 1 756 ? 13.417 -43.508 -28.199 1.00 74.88 756 GLN A CA 1
ATOM 6030 C C . GLN A 1 756 ? 14.849 -44.000 -28.441 1.00 74.88 756 GLN A C 1
ATOM 6032 O O . GLN A 1 756 ? 15.278 -44.989 -27.836 1.00 74.88 756 GLN A O 1
ATOM 6037 N N . SER A 1 757 ? 15.607 -43.301 -29.286 1.00 76.19 757 SER A N 1
ATOM 6038 C CA . SER A 1 757 ? 16.992 -43.617 -29.634 1.00 76.19 757 SER A CA 1
ATOM 6039 C C . SER A 1 757 ? 17.929 -42.409 -29.456 1.00 76.19 757 SER A C 1
ATOM 6041 O O . SER A 1 757 ? 17.551 -41.379 -28.900 1.00 76.19 757 SER A O 1
ATOM 6043 N N . GLY A 1 758 ? 19.199 -42.549 -29.849 1.00 78.88 758 GLY A N 1
ATOM 6044 C CA . GLY A 1 758 ? 20.202 -41.495 -29.661 1.00 78.88 758 GLY A CA 1
ATOM 6045 C C . GLY A 1 758 ? 20.501 -41.219 -28.184 1.00 78.88 758 GLY A C 1
ATOM 6046 O O . GLY A 1 758 ? 20.556 -42.146 -27.372 1.00 78.88 758 GLY A O 1
ATOM 6047 N N . SER A 1 759 ? 20.705 -39.950 -27.839 1.00 77.88 759 SER A N 1
ATOM 6048 C CA . SER A 1 759 ? 20.896 -39.504 -26.451 1.00 77.88 759 SER A CA 1
ATOM 6049 C C . SER A 1 759 ? 19.617 -39.472 -25.619 1.00 77.88 759 SER A C 1
ATOM 6051 O O . SER A 1 759 ? 19.687 -39.254 -24.412 1.00 77.88 759 SER A O 1
ATOM 6053 N N . LYS A 1 760 ? 18.458 -39.685 -26.260 1.00 77.25 760 LYS A N 1
ATOM 6054 C CA . LYS A 1 760 ? 17.120 -39.471 -25.693 1.00 77.25 760 LYS A CA 1
ATOM 6055 C C . LYS A 1 760 ? 16.850 -38.031 -25.245 1.00 77.25 760 LYS A C 1
ATOM 6057 O O . LYS A 1 760 ? 15.930 -37.789 -24.474 1.00 77.25 760 LYS A O 1
ATOM 6062 N N . ARG A 1 761 ? 17.653 -37.077 -25.716 1.00 81.00 761 ARG A N 1
ATOM 6063 C CA . ARG A 1 761 ? 17.530 -35.653 -25.412 1.00 81.00 761 ARG A CA 1
ATOM 6064 C C . ARG A 1 761 ? 17.374 -34.902 -26.729 1.00 81.00 761 ARG A C 1
ATOM 6066 O O . ARG A 1 761 ? 18.210 -35.016 -27.620 1.00 81.00 761 ARG A O 1
ATOM 6073 N N . MET A 1 762 ? 16.276 -34.179 -26.866 1.00 84.69 762 MET A N 1
ATOM 6074 C CA . MET A 1 762 ? 15.890 -33.375 -28.014 1.00 84.69 762 MET A CA 1
ATOM 6075 C C . MET A 1 762 ? 16.199 -31.896 -27.780 1.00 84.69 762 MET A C 1
ATOM 6077 O O . MET A 1 762 ? 16.085 -31.389 -26.665 1.00 84.69 762 MET A O 1
ATOM 6081 N N . ALA A 1 763 ? 16.525 -31.182 -28.853 1.00 83.31 763 ALA A N 1
ATOM 6082 C CA . ALA A 1 763 ? 16.664 -29.731 -28.860 1.00 83.31 763 ALA A CA 1
ATOM 6083 C C . ALA A 1 763 ? 16.183 -29.138 -30.193 1.00 83.31 763 ALA A C 1
ATOM 6085 O O . ALA A 1 763 ? 16.173 -29.812 -31.223 1.00 83.31 763 ALA A O 1
ATOM 6086 N N . LYS A 1 764 ? 15.834 -27.846 -30.196 1.00 82.94 764 LYS A N 1
ATOM 6087 C CA . LYS A 1 764 ? 15.516 -27.059 -31.410 1.00 82.94 764 LYS A CA 1
ATOM 6088 C C . LYS A 1 764 ? 14.501 -27.729 -32.358 1.00 82.94 764 LYS A C 1
ATOM 6090 O O . LYS A 1 764 ? 14.810 -27.940 -33.536 1.00 82.94 764 LYS A O 1
ATOM 6095 N N . PRO A 1 765 ? 13.306 -28.092 -31.868 1.00 87.75 765 PRO A N 1
ATOM 6096 C CA . PRO A 1 765 ? 12.278 -28.683 -32.698 1.00 87.75 765 PRO A CA 1
ATOM 6097 C C . PRO A 1 765 ? 11.773 -27.726 -33.786 1.00 87.75 765 PRO A C 1
ATOM 6099 O O . PRO A 1 765 ? 11.736 -26.509 -33.615 1.00 87.75 765 PRO A O 1
ATOM 6102 N N . GLN A 1 766 ? 11.356 -28.294 -34.914 1.00 87.50 766 GLN A N 1
ATOM 6103 C CA . GLN A 1 766 ? 10.750 -27.584 -36.039 1.00 87.50 766 GLN A CA 1
ATOM 6104 C C . GLN A 1 766 ? 9.690 -28.456 -36.712 1.00 87.50 766 GLN A C 1
ATOM 6106 O O . GLN A 1 766 ? 9.779 -29.682 -36.683 1.00 87.50 766 GLN A O 1
ATOM 6111 N N . ILE A 1 767 ? 8.703 -27.829 -37.349 1.00 90.06 767 ILE A N 1
ATOM 6112 C CA . ILE A 1 767 ? 7.642 -28.508 -38.098 1.00 90.06 767 ILE A CA 1
ATOM 6113 C C . ILE A 1 767 ? 7.581 -27.973 -39.524 1.00 90.06 767 ILE A C 1
ATOM 6115 O O . ILE A 1 767 ? 7.606 -26.770 -39.750 1.00 90.06 767 ILE A O 1
ATOM 6119 N N . VAL A 1 768 ? 7.451 -28.870 -40.497 1.00 87.62 768 VAL A N 1
ATOM 6120 C CA . VAL A 1 768 ? 7.237 -28.514 -41.902 1.00 87.62 768 VAL A CA 1
ATOM 6121 C C . VAL A 1 768 ? 6.015 -29.226 -42.456 1.00 87.62 768 VAL A C 1
ATOM 6123 O O . VAL A 1 768 ? 5.751 -30.387 -42.142 1.00 87.62 768 VAL A O 1
ATOM 6126 N N . LYS A 1 769 ? 5.279 -28.527 -43.318 1.00 85.56 769 LYS A N 1
ATOM 6127 C CA . LYS A 1 769 ? 4.189 -29.105 -44.103 1.00 85.56 769 LYS A CA 1
ATOM 6128 C C . LYS A 1 769 ? 4.748 -29.644 -45.421 1.00 85.56 769 LYS A C 1
ATOM 6130 O O . LYS A 1 769 ? 5.287 -28.875 -46.213 1.00 85.56 769 LYS A O 1
ATOM 6135 N N . ASP A 1 770 ? 4.614 -30.945 -45.654 1.00 80.12 770 ASP A N 1
ATOM 6136 C CA . ASP A 1 770 ? 5.004 -31.635 -46.888 1.00 80.12 770 ASP A CA 1
ATOM 6137 C C . ASP A 1 770 ? 3.752 -32.238 -47.549 1.00 80.12 770 ASP A C 1
ATOM 6139 O O . ASP A 1 770 ? 3.259 -33.303 -47.160 1.00 80.12 770 ASP A O 1
ATOM 6143 N N . GLY A 1 771 ? 3.176 -31.510 -48.511 1.00 81.38 771 GLY A N 1
ATOM 6144 C CA . GLY A 1 771 ? 1.903 -31.867 -49.145 1.00 81.38 771 GLY A CA 1
ATOM 6145 C C . GLY A 1 771 ? 0.734 -31.898 -48.151 1.00 81.38 771 GLY A C 1
ATOM 6146 O O . GLY A 1 771 ? 0.449 -30.895 -47.494 1.00 81.38 771 GLY A O 1
ATOM 6147 N N . ASP A 1 772 ? 0.075 -33.057 -48.046 1.00 80.31 772 ASP A N 1
ATOM 6148 C CA . ASP A 1 772 ? -1.023 -33.331 -47.099 1.00 80.31 772 ASP A CA 1
ATOM 6149 C C . ASP A 1 772 ? -0.521 -33.899 -45.753 1.00 80.31 772 ASP A C 1
ATOM 6151 O O . ASP A 1 772 ? -1.300 -34.446 -44.975 1.00 80.31 772 ASP A O 1
ATOM 6155 N N . SER A 1 773 ? 0.788 -33.832 -45.492 1.00 86.31 773 SER A N 1
ATOM 6156 C CA . SER A 1 773 ? 1.422 -34.358 -44.280 1.00 86.31 773 SER A CA 1
ATOM 6157 C C . SER A 1 773 ? 2.317 -33.323 -43.599 1.00 86.31 773 SER A C 1
ATOM 6159 O O . SER A 1 773 ? 2.663 -32.290 -44.170 1.00 86.31 773 SER A O 1
ATOM 6161 N N . PHE A 1 774 ? 2.689 -33.608 -42.361 1.00 90.06 774 PHE A N 1
ATOM 6162 C CA . PHE A 1 774 ? 3.563 -32.826 -41.506 1.00 90.06 774 PHE A CA 1
ATOM 6163 C C . PHE A 1 774 ? 4.784 -33.667 -41.137 1.00 90.06 774 PHE A C 1
ATOM 6165 O O . PHE A 1 774 ? 4.672 -34.865 -40.867 1.00 90.06 774 PHE A O 1
ATOM 6172 N N . ARG A 1 775 ? 5.955 -33.035 -41.085 1.00 90.19 775 ARG A N 1
ATOM 6173 C CA . ARG A 1 775 ? 7.153 -33.625 -40.486 1.00 90.19 775 ARG A CA 1
ATOM 6174 C C . ARG A 1 775 ? 7.655 -32.740 -39.364 1.00 90.19 775 ARG A C 1
ATOM 6176 O O . ARG A 1 775 ? 7.828 -31.541 -39.566 1.00 90.19 775 ARG A O 1
ATOM 6183 N N . ILE A 1 776 ? 7.895 -33.342 -38.209 1.00 90.19 776 ILE A N 1
ATOM 6184 C CA . ILE A 1 776 ? 8.522 -32.710 -37.055 1.00 90.19 776 ILE A CA 1
ATOM 6185 C C . ILE A 1 776 ? 9.963 -33.203 -36.984 1.00 90.19 776 ILE A C 1
ATOM 6187 O O . ILE A 1 776 ? 10.215 -34.403 -37.085 1.00 90.19 776 ILE A O 1
ATOM 6191 N N . TYR A 1 777 ? 10.899 -32.279 -36.818 1.00 89.12 777 TYR A N 1
ATOM 6192 C CA . TYR A 1 777 ? 12.308 -32.573 -36.597 1.00 89.12 777 TYR A CA 1
ATOM 6193 C C . TYR A 1 777 ? 12.738 -32.035 -35.240 1.00 89.12 777 TYR A C 1
ATOM 6195 O O . TYR A 1 777 ? 12.274 -30.967 -34.861 1.00 89.12 777 TYR A O 1
ATOM 6203 N N . ALA A 1 778 ? 13.655 -32.711 -34.557 1.00 88.00 778 ALA A N 1
ATOM 6204 C CA . ALA A 1 778 ? 14.344 -32.195 -33.376 1.00 88.00 778 ALA A CA 1
ATOM 6205 C C . ALA A 1 778 ? 15.792 -32.687 -33.362 1.00 88.00 778 ALA A C 1
ATOM 6207 O O . ALA A 1 778 ? 16.054 -33.843 -33.677 1.00 88.00 778 ALA A O 1
ATOM 6208 N N . MET A 1 779 ? 16.748 -31.823 -33.040 1.00 87.19 779 MET A N 1
ATOM 6209 C CA . MET A 1 779 ? 18.157 -32.210 -32.944 1.00 87.19 779 MET A CA 1
ATOM 6210 C C . MET A 1 779 ? 18.382 -33.151 -31.759 1.00 87.19 779 MET A C 1
ATOM 6212 O O . MET A 1 779 ? 17.772 -32.962 -30.708 1.00 87.19 779 MET A O 1
ATOM 6216 N N . ASP A 1 780 ? 19.288 -34.117 -31.909 1.00 87.38 780 ASP A N 1
ATOM 6217 C CA . ASP A 1 780 ? 19.853 -34.822 -30.758 1.00 87.38 780 ASP A CA 1
ATOM 6218 C C . ASP A 1 780 ? 20.742 -33.840 -29.982 1.00 87.38 780 ASP A C 1
ATOM 6220 O O . ASP A 1 780 ? 21.638 -33.207 -30.546 1.00 87.38 780 ASP A O 1
ATOM 6224 N N . ALA A 1 781 ? 20.445 -33.658 -28.696 1.00 82.31 781 ALA A N 1
ATOM 6225 C CA . ALA A 1 781 ? 21.092 -32.650 -27.868 1.00 82.31 781 ALA A CA 1
ATOM 6226 C C . ALA A 1 781 ? 22.568 -32.969 -27.572 1.00 82.31 781 ALA A C 1
ATOM 6228 O O . ALA A 1 781 ? 23.363 -32.056 -27.354 1.00 82.31 781 ALA A O 1
ATOM 6229 N N . VAL A 1 782 ? 22.954 -34.248 -27.620 1.00 84.44 782 VAL A N 1
ATOM 6230 C CA . VAL A 1 782 ? 24.330 -34.696 -27.358 1.00 84.44 782 VAL A CA 1
ATOM 6231 C C . VAL A 1 782 ? 25.091 -34.933 -28.665 1.00 84.44 782 VAL A C 1
ATOM 6233 O O . VAL A 1 782 ? 26.277 -34.610 -28.754 1.00 84.44 782 VAL A O 1
ATOM 6236 N N . ASP A 1 783 ? 24.430 -35.468 -29.695 1.00 86.56 783 ASP A N 1
ATOM 6237 C CA . ASP A 1 783 ? 25.015 -35.739 -31.014 1.00 86.56 783 ASP A CA 1
ATOM 6238 C C . ASP A 1 783 ? 24.470 -34.768 -32.075 1.00 86.56 783 ASP A C 1
ATOM 6240 O O . ASP A 1 783 ? 23.541 -35.074 -32.819 1.00 86.56 783 ASP A O 1
ATOM 6244 N N . ASN A 1 784 ? 25.084 -33.583 -32.168 1.00 80.88 784 ASN A N 1
ATOM 6245 C CA . ASN A 1 784 ? 24.653 -32.480 -33.043 1.00 80.88 784 ASN A CA 1
ATOM 6246 C C . ASN A 1 784 ? 24.613 -32.797 -34.557 1.00 80.88 784 ASN A C 1
ATOM 6248 O O . ASN A 1 784 ? 24.149 -31.951 -35.334 1.00 80.88 784 ASN A O 1
ATOM 6252 N N . ASP A 1 785 ? 25.118 -33.959 -34.980 1.00 84.44 785 ASP A N 1
ATOM 6253 C CA . ASP A 1 785 ? 25.052 -34.446 -36.362 1.00 84.44 785 ASP A CA 1
ATOM 6254 C C . ASP A 1 785 ? 23.772 -35.256 -36.643 1.00 84.44 785 ASP A C 1
ATOM 6256 O O . ASP A 1 785 ? 23.466 -35.537 -37.806 1.00 84.44 785 ASP A O 1
ATOM 6260 N N . LYS A 1 786 ? 22.990 -35.590 -35.607 1.00 87.75 786 LYS A N 1
ATOM 6261 C CA . LYS A 1 786 ? 21.745 -36.361 -35.699 1.00 87.75 786 LYS A CA 1
ATOM 6262 C C . LYS A 1 786 ? 20.507 -35.524 -35.409 1.00 87.75 786 LYS A C 1
ATOM 6264 O O . LYS A 1 786 ? 20.507 -34.607 -34.588 1.00 87.75 786 LYS A O 1
ATOM 6269 N N . VAL A 1 787 ? 19.421 -35.884 -36.085 1.00 88.19 787 VAL A N 1
ATOM 6270 C CA . VAL A 1 787 ? 18.106 -35.258 -35.936 1.00 88.19 787 VAL A CA 1
ATOM 6271 C C . VAL A 1 787 ? 17.039 -36.350 -35.868 1.00 88.19 787 VAL A C 1
ATOM 6273 O O . VAL A 1 787 ? 16.974 -37.214 -36.745 1.00 88.19 787 VAL A O 1
ATOM 6276 N N . PHE A 1 788 ? 16.199 -36.304 -34.838 1.00 89.75 788 PHE A N 1
ATOM 6277 C CA . PHE A 1 788 ? 14.973 -37.088 -34.727 1.00 89.75 788 PHE A CA 1
ATOM 6278 C C . PHE A 1 788 ? 13.929 -36.542 -35.698 1.00 89.75 788 PHE A C 1
ATOM 6280 O O . PHE A 1 788 ? 13.729 -35.332 -35.781 1.00 89.75 788 PHE A O 1
ATOM 6287 N N . CYS A 1 789 ? 13.256 -37.421 -36.431 1.00 89.56 789 CYS A N 1
ATOM 6288 C CA . CYS A 1 789 ? 12.238 -37.076 -37.410 1.00 89.56 789 CYS A CA 1
ATOM 6289 C C . CYS A 1 789 ? 10.974 -37.907 -37.183 1.00 89.56 789 CYS A C 1
ATOM 6291 O O . CYS A 1 789 ? 11.029 -39.137 -37.128 1.00 89.56 789 CYS A O 1
ATOM 6293 N N . TYR A 1 790 ? 9.840 -37.212 -37.126 1.00 89.50 790 TYR A N 1
ATOM 6294 C CA . TYR A 1 790 ? 8.508 -37.772 -36.943 1.00 89.50 790 TYR A CA 1
ATOM 6295 C C . TYR A 1 790 ? 7.603 -37.310 -38.079 1.00 89.50 790 TYR A C 1
ATOM 6297 O O . TYR A 1 790 ? 7.533 -36.122 -38.386 1.00 89.50 790 TYR A O 1
ATOM 6305 N N . GLU A 1 791 ? 6.894 -38.238 -38.711 1.00 89.94 791 GLU A N 1
ATOM 6306 C CA . GLU A 1 791 ? 5.959 -37.948 -39.802 1.00 89.94 791 GLU A CA 1
ATOM 6307 C C . GLU A 1 791 ? 4.522 -38.145 -39.319 1.00 89.94 791 GLU A C 1
ATOM 6309 O O . GLU A 1 791 ? 4.224 -39.135 -38.656 1.00 89.94 791 GLU A O 1
ATOM 6314 N N . SER A 1 792 ? 3.624 -37.223 -39.654 1.00 88.38 792 SER A N 1
ATOM 6315 C CA . SER A 1 792 ? 2.211 -37.299 -39.284 1.00 88.38 792 SER A CA 1
ATOM 6316 C C . SER A 1 792 ? 1.325 -36.702 -40.371 1.00 88.38 792 SER A C 1
ATOM 6318 O O . SER A 1 792 ? 1.708 -35.742 -41.026 1.00 88.38 792 SER A O 1
ATOM 6320 N N . LYS A 1 793 ? 0.122 -37.240 -40.587 1.00 86.25 793 LYS A N 1
ATOM 6321 C CA . LYS A 1 793 ? -0.846 -36.655 -41.539 1.00 86.25 793 LYS A CA 1
ATOM 6322 C C . LYS A 1 793 ? -1.785 -35.639 -40.895 1.00 86.25 793 LYS A C 1
ATOM 6324 O O . LYS A 1 793 ? -2.346 -34.792 -41.580 1.00 86.25 793 LYS A O 1
ATOM 6329 N N . ASP A 1 794 ? -1.966 -35.741 -39.589 1.00 82.75 794 ASP A N 1
ATOM 6330 C CA . ASP A 1 794 ? -3.015 -35.064 -38.831 1.00 82.75 794 ASP A CA 1
ATOM 6331 C C . ASP A 1 794 ? -2.496 -34.409 -37.545 1.00 82.75 794 ASP A C 1
ATOM 6333 O O . ASP A 1 794 ? -3.276 -33.766 -36.854 1.00 82.75 794 ASP A O 1
ATOM 6337 N N . LEU A 1 795 ? -1.196 -34.544 -37.250 1.00 86.75 795 LEU A N 1
ATOM 6338 C CA . LEU A 1 795 ? -0.537 -34.148 -35.998 1.00 86.75 795 LEU A CA 1
ATOM 6339 C C . LEU A 1 795 ? -1.091 -34.851 -34.755 1.00 86.75 795 LEU A C 1
ATOM 6341 O O . LEU A 1 795 ? -0.800 -34.441 -33.641 1.00 86.75 795 LEU A O 1
ATOM 6345 N N . ILE A 1 796 ? -1.835 -35.937 -34.960 1.00 77.00 796 ILE A N 1
ATOM 6346 C CA . ILE A 1 796 ? -2.410 -36.798 -33.927 1.00 77.00 796 ILE A CA 1
ATOM 6347 C C . ILE A 1 796 ? -1.682 -38.141 -33.933 1.00 77.00 796 ILE A C 1
ATOM 6349 O O . ILE A 1 796 ? -1.214 -38.615 -32.901 1.00 77.00 796 ILE A O 1
ATOM 6353 N N . THR A 1 797 ? -1.549 -38.742 -35.116 1.00 79.50 797 THR A N 1
ATOM 6354 C CA . THR A 1 797 ? -0.879 -40.025 -35.313 1.00 79.50 797 THR A CA 1
ATOM 6355 C C . THR A 1 797 ? 0.517 -39.781 -35.866 1.00 79.50 797 THR A C 1
ATOM 6357 O O . THR A 1 797 ? 0.665 -39.301 -36.994 1.00 79.50 797 THR A O 1
ATOM 6360 N N . PHE A 1 798 ? 1.545 -40.127 -35.097 1.00 83.12 798 PHE A N 1
ATOM 6361 C CA . PHE A 1 798 ? 2.943 -40.010 -35.512 1.00 83.12 798 PHE A CA 1
ATOM 6362 C C . PHE A 1 798 ? 3.500 -41.375 -35.925 1.00 83.12 798 PHE A C 1
ATOM 6364 O O . PHE A 1 798 ? 3.236 -42.388 -35.280 1.00 83.12 798 PHE A O 1
ATOM 6371 N N . GLY A 1 799 ? 4.251 -41.410 -37.025 1.00 81.69 799 GLY A N 1
ATOM 6372 C CA . GLY A 1 799 ? 5.016 -42.584 -37.439 1.00 81.69 799 GLY A CA 1
ATOM 6373 C C . GLY A 1 799 ? 6.198 -42.868 -36.508 1.00 81.69 799 GLY A C 1
ATOM 6374 O O . GLY A 1 799 ? 6.530 -42.057 -35.646 1.00 81.69 799 GLY A O 1
ATOM 6375 N N . GLU A 1 800 ? 6.849 -44.016 -36.713 1.00 82.31 800 GLU A N 1
ATOM 6376 C CA . GLU A 1 800 ? 8.044 -44.410 -35.953 1.00 82.31 800 GLU A CA 1
ATOM 6377 C C . GLU A 1 800 ? 9.149 -43.344 -36.021 1.00 82.31 800 GLU A C 1
ATOM 6379 O O . GLU A 1 800 ? 9.365 -42.729 -37.073 1.00 82.31 800 GLU A O 1
ATOM 6384 N N . GLU A 1 801 ? 9.864 -43.164 -34.904 1.00 85.81 801 GLU A N 1
ATOM 6385 C CA . GLU A 1 801 ? 11.031 -42.285 -34.822 1.00 85.81 801 GLU A CA 1
ATOM 6386 C C . GLU A 1 801 ? 12.074 -42.700 -35.868 1.00 85.81 801 GLU A C 1
ATOM 6388 O O . GLU A 1 801 ? 12.536 -43.843 -35.905 1.00 85.81 801 GLU A O 1
ATOM 6393 N N . LYS A 1 802 ? 12.480 -41.750 -36.711 1.00 88.62 802 LYS A N 1
ATOM 6394 C CA . LYS A 1 802 ? 13.619 -41.908 -37.621 1.00 88.62 802 LYS A CA 1
ATOM 6395 C C . LYS A 1 802 ? 14.752 -41.001 -37.170 1.00 88.62 802 LYS A C 1
ATOM 6397 O O . LYS A 1 802 ? 14.518 -39.845 -36.838 1.00 88.62 802 LYS A O 1
ATOM 6402 N N . VAL A 1 803 ? 15.984 -41.493 -37.241 1.00 84.94 803 VAL A N 1
ATOM 6403 C CA . VAL A 1 803 ? 17.188 -40.678 -37.029 1.00 84.94 803 VAL A CA 1
ATOM 6404 C C . VAL A 1 803 ? 17.830 -40.398 -38.383 1.00 84.94 803 VAL A C 1
ATOM 6406 O O . VAL A 1 803 ? 18.173 -41.334 -39.106 1.00 84.94 803 VAL A O 1
ATOM 6409 N N . ALA A 1 804 ? 17.972 -39.120 -38.730 1.00 84.00 804 ALA A N 1
ATOM 6410 C CA . ALA A 1 804 ? 18.592 -38.656 -39.970 1.00 84.00 804 ALA A CA 1
ATOM 6411 C C . ALA A 1 804 ? 19.870 -37.853 -39.686 1.00 84.00 804 ALA A C 1
ATOM 6413 O O . ALA A 1 804 ? 20.044 -37.321 -38.586 1.00 84.00 804 ALA A O 1
ATOM 6414 N N . GLU A 1 805 ? 20.754 -37.742 -40.682 1.00 85.19 805 GLU A N 1
ATOM 6415 C CA . GLU A 1 805 ? 21.894 -36.824 -40.603 1.00 85.19 805 GLU A CA 1
ATOM 6416 C C . GLU A 1 805 ? 21.422 -35.379 -40.788 1.00 85.19 805 GLU A C 1
ATOM 6418 O O . GLU A 1 805 ? 20.601 -35.076 -41.657 1.00 85.19 805 GLU A O 1
ATOM 6423 N N . ARG A 1 806 ? 21.985 -34.453 -40.007 1.00 79.06 806 ARG A N 1
ATOM 6424 C CA . ARG A 1 806 ? 21.616 -33.030 -40.031 1.00 79.06 806 ARG A CA 1
ATOM 6425 C C . ARG A 1 806 ? 21.677 -32.407 -41.429 1.00 79.06 806 ARG A C 1
ATOM 6427 O O . ARG A 1 806 ? 20.840 -31.569 -41.757 1.00 79.06 806 ARG A O 1
ATOM 6434 N N . ALA A 1 807 ? 22.630 -32.832 -42.260 1.00 77.19 807 ALA A N 1
ATOM 6435 C CA . ALA A 1 807 ? 22.795 -32.348 -43.632 1.00 77.19 807 ALA A CA 1
ATOM 6436 C C . ALA A 1 807 ? 21.596 -32.654 -44.555 1.00 77.19 807 ALA A C 1
ATOM 6438 O O . ALA A 1 807 ? 21.448 -32.009 -45.591 1.00 77.19 807 ALA A O 1
ATOM 6439 N N . GLU A 1 808 ? 20.744 -33.614 -44.187 1.00 71.38 808 GLU A N 1
ATOM 6440 C CA . GLU A 1 808 ? 19.560 -34.029 -44.950 1.00 71.38 808 GLU A CA 1
ATOM 6441 C C . GLU A 1 808 ? 18.265 -33.354 -44.461 1.00 71.38 808 GLU A C 1
ATOM 6443 O O . GLU A 1 808 ? 17.181 -33.635 -44.977 1.00 71.38 808 GLU A O 1
ATOM 6448 N N . THR A 1 809 ? 18.358 -32.452 -43.477 1.00 71.81 809 THR A N 1
ATOM 6449 C CA . THR A 1 809 ? 17.204 -31.786 -42.852 1.00 71.81 809 THR A CA 1
ATOM 6450 C C . THR A 1 809 ? 17.122 -30.297 -43.213 1.00 71.81 809 THR A C 1
ATOM 6452 O O . THR A 1 809 ? 18.153 -29.681 -43.490 1.00 71.81 809 THR A O 1
ATOM 6455 N N . PRO A 1 810 ? 15.915 -29.693 -43.242 1.00 70.50 810 PRO A N 1
ATOM 6456 C CA . PRO A 1 810 ? 15.755 -28.262 -43.500 1.00 70.50 810 PRO A CA 1
ATOM 6457 C C . PRO A 1 810 ? 16.525 -27.396 -42.493 1.00 70.50 810 PRO A C 1
ATOM 6459 O O . PRO A 1 810 ? 16.590 -27.720 -41.304 1.00 70.50 810 PRO A O 1
ATOM 6462 N N . GLU A 1 811 ? 17.080 -26.279 -42.970 1.00 69.56 811 GLU A N 1
ATOM 6463 C CA . GLU A 1 811 ? 17.756 -25.296 -42.121 1.00 69.56 811 GLU A CA 1
ATOM 6464 C C . GLU A 1 811 ? 16.758 -24.663 -41.137 1.00 69.56 811 GLU A C 1
ATOM 6466 O O . GLU A 1 811 ? 15.687 -24.202 -41.531 1.00 69.56 811 GLU A O 1
ATOM 6471 N N . TYR A 1 812 ? 17.115 -24.645 -39.852 1.00 65.50 812 TYR A N 1
ATOM 6472 C CA . TYR A 1 812 ? 16.276 -24.086 -38.795 1.00 65.50 812 TYR A CA 1
ATOM 6473 C C . TYR A 1 812 ? 16.217 -22.553 -38.888 1.00 65.50 812 TYR A C 1
ATOM 6475 O O . TYR A 1 812 ? 17.246 -21.881 -38.793 1.00 65.50 812 TYR A O 1
ATOM 6483 N N . THR A 1 813 ? 15.010 -21.993 -38.985 1.00 63.78 813 THR A N 1
ATOM 6484 C CA . THR A 1 813 ? 14.732 -20.557 -38.821 1.00 63.78 813 THR A CA 1
ATOM 6485 C C . THR A 1 813 ? 13.527 -20.366 -37.896 1.00 63.78 813 THR A C 1
ATOM 6487 O O . THR A 1 813 ? 12.630 -21.205 -37.862 1.00 63.78 813 THR A O 1
ATOM 6490 N N . ALA A 1 814 ? 13.464 -19.256 -37.153 1.00 57.97 814 ALA A N 1
ATOM 6491 C CA . ALA A 1 814 ? 12.323 -18.973 -36.271 1.00 57.97 814 ALA A CA 1
ATOM 6492 C C . ALA A 1 814 ? 10.982 -18.883 -37.036 1.00 57.97 814 ALA A C 1
ATOM 6494 O O . ALA A 1 814 ? 9.930 -19.188 -36.481 1.00 57.97 814 ALA A O 1
ATOM 6495 N N . GLU A 1 815 ? 11.022 -18.521 -38.325 1.00 58.34 815 GLU A N 1
ATOM 6496 C CA . GLU A 1 815 ? 9.850 -18.483 -39.210 1.00 58.34 815 GLU A CA 1
ATOM 6497 C C . GLU A 1 815 ? 9.460 -19.867 -39.764 1.00 58.34 815 GLU A C 1
ATOM 6499 O O . GLU A 1 815 ? 8.288 -20.088 -40.061 1.00 58.34 815 GLU A O 1
ATOM 6504 N N . SER A 1 816 ? 10.396 -20.822 -39.872 1.00 61.47 816 SER A N 1
ATOM 6505 C CA . SER A 1 816 ? 10.132 -22.181 -40.380 1.00 61.47 816 SER A CA 1
ATOM 6506 C C . SER A 1 816 ? 9.607 -23.153 -39.320 1.00 61.47 816 SER A C 1
ATOM 6508 O O . SER A 1 816 ? 9.343 -24.306 -39.643 1.00 61.47 816 SER A O 1
ATOM 6510 N N . ALA A 1 817 ? 9.446 -22.710 -38.071 1.00 70.75 817 ALA A N 1
ATOM 6511 C CA . ALA A 1 817 ? 8.929 -23.517 -36.968 1.00 70.75 817 ALA A CA 1
ATOM 6512 C C . ALA A 1 817 ? 7.405 -23.395 -36.771 1.00 70.75 817 ALA A C 1
ATOM 6514 O O . ALA A 1 817 ? 6.882 -23.997 -35.844 1.00 70.75 817 ALA A O 1
ATOM 6515 N N . ILE A 1 818 ? 6.682 -22.642 -37.612 1.00 88.12 818 ILE A N 1
ATOM 6516 C CA . ILE A 1 818 ? 5.234 -22.406 -37.480 1.00 88.12 818 ILE A CA 1
ATOM 6517 C C . ILE A 1 818 ? 4.512 -22.816 -38.765 1.00 88.12 818 ILE A C 1
ATOM 6519 O O . ILE A 1 818 ? 4.837 -22.331 -39.849 1.00 88.12 818 ILE A O 1
ATOM 6523 N N . VAL A 1 819 ? 3.476 -23.651 -38.651 1.00 89.12 819 VAL A N 1
ATOM 6524 C CA . VAL A 1 819 ? 2.632 -24.065 -39.784 1.00 89.12 819 VAL A CA 1
ATOM 6525 C C . VAL A 1 819 ? 1.183 -23.637 -39.562 1.00 89.12 819 VAL A C 1
ATOM 6527 O O . VAL A 1 819 ? 0.656 -23.744 -38.461 1.00 89.12 819 VAL A O 1
ATOM 6530 N N . GLU A 1 820 ? 0.525 -23.161 -40.620 1.00 89.50 820 GLU A N 1
ATOM 6531 C CA . GLU A 1 820 ? -0.913 -22.875 -40.616 1.00 89.50 820 GLU A CA 1
ATOM 6532 C C . GLU A 1 820 ? -1.737 -24.161 -40.828 1.00 89.50 820 GLU A C 1
ATOM 6534 O O . GLU A 1 820 ? -1.478 -24.956 -41.746 1.00 89.50 820 GLU A O 1
ATOM 6539 N N . ILE A 1 821 ? -2.743 -24.349 -39.977 1.00 88.75 821 ILE A N 1
ATOM 6540 C CA . ILE A 1 821 ? -3.704 -25.454 -39.977 1.00 88.75 821 ILE A CA 1
ATOM 6541 C C . ILE A 1 821 ? -5.133 -24.919 -40.148 1.00 88.75 821 ILE A C 1
ATOM 6543 O O . ILE A 1 821 ? -5.405 -23.729 -40.033 1.00 88.75 821 ILE A O 1
ATOM 6547 N N . THR A 1 822 ? -6.070 -25.804 -40.469 1.00 86.62 822 THR A N 1
ATOM 6548 C CA . THR A 1 822 ? -7.498 -25.456 -40.559 1.00 86.62 822 THR A CA 1
ATOM 6549 C C . THR A 1 822 ? -8.170 -25.496 -39.184 1.00 86.62 822 THR A C 1
ATOM 6551 O O . THR A 1 822 ? -7.714 -26.215 -38.296 1.00 86.62 822 THR A O 1
ATOM 6554 N N . GLN A 1 823 ? -9.307 -24.806 -39.028 1.00 82.00 823 GLN A N 1
ATOM 6555 C CA . GLN A 1 823 ? -10.129 -24.881 -37.811 1.00 82.00 823 GLN A CA 1
ATOM 6556 C C . GLN A 1 823 ? -10.469 -26.329 -37.438 1.00 82.00 823 GLN A C 1
ATOM 6558 O O . GLN A 1 823 ? -10.288 -26.734 -36.299 1.00 82.00 823 GLN A O 1
ATOM 6563 N N . ALA A 1 824 ? -10.887 -27.135 -38.419 1.00 81.56 824 ALA A N 1
ATOM 6564 C CA . ALA A 1 824 ? -11.231 -28.538 -38.201 1.00 81.56 824 ALA A CA 1
ATOM 6565 C C . ALA A 1 824 ? -10.026 -29.380 -37.738 1.00 81.56 824 ALA A C 1
ATOM 6567 O O . ALA A 1 824 ? -10.191 -30.324 -36.969 1.00 81.56 824 ALA A O 1
ATOM 6568 N N . GLN A 1 825 ? -8.809 -29.054 -38.192 1.00 85.25 825 GLN A N 1
ATOM 6569 C CA . GLN A 1 825 ? -7.589 -29.692 -37.690 1.00 85.25 825 GLN A CA 1
ATOM 6570 C C . GLN A 1 825 ? -7.310 -29.280 -36.244 1.00 85.25 825 GLN A C 1
ATOM 6572 O O . GLN A 1 825 ? -7.031 -30.153 -35.432 1.00 85.25 825 GLN A O 1
ATOM 6577 N N . LEU A 1 826 ? -7.441 -27.992 -35.910 1.00 84.50 826 LEU A N 1
ATOM 6578 C CA . LEU A 1 826 ? -7.286 -27.519 -34.534 1.00 84.50 826 LEU A CA 1
ATOM 6579 C C . LEU A 1 826 ? -8.315 -28.163 -33.591 1.00 84.50 826 LEU A C 1
ATOM 6581 O O . LEU A 1 826 ? -7.933 -28.694 -32.556 1.00 84.50 826 LEU A O 1
ATOM 6585 N N . GLU A 1 827 ? -9.591 -28.194 -33.973 1.00 78.56 827 GLU A N 1
ATOM 6586 C CA . GLU A 1 827 ? -10.661 -28.824 -33.189 1.00 78.56 827 GLU A CA 1
ATOM 6587 C C . GLU A 1 827 ? -10.398 -30.321 -32.964 1.00 78.56 827 GLU A C 1
ATOM 6589 O O . GLU A 1 827 ? -10.638 -30.842 -31.877 1.00 78.56 827 GLU A O 1
ATOM 6594 N N . ASN A 1 828 ? -9.874 -31.029 -33.970 1.00 80.00 828 ASN A N 1
ATOM 6595 C CA . ASN A 1 828 ? -9.491 -32.433 -33.815 1.00 80.00 828 ASN A CA 1
ATOM 6596 C C . ASN A 1 828 ? -8.267 -32.611 -32.905 1.00 80.00 828 ASN A C 1
ATOM 6598 O O . ASN A 1 828 ? -8.239 -33.552 -32.115 1.00 80.00 828 ASN A O 1
ATOM 6602 N N . LEU A 1 829 ? -7.283 -31.711 -32.973 1.00 81.44 829 LEU A N 1
ATOM 6603 C CA . LEU A 1 829 ? -6.120 -31.730 -32.081 1.00 81.44 829 LEU A CA 1
ATOM 6604 C C . LEU A 1 829 ? -6.518 -31.445 -30.630 1.00 81.44 829 LEU A C 1
ATOM 6606 O O . LEU A 1 829 ? -6.064 -32.142 -29.731 1.00 81.44 829 LEU A O 1
ATOM 6610 N N . GLN A 1 830 ? -7.420 -30.488 -30.402 1.00 75.44 830 GLN A N 1
ATOM 6611 C CA . GLN A 1 830 ? -7.966 -30.175 -29.077 1.00 75.44 830 GLN A CA 1
ATOM 6612 C C . GLN A 1 830 ? -8.784 -31.340 -28.503 1.00 75.44 830 GLN A C 1
ATOM 6614 O O . GLN A 1 830 ? -8.709 -31.611 -27.309 1.00 75.44 830 GLN A O 1
ATOM 6619 N N . LYS A 1 831 ? -9.521 -32.080 -29.347 1.00 69.38 831 LYS A N 1
ATOM 6620 C CA . LYS A 1 831 ? -10.185 -33.328 -28.930 1.00 69.38 831 LYS A CA 1
ATOM 6621 C C . LYS A 1 831 ? -9.190 -34.418 -28.542 1.00 69.38 831 LYS A C 1
ATOM 6623 O O . LYS A 1 831 ? -9.486 -35.203 -27.653 1.00 69.38 831 LYS A O 1
ATOM 6628 N N . ARG A 1 832 ? -8.044 -34.494 -29.227 1.00 71.88 832 ARG A N 1
ATOM 6629 C CA . ARG A 1 832 ? -7.062 -35.568 -29.036 1.00 71.88 832 ARG A CA 1
ATOM 6630 C C . ARG A 1 832 ? -6.080 -35.319 -27.897 1.00 71.88 832 ARG A C 1
ATOM 6632 O O . ARG A 1 832 ? -5.679 -36.272 -27.245 1.00 71.88 832 ARG A O 1
ATOM 6639 N N . PHE A 1 833 ? -5.631 -34.087 -27.710 1.00 72.31 833 PHE A N 1
ATOM 6640 C CA . PHE A 1 833 ? -4.623 -33.728 -26.708 1.00 72.31 833 PHE A CA 1
ATOM 6641 C C . PHE A 1 833 ? -5.226 -32.966 -25.525 1.00 72.31 833 PHE A C 1
ATOM 6643 O O . PHE A 1 833 ? -4.498 -32.392 -24.721 1.00 72.31 833 PHE A O 1
ATOM 6650 N N . GLY A 1 834 ? -6.556 -32.942 -25.434 1.00 61.78 834 GLY A N 1
ATOM 6651 C CA . GLY A 1 834 ? -7.292 -32.195 -24.428 1.00 61.78 834 GLY A CA 1
ATOM 6652 C C . GLY A 1 834 ? -7.257 -30.678 -24.638 1.00 61.78 834 GLY A C 1
ATOM 6653 O O . GLY A 1 834 ? -6.421 -30.117 -25.352 1.00 61.78 834 GLY A O 1
ATOM 6654 N N . LYS A 1 835 ? -8.194 -30.009 -23.965 1.00 60.78 835 LYS A N 1
ATOM 6655 C CA . LYS A 1 835 ? -8.203 -28.564 -23.737 1.00 60.78 835 LYS A CA 1
ATOM 6656 C C . LYS A 1 835 ? -7.797 -28.384 -22.269 1.00 60.78 835 LYS A C 1
ATOM 6658 O O . LYS A 1 835 ? -8.662 -28.521 -21.411 1.00 60.78 835 LYS A O 1
ATOM 6663 N N . PRO A 1 836 ? -6.509 -28.189 -21.941 1.00 57.00 836 PRO A N 1
ATOM 6664 C CA . PRO A 1 836 ? -6.035 -28.093 -20.558 1.00 57.00 836 PRO A CA 1
ATOM 6665 C C . PRO A 1 836 ? -6.357 -26.703 -19.991 1.00 57.00 836 PRO A C 1
ATOM 6667 O O . PRO A 1 836 ? -5.489 -25.975 -19.511 1.00 57.00 836 PRO A O 1
ATOM 6670 N N . GLU A 1 837 ? -7.607 -26.290 -20.153 1.00 68.00 837 GLU A N 1
ATOM 6671 C CA . GLU A 1 837 ? -8.136 -25.058 -19.612 1.00 68.00 837 GLU A CA 1
ATOM 6672 C C . GLU A 1 837 ? -8.843 -25.400 -18.310 1.00 68.00 837 GLU A C 1
ATOM 6674 O O . GLU A 1 837 ? -9.565 -26.392 -18.208 1.00 68.00 837 GLU A O 1
ATOM 6679 N N . GLU A 1 838 ? -8.610 -24.561 -17.315 1.00 78.62 838 GLU A N 1
ATOM 6680 C CA . GLU A 1 838 ? -9.360 -24.584 -16.076 1.00 78.62 838 GLU A CA 1
ATOM 6681 C C . GLU A 1 838 ? -10.859 -24.466 -16.380 1.00 78.62 838 GLU A C 1
ATOM 6683 O O . GLU A 1 838 ? -11.290 -23.611 -17.166 1.00 78.62 838 GLU A O 1
ATOM 6688 N N . VAL A 1 839 ? -11.647 -25.363 -15.791 1.00 83.25 839 VAL A N 1
ATOM 6689 C CA . VAL A 1 839 ? -13.103 -25.258 -15.833 1.00 83.25 839 VAL A CA 1
ATOM 6690 C C . VAL A 1 839 ? -13.504 -24.113 -14.909 1.00 83.25 839 VAL A C 1
ATOM 6692 O O . VAL A 1 839 ? -13.294 -24.191 -13.703 1.00 83.25 839 VAL A O 1
ATOM 6695 N N . VAL A 1 840 ? -14.042 -23.049 -15.499 1.00 86.12 840 VAL A N 1
ATOM 6696 C CA . VAL A 1 840 ? -14.438 -21.803 -14.827 1.00 86.12 840 VAL A CA 1
ATOM 6697 C C . VAL A 1 840 ? -15.883 -21.480 -15.176 1.00 86.12 840 VAL A C 1
ATOM 6699 O O . VAL A 1 840 ? -16.406 -22.001 -16.164 1.00 86.12 840 VAL A O 1
ATOM 6702 N N . ILE A 1 841 ? -16.532 -20.618 -14.399 1.00 86.56 841 ILE A N 1
ATOM 6703 C CA . ILE A 1 841 ? -17.856 -20.088 -14.741 1.00 86.56 841 ILE A CA 1
ATOM 6704 C C . ILE A 1 841 ? -17.756 -19.299 -16.057 1.00 86.56 841 ILE A C 1
ATOM 6706 O O . ILE A 1 841 ? -16.996 -18.339 -16.159 1.00 86.56 841 ILE A O 1
ATOM 6710 N N . ASP A 1 842 ? -18.511 -19.722 -17.072 1.00 85.69 842 ASP A N 1
ATOM 6711 C CA . ASP A 1 842 ? -18.579 -19.079 -18.394 1.00 85.69 842 ASP A CA 1
ATOM 6712 C C . ASP A 1 842 ? -19.803 -18.166 -18.501 1.00 85.69 842 ASP A C 1
ATOM 6714 O O . ASP A 1 842 ? -19.724 -17.059 -19.030 1.00 85.69 842 ASP A O 1
ATOM 6718 N N . GLN A 1 843 ? -20.950 -18.625 -17.991 1.00 89.94 843 GLN A N 1
ATOM 6719 C CA . GLN A 1 843 ? -22.211 -17.886 -18.042 1.00 89.94 843 GLN A CA 1
ATOM 6720 C C . GLN A 1 843 ? -22.963 -18.007 -16.725 1.00 89.94 843 GLN A C 1
ATOM 6722 O O . GLN A 1 843 ? -22.976 -19.056 -16.087 1.00 89.94 843 GLN A O 1
ATOM 6727 N N . ILE A 1 844 ? -23.652 -16.934 -16.366 1.00 91.81 844 ILE A N 1
ATOM 6728 C CA . ILE A 1 844 ? -24.615 -16.884 -15.270 1.00 91.81 844 ILE A CA 1
ATOM 6729 C C . ILE A 1 844 ? -25.942 -16.464 -15.901 1.00 91.81 844 ILE A C 1
ATOM 6731 O O . ILE A 1 844 ? -25.952 -15.627 -16.807 1.00 91.81 844 ILE A O 1
ATOM 6735 N N . GLU A 1 845 ? -27.053 -17.081 -15.500 1.00 91.56 845 GLU A N 1
ATOM 6736 C CA . GLU A 1 845 ? -28.356 -16.750 -16.076 1.00 91.56 845 GLU A CA 1
ATOM 6737 C C . GLU A 1 845 ? -28.695 -15.263 -15.914 1.00 91.56 845 GLU A C 1
ATOM 6739 O O . GLU A 1 845 ? -28.471 -14.648 -14.871 1.00 91.56 845 GLU A O 1
ATOM 6744 N N . GLU A 1 846 ? -29.263 -14.676 -16.967 1.00 90.88 846 GLU A N 1
ATOM 6745 C CA . GLU A 1 846 ? -29.715 -13.292 -16.917 1.00 90.88 846 GLU A CA 1
ATOM 6746 C C . GLU A 1 846 ? -30.969 -13.185 -16.043 1.00 90.88 846 GLU A C 1
ATOM 6748 O O . GLU A 1 846 ? -32.031 -13.719 -16.376 1.00 90.88 846 GLU A O 1
ATOM 6753 N N . ILE A 1 847 ? -30.861 -12.442 -14.943 1.00 93.12 847 ILE A N 1
ATOM 6754 C CA . ILE A 1 847 ? -31.984 -12.178 -14.046 1.00 93.12 847 ILE A CA 1
ATOM 6755 C C . ILE A 1 847 ? -32.604 -10.824 -14.375 1.00 93.12 847 ILE A C 1
ATOM 6757 O O . ILE A 1 847 ? -31.934 -9.790 -14.376 1.00 93.12 847 ILE A O 1
ATOM 6761 N N . CYS A 1 848 ? -33.915 -10.828 -14.624 1.00 91.69 848 CYS A N 1
ATOM 6762 C CA . CYS A 1 848 ? -34.717 -9.622 -14.773 1.00 91.69 848 CYS A CA 1
ATOM 6763 C C . CYS A 1 848 ? -36.043 -9.769 -14.019 1.00 91.69 848 CYS A C 1
ATOM 6765 O O . CYS A 1 848 ? -36.859 -10.630 -14.352 1.00 91.69 848 CYS A O 1
ATOM 6767 N N . VAL A 1 849 ? -36.259 -8.923 -13.013 1.00 91.81 849 VAL A N 1
ATOM 6768 C CA . VAL A 1 849 ? -37.459 -8.920 -12.164 1.00 91.81 849 VAL A CA 1
ATOM 6769 C C . VAL A 1 849 ? -38.167 -7.573 -12.224 1.00 91.81 849 VAL A C 1
ATOM 6771 O O . VAL A 1 849 ? -37.534 -6.525 -12.321 1.00 91.81 849 VAL A O 1
ATOM 6774 N N . GLU A 1 850 ? -39.497 -7.593 -12.171 1.00 91.25 850 GLU A N 1
ATOM 6775 C CA . GLU A 1 850 ? -40.322 -6.386 -12.105 1.00 91.25 850 GLU A CA 1
ATOM 6776 C C . GLU A 1 850 ? -40.894 -6.228 -10.695 1.00 91.25 850 GLU A C 1
ATOM 6778 O O . GLU A 1 850 ? -41.460 -7.173 -10.145 1.00 91.25 850 GLU A O 1
ATOM 6783 N N . VAL A 1 851 ? -40.806 -5.025 -10.136 1.00 91.88 851 VAL A N 1
ATOM 6784 C CA . VAL A 1 851 ? -41.320 -4.701 -8.801 1.00 91.88 851 VAL A CA 1
ATOM 6785 C C . VAL A 1 851 ? -42.063 -3.369 -8.838 1.00 91.88 851 VAL A C 1
ATOM 6787 O O . VAL A 1 851 ? -41.788 -2.526 -9.692 1.00 91.88 851 VAL A O 1
ATOM 6790 N N . LYS A 1 852 ? -43.053 -3.166 -7.966 1.00 88.62 852 LYS A N 1
ATOM 6791 C CA . LYS A 1 852 ? -43.696 -1.850 -7.841 1.00 88.62 852 LYS A CA 1
ATOM 6792 C C . LYS A 1 852 ? -42.838 -0.925 -6.998 1.00 88.62 852 LYS A C 1
ATOM 6794 O O . LYS A 1 852 ? -42.158 -1.377 -6.082 1.00 88.62 852 LYS A O 1
ATOM 6799 N N . GLN A 1 853 ? -42.944 0.370 -7.265 1.00 88.25 853 GLN A N 1
ATOM 6800 C CA . GLN A 1 853 ? -42.310 1.387 -6.438 1.00 88.25 853 GLN A CA 1
ATOM 6801 C C . GLN A 1 853 ? -42.631 1.192 -4.938 1.00 88.25 853 GLN A C 1
ATOM 6803 O O . GLN A 1 853 ? -43.804 1.136 -4.555 1.00 88.25 853 GLN A O 1
ATOM 6808 N N . GLY A 1 854 ? -41.587 1.085 -4.111 1.00 82.62 854 GLY A N 1
ATOM 6809 C CA . GLY A 1 854 ? -41.651 0.881 -2.658 1.00 82.62 854 GLY A CA 1
ATOM 6810 C C . GLY A 1 854 ? -41.883 -0.565 -2.184 1.00 82.62 854 GLY A C 1
ATOM 6811 O O . GLY A 1 854 ? -42.069 -0.783 -0.987 1.00 82.62 854 GLY A O 1
ATOM 6812 N N . GLU A 1 855 ? -41.918 -1.558 -3.082 1.00 88.62 855 GLU A N 1
ATOM 6813 C CA . GLU A 1 855 ? -41.975 -2.987 -2.728 1.00 88.62 855 GLU A CA 1
ATOM 6814 C C . GLU A 1 855 ? -40.579 -3.638 -2.868 1.00 88.62 855 GLU A C 1
ATOM 6816 O O . GLU A 1 855 ? -39.800 -3.274 -3.744 1.00 88.62 855 GLU A O 1
ATOM 6821 N N . THR A 1 856 ? -40.254 -4.623 -2.022 1.00 86.38 856 THR A N 1
ATOM 6822 C CA . THR A 1 856 ? -38.999 -5.395 -2.118 1.00 86.38 856 THR A CA 1
ATOM 6823 C C . THR A 1 856 ? -39.040 -6.324 -3.339 1.00 86.38 856 THR A C 1
ATOM 6825 O O . THR A 1 856 ? -40.030 -7.044 -3.501 1.00 86.38 856 THR A O 1
ATOM 6828 N N . PRO A 1 857 ? -38.005 -6.352 -4.200 1.00 87.94 857 PRO A N 1
ATOM 6829 C CA . PRO A 1 857 ? -38.000 -7.232 -5.360 1.00 87.94 857 PRO A CA 1
ATOM 6830 C C . PRO A 1 857 ? -37.786 -8.686 -4.932 1.00 87.94 857 PRO A C 1
ATOM 6832 O O . PRO A 1 857 ? -36.905 -8.989 -4.131 1.00 87.94 857 PRO A O 1
ATOM 6835 N N . GLU A 1 858 ? -38.582 -9.598 -5.492 1.00 91.31 858 GLU A N 1
ATOM 6836 C CA . GLU A 1 858 ? -38.411 -11.043 -5.301 1.00 91.31 858 GLU A CA 1
ATOM 6837 C C . GLU A 1 858 ? -37.244 -11.549 -6.170 1.00 91.31 858 GLU A C 1
ATOM 6839 O O . GLU A 1 858 ? -37.448 -12.038 -7.281 1.00 91.31 858 GLU A O 1
ATOM 6844 N N . LEU A 1 859 ? -36.009 -11.387 -5.685 1.00 92.94 859 LEU A N 1
ATOM 6845 C CA . LEU A 1 859 ? -34.803 -11.928 -6.324 1.00 92.94 859 LEU A CA 1
ATOM 6846 C C . LEU A 1 859 ? -34.656 -13.435 -6.033 1.00 92.94 859 LEU A C 1
ATOM 6848 O O . LEU A 1 859 ? -34.989 -13.880 -4.932 1.00 92.94 859 LEU A O 1
ATOM 6852 N N . PRO A 1 860 ? -34.178 -14.246 -6.995 1.00 92.81 860 PRO A N 1
ATOM 6853 C CA . PRO A 1 860 ? -34.088 -15.689 -6.807 1.00 92.81 860 PRO A CA 1
ATOM 6854 C C . PRO A 1 860 ? -32.959 -16.053 -5.832 1.00 92.81 860 PRO A C 1
ATOM 6856 O O . PRO A 1 860 ? -31.844 -15.565 -5.958 1.00 92.81 860 PRO A O 1
ATOM 6859 N N . GLU A 1 861 ? -33.211 -16.961 -4.885 1.00 93.94 861 GLU A N 1
ATOM 6860 C CA . GLU A 1 861 ? -32.194 -17.425 -3.916 1.00 93.94 861 GLU A CA 1
ATOM 6861 C C . GLU A 1 861 ? -31.028 -18.189 -4.574 1.00 93.94 861 GLU A C 1
ATOM 6863 O O . GLU A 1 861 ? -29.969 -18.381 -3.973 1.00 93.94 861 GLU A O 1
ATOM 6868 N N . THR A 1 862 ? -31.226 -18.647 -5.811 1.00 93.94 862 THR A N 1
ATOM 6869 C CA . THR A 1 862 ? -30.245 -19.401 -6.588 1.00 93.94 862 THR A CA 1
ATOM 6870 C C . THR A 1 862 ? -30.256 -18.981 -8.045 1.00 93.94 862 THR A C 1
ATOM 6872 O O . THR A 1 862 ? -31.329 -18.677 -8.565 1.00 93.94 862 THR A O 1
ATOM 6875 N N . VAL A 1 863 ? -29.111 -19.093 -8.715 1.00 94.44 863 VAL A N 1
ATOM 6876 C CA . VAL A 1 863 ? -28.981 -18.891 -10.159 1.00 94.44 863 VAL A CA 1
ATOM 6877 C C . VAL A 1 863 ? -28.416 -20.105 -10.873 1.00 94.44 863 VAL A C 1
ATOM 6879 O O . VAL A 1 863 ? -27.587 -20.836 -10.326 1.00 94.44 863 VAL A O 1
ATOM 6882 N N . GLN A 1 864 ? -28.865 -20.315 -12.108 1.00 95.25 864 GLN A N 1
ATOM 6883 C CA . GLN A 1 864 ? -28.221 -21.242 -13.033 1.00 95.25 864 GLN A CA 1
ATOM 6884 C C . GLN A 1 864 ? -26.906 -20.652 -13.541 1.00 95.25 864 GLN A C 1
ATOM 6886 O O . GLN A 1 864 ? -26.862 -19.522 -14.025 1.00 95.25 864 GLN A O 1
ATOM 6891 N N . ILE A 1 865 ? -25.850 -21.453 -13.490 1.00 93.81 865 ILE A N 1
ATOM 6892 C CA . ILE A 1 865 ? -24.559 -21.149 -14.098 1.00 93.81 865 ILE A CA 1
ATOM 6893 C C . ILE A 1 865 ? -24.214 -22.198 -15.148 1.00 93.81 865 ILE A C 1
ATOM 6895 O O . ILE A 1 865 ? -24.701 -23.330 -15.100 1.00 93.81 865 ILE A O 1
ATOM 6899 N N . VAL A 1 866 ? -23.374 -21.813 -16.100 1.00 91.38 866 VAL A N 1
ATOM 6900 C CA . VAL A 1 866 ? -22.779 -22.698 -17.098 1.00 91.38 866 VAL A CA 1
ATOM 6901 C C . VAL A 1 866 ? -21.269 -22.568 -16.985 1.00 91.38 866 VAL A C 1
ATOM 6903 O O . VAL A 1 866 ? -20.730 -21.468 -17.093 1.00 91.38 866 VAL A O 1
ATOM 6906 N N . TYR A 1 867 ? -20.591 -23.684 -16.759 1.00 89.19 867 TYR A N 1
ATOM 6907 C CA . TYR A 1 867 ? -19.138 -23.760 -16.769 1.00 89.19 867 TYR A CA 1
ATOM 6908 C C . TYR A 1 867 ? -18.595 -23.766 -18.203 1.00 89.19 867 TYR A C 1
ATOM 6910 O O . TYR A 1 867 ? -19.297 -24.107 -19.155 1.00 89.19 867 TYR A O 1
ATOM 6918 N N . SER A 1 868 ? -17.312 -23.454 -18.370 1.00 83.62 868 SER A N 1
ATOM 6919 C CA . SER A 1 868 ? -16.623 -23.401 -19.669 1.00 83.62 868 SER A CA 1
ATOM 6920 C C . SER A 1 868 ? -16.584 -24.739 -20.427 1.00 83.62 868 SER A C 1
ATOM 6922 O O . SER A 1 868 ? -16.304 -24.761 -21.628 1.00 83.62 868 SER A O 1
ATOM 6924 N N . ASN A 1 869 ? -16.890 -25.856 -19.757 1.00 82.19 869 ASN A N 1
ATOM 6925 C CA . ASN A 1 869 ? -17.078 -27.182 -20.355 1.00 82.19 869 ASN A CA 1
ATOM 6926 C C . ASN A 1 869 ? -18.545 -27.497 -20.730 1.00 82.19 869 ASN A C 1
ATOM 6928 O O . ASN A 1 869 ? -18.826 -28.593 -21.215 1.00 82.19 869 ASN A O 1
ATOM 6932 N N . GLY A 1 870 ? -19.472 -26.564 -20.502 1.00 86.31 870 GLY A N 1
ATOM 6933 C CA . GLY A 1 870 ? -20.906 -26.710 -20.756 1.00 86.31 870 GLY A CA 1
ATOM 6934 C C . GLY A 1 870 ? -21.711 -27.322 -19.605 1.00 86.31 870 GLY A C 1
ATOM 6935 O O . GLY A 1 870 ? -22.938 -27.401 -19.714 1.00 86.31 870 GLY A O 1
ATOM 6936 N N . GLU A 1 871 ? -21.074 -27.739 -18.502 1.00 89.81 871 GLU A N 1
ATOM 6937 C CA . GLU A 1 871 ? -21.803 -28.228 -17.328 1.00 89.81 871 GLU A CA 1
ATOM 6938 C C . GLU A 1 871 ? -22.675 -27.118 -16.746 1.00 89.81 871 GLU A C 1
ATOM 6940 O O . GLU A 1 871 ? -22.251 -25.968 -16.645 1.00 89.81 871 GLU A O 1
ATOM 6945 N N . LYS A 1 872 ? -23.897 -27.470 -16.344 1.00 91.56 872 LYS A N 1
ATOM 6946 C CA . LYS A 1 872 ? -24.818 -26.545 -15.687 1.00 91.56 872 LYS A CA 1
ATOM 6947 C C . LYS A 1 872 ? -24.912 -26.867 -14.213 1.00 91.56 872 LYS A C 1
ATOM 6949 O O . LYS A 1 872 ? -25.064 -28.033 -13.853 1.00 91.56 872 LYS A O 1
ATOM 6954 N N . ASP A 1 873 ? -24.893 -25.834 -13.390 1.00 90.50 873 ASP A N 1
ATOM 6955 C CA . ASP A 1 873 ? -25.017 -25.954 -11.942 1.00 90.50 873 ASP A CA 1
ATOM 6956 C C . ASP A 1 873 ? -25.937 -24.859 -11.393 1.00 90.50 873 ASP A C 1
ATOM 6958 O O . ASP A 1 873 ? -26.234 -23.874 -12.066 1.00 90.50 873 ASP A O 1
ATOM 6962 N N . THR A 1 874 ? -26.446 -25.057 -10.182 1.00 92.12 874 THR A N 1
ATOM 6963 C CA . THR A 1 874 ? -27.303 -24.100 -9.483 1.00 92.12 874 THR A CA 1
ATOM 6964 C C . THR A 1 874 ? -26.573 -23.596 -8.250 1.00 92.12 874 THR A C 1
ATOM 6966 O O . THR A 1 874 ? -26.370 -24.348 -7.300 1.00 92.12 874 THR A O 1
ATOM 6969 N N . LYS A 1 875 ? -26.199 -22.315 -8.243 1.00 91.00 875 LYS A N 1
ATOM 6970 C CA . LYS A 1 875 ? -25.476 -21.695 -7.126 1.00 91.00 875 LYS A CA 1
ATOM 6971 C C . LYS A 1 875 ? -26.384 -20.785 -6.321 1.00 91.00 875 LYS A C 1
ATOM 6973 O O . LYS A 1 875 ? -27.227 -20.092 -6.882 1.00 91.00 875 LYS A O 1
ATOM 6978 N N . LYS A 1 876 ? -26.207 -20.783 -5.000 1.00 92.06 876 LYS A N 1
ATOM 6979 C CA . LYS A 1 876 ? -26.835 -19.786 -4.126 1.00 92.06 876 LYS A CA 1
ATOM 6980 C C . LYS A 1 876 ? -26.247 -18.413 -4.416 1.00 92.06 876 LYS A C 1
ATOM 6982 O O . LYS A 1 876 ? -25.044 -18.308 -4.638 1.00 92.06 876 LYS A O 1
ATOM 6987 N N . VAL A 1 877 ? -27.098 -17.394 -4.384 1.00 93.38 877 VAL A N 1
ATOM 6988 C CA . VAL A 1 877 ? -26.695 -16.006 -4.616 1.00 93.38 877 VAL A CA 1
ATOM 6989 C C . VAL A 1 877 ? -26.872 -15.197 -3.349 1.00 93.38 877 VAL A C 1
ATOM 6991 O O . VAL A 1 877 ? -27.928 -15.244 -2.717 1.00 93.38 877 VAL A O 1
ATOM 6994 N N . THR A 1 878 ? -25.858 -14.407 -3.026 1.00 93.75 878 THR A N 1
ATOM 6995 C CA . THR A 1 878 ? -25.983 -13.293 -2.090 1.00 93.75 878 THR A CA 1
ATOM 6996 C C . THR A 1 878 ? -26.254 -12.032 -2.902 1.00 93.75 878 THR A C 1
ATOM 6998 O O . THR A 1 878 ? -25.431 -11.644 -3.728 1.00 93.75 878 THR A O 1
ATOM 7001 N N . TRP A 1 879 ? -27.425 -11.421 -2.720 1.00 93.44 879 TRP A N 1
ATOM 7002 C CA . TRP A 1 879 ? -27.816 -10.196 -3.424 1.00 93.44 879 TRP A CA 1
ATOM 7003 C C . TRP A 1 879 ? -27.452 -8.953 -2.612 1.00 93.44 879 TRP A C 1
ATOM 7005 O O . TRP A 1 879 ? -27.670 -8.931 -1.401 1.00 93.44 879 TRP A O 1
ATOM 7015 N N . GLY A 1 880 ? -26.947 -7.921 -3.287 1.00 89.62 880 GLY A N 1
ATOM 7016 C CA . GLY A 1 880 ? -26.809 -6.575 -2.733 1.00 89.62 880 GLY A CA 1
ATOM 7017 C C . GLY A 1 880 ? -28.150 -5.841 -2.620 1.00 89.62 880 GLY A C 1
ATOM 7018 O O . GLY A 1 880 ? -29.205 -6.354 -3.008 1.00 89.62 880 GLY A O 1
ATOM 7019 N N . GLU A 1 881 ? -28.116 -4.618 -2.094 1.00 87.25 881 GLU A N 1
ATOM 7020 C CA . GLU A 1 881 ? -29.310 -3.782 -1.972 1.00 87.25 881 GLU A CA 1
ATOM 7021 C C . GLU A 1 881 ? -29.733 -3.171 -3.319 1.00 87.25 881 GLU A C 1
ATOM 7023 O O . GLU A 1 881 ? -28.935 -2.993 -4.242 1.00 87.25 881 GLU A O 1
ATOM 7028 N N . VAL A 1 882 ? -31.026 -2.860 -3.458 1.00 86.12 882 VAL A N 1
ATOM 7029 C CA . VAL A 1 882 ? -31.570 -2.211 -4.657 1.00 86.12 882 VAL A CA 1
ATOM 7030 C C . VAL A 1 882 ? -32.633 -1.176 -4.302 1.00 86.12 882 VAL A C 1
ATOM 7032 O O . VAL A 1 882 ? -33.636 -1.474 -3.653 1.00 86.12 882 VAL A O 1
ATOM 7035 N N . ASP A 1 883 ? -32.424 0.053 -4.777 1.00 84.44 883 ASP A N 1
ATOM 7036 C CA . ASP A 1 883 ? -33.365 1.162 -4.623 1.00 84.44 883 ASP A CA 1
ATOM 7037 C C . ASP A 1 883 ? -34.652 0.915 -5.427 1.00 84.44 883 ASP A C 1
ATOM 7039 O O . ASP A 1 883 ? -34.667 0.999 -6.659 1.00 84.44 883 ASP A O 1
ATOM 7043 N N . THR A 1 884 ? -35.749 0.670 -4.710 1.00 85.94 884 THR A N 1
ATOM 7044 C CA . THR A 1 884 ? -37.103 0.540 -5.270 1.00 85.94 884 THR A CA 1
ATOM 7045 C C . THR A 1 884 ? -37.976 1.775 -5.040 1.00 85.94 884 THR A C 1
ATOM 7047 O O . THR A 1 884 ? -39.143 1.784 -5.436 1.00 85.94 884 THR A O 1
ATOM 7050 N N . GLU A 1 885 ? -37.436 2.851 -4.459 1.00 86.44 885 GLU A N 1
ATOM 7051 C CA . GLU A 1 885 ? -38.171 4.094 -4.196 1.00 86.44 885 GLU A CA 1
ATOM 7052 C C . GLU A 1 885 ? -38.317 4.961 -5.448 1.00 86.44 885 GLU A C 1
ATOM 7054 O O . GLU A 1 885 ? -39.200 5.819 -5.513 1.00 86.44 885 GLU A O 1
ATOM 7059 N N . SER A 1 886 ? -37.493 4.742 -6.475 1.00 83.50 886 SER A N 1
ATOM 7060 C CA . SER A 1 886 ? -37.563 5.479 -7.736 1.00 83.50 886 SER A CA 1
ATOM 7061 C C . SER A 1 886 ? -37.814 4.565 -8.939 1.00 83.50 886 SER A C 1
ATOM 7063 O O . SER A 1 886 ? -37.103 3.590 -9.174 1.00 83.50 886 SER A O 1
ATOM 7065 N N . ALA A 1 887 ? -38.849 4.897 -9.720 1.00 85.44 887 ALA A N 1
ATOM 7066 C CA . ALA A 1 887 ? -39.226 4.151 -10.918 1.00 85.44 887 ALA A CA 1
ATOM 7067 C C . ALA A 1 887 ? -38.117 4.182 -11.985 1.00 85.44 887 ALA A C 1
ATOM 7069 O O . ALA A 1 887 ? -37.482 5.217 -12.204 1.00 85.44 887 ALA A O 1
ATOM 7070 N N . GLY A 1 888 ? -37.924 3.066 -12.687 1.00 86.69 888 GLY A N 1
ATOM 7071 C CA . GLY A 1 888 ? -36.884 2.909 -13.706 1.00 86.69 888 GLY A CA 1
ATOM 7072 C C . GLY A 1 888 ? -36.242 1.522 -13.711 1.00 86.69 888 GLY A C 1
ATOM 7073 O O . GLY A 1 888 ? -36.556 0.670 -12.885 1.00 86.69 888 GLY A O 1
ATOM 7074 N N . GLU A 1 889 ? -35.345 1.294 -14.670 1.00 90.31 889 GLU A N 1
ATOM 7075 C CA . GLU A 1 889 ? -34.473 0.114 -14.687 1.00 90.31 889 GLU A CA 1
ATOM 7076 C C . GLU A 1 889 ? -33.318 0.339 -13.704 1.00 90.31 889 GLU A C 1
ATOM 7078 O O . GLU A 1 889 ? -32.612 1.346 -13.785 1.00 90.31 889 GLU A O 1
ATOM 7083 N N . LYS A 1 890 ? -33.157 -0.591 -12.767 1.00 88.94 890 LYS A N 1
ATOM 7084 C CA . LYS A 1 890 ? -32.110 -0.629 -11.747 1.00 88.94 890 LYS A CA 1
ATOM 7085 C C . LYS A 1 890 ? -31.263 -1.879 -11.945 1.00 88.94 890 LYS A C 1
ATOM 7087 O O . LYS A 1 890 ? -31.744 -2.882 -12.474 1.00 88.94 890 LYS A O 1
ATOM 7092 N N . THR A 1 891 ? -30.018 -1.827 -11.498 1.00 90.75 891 THR A N 1
ATOM 7093 C CA . THR A 1 891 ? -29.116 -2.981 -11.452 1.00 90.75 891 THR A CA 1
ATOM 7094 C C . THR A 1 891 ? -28.830 -3.339 -10.005 1.00 90.75 891 THR A C 1
ATOM 7096 O O . THR A 1 891 ? -28.599 -2.441 -9.200 1.00 90.75 891 THR A O 1
ATOM 7099 N N . VAL A 1 892 ? -28.835 -4.631 -9.692 1.00 92.81 892 VAL A N 1
ATOM 7100 C CA . VAL A 1 892 ? -28.432 -5.172 -8.390 1.00 92.81 892 VAL A CA 1
ATOM 7101 C C . VAL A 1 892 ? -27.305 -6.174 -8.601 1.00 92.81 892 VAL A C 1
ATOM 7103 O O . VAL A 1 892 ? -27.366 -6.985 -9.530 1.00 92.81 892 VAL A O 1
ATOM 7106 N N . THR A 1 893 ? -26.268 -6.095 -7.773 1.00 93.88 893 THR A N 1
ATOM 7107 C CA . THR A 1 893 ? -25.150 -7.041 -7.810 1.00 93.88 893 THR A CA 1
ATOM 7108 C C . THR A 1 893 ? -25.549 -8.326 -7.092 1.00 93.88 893 THR A C 1
ATOM 7110 O O . THR A 1 893 ? -26.097 -8.286 -5.991 1.00 93.88 893 THR A O 1
ATOM 7113 N N . GLY A 1 894 ? -25.305 -9.466 -7.730 1.00 92.44 894 GLY A N 1
ATOM 7114 C CA . GLY A 1 894 ? -25.372 -10.786 -7.119 1.00 92.44 894 GLY A CA 1
ATOM 7115 C C . GLY A 1 894 ? -23.976 -11.391 -7.044 1.00 92.44 894 GLY A C 1
ATOM 7116 O O . GLY A 1 894 ? -23.205 -11.277 -7.996 1.00 92.44 894 GLY A O 1
ATOM 7117 N N . THR A 1 895 ? -23.664 -12.061 -5.940 1.00 93.94 895 THR A N 1
ATOM 7118 C CA . THR A 1 895 ? -22.389 -12.759 -5.743 1.00 93.94 895 THR A CA 1
ATOM 7119 C C . THR A 1 895 ? -22.649 -14.246 -5.539 1.00 93.94 895 THR A C 1
ATOM 7121 O O . THR A 1 895 ? -23.455 -14.631 -4.688 1.00 93.94 895 THR A O 1
ATOM 7124 N N . ILE A 1 896 ? -21.975 -15.086 -6.325 1.00 92.62 896 ILE A N 1
ATOM 7125 C CA . ILE A 1 896 ? -21.893 -16.538 -6.108 1.00 92.62 896 ILE A CA 1
ATOM 7126 C C . ILE A 1 896 ? -20.503 -16.898 -5.601 1.00 92.62 896 ILE A C 1
ATOM 7128 O O . ILE A 1 896 ? -19.535 -16.206 -5.899 1.00 92.62 896 ILE A O 1
ATOM 7132 N N . TYR A 1 897 ? -20.406 -17.990 -4.853 1.00 88.00 897 TYR A N 1
ATOM 7133 C CA . TYR A 1 897 ? -19.157 -18.438 -4.251 1.00 88.00 897 TYR A CA 1
ATOM 7134 C C . TYR A 1 897 ? -18.814 -19.845 -4.743 1.00 88.00 897 TYR A C 1
ATOM 7136 O O . TYR A 1 897 ? -19.655 -20.747 -4.679 1.00 88.00 897 TYR A O 1
ATOM 7144 N N . GLU A 1 898 ? -17.589 -20.035 -5.234 1.00 86.44 898 GLU A N 1
ATOM 7145 C CA . GLU A 1 898 ? -17.027 -21.360 -5.506 1.00 86.44 898 GLU A CA 1
ATOM 7146 C C . GLU A 1 898 ? -16.030 -21.735 -4.416 1.00 86.44 898 GLU A C 1
ATOM 7148 O O . GLU A 1 898 ? -15.046 -21.033 -4.195 1.00 86.44 898 GLU A O 1
ATOM 7153 N N . HIS A 1 899 ? -16.281 -22.848 -3.731 1.00 85.56 899 HIS A N 1
ATOM 7154 C CA . HIS A 1 899 ? -15.386 -23.316 -2.684 1.00 85.56 899 HIS A CA 1
ATOM 7155 C C . HIS A 1 899 ? -14.113 -23.912 -3.292 1.00 85.56 899 HIS A C 1
ATOM 7157 O O . HIS A 1 899 ? -14.168 -24.925 -3.997 1.00 85.56 899 HIS A O 1
ATOM 7163 N N . GLN A 1 900 ? -12.963 -23.316 -2.988 1.00 87.94 900 GLN A N 1
ATOM 7164 C CA . GLN A 1 900 ? -11.662 -23.907 -3.263 1.00 87.94 900 GLN A CA 1
ATOM 7165 C C . GLN A 1 900 ? -11.151 -24.603 -2.000 1.00 87.94 900 GLN A C 1
ATOM 7167 O O . GLN A 1 900 ? -11.007 -23.970 -0.955 1.00 87.94 900 GLN A O 1
ATOM 7172 N N . TYR A 1 901 ? -10.848 -25.900 -2.106 1.00 90.44 901 TYR A N 1
ATOM 7173 C CA . TYR A 1 901 ? -10.362 -26.691 -0.975 1.00 90.44 901 TYR A CA 1
ATOM 7174 C C . TYR A 1 901 ? -8.963 -26.268 -0.510 1.00 90.44 901 TYR A C 1
ATOM 7176 O O . TYR A 1 901 ? -8.120 -25.858 -1.315 1.00 90.44 901 TYR A O 1
ATOM 7184 N N . THR A 1 902 ? -8.684 -26.466 0.779 1.00 92.19 902 THR A N 1
ATOM 7185 C CA . THR A 1 902 ? -7.328 -26.438 1.329 1.00 92.19 902 THR A CA 1
ATOM 7186 C C . THR A 1 902 ? -6.492 -27.505 0.640 1.00 92.19 902 THR A C 1
ATOM 7188 O O . THR A 1 902 ? -6.784 -28.696 0.752 1.00 92.19 902 THR A O 1
ATOM 7191 N N . ASN A 1 903 ? -5.427 -27.080 -0.039 1.00 92.38 903 ASN A N 1
ATOM 7192 C CA . ASN A 1 903 ? -4.531 -27.974 -0.750 1.00 92.38 903 ASN A CA 1
ATOM 7193 C C . ASN A 1 903 ? -3.050 -27.640 -0.505 1.00 92.38 903 ASN A C 1
ATOM 7195 O O . ASN A 1 903 ? -2.664 -26.477 -0.602 1.00 92.38 903 ASN A O 1
ATOM 7199 N N . PRO A 1 904 ? -2.196 -28.640 -0.229 1.00 94.00 904 PRO A N 1
ATOM 7200 C CA . PRO A 1 904 ? -2.567 -30.020 0.075 1.00 94.00 904 PRO A CA 1
ATOM 7201 C C . PRO A 1 904 ? -3.453 -30.124 1.325 1.00 94.00 904 PRO A C 1
ATOM 7203 O O . PRO A 1 904 ? -3.242 -29.404 2.300 1.00 94.00 904 PRO A O 1
ATOM 7206 N N . ILE A 1 905 ? -4.445 -31.016 1.290 1.00 94.50 905 ILE A N 1
ATOM 7207 C CA . ILE A 1 905 ? -5.343 -31.248 2.424 1.00 94.50 905 ILE A CA 1
ATOM 7208 C C . ILE A 1 905 ? -4.587 -31.973 3.546 1.00 94.50 905 ILE A C 1
ATOM 7210 O O . ILE A 1 905 ? -4.737 -31.642 4.720 1.00 94.50 905 ILE A O 1
ATOM 7214 N N . ILE A 1 906 ? -3.724 -32.937 3.205 1.00 95.00 906 ILE A N 1
ATOM 7215 C CA . ILE A 1 906 ? -2.924 -33.687 4.184 1.00 95.00 906 ILE A CA 1
ATOM 7216 C C . ILE A 1 906 ? -1.513 -33.907 3.639 1.00 95.00 906 ILE A C 1
ATOM 7218 O O . ILE A 1 906 ? -1.331 -34.495 2.570 1.00 95.00 906 ILE A O 1
ATOM 7222 N N . TYR A 1 907 ? -0.507 -33.475 4.395 1.00 92.38 907 TYR A N 1
ATOM 7223 C CA . TYR A 1 907 ? 0.895 -33.605 4.015 1.00 92.38 907 TYR A CA 1
ATOM 7224 C C . TYR A 1 907 ? 1.410 -35.035 4.205 1.00 92.38 907 TYR A C 1
ATOM 7226 O O . TYR A 1 907 ? 1.002 -35.765 5.116 1.00 92.38 907 TYR A O 1
ATOM 7234 N N . HIS A 1 908 ? 2.364 -35.432 3.361 1.00 90.44 908 HIS A N 1
ATOM 7235 C CA . HIS A 1 908 ? 3.084 -36.703 3.467 1.00 90.44 908 HIS A CA 1
ATOM 7236 C C . HIS A 1 908 ? 2.139 -37.918 3.457 1.00 90.44 908 HIS A C 1
ATOM 7238 O O . HIS A 1 908 ? 2.231 -38.827 4.295 1.00 90.44 908 HIS A O 1
ATOM 7244 N N . ARG A 1 909 ? 1.165 -37.888 2.543 1.00 92.06 909 ARG A N 1
ATOM 7245 C CA . ARG A 1 909 ? 0.175 -38.946 2.325 1.00 92.06 909 ARG A CA 1
ATOM 7246 C C . ARG A 1 909 ? 0.044 -39.216 0.832 1.00 92.06 909 ARG A C 1
ATOM 7248 O O . ARG A 1 909 ? -0.757 -38.588 0.142 1.00 92.06 909 ARG A O 1
ATOM 7255 N N . ALA A 1 910 ? 0.832 -40.170 0.354 1.00 92.50 910 ALA A N 1
ATOM 7256 C CA . ALA A 1 910 ? 0.643 -40.719 -0.979 1.00 92.50 910 ALA A CA 1
ATOM 7257 C C . ALA A 1 910 ? -0.589 -41.633 -1.011 1.00 92.50 910 ALA A C 1
ATOM 7259 O O . ALA A 1 910 ? -1.105 -42.029 0.032 1.00 92.50 910 ALA A O 1
ATOM 7260 N N . ASP A 1 911 ? -1.037 -41.970 -2.215 1.00 94.62 911 ASP A N 1
ATOM 7261 C CA . ASP A 1 911 ? -2.128 -42.916 -2.477 1.00 94.62 911 ASP A CA 1
ATOM 7262 C C . ASP A 1 911 ? -3.387 -42.664 -1.612 1.00 94.62 911 ASP A C 1
ATOM 7264 O O . ASP A 1 911 ? -3.803 -43.537 -0.846 1.00 94.62 911 ASP A O 1
ATOM 7268 N N . PRO A 1 912 ? -3.948 -41.436 -1.632 1.00 96.69 912 PRO A N 1
ATOM 7269 C CA . PRO A 1 912 ? -5.009 -41.048 -0.715 1.00 96.69 912 PRO A CA 1
ATOM 7270 C C . PRO A 1 912 ? -6.369 -41.651 -1.083 1.00 96.69 912 PRO A C 1
ATOM 7272 O O . PRO A 1 912 ? -6.851 -41.529 -2.213 1.00 96.69 912 PRO A O 1
ATOM 7275 N N . PHE A 1 913 ? -7.050 -42.198 -0.076 1.00 97.62 913 PHE A N 1
ATOM 7276 C CA . PHE A 1 913 ? -8.396 -42.746 -0.185 1.00 97.62 913 PHE A CA 1
ATOM 7277 C C . PHE A 1 913 ? -9.344 -42.103 0.828 1.00 97.62 913 PHE A C 1
ATOM 7279 O O . PHE A 1 913 ? -9.100 -42.173 2.035 1.00 97.62 913 PHE A O 1
ATOM 7286 N N . ILE A 1 914 ? -10.448 -41.508 0.354 1.00 97.88 914 ILE A N 1
ATOM 7287 C CA . ILE A 1 914 ? -11.515 -40.975 1.217 1.00 97.88 914 ILE A CA 1
ATOM 7288 C C . ILE A 1 914 ? -12.818 -41.728 0.978 1.00 97.88 914 ILE A C 1
ATOM 7290 O O . ILE A 1 914 ? -13.400 -41.663 -0.099 1.00 97.88 914 ILE A O 1
ATOM 7294 N N . TYR A 1 915 ? -13.339 -42.347 2.034 1.00 96.31 915 TYR A N 1
ATOM 7295 C CA . TYR A 1 915 ? -14.647 -42.987 2.040 1.00 96.31 915 TYR A CA 1
ATOM 7296 C C . TYR A 1 915 ? -15.662 -42.156 2.831 1.00 96.31 915 TYR A C 1
ATOM 7298 O O . TYR A 1 915 ? -15.530 -41.991 4.047 1.00 96.31 915 TYR A O 1
ATOM 7306 N N . LYS A 1 916 ? -16.705 -41.650 2.163 1.00 96.25 916 LYS A N 1
ATOM 7307 C CA . LYS A 1 916 ? -17.848 -41.001 2.823 1.00 96.25 916 LYS A CA 1
ATOM 7308 C C . LYS A 1 916 ? -18.857 -42.053 3.273 1.00 96.25 916 LYS A C 1
ATOM 7310 O O . LYS A 1 916 ? -19.487 -42.703 2.440 1.00 96.25 916 LYS A O 1
ATOM 7315 N N . HIS A 1 917 ? -19.047 -42.204 4.581 1.00 95.62 917 HIS A N 1
ATOM 7316 C CA . HIS A 1 917 ? -19.984 -43.185 5.122 1.00 95.62 917 HIS A CA 1
ATOM 7317 C C . HIS A 1 917 ? -21.324 -42.568 5.542 1.00 95.62 917 HIS A C 1
ATOM 7319 O O . HIS A 1 917 ? -21.466 -41.368 5.779 1.00 95.62 917 HIS A O 1
ATOM 7325 N N . THR A 1 918 ? -22.342 -43.421 5.661 1.00 93.19 918 THR A N 1
ATOM 7326 C CA . THR A 1 918 ? -23.715 -43.038 6.025 1.00 93.19 918 THR A CA 1
ATOM 7327 C C . THR A 1 918 ? -23.878 -42.568 7.472 1.00 93.19 918 THR A C 1
ATOM 7329 O O . THR A 1 918 ? -24.932 -42.050 7.828 1.00 93.19 918 THR A O 1
ATOM 7332 N N . ASP A 1 919 ? -22.857 -42.727 8.314 1.00 93.19 919 ASP A N 1
ATOM 7333 C CA . ASP A 1 919 ? -22.811 -42.156 9.668 1.00 93.19 919 ASP A CA 1
ATOM 7334 C C . ASP A 1 919 ? -22.408 -40.663 9.683 1.00 93.19 919 ASP A C 1
ATOM 7336 O O . ASP A 1 919 ? -22.310 -40.026 10.742 1.00 93.19 919 ASP A O 1
ATOM 7340 N N . GLY A 1 920 ? -22.183 -40.097 8.494 1.00 92.69 920 GLY A N 1
ATOM 7341 C CA . GLY A 1 920 ? -21.819 -38.708 8.276 1.00 92.69 920 GLY A CA 1
ATOM 7342 C C . GLY A 1 920 ? -20.349 -38.406 8.541 1.00 92.69 920 GLY A C 1
ATOM 7343 O O . GLY A 1 920 ? -20.038 -37.241 8.750 1.00 92.69 920 GLY A O 1
ATOM 7344 N N . TYR A 1 921 ? -19.466 -39.405 8.625 1.00 97.06 921 TYR A N 1
ATOM 7345 C CA . TYR A 1 921 ? -18.019 -39.191 8.638 1.00 97.06 921 TYR A CA 1
ATOM 7346 C C . TYR A 1 921 ? -17.396 -39.475 7.269 1.00 97.06 921 TYR A C 1
ATOM 7348 O O . TYR A 1 921 ? -17.795 -40.393 6.547 1.00 97.06 921 TYR A O 1
ATOM 7356 N N . TYR A 1 922 ? -16.363 -38.701 6.959 1.00 98.19 922 TYR A N 1
ATOM 7357 C CA . TYR A 1 922 ? -15.356 -39.060 5.976 1.00 98.19 922 TYR A CA 1
ATOM 7358 C C . TYR A 1 922 ? -14.247 -39.830 6.672 1.00 98.19 922 TYR A C 1
ATOM 7360 O O . TYR A 1 922 ? -13.775 -39.406 7.726 1.00 98.19 922 TYR A O 1
ATOM 7368 N N . TYR A 1 923 ? -13.827 -40.935 6.070 1.00 97.94 923 TYR A N 1
ATOM 7369 C CA . TYR A 1 923 ? -12.715 -41.755 6.521 1.00 97.94 923 TYR A CA 1
ATOM 7370 C C . TYR A 1 923 ? -11.585 -41.664 5.507 1.00 97.94 923 TYR A C 1
ATOM 7372 O O . TYR A 1 923 ? -11.743 -42.103 4.372 1.00 97.94 923 TYR A O 1
ATOM 7380 N N . PHE A 1 924 ? -10.462 -41.095 5.924 1.00 98.06 924 PHE A N 1
ATOM 7381 C CA . PHE A 1 924 ? -9.256 -40.953 5.126 1.00 98.06 924 PHE A CA 1
ATOM 7382 C C . PHE A 1 924 ? -8.212 -41.994 5.525 1.00 98.06 924 PHE A C 1
ATOM 7384 O O . PHE A 1 924 ? -7.959 -42.221 6.712 1.00 98.06 924 PHE A O 1
ATOM 7391 N N . THR A 1 925 ? -7.553 -42.574 4.531 1.00 97.19 925 THR A N 1
ATOM 7392 C CA . THR A 1 925 ? -6.292 -43.290 4.704 1.00 97.19 925 THR A CA 1
ATOM 7393 C C . THR A 1 925 ? -5.395 -43.057 3.487 1.00 97.19 925 THR A C 1
ATOM 7395 O O . THR A 1 925 ? -5.848 -42.550 2.465 1.00 97.19 925 THR A O 1
ATOM 7398 N N . GLY A 1 926 ? -4.111 -43.365 3.614 1.00 95.75 926 GLY A N 1
ATOM 7399 C CA . GLY A 1 926 ? -3.137 -43.241 2.534 1.00 95.75 926 GLY A CA 1
ATOM 7400 C C . GLY A 1 926 ? -1.780 -43.795 2.950 1.00 95.75 926 GLY A C 1
ATOM 7401 O O . GLY A 1 926 ? -1.536 -44.067 4.132 1.00 95.75 926 GLY A O 1
ATOM 7402 N N . SER A 1 927 ? -0.891 -43.958 1.979 1.00 93.75 927 SER A N 1
ATOM 7403 C CA . SER A 1 927 ? 0.507 -44.331 2.181 1.00 93.75 927 SER A CA 1
ATOM 7404 C C . SER A 1 927 ? 1.227 -43.255 2.990 1.00 93.75 927 SER A C 1
ATOM 7406 O O . SER A 1 927 ? 1.557 -42.178 2.490 1.00 93.75 927 SER A O 1
ATOM 7408 N N . HIS A 1 928 ? 1.478 -43.554 4.261 1.00 88.88 928 HIS A N 1
ATOM 7409 C CA . HIS A 1 928 ? 2.101 -42.629 5.197 1.00 88.88 928 HIS A CA 1
ATOM 7410 C C . HIS A 1 928 ? 3.623 -42.809 5.235 1.00 88.88 928 HIS A C 1
ATOM 7412 O O . HIS A 1 928 ? 4.115 -43.880 5.602 1.00 88.88 928 HIS A O 1
ATOM 7418 N N . THR A 1 929 ? 4.358 -41.749 4.893 1.00 81.69 929 THR A N 1
ATOM 7419 C CA . THR A 1 929 ? 5.809 -41.654 5.113 1.00 81.69 929 THR A CA 1
ATOM 7420 C C . THR A 1 929 ? 6.092 -41.045 6.480 1.00 81.69 929 THR A C 1
ATOM 7422 O O . THR A 1 929 ? 5.668 -39.918 6.745 1.00 81.69 929 THR A O 1
ATOM 7425 N N . ASP A 1 930 ? 6.841 -41.741 7.336 1.00 68.00 930 ASP A N 1
ATOM 7426 C CA . ASP A 1 930 ? 7.230 -41.187 8.633 1.00 68.00 930 ASP A CA 1
ATOM 7427 C C . ASP A 1 930 ? 8.450 -40.252 8.527 1.00 68.00 930 ASP A C 1
ATOM 7429 O O . ASP A 1 930 ? 9.554 -40.630 8.140 1.00 68.00 930 ASP A O 1
ATOM 7433 N N . MET A 1 931 ? 8.278 -38.983 8.905 1.00 65.25 931 MET A N 1
ATOM 7434 C CA . MET A 1 931 ? 9.391 -38.021 8.924 1.00 65.25 931 MET A CA 1
ATOM 7435 C C . MET A 1 931 ? 10.441 -38.369 9.995 1.00 65.25 931 MET A C 1
ATOM 7437 O O . MET A 1 931 ? 11.618 -38.042 9.840 1.00 65.25 931 MET A O 1
ATOM 7441 N N . GLU A 1 932 ? 10.035 -39.068 11.061 1.00 61.59 932 GLU A N 1
ATOM 7442 C CA . GLU A 1 932 ? 10.899 -39.453 12.186 1.00 61.59 932 GLU A CA 1
ATOM 7443 C C . GLU A 1 932 ? 11.943 -40.526 11.834 1.00 61.59 932 GLU A C 1
ATOM 7445 O O . GLU A 1 932 ? 12.980 -40.597 12.494 1.00 61.59 932 GLU A O 1
ATOM 7450 N N . HIS A 1 933 ? 11.718 -41.336 10.792 1.00 58.66 933 HIS A N 1
ATOM 7451 C CA . HIS A 1 933 ? 12.617 -42.436 10.413 1.00 58.66 933 HIS A CA 1
ATOM 7452 C C . HIS A 1 933 ? 13.266 -42.224 9.039 1.00 58.66 933 HIS A C 1
ATOM 7454 O O . HIS A 1 933 ? 13.540 -43.177 8.307 1.00 58.66 933 HIS A O 1
ATOM 7460 N N . ASN A 1 934 ? 13.581 -40.968 8.706 1.00 62.66 934 ASN A N 1
ATOM 7461 C CA . ASN A 1 934 ? 14.367 -40.630 7.523 1.00 62.66 934 ASN A CA 1
ATOM 7462 C C . ASN A 1 934 ? 15.820 -41.138 7.654 1.00 62.66 934 ASN A C 1
ATOM 7464 O O . ASN A 1 934 ? 16.682 -40.497 8.262 1.00 62.66 934 ASN A O 1
ATOM 7468 N N . LEU A 1 935 ? 16.105 -42.297 7.057 1.00 54.03 935 LEU A N 1
ATOM 7469 C CA . LEU A 1 935 ? 17.445 -42.877 6.996 1.00 54.03 935 LEU A CA 1
ATOM 7470 C C . LEU A 1 935 ? 18.125 -42.467 5.688 1.00 54.03 935 LEU A C 1
ATOM 7472 O O . LEU A 1 935 ? 17.887 -43.062 4.640 1.00 54.03 935 LEU A O 1
ATOM 7476 N N . VAL A 1 936 ? 19.012 -41.469 5.747 1.00 59.59 936 VAL A N 1
ATOM 7477 C CA . VAL A 1 936 ? 19.831 -41.041 4.592 1.00 59.59 936 VAL A CA 1
ATOM 7478 C C . VAL A 1 936 ? 18.966 -40.672 3.366 1.00 59.59 936 VAL A C 1
ATOM 7480 O O . VAL A 1 936 ? 19.276 -41.058 2.241 1.00 59.59 936 VAL A O 1
ATOM 7483 N N . GLY A 1 937 ? 17.854 -39.959 3.576 1.00 60.69 937 GLY A N 1
ATOM 7484 C CA . GLY A 1 937 ? 16.950 -39.526 2.502 1.00 60.69 937 GLY A CA 1
ATOM 7485 C C . GLY A 1 937 ? 15.965 -40.596 2.023 1.00 60.69 937 GLY A C 1
ATOM 7486 O O . GLY A 1 937 ? 15.411 -40.457 0.938 1.00 60.69 937 GLY A O 1
ATOM 7487 N N . LYS A 1 938 ? 15.762 -41.678 2.789 1.00 68.69 938 LYS A N 1
ATOM 7488 C CA . LYS A 1 938 ? 14.812 -42.751 2.463 1.00 68.69 938 LYS A CA 1
ATOM 7489 C C . LYS A 1 938 ? 13.726 -42.856 3.530 1.00 68.69 938 LYS A C 1
ATOM 7491 O O . LYS A 1 938 ? 13.964 -43.429 4.593 1.00 68.69 938 LYS A O 1
ATOM 7496 N N . TYR A 1 939 ? 12.544 -42.315 3.242 1.00 75.00 939 TYR A N 1
ATOM 7497 C CA . TYR A 1 939 ? 11.370 -42.432 4.116 1.00 75.00 939 TYR A CA 1
ATOM 7498 C C . TYR A 1 939 ? 10.796 -43.856 4.122 1.00 75.00 939 TYR A C 1
ATOM 7500 O O . TYR A 1 939 ? 10.904 -44.583 3.130 1.00 75.00 939 TYR A O 1
ATOM 7508 N N . GLN A 1 940 ? 10.173 -44.262 5.234 1.00 84.19 940 GLN A N 1
ATOM 7509 C CA . GLN A 1 940 ? 9.609 -45.602 5.396 1.00 84.19 940 GLN A CA 1
ATOM 7510 C C . GLN A 1 940 ? 8.074 -45.587 5.435 1.00 84.19 940 GLN A C 1
ATOM 7512 O O . GLN A 1 940 ? 7.456 -44.716 6.038 1.00 84.19 940 GLN A O 1
ATOM 7517 N N . TYR A 1 941 ? 7.461 -46.618 4.843 1.00 90.19 941 TYR A N 1
ATOM 7518 C CA . TYR A 1 941 ? 6.016 -46.873 4.887 1.00 90.19 941 TYR A CA 1
ATOM 7519 C C . TYR A 1 941 ? 5.721 -48.055 5.807 1.00 90.19 941 TYR A C 1
ATOM 7521 O O . TYR A 1 941 ? 5.881 -49.217 5.416 1.00 90.19 941 TYR A O 1
ATOM 7529 N N . ARG A 1 942 ? 5.368 -47.767 7.063 1.00 90.62 942 ARG A N 1
ATOM 7530 C CA . ARG A 1 942 ? 5.315 -48.773 8.142 1.00 90.62 942 ARG A CA 1
ATOM 7531 C C . ARG A 1 942 ? 3.942 -49.008 8.736 1.00 90.62 942 ARG A C 1
ATOM 7533 O O . ARG A 1 942 ? 3.780 -49.988 9.463 1.00 90.62 942 ARG A O 1
ATOM 7540 N N . ASN A 1 943 ? 2.983 -48.124 8.497 1.00 92.56 943 ASN A N 1
ATOM 7541 C CA . ASN A 1 943 ? 1.687 -48.189 9.150 1.00 92.56 943 ASN A CA 1
ATOM 7542 C C . ASN A 1 943 ? 0.539 -47.796 8.218 1.00 92.56 943 ASN A C 1
ATOM 7544 O O . ASN A 1 943 ? 0.746 -47.169 7.184 1.00 92.56 943 ASN A O 1
ATOM 7548 N N . ILE A 1 944 ? -0.664 -48.199 8.617 1.00 95.81 944 ILE A N 1
ATOM 7549 C CA . ILE A 1 944 ? -1.926 -47.715 8.072 1.00 95.81 944 ILE A CA 1
ATOM 7550 C C . ILE A 1 944 ? -2.567 -46.852 9.143 1.00 95.81 944 ILE A C 1
ATOM 7552 O O . ILE A 1 944 ? -2.818 -47.306 10.267 1.00 95.81 944 ILE A O 1
ATOM 7556 N N . THR A 1 945 ? -2.854 -45.619 8.758 1.00 94.88 945 THR A N 1
ATOM 7557 C CA . THR A 1 945 ? -3.478 -44.622 9.613 1.00 94.88 945 THR A CA 1
ATOM 7558 C C . THR A 1 945 ? -4.871 -44.312 9.087 1.00 94.88 945 THR A C 1
ATOM 7560 O O . THR A 1 945 ? -5.051 -44.076 7.893 1.00 94.88 945 THR A O 1
ATOM 7563 N N . LEU A 1 946 ? -5.854 -44.350 9.983 1.00 97.06 946 LEU A N 1
ATOM 7564 C CA . LEU A 1 946 ? -7.231 -43.976 9.711 1.00 97.06 946 LEU A CA 1
ATOM 7565 C C . LEU A 1 946 ? -7.486 -42.604 10.330 1.00 97.06 946 LEU A C 1
ATOM 7567 O O . LEU A 1 946 ? -7.346 -42.438 11.542 1.00 97.06 946 LEU A O 1
ATOM 7571 N N . ARG A 1 947 ? -7.874 -41.635 9.505 1.00 97.75 947 ARG A N 1
ATOM 7572 C CA . ARG A 1 947 ? -8.298 -40.295 9.919 1.00 97.75 947 ARG A CA 1
ATOM 7573 C C . ARG A 1 947 ? -9.787 -40.131 9.642 1.00 97.75 947 ARG A C 1
ATOM 7575 O O . ARG A 1 947 ? -10.281 -40.666 8.654 1.00 97.75 947 ARG A O 1
ATOM 7582 N N . ARG A 1 948 ? -10.521 -39.408 10.489 1.00 97.75 948 ARG A N 1
ATOM 7583 C CA . ARG A 1 948 ? -11.929 -39.080 10.224 1.00 97.75 948 ARG A CA 1
ATOM 7584 C C . ARG A 1 948 ? -12.301 -37.651 10.586 1.00 97.75 948 ARG A C 1
ATOM 7586 O O . ARG A 1 948 ? -11.810 -37.130 11.582 1.00 97.75 948 ARG A O 1
ATOM 7593 N N . ALA A 1 949 ? -13.228 -37.074 9.827 1.00 97.88 949 ALA A N 1
ATOM 7594 C CA . ALA A 1 949 ? -13.849 -35.777 10.103 1.00 97.88 949 ALA A CA 1
ATOM 7595 C C . ALA A 1 949 ? -15.278 -35.715 9.534 1.00 97.88 949 ALA A C 1
ATOM 7597 O O . ALA A 1 949 ? -15.704 -36.607 8.798 1.00 97.88 949 ALA A O 1
ATOM 7598 N N . LYS A 1 950 ? -16.043 -34.683 9.908 1.00 96.38 950 LYS A N 1
ATOM 7599 C CA . LYS A 1 950 ? -17.424 -34.475 9.431 1.00 96.38 950 LYS A CA 1
ATOM 7600 C C . LYS A 1 950 ? -17.518 -33.770 8.078 1.00 96.38 950 LYS A C 1
ATOM 7602 O O . LYS A 1 950 ? -18.543 -33.902 7.419 1.00 96.38 950 LYS A O 1
ATOM 7607 N N . THR A 1 951 ? -16.468 -33.063 7.677 1.00 95.75 951 THR A N 1
ATOM 7608 C CA . THR A 1 951 ? -16.357 -32.390 6.380 1.00 95.75 951 THR A CA 1
ATOM 7609 C C . THR A 1 951 ? -15.034 -32.746 5.713 1.00 95.75 951 THR A C 1
ATOM 7611 O O . THR A 1 951 ? -14.104 -33.173 6.406 1.00 95.75 951 THR A O 1
ATOM 7614 N N . LEU A 1 952 ? -14.934 -32.562 4.395 1.00 96.25 952 LEU A N 1
ATOM 7615 C CA . LEU A 1 952 ? -13.668 -32.717 3.669 1.00 96.25 952 LEU A CA 1
ATOM 7616 C C . LEU A 1 952 ? -12.586 -31.762 4.203 1.00 96.25 952 LEU A C 1
ATOM 7618 O O . LEU A 1 952 ? -11.509 -32.223 4.568 1.00 96.25 952 LEU A O 1
ATOM 7622 N N . GLU A 1 953 ? -12.901 -30.473 4.373 1.00 94.31 953 GLU A N 1
ATOM 7623 C CA . GLU A 1 953 ? -11.998 -29.482 4.996 1.00 94.31 953 GLU A CA 1
ATOM 7624 C C . GLU A 1 953 ? -11.600 -29.854 6.429 1.00 94.31 953 GLU A C 1
ATOM 7626 O O . GLU A 1 953 ? -10.478 -29.618 6.872 1.00 94.31 953 GLU A O 1
ATOM 7631 N N . GLY A 1 954 ? -12.499 -30.508 7.168 1.00 96.06 954 GLY A N 1
ATOM 7632 C CA . GLY A 1 954 ? -12.213 -30.990 8.513 1.00 96.06 954 GLY A CA 1
ATOM 7633 C C . GLY A 1 954 ? -11.143 -32.083 8.558 1.00 96.06 954 GLY A C 1
ATOM 7634 O O . GLY A 1 954 ? -10.632 -32.359 9.638 1.00 96.06 954 GLY A O 1
ATOM 7635 N N . LEU A 1 955 ? -10.791 -32.713 7.429 1.00 96.69 955 LEU A N 1
ATOM 7636 C CA . LEU A 1 955 ? -9.672 -33.656 7.348 1.00 96.69 955 LEU A CA 1
ATOM 7637 C C . LEU A 1 955 ? -8.307 -32.953 7.281 1.00 96.69 955 LEU A C 1
ATOM 7639 O O . LEU A 1 955 ? -7.294 -33.636 7.460 1.00 96.69 955 LEU A O 1
ATOM 7643 N N . ALA A 1 956 ? -8.265 -31.634 7.046 1.00 95.81 956 ALA A N 1
ATOM 7644 C CA . ALA A 1 956 ? -7.021 -30.904 6.829 1.00 95.81 956 ALA A CA 1
ATOM 7645 C C . ALA A 1 956 ? -6.097 -30.931 8.055 1.00 95.81 956 ALA A C 1
ATOM 7647 O O . ALA A 1 956 ? -6.584 -30.820 9.185 1.00 95.81 956 ALA A O 1
ATOM 7648 N N . ASP A 1 957 ? -4.773 -31.002 7.852 1.00 91.38 957 ASP A N 1
ATOM 7649 C CA . ASP A 1 957 ? -3.779 -31.090 8.944 1.00 91.38 957 ASP A CA 1
ATOM 7650 C C . ASP A 1 957 ? -3.890 -29.961 9.985 1.00 91.38 957 ASP A C 1
ATOM 7652 O O . ASP A 1 957 ? -3.666 -30.204 11.171 1.00 91.38 957 ASP A O 1
ATOM 7656 N N . ASN A 1 958 ? -4.328 -28.769 9.570 1.00 83.62 958 ASN A N 1
ATOM 7657 C CA . ASN A 1 958 ? -4.476 -27.588 10.428 1.00 83.62 958 ASN A CA 1
ATOM 7658 C C . ASN A 1 958 ? -5.938 -27.236 10.757 1.00 83.62 958 ASN A C 1
ATOM 7660 O O . ASN A 1 958 ? -6.213 -26.138 11.234 1.00 83.62 958 ASN A O 1
ATOM 7664 N N . SER A 1 959 ? -6.892 -28.136 10.500 1.00 90.88 959 SER A N 1
ATOM 7665 C CA . SER A 1 959 ? -8.315 -27.861 10.759 1.00 90.88 959 SER A CA 1
ATOM 7666 C C . SER A 1 959 ? -8.677 -27.877 12.248 1.00 90.88 959 SER A C 1
ATOM 7668 O O . SER A 1 959 ? -9.614 -27.201 12.659 1.00 90.88 959 SER A O 1
ATOM 7670 N N . GLY A 1 960 ? -7.984 -28.686 13.058 1.00 90.62 960 GLY A N 1
ATOM 7671 C CA . GLY A 1 960 ? -8.368 -28.966 14.448 1.00 90.62 960 GLY A CA 1
ATOM 7672 C C . GLY A 1 960 ? -9.655 -29.795 14.601 1.00 90.62 960 GLY A C 1
ATOM 7673 O O . GLY A 1 960 ? -10.160 -29.924 15.716 1.00 90.62 960 GLY A O 1
ATOM 7674 N N . LEU A 1 961 ? -10.196 -30.352 13.508 1.00 94.94 961 LEU A N 1
ATOM 7675 C CA . LEU A 1 961 ? -11.510 -31.012 13.478 1.00 94.94 961 LEU A CA 1
ATOM 7676 C C . LEU A 1 961 ? -11.462 -32.528 13.230 1.00 94.94 961 LEU A C 1
ATOM 7678 O O . LEU A 1 961 ? -12.504 -33.185 13.327 1.00 94.94 961 LEU A O 1
ATOM 7682 N N . TYR A 1 962 ? -10.296 -33.097 12.914 1.00 96.69 962 TYR A N 1
ATOM 7683 C CA . TYR A 1 962 ? -10.152 -34.533 12.673 1.00 96.69 962 TYR A CA 1
ATOM 7684 C C . TYR A 1 962 ? -9.727 -35.320 13.917 1.00 96.69 962 TYR A C 1
ATOM 7686 O O . TYR A 1 962 ? -9.094 -34.814 14.841 1.00 96.69 962 TYR A O 1
ATOM 7694 N N . GLU A 1 963 ? -10.018 -36.618 13.884 1.00 96.81 963 GLU A N 1
ATOM 7695 C CA . GLU A 1 963 ? -9.414 -37.624 14.757 1.00 96.81 963 GLU A CA 1
ATOM 7696 C C . GLU A 1 963 ? -8.549 -38.560 13.904 1.00 96.81 963 GLU A C 1
ATOM 7698 O O . GLU A 1 963 ? -8.956 -38.938 12.805 1.00 96.81 963 GLU A O 1
ATOM 7703 N N . GLU A 1 964 ? -7.378 -38.972 14.395 1.00 95.38 964 GLU A N 1
ATOM 7704 C CA . GLU A 1 964 ? -6.473 -39.884 13.680 1.00 95.38 964 GLU A CA 1
ATOM 7705 C C . GLU A 1 964 ? -6.001 -41.044 14.576 1.00 95.38 964 GLU A C 1
ATOM 7707 O O . GLU A 1 964 ? -5.752 -40.867 15.771 1.00 95.38 964 GLU A O 1
ATOM 7712 N N . ARG A 1 965 ? -5.916 -42.257 14.012 1.00 94.75 965 ARG A N 1
ATOM 7713 C CA . ARG A 1 965 ? -5.501 -43.478 14.717 1.00 94.75 965 ARG A CA 1
ATOM 7714 C C . ARG A 1 965 ? -4.743 -44.431 13.791 1.00 94.75 965 ARG A C 1
ATOM 7716 O O . ARG A 1 965 ? -5.226 -44.780 12.717 1.00 94.75 965 ARG A O 1
ATOM 7723 N N . VAL A 1 966 ? -3.614 -44.959 14.263 1.00 95.12 966 VAL A N 1
ATOM 7724 C CA . VAL A 1 966 ? -2.926 -46.091 13.619 1.00 95.12 966 VAL A CA 1
ATOM 7725 C C . VAL A 1 966 ? -3.716 -47.382 13.859 1.00 95.12 966 VAL A C 1
ATOM 7727 O O . VAL A 1 966 ? -3.990 -47.746 15.007 1.00 95.12 966 VAL A O 1
ATOM 7730 N N . VAL A 1 967 ? -4.080 -48.080 12.782 1.00 96.25 967 VAL A N 1
ATOM 7731 C CA . VAL A 1 967 ? -4.882 -49.319 12.833 1.00 96.25 967 VAL A CA 1
ATOM 7732 C C . VAL A 1 967 ? -4.085 -50.574 12.475 1.00 96.25 967 VAL A C 1
ATOM 7734 O O . VAL A 1 967 ? -4.476 -51.675 12.855 1.00 96.25 967 VAL A O 1
ATOM 7737 N N . TYR A 1 968 ? -2.943 -50.421 11.802 1.00 95.69 968 TYR A N 1
ATOM 7738 C CA . TYR A 1 968 ? -2.028 -51.514 11.473 1.00 95.69 968 TYR A CA 1
ATOM 7739 C C . TYR A 1 968 ? -0.593 -50.998 11.345 1.00 95.69 968 TYR A C 1
ATOM 7741 O O . TYR A 1 968 ? -0.383 -49.892 10.856 1.00 95.69 968 TYR A O 1
ATOM 7749 N N . GLN A 1 969 ? 0.398 -51.781 11.777 1.00 93.19 969 GLN A N 1
ATOM 7750 C CA . GLN A 1 969 ? 1.814 -51.409 11.722 1.00 93.19 969 GLN A CA 1
ATOM 7751 C C . GLN A 1 969 ? 2.703 -52.648 11.550 1.00 93.19 969 GLN A C 1
ATOM 7753 O O . GLN A 1 969 ? 2.379 -53.727 12.050 1.00 93.19 969 GLN A O 1
ATOM 7758 N N . ARG A 1 970 ? 3.838 -52.484 10.863 1.00 91.19 970 ARG A N 1
ATOM 7759 C CA . ARG A 1 970 ? 4.901 -53.491 10.728 1.00 91.19 970 ARG A CA 1
ATOM 7760 C C . ARG A 1 970 ? 6.260 -52.939 11.158 1.00 91.19 970 ARG A C 1
ATOM 7762 O O . ARG A 1 970 ? 6.543 -51.743 11.045 1.00 91.19 970 ARG A O 1
ATOM 7769 N N . GLU A 1 971 ? 7.119 -53.847 11.608 1.00 88.69 971 GLU A N 1
ATOM 7770 C CA . GLU A 1 971 ? 8.532 -53.551 11.845 1.00 88.69 971 GLU A CA 1
ATOM 7771 C C . GLU A 1 971 ? 9.328 -53.470 10.529 1.00 88.69 971 GLU A C 1
ATOM 7773 O O . GLU A 1 971 ? 8.901 -54.057 9.526 1.00 88.69 971 GLU A O 1
ATOM 7778 N N . PRO A 1 972 ? 10.469 -52.753 10.508 1.00 86.50 972 PRO A N 1
ATOM 7779 C CA . PRO A 1 972 ? 11.365 -52.716 9.357 1.00 86.50 972 PRO A CA 1
ATOM 7780 C C . PRO A 1 972 ? 11.882 -54.107 8.973 1.00 86.50 972 PRO A C 1
ATOM 7782 O O . PRO A 1 972 ? 12.088 -54.977 9.822 1.00 86.50 972 PRO A O 1
ATOM 7785 N N . LEU A 1 973 ? 12.132 -54.297 7.680 1.00 87.94 973 LEU A N 1
ATOM 7786 C CA . LEU A 1 973 ? 12.744 -55.509 7.139 1.00 87.94 973 LEU A CA 1
ATOM 7787 C C . LEU A 1 973 ? 14.260 -55.529 7.420 1.00 87.94 973 LEU A C 1
ATOM 7789 O O . LEU A 1 973 ? 14.849 -54.479 7.700 1.00 87.94 973 LEU A O 1
ATOM 7793 N N . PRO A 1 974 ? 14.935 -56.692 7.301 1.00 85.88 974 PRO A N 1
ATOM 7794 C CA . PRO A 1 974 ? 16.387 -56.786 7.418 1.00 85.88 974 PRO A CA 1
ATOM 7795 C C . PRO A 1 974 ? 17.133 -55.713 6.612 1.00 85.88 974 PRO A C 1
ATOM 7797 O O . PRO A 1 974 ? 16.847 -55.480 5.436 1.00 85.88 974 PRO A O 1
ATOM 7800 N N . GLY A 1 975 ? 18.120 -55.079 7.251 1.00 81.31 975 GLY A N 1
ATOM 7801 C CA . GLY A 1 975 ? 18.884 -53.973 6.664 1.00 81.31 975 GLY A CA 1
ATOM 7802 C C . GLY A 1 975 ? 18.157 -52.624 6.679 1.00 81.31 975 GLY A C 1
ATOM 7803 O O . GLY A 1 975 ? 18.474 -51.785 5.844 1.00 81.31 975 GLY A O 1
ATOM 7804 N N . ASP A 1 976 ? 17.195 -52.443 7.591 1.00 78.06 976 ASP A N 1
ATOM 7805 C CA . ASP A 1 976 ? 16.378 -51.231 7.760 1.00 78.06 976 ASP A CA 1
ATOM 7806 C C . ASP A 1 976 ? 15.571 -50.851 6.505 1.00 78.06 976 ASP A C 1
ATOM 7808 O O . ASP A 1 976 ? 15.298 -49.680 6.239 1.00 78.06 976 ASP A O 1
ATOM 7812 N N . ASN A 1 977 ? 15.175 -51.853 5.714 1.00 81.31 977 ASN A N 1
ATOM 7813 C CA . ASN A 1 977 ? 14.347 -51.639 4.530 1.00 81.31 977 ASN A CA 1
ATOM 7814 C C . ASN A 1 977 ? 12.872 -51.466 4.924 1.00 81.31 977 ASN A C 1
ATOM 7816 O O . ASN A 1 977 ? 12.381 -52.096 5.865 1.00 81.31 977 ASN A O 1
ATOM 7820 N N . SER A 1 978 ? 12.145 -50.629 4.183 1.00 87.12 978 SER A N 1
ATOM 7821 C CA . SER A 1 978 ? 10.713 -50.435 4.415 1.00 87.12 978 SER A CA 1
ATOM 7822 C C . SER A 1 978 ? 9.927 -51.721 4.101 1.00 87.12 978 SER A C 1
ATOM 7824 O O . SER A 1 978 ? 10.222 -52.384 3.106 1.00 87.12 978 SER A O 1
ATOM 7826 N N . PRO A 1 979 ? 8.893 -52.065 4.896 1.00 90.69 979 PRO A N 1
ATOM 7827 C CA . PRO A 1 979 ? 7.958 -53.140 4.561 1.00 90.69 979 PRO A CA 1
ATOM 7828 C C . PRO A 1 979 ? 6.963 -52.755 3.448 1.00 90.69 979 PRO A C 1
ATOM 7830 O O . PRO A 1 979 ? 6.115 -53.579 3.096 1.00 90.69 979 PRO A O 1
ATOM 7833 N N . HIS A 1 980 ? 7.067 -51.531 2.908 1.00 91.69 980 HIS A N 1
ATOM 7834 C CA . HIS A 1 980 ? 6.298 -51.022 1.770 1.00 91.69 980 HIS A CA 1
ATOM 7835 C C . HIS A 1 980 ? 4.782 -51.164 1.968 1.00 91.69 980 HIS A C 1
ATOM 7837 O O . HIS A 1 980 ? 4.107 -51.780 1.149 1.00 91.69 980 HIS A O 1
ATOM 7843 N N . ILE A 1 981 ? 4.254 -50.657 3.093 1.00 94.06 981 ILE A N 1
ATOM 7844 C CA . ILE A 1 981 ? 2.800 -50.571 3.301 1.00 94.06 981 ILE A CA 1
ATOM 7845 C C . ILE A 1 981 ? 2.249 -49.456 2.409 1.00 94.06 981 ILE A C 1
ATOM 7847 O O . ILE A 1 981 ? 2.320 -48.284 2.775 1.00 94.06 981 ILE A O 1
ATOM 7851 N N . TRP A 1 982 ? 1.738 -49.832 1.241 1.00 94.19 982 TRP A N 1
ATOM 7852 C CA . TRP A 1 982 ? 1.316 -48.900 0.195 1.00 94.19 982 TRP A CA 1
ATOM 7853 C C . TRP A 1 982 ? -0.158 -49.036 -0.170 1.00 94.19 982 TRP A C 1
ATOM 7855 O O . TRP A 1 982 ? -0.747 -50.108 0.013 1.00 94.19 982 TRP A O 1
ATOM 7865 N N . ALA A 1 983 ? -0.709 -47.938 -0.691 1.00 95.06 983 ALA A N 1
ATOM 7866 C CA . ALA A 1 983 ? -2.062 -47.778 -1.204 1.00 95.06 983 ALA A CA 1
ATOM 7867 C C . ALA A 1 983 ? -3.140 -48.446 -0.338 1.00 95.06 983 ALA A C 1
ATOM 7869 O O . ALA A 1 983 ? -3.817 -49.369 -0.800 1.00 95.06 983 ALA A O 1
ATOM 7870 N N . PRO A 1 984 ? -3.271 -48.061 0.947 1.00 97.19 984 PRO A N 1
ATOM 7871 C CA . PRO A 1 984 ? -4.398 -48.510 1.738 1.00 97.19 984 PRO A CA 1
ATOM 7872 C C . PRO A 1 984 ? -5.697 -47.874 1.216 1.00 97.19 984 PRO A C 1
ATOM 7874 O O . PRO A 1 984 ? -5.779 -46.660 1.072 1.00 97.19 984 PRO A O 1
ATOM 7877 N N . GLU A 1 985 ? -6.738 -48.677 1.018 1.00 96.69 985 GLU A N 1
ATOM 7878 C CA . GLU A 1 985 ? -8.094 -48.220 0.713 1.00 96.69 985 GLU A CA 1
ATOM 7879 C C . GLU A 1 985 ? -9.080 -48.759 1.749 1.00 96.69 985 GLU A C 1
ATOM 7881 O O . GLU A 1 985 ? -9.114 -49.965 2.015 1.00 96.69 985 GLU A O 1
ATOM 7886 N N . ILE A 1 986 ? -9.915 -47.886 2.320 1.00 97.00 986 ILE A N 1
ATOM 7887 C CA . ILE A 1 986 ? -10.959 -48.280 3.273 1.00 97.00 986 ILE A CA 1
ATOM 7888 C C . ILE A 1 986 ? -12.313 -48.435 2.580 1.00 97.00 986 ILE A C 1
ATOM 7890 O O . ILE A 1 986 ? -12.827 -47.511 1.961 1.00 97.00 986 ILE A O 1
ATOM 7894 N N . HIS A 1 987 ? -12.941 -49.594 2.758 1.00 96.31 987 HIS A N 1
ATOM 7895 C CA . HIS A 1 987 ? -14.209 -49.946 2.126 1.00 96.31 987 HIS A CA 1
ATOM 7896 C C . HIS A 1 987 ? -15.201 -50.502 3.144 1.00 96.31 987 HIS A C 1
ATOM 7898 O O . HIS A 1 987 ? -14.829 -51.279 4.025 1.00 96.31 987 HIS A O 1
ATOM 7904 N N . PHE A 1 988 ? -16.484 -50.170 2.995 1.00 95.50 988 PHE A N 1
ATOM 7905 C CA . PHE A 1 988 ? -17.566 -50.823 3.735 1.00 95.50 988 PHE A CA 1
ATOM 7906 C C . PHE A 1 988 ? -18.358 -51.737 2.799 1.00 95.50 988 PHE A C 1
ATOM 7908 O O . PHE A 1 988 ? -19.143 -51.272 1.975 1.00 95.50 988 PHE A O 1
ATOM 7915 N N . VAL A 1 989 ? -18.148 -53.049 2.920 1.00 93.06 989 VAL A N 1
ATOM 7916 C CA . VAL A 1 989 ? -18.678 -54.062 1.996 1.00 93.06 989 VAL A CA 1
ATOM 7917 C C . VAL A 1 989 ? -19.393 -55.145 2.788 1.00 93.06 989 VAL A C 1
ATOM 7919 O O . VAL A 1 989 ? -18.887 -55.644 3.792 1.00 93.06 989 VAL A O 1
ATOM 7922 N N . ARG A 1 990 ? -20.595 -55.531 2.341 1.00 90.44 990 ARG A N 1
ATOM 7923 C CA . ARG A 1 990 ? -21.397 -56.615 2.951 1.00 90.44 990 ARG A CA 1
ATOM 7924 C C . ARG A 1 990 ? -21.545 -56.499 4.485 1.00 90.44 990 ARG A C 1
ATOM 7926 O O . ARG A 1 990 ? -21.601 -57.507 5.187 1.00 90.44 990 ARG A O 1
ATOM 7933 N N . GLY A 1 991 ? -21.648 -55.268 4.996 1.00 92.12 991 GLY A N 1
ATOM 7934 C CA . GLY A 1 991 ? -21.899 -54.966 6.411 1.00 92.12 991 GLY A CA 1
ATOM 7935 C C . GLY A 1 991 ? -20.665 -54.948 7.319 1.00 92.12 991 GLY A C 1
ATOM 7936 O O . GLY A 1 991 ? -20.833 -54.933 8.537 1.00 92.12 991 GLY A O 1
ATOM 7937 N N . LYS A 1 992 ? -19.452 -54.973 6.758 1.00 96.31 992 LYS A N 1
ATOM 7938 C CA . LYS A 1 992 ? -18.185 -54.905 7.497 1.00 96.31 992 LYS A CA 1
ATOM 7939 C C . LYS A 1 992 ? -17.210 -53.939 6.835 1.00 96.31 992 LYS A C 1
ATOM 7941 O O . LYS A 1 992 ? -17.341 -53.634 5.650 1.00 96.31 992 LYS A O 1
ATOM 7946 N N . TRP A 1 993 ? -16.219 -53.502 7.601 1.00 97.94 993 TRP A N 1
ATOM 7947 C CA . TRP A 1 993 ? -15.134 -52.662 7.116 1.00 97.94 993 TRP A CA 1
ATOM 7948 C C . TRP A 1 993 ? -13.947 -53.508 6.675 1.00 97.94 993 TRP A C 1
ATOM 7950 O O . TRP A 1 993 ? -13.552 -54.449 7.365 1.00 97.94 993 TRP A O 1
ATOM 7960 N N . TYR A 1 994 ? -13.362 -53.139 5.543 1.00 98.00 994 TYR A N 1
ATOM 7961 C CA . TYR A 1 994 ? -12.169 -53.756 4.990 1.00 98.00 994 TYR A CA 1
ATOM 7962 C C . TYR A 1 994 ? -11.149 -52.675 4.652 1.00 98.00 994 TYR A C 1
ATOM 7964 O O . TYR A 1 994 ? -11.520 -51.642 4.099 1.00 98.00 994 TYR A O 1
ATOM 7972 N N . ILE A 1 995 ? -9.880 -52.908 4.991 1.00 98.06 995 ILE A N 1
ATOM 7973 C CA . ILE A 1 995 ? -8.767 -52.112 4.469 1.00 98.06 995 ILE A CA 1
ATOM 7974 C C . ILE A 1 995 ? -7.928 -53.008 3.579 1.00 98.06 995 ILE A C 1
ATOM 7976 O O . ILE A 1 995 ? -7.339 -53.987 4.035 1.00 98.06 995 ILE A O 1
ATOM 7980 N N . TYR A 1 996 ? -7.898 -52.642 2.315 1.00 97.50 996 TYR A N 1
ATOM 7981 C CA . TYR A 1 996 ? -7.139 -53.252 1.242 1.00 97.50 996 TYR A CA 1
ATOM 7982 C C . TYR A 1 996 ? -5.814 -52.512 1.137 1.00 97.50 996 TYR A C 1
ATOM 7984 O O . TYR A 1 996 ? -5.824 -51.296 1.079 1.00 97.50 996 TYR A O 1
ATOM 7992 N N . PHE A 1 997 ? -4.677 -53.194 1.228 1.00 97.19 997 PHE A N 1
ATOM 7993 C CA . PHE A 1 997 ? -3.364 -52.541 1.216 1.00 97.19 997 PHE A CA 1
ATOM 7994 C C . PHE A 1 997 ? -2.296 -53.491 0.703 1.00 97.19 997 PHE A C 1
ATOM 7996 O O . PHE A 1 997 ? -2.470 -54.707 0.685 1.00 97.19 997 PHE A O 1
ATOM 8003 N N . THR A 1 998 ? -1.165 -52.956 0.287 1.00 96.06 998 THR A N 1
ATOM 8004 C CA . THR A 1 998 ? -0.100 -53.749 -0.313 1.00 96.06 998 THR A CA 1
ATOM 8005 C C . THR A 1 998 ? 1.107 -53.810 0.618 1.00 96.06 998 THR A C 1
ATOM 8007 O O . THR A 1 998 ? 1.406 -52.837 1.300 1.00 96.06 998 THR A O 1
ATOM 8010 N N . THR A 1 999 ? 1.791 -54.960 0.701 1.00 95.38 999 THR A N 1
ATOM 8011 C CA . THR A 1 999 ? 3.029 -55.109 1.493 1.00 95.38 999 THR A CA 1
ATOM 8012 C C . THR A 1 999 ? 3.846 -56.339 1.061 1.00 95.38 999 THR A C 1
ATOM 8014 O O . THR A 1 999 ? 3.375 -57.161 0.269 1.00 95.38 999 THR A O 1
ATOM 8017 N N . VAL A 1 1000 ? 5.080 -56.478 1.566 1.00 94.38 1000 VAL A N 1
ATOM 8018 C CA . VAL A 1 1000 ? 5.972 -57.613 1.255 1.00 94.38 1000 VAL A CA 1
ATOM 8019 C C . VAL A 1 1000 ? 5.483 -58.942 1.843 1.00 94.38 1000 VAL A C 1
ATOM 8021 O O . VAL A 1 1000 ? 5.007 -58.974 2.985 1.00 94.38 1000 VAL A O 1
ATOM 8024 N N . ILE A 1 1001 ? 5.666 -60.043 1.103 1.00 93.25 1001 ILE A N 1
ATOM 8025 C CA . ILE A 1 1001 ? 5.354 -61.414 1.559 1.00 93.25 1001 ILE A CA 1
ATOM 8026 C C . ILE A 1 1001 ? 6.579 -62.218 2.021 1.00 93.25 1001 ILE A C 1
ATOM 8028 O O . ILE A 1 1001 ? 6.415 -63.157 2.797 1.00 93.25 1001 ILE A O 1
ATOM 8032 N N . ASP A 1 1002 ? 7.786 -61.859 1.578 1.00 90.50 1002 ASP A N 1
ATOM 8033 C CA . ASP A 1 1002 ? 9.054 -62.430 2.043 1.00 90.50 1002 ASP A CA 1
ATOM 8034 C C . ASP A 1 1002 ? 9.951 -61.307 2.571 1.00 90.50 1002 ASP A C 1
ATOM 8036 O O . ASP A 1 1002 ? 10.321 -60.382 1.849 1.00 90.50 1002 ASP A O 1
ATOM 8040 N N . GLU A 1 1003 ? 10.313 -61.391 3.850 1.00 88.00 1003 GLU A N 1
ATOM 8041 C CA . GLU A 1 1003 ? 11.134 -60.383 4.525 1.00 88.00 1003 GLU A CA 1
ATOM 8042 C C . GLU A 1 1003 ? 12.561 -60.290 3.957 1.00 88.00 1003 GLU A C 1
ATOM 8044 O O . GLU A 1 1003 ? 13.228 -59.277 4.153 1.00 88.00 1003 GLU A O 1
ATOM 8049 N N . ASN A 1 1004 ? 13.034 -61.305 3.223 1.00 87.75 1004 ASN A N 1
ATOM 8050 C CA . ASN A 1 1004 ? 14.348 -61.296 2.570 1.00 87.75 1004 ASN A CA 1
ATOM 8051 C C . ASN A 1 1004 ? 14.305 -60.761 1.129 1.00 87.75 1004 ASN A C 1
ATOM 8053 O O . ASN A 1 1004 ? 15.359 -60.502 0.546 1.00 87.75 1004 ASN A O 1
ATOM 8057 N N . GLU A 1 1005 ? 13.113 -60.572 0.556 1.00 88.75 1005 GLU A N 1
ATOM 8058 C CA . GLU A 1 1005 ? 12.909 -60.059 -0.799 1.00 88.75 1005 GLU A CA 1
ATOM 8059 C C . GLU A 1 1005 ? 12.022 -58.805 -0.748 1.00 88.75 1005 GLU A C 1
ATOM 8061 O O . GLU A 1 1005 ? 10.805 -58.881 -0.895 1.00 88.75 1005 GLU A O 1
ATOM 8066 N N . MET A 1 1006 ? 12.623 -57.622 -0.562 1.00 86.94 1006 MET A N 1
ATOM 8067 C CA . MET A 1 1006 ? 11.888 -56.355 -0.339 1.00 86.94 1006 MET A CA 1
ATOM 8068 C C . MET A 1 1006 ? 10.905 -55.955 -1.458 1.00 86.94 1006 MET A C 1
ATOM 8070 O O . MET A 1 1006 ? 10.040 -55.109 -1.251 1.00 86.94 1006 MET A O 1
ATOM 8074 N N . TRP A 1 1007 ? 11.050 -56.548 -2.646 1.00 90.12 1007 TRP A N 1
ATOM 8075 C CA . TRP A 1 1007 ? 10.196 -56.316 -3.813 1.00 90.12 1007 TRP A CA 1
ATOM 8076 C C . TRP A 1 1007 ? 9.155 -57.433 -4.021 1.00 90.12 1007 TRP A C 1
ATOM 8078 O O . TRP A 1 1007 ? 8.467 -57.458 -5.038 1.00 90.12 1007 TRP A O 1
ATOM 8088 N N . SER A 1 1008 ? 8.988 -58.345 -3.055 1.00 93.12 1008 SER A N 1
ATOM 8089 C CA . SER A 1 1008 ? 7.937 -59.377 -3.033 1.00 93.12 1008 SER A CA 1
ATOM 8090 C C . SER A 1 1008 ? 6.562 -58.792 -2.657 1.00 93.12 1008 SER A C 1
ATOM 8092 O O . SER A 1 1008 ? 5.898 -59.214 -1.715 1.00 93.12 1008 SER A O 1
ATOM 8094 N N . ILE A 1 1009 ? 6.133 -57.763 -3.380 1.00 94.56 1009 ILE A N 1
ATOM 8095 C CA . ILE A 1 1009 ? 4.977 -56.927 -3.048 1.00 94.56 1009 ILE A CA 1
ATOM 8096 C C . ILE A 1 1009 ? 3.662 -57.573 -3.508 1.00 94.56 1009 ILE A C 1
ATOM 8098 O O . ILE A 1 1009 ? 3.560 -57.961 -4.675 1.00 94.56 1009 ILE A O 1
ATOM 8102 N N . ARG A 1 1010 ? 2.681 -57.736 -2.599 1.00 94.94 1010 ARG A N 1
ATOM 8103 C CA . ARG A 1 1010 ? 1.353 -58.321 -2.888 1.00 94.94 1010 ARG A CA 1
ATOM 8104 C C . ARG A 1 1010 ? 0.200 -57.626 -2.136 1.00 94.94 1010 ARG A C 1
ATOM 8106 O O . ARG A 1 1010 ? 0.415 -57.159 -1.011 1.00 94.94 1010 ARG A O 1
ATOM 8113 N N . PRO A 1 1011 ? -1.039 -57.683 -2.665 1.00 96.19 1011 PRO A N 1
ATOM 8114 C CA . PRO A 1 1011 ? -2.247 -57.233 -1.971 1.00 96.19 1011 PRO A CA 1
ATOM 8115 C C . PRO A 1 1011 ? -2.575 -58.053 -0.718 1.00 96.19 1011 PRO A C 1
ATOM 8117 O O . PRO A 1 1011 ? -2.504 -59.287 -0.720 1.00 96.19 1011 PRO A O 1
ATOM 8120 N N . HIS A 1 1012 ? -2.978 -57.358 0.338 1.00 97.00 1012 HIS A N 1
ATOM 8121 C CA . HIS A 1 1012 ? -3.396 -57.860 1.642 1.00 97.00 1012 HIS A CA 1
ATOM 8122 C C . HIS A 1 1012 ? -4.690 -57.173 2.083 1.00 97.00 1012 HIS A C 1
ATOM 8124 O O . HIS A 1 1012 ? -5.062 -56.123 1.564 1.00 97.00 1012 HIS A O 1
ATOM 8130 N N . VAL A 1 1013 ? -5.377 -57.768 3.058 1.00 97.44 1013 VAL A N 1
ATOM 8131 C CA . VAL A 1 1013 ? -6.647 -57.235 3.559 1.00 97.44 1013 VAL A CA 1
ATOM 8132 C C . VAL A 1 1013 ? -6.765 -57.340 5.078 1.00 97.44 1013 VAL A C 1
ATOM 8134 O O . VAL A 1 1013 ? -6.445 -58.364 5.690 1.00 97.44 1013 VAL A O 1
ATOM 8137 N N . LEU A 1 1014 ? -7.236 -56.255 5.690 1.00 97.88 1014 LEU A N 1
ATOM 8138 C CA . LEU A 1 1014 ? -7.681 -56.192 7.078 1.00 97.88 1014 LEU A CA 1
ATOM 8139 C C . LEU A 1 1014 ? -9.211 -56.203 7.126 1.00 97.88 1014 LEU A C 1
ATOM 8141 O O . LEU A 1 1014 ? -9.852 -55.593 6.276 1.00 97.88 1014 LEU A O 1
ATOM 8145 N N . GLU A 1 1015 ? -9.794 -56.834 8.141 1.00 97.88 1015 GLU A N 1
ATOM 8146 C CA . GLU A 1 1015 ? -11.233 -56.799 8.428 1.00 97.88 1015 GLU A CA 1
ATOM 8147 C C . GLU A 1 1015 ? -11.487 -56.134 9.786 1.00 97.88 1015 GLU A C 1
ATOM 8149 O O . GLU A 1 1015 ? -10.820 -56.457 10.768 1.00 97.88 1015 GLU A O 1
ATOM 8154 N N . CYS A 1 1016 ? -12.498 -55.271 9.862 1.00 98.00 1016 CYS A N 1
ATOM 8155 C CA . CYS A 1 1016 ? -13.085 -54.794 11.109 1.00 98.00 1016 CYS A CA 1
ATOM 8156 C C . CYS A 1 1016 ? -14.597 -55.066 11.097 1.00 98.00 1016 CYS A C 1
ATOM 8158 O O . CYS A 1 1016 ? -15.334 -54.636 10.206 1.00 98.00 1016 CYS A O 1
ATOM 8160 N N . ALA A 1 1017 ? -15.056 -55.843 12.081 1.00 95.88 1017 ALA A N 1
ATOM 8161 C CA . ALA A 1 1017 ? -16.452 -56.269 12.190 1.00 95.88 1017 ALA A CA 1
ATOM 8162 C C . ALA A 1 1017 ? -17.325 -55.306 13.015 1.00 95.88 1017 ALA A C 1
ATOM 8164 O O . ALA A 1 1017 ? -18.547 -55.463 13.036 1.00 95.88 1017 ALA A O 1
ATOM 8165 N N . ASP A 1 1018 ? -16.715 -54.344 13.710 1.00 95.38 1018 ASP A N 1
ATOM 8166 C CA . ASP A 1 1018 ? -17.428 -53.312 14.458 1.00 95.38 1018 ASP A CA 1
ATOM 8167 C C . ASP A 1 1018 ? -18.084 -52.294 13.522 1.00 95.38 1018 ASP A C 1
ATOM 8169 O O . ASP A 1 1018 ? -17.609 -52.034 12.420 1.00 95.38 1018 ASP A O 1
ATOM 8173 N N . ALA A 1 1019 ? -19.169 -51.670 13.984 1.00 91.94 1019 ALA A N 1
ATOM 8174 C CA . ALA A 1 1019 ? -19.843 -50.623 13.218 1.00 91.94 1019 ALA A CA 1
ATOM 8175 C C . ALA A 1 1019 ? -18.987 -49.350 13.079 1.00 91.94 1019 ALA A C 1
ATOM 8177 O O . ALA A 1 1019 ? -19.030 -48.711 12.034 1.00 91.94 1019 ALA A O 1
ATOM 8178 N N . ASP A 1 1020 ? -18.212 -48.999 14.116 1.00 94.06 1020 ASP A N 1
ATOM 8179 C CA . ASP A 1 1020 ? -17.287 -47.858 14.109 1.00 94.06 1020 ASP A CA 1
ATOM 8180 C C . ASP A 1 1020 ? -15.851 -48.351 13.825 1.00 94.06 1020 ASP A C 1
ATOM 8182 O O . ASP A 1 1020 ? -15.195 -48.870 14.740 1.00 94.06 1020 ASP A O 1
ATOM 8186 N N . PRO A 1 1021 ? -15.326 -48.166 12.597 1.00 95.06 1021 PRO A N 1
ATOM 8187 C CA . PRO A 1 1021 ? -14.006 -48.665 12.201 1.00 95.06 1021 PRO A CA 1
ATOM 8188 C C . PRO A 1 1021 ? -12.863 -47.946 12.925 1.00 95.06 1021 PRO A C 1
ATOM 8190 O O . PRO A 1 1021 ? -11.738 -48.445 12.969 1.00 95.06 1021 PRO A O 1
ATOM 8193 N N . PHE A 1 1022 ? -13.145 -46.780 13.514 1.00 94.12 1022 PHE A N 1
ATOM 8194 C CA . PHE A 1 1022 ? -12.172 -45.989 14.253 1.00 94.12 1022 PHE A CA 1
ATOM 8195 C C . PHE A 1 1022 ? -11.945 -46.530 15.668 1.00 94.12 1022 PHE A C 1
ATOM 8197 O O . PHE A 1 1022 ? -10.877 -46.337 16.249 1.00 94.12 1022 PHE A O 1
ATOM 8204 N N . LYS A 1 1023 ? -12.937 -47.225 16.242 1.00 92.25 1023 LYS A N 1
ATOM 8205 C CA . LYS A 1 1023 ? -12.861 -47.816 17.589 1.00 92.25 1023 LYS A CA 1
ATOM 8206 C C . LYS A 1 1023 ? -12.648 -49.324 17.568 1.00 92.25 1023 LYS A C 1
ATOM 8208 O O . LYS A 1 1023 ? -12.002 -49.823 18.489 1.00 92.25 1023 LYS A O 1
ATOM 8213 N N . GLY A 1 1024 ? -13.143 -50.002 16.536 1.00 92.19 1024 GLY A N 1
ATOM 8214 C CA . GLY A 1 1024 ? -13.093 -51.453 16.408 1.00 92.19 1024 GLY A CA 1
ATOM 8215 C C . GLY A 1 1024 ? -11.695 -52.060 16.320 1.00 92.19 1024 GLY A C 1
ATOM 8216 O O . GLY A 1 1024 ? -10.686 -51.368 16.141 1.00 92.19 1024 GLY A O 1
ATOM 8217 N N . GLU A 1 1025 ? -11.648 -53.382 16.466 1.00 94.88 1025 GLU A N 1
ATOM 8218 C CA . GLU A 1 1025 ? -10.427 -54.171 16.290 1.00 94.88 1025 GLU A CA 1
ATOM 8219 C C . GLU A 1 1025 ? -10.260 -54.605 14.828 1.00 94.88 1025 GLU A C 1
ATOM 8221 O O . GLU A 1 1025 ? -11.158 -55.201 14.231 1.00 94.88 1025 GLU A O 1
ATOM 8226 N N . TRP A 1 1026 ? -9.079 -54.333 14.266 1.00 97.50 1026 TRP A N 1
ATOM 8227 C CA . TRP A 1 1026 ? -8.708 -54.727 12.909 1.00 97.50 1026 TRP A CA 1
ATOM 8228 C C . TRP A 1 1026 ? -7.952 -56.059 12.915 1.00 97.50 1026 TRP A C 1
ATOM 8230 O O . TRP A 1 1026 ? -6.916 -56.205 13.566 1.00 97.50 1026 TRP A O 1
ATOM 8240 N N . VAL A 1 1027 ? -8.462 -57.036 12.167 1.00 97.12 1027 VAL A N 1
ATOM 8241 C CA . VAL A 1 1027 ? -7.888 -58.377 12.016 1.00 97.12 1027 VAL A CA 1
ATOM 8242 C C . VAL A 1 1027 ? -7.201 -58.485 10.661 1.00 97.12 1027 VAL A C 1
ATOM 8244 O O . VAL A 1 1027 ? -7.828 -58.279 9.627 1.00 97.12 1027 VAL A O 1
ATOM 8247 N N . ASN A 1 1028 ? -5.921 -58.857 10.648 1.00 95.69 1028 ASN A N 1
ATOM 8248 C CA . ASN A 1 1028 ? -5.190 -59.110 9.408 1.00 95.69 1028 ASN A CA 1
ATOM 8249 C C . ASN A 1 1028 ? -5.560 -60.484 8.829 1.00 95.69 1028 ASN A C 1
ATOM 8251 O O . ASN A 1 1028 ? -5.212 -61.513 9.410 1.00 95.69 1028 ASN A O 1
ATOM 8255 N N . LEU A 1 1029 ? -6.255 -60.497 7.688 1.00 95.44 1029 LEU A N 1
ATOM 8256 C CA . LEU A 1 1029 ? -6.642 -61.720 6.976 1.00 95.44 1029 LEU A CA 1
ATOM 8257 C C . LEU A 1 1029 ? -5.526 -62.249 6.057 1.00 95.44 1029 LEU A C 1
ATOM 8259 O O . LEU A 1 1029 ? -5.627 -63.363 5.541 1.00 95.44 1029 LEU A O 1
ATOM 8263 N N . GLY A 1 1030 ? -4.442 -61.488 5.896 1.00 93.69 1030 GLY A N 1
ATOM 8264 C CA . GLY A 1 1030 ? -3.293 -61.840 5.076 1.00 93.69 1030 GLY A CA 1
ATOM 8265 C C . GLY A 1 1030 ? -3.477 -61.472 3.605 1.00 93.69 1030 GLY A C 1
ATOM 8266 O O . GLY A 1 1030 ? -4.231 -60.564 3.258 1.00 93.69 1030 GLY A O 1
ATOM 8267 N N . ARG A 1 1031 ? -2.732 -62.170 2.744 1.00 94.62 1031 ARG A N 1
ATOM 8268 C CA . ARG A 1 1031 ? -2.722 -61.968 1.292 1.00 94.62 1031 ARG A CA 1
ATOM 8269 C C . ARG A 1 1031 ? -4.093 -62.274 0.678 1.00 94.62 1031 ARG A C 1
ATOM 8271 O O . ARG A 1 1031 ? -4.710 -63.281 1.031 1.00 94.62 1031 ARG A O 1
ATOM 8278 N N . VAL A 1 1032 ? -4.504 -61.471 -0.303 1.00 95.12 1032 VAL A N 1
ATOM 8279 C CA . VAL A 1 1032 ? -5.698 -61.754 -1.117 1.00 95.12 1032 VAL A CA 1
ATOM 8280 C C . VAL A 1 1032 ? -5.538 -63.096 -1.844 1.00 95.12 1032 VAL A C 1
ATOM 8282 O O . VAL A 1 1032 ? -4.515 -63.378 -2.474 1.00 95.12 1032 VAL A O 1
ATOM 8285 N N . GLN A 1 1033 ? -6.548 -63.952 -1.717 1.00 93.69 1033 GLN A N 1
ATOM 8286 C CA . GLN A 1 1033 ? -6.522 -65.340 -2.174 1.00 93.69 1033 GLN A CA 1
ATOM 8287 C C . GLN A 1 1033 ? -7.095 -65.493 -3.588 1.00 93.69 1033 GLN A C 1
ATOM 8289 O O . GLN A 1 1033 ? -7.874 -64.664 -4.054 1.00 93.69 1033 GLN A O 1
ATOM 8294 N N . THR A 1 1034 ? -6.745 -66.592 -4.253 1.00 93.06 1034 THR A N 1
ATOM 8295 C CA . THR A 1 1034 ? -7.308 -67.015 -5.544 1.00 93.06 1034 THR A CA 1
ATOM 8296 C C . THR A 1 1034 ? -8.088 -68.319 -5.365 1.00 93.06 1034 THR A C 1
ATOM 8298 O O . THR A 1 1034 ? -7.742 -69.146 -4.519 1.00 93.06 1034 THR A O 1
ATOM 8301 N N . THR A 1 1035 ? -9.146 -68.534 -6.151 1.00 90.31 1035 THR A N 1
ATOM 8302 C CA . THR A 1 1035 ? -9.917 -69.795 -6.132 1.00 90.31 1035 THR A CA 1
ATOM 8303 C C . THR A 1 1035 ? -9.135 -70.982 -6.707 1.00 90.31 1035 THR A C 1
ATOM 8305 O O . THR A 1 1035 ? -9.418 -72.132 -6.358 1.00 90.31 1035 THR A O 1
ATOM 8308 N N . THR A 1 1036 ? -8.129 -70.720 -7.547 1.00 83.38 1036 THR A N 1
ATOM 8309 C CA . THR A 1 1036 ? -7.253 -71.726 -8.167 1.00 83.38 1036 THR A CA 1
ATOM 8310 C C . THR A 1 1036 ? -5.771 -71.448 -7.891 1.00 83.38 1036 THR A C 1
ATOM 8312 O O . THR A 1 1036 ? -5.348 -70.299 -7.758 1.00 83.38 1036 THR A O 1
ATOM 8315 N N . ASN A 1 1037 ? -4.962 -72.514 -7.809 1.00 77.06 1037 ASN A N 1
ATOM 8316 C CA . ASN A 1 1037 ? -3.517 -72.413 -7.542 1.00 77.06 1037 ASN A CA 1
ATOM 8317 C C . ASN A 1 1037 ? -2.688 -72.017 -8.781 1.00 77.06 1037 ASN A C 1
ATOM 8319 O O . ASN A 1 1037 ? -1.575 -71.532 -8.618 1.00 77.06 1037 ASN A O 1
ATOM 8323 N N . ASP A 1 1038 ? -3.220 -72.216 -9.992 1.00 78.75 1038 ASP A N 1
ATOM 8324 C CA . ASP A 1 1038 ? -2.546 -71.929 -11.273 1.00 78.75 1038 ASP A CA 1
ATOM 8325 C C . ASP A 1 1038 ? -2.964 -70.561 -11.863 1.00 78.75 1038 ASP A C 1
ATOM 8327 O O . ASP A 1 1038 ? -2.883 -70.341 -13.072 1.00 78.75 1038 ASP A O 1
ATOM 8331 N N . SER A 1 1039 ? -3.476 -69.653 -11.024 1.00 82.81 1039 SER A N 1
ATOM 8332 C CA . SER A 1 1039 ? -3.912 -68.310 -11.428 1.00 82.81 1039 SER A CA 1
ATOM 8333 C C . SER A 1 1039 ? -2.737 -67.447 -11.898 1.00 82.81 1039 SER A C 1
ATOM 8335 O O . SER A 1 1039 ? -1.644 -67.542 -11.345 1.00 82.81 1039 SER A O 1
ATOM 8337 N N . ILE A 1 1040 ? -2.980 -66.557 -12.868 1.00 82.81 1040 ILE A N 1
ATOM 8338 C CA . ILE A 1 1040 ? -2.032 -65.488 -13.230 1.00 82.81 1040 ILE A CA 1
ATOM 8339 C C . ILE A 1 1040 ? -1.964 -64.393 -12.158 1.00 82.81 1040 ILE A C 1
ATOM 8341 O O . ILE A 1 1040 ? -0.954 -63.714 -12.055 1.00 82.81 1040 ILE A O 1
ATOM 8345 N N . ALA A 1 1041 ? -3.012 -64.247 -11.344 1.00 90.00 1041 ALA A N 1
ATOM 8346 C CA . ALA A 1 1041 ? -3.100 -63.182 -10.357 1.00 90.00 1041 ALA A CA 1
ATOM 8347 C C . ALA A 1 1041 ? -2.094 -63.347 -9.213 1.00 90.00 1041 ALA A C 1
ATOM 8349 O O . ALA A 1 1041 ? -1.965 -64.424 -8.617 1.00 90.00 1041 ALA A O 1
ATOM 8350 N N . PHE A 1 1042 ? -1.481 -62.233 -8.827 1.00 91.00 1042 PHE A N 1
ATOM 8351 C CA . PHE A 1 1042 ? -0.588 -62.107 -7.683 1.00 91.00 1042 PHE A CA 1
ATOM 8352 C C . PHE A 1 1042 ? 0.637 -63.037 -7.788 1.00 91.00 1042 PHE A C 1
ATOM 8354 O O . PHE A 1 1042 ? 1.188 -63.489 -6.771 1.00 91.00 1042 PHE A O 1
ATOM 8361 N N . THR A 1 1043 ? 1.064 -63.374 -9.003 1.00 88.50 1043 THR A N 1
ATOM 8362 C CA . THR A 1 1043 ? 2.225 -64.236 -9.253 1.00 88.50 1043 THR A CA 1
ATOM 8363 C C . THR A 1 1043 ? 3.528 -63.448 -9.224 1.00 88.50 1043 THR A C 1
ATOM 8365 O O . THR A 1 1043 ? 4.512 -63.954 -8.682 1.00 88.50 1043 THR A O 1
ATOM 8368 N N . ASP A 1 1044 ? 3.509 -62.183 -9.649 1.00 90.06 1044 ASP A N 1
ATOM 8369 C CA . ASP A 1 1044 ? 4.630 -61.233 -9.574 1.00 90.06 1044 ASP A CA 1
ATOM 8370 C C . ASP A 1 1044 ? 4.229 -59.953 -8.798 1.00 90.06 1044 ASP A C 1
ATOM 8372 O O . ASP A 1 1044 ? 3.189 -59.915 -8.132 1.00 90.06 1044 ASP A O 1
ATOM 8376 N N . PHE A 1 1045 ? 5.086 -58.929 -8.794 1.00 91.75 1045 PHE A N 1
ATOM 8377 C CA . PHE A 1 1045 ? 4.863 -57.616 -8.183 1.00 91.75 1045 PHE A CA 1
ATOM 8378 C C . PHE A 1 1045 ? 3.466 -57.079 -8.528 1.00 91.75 1045 PHE A C 1
ATOM 8380 O O . PHE A 1 1045 ? 3.172 -56.814 -9.692 1.00 91.75 1045 PHE A O 1
ATOM 8387 N N . SER A 1 1046 ? 2.611 -56.970 -7.509 1.00 92.94 1046 SER A N 1
ATOM 8388 C CA . SER A 1 1046 ? 1.213 -56.547 -7.629 1.00 92.94 1046 SER A CA 1
ATOM 8389 C C . SER A 1 1046 ? 0.885 -55.605 -6.475 1.00 92.94 1046 SER A C 1
ATOM 8391 O O . SER A 1 1046 ? 1.160 -55.950 -5.321 1.00 92.94 1046 SER A O 1
ATOM 8393 N N . LEU A 1 1047 ? 0.317 -54.442 -6.774 1.00 91.69 1047 LEU A N 1
ATOM 8394 C CA . LEU A 1 1047 ? 0.073 -53.368 -5.804 1.00 91.69 1047 LEU A CA 1
ATOM 8395 C C . LEU A 1 1047 ? -1.277 -52.684 -6.036 1.00 91.69 1047 LEU A C 1
ATOM 8397 O O . LEU A 1 1047 ? -2.088 -53.236 -6.765 1.00 91.69 1047 LEU A O 1
ATOM 8401 N N . ASP A 1 1048 ? -1.517 -51.553 -5.364 1.00 89.62 1048 ASP A N 1
ATOM 8402 C CA . ASP A 1 1048 ? -2.525 -50.532 -5.689 1.00 89.62 1048 ASP A CA 1
ATOM 8403 C C . ASP A 1 1048 ? -3.835 -51.091 -6.231 1.00 89.62 1048 ASP A C 1
ATOM 8405 O O . ASP A 1 1048 ? -4.126 -51.007 -7.415 1.00 89.62 1048 ASP A O 1
ATOM 8409 N N . HIS A 1 1049 ? -4.602 -51.754 -5.382 1.00 91.75 1049 HIS A N 1
ATOM 8410 C CA . HIS A 1 1049 ? -5.831 -52.408 -5.801 1.00 91.75 1049 HIS A CA 1
ATOM 8411 C C . HIS A 1 1049 ? -7.025 -51.605 -5.332 1.00 91.75 1049 HIS A C 1
ATOM 8413 O O . HIS A 1 1049 ? -7.013 -51.095 -4.217 1.00 91.75 1049 HIS A O 1
ATOM 8419 N N . THR A 1 1050 ? -8.081 -51.615 -6.140 1.00 95.56 1050 THR A N 1
ATOM 8420 C CA . THR A 1 1050 ? -9.372 -51.067 -5.738 1.00 95.56 1050 THR A CA 1
ATOM 8421 C C . THR A 1 1050 ? -10.473 -52.101 -5.849 1.00 95.56 1050 THR A C 1
ATOM 8423 O O . THR A 1 1050 ? -10.437 -53.012 -6.688 1.00 95.56 1050 THR A O 1
ATOM 8426 N N . VAL A 1 1051 ? -11.461 -51.969 -4.973 1.00 95.25 1051 VAL A N 1
ATOM 8427 C CA . VAL A 1 1051 ? -12.616 -52.855 -4.901 1.00 95.25 1051 VAL A CA 1
ATOM 8428 C C . VAL A 1 1051 ? -13.877 -52.078 -5.239 1.00 95.25 1051 VAL A C 1
ATOM 8430 O O . VAL A 1 1051 ? -14.106 -50.976 -4.752 1.00 95.25 1051 VAL A O 1
ATOM 8433 N N . PHE A 1 1052 ? -14.715 -52.676 -6.080 1.00 94.00 1052 PHE A N 1
ATOM 8434 C CA . PHE A 1 1052 ? -15.906 -52.037 -6.621 1.00 94.00 1052 PHE A CA 1
ATOM 8435 C C . PHE A 1 1052 ? -17.094 -53.000 -6.574 1.00 94.00 1052 PHE A C 1
ATOM 8437 O O . PHE A 1 1052 ? -17.024 -54.114 -7.099 1.00 94.00 1052 PHE A O 1
ATOM 8444 N N . GLU A 1 1053 ? -18.187 -52.590 -5.928 1.00 92.94 1053 GLU A N 1
ATOM 8445 C CA . GLU A 1 1053 ? -19.435 -53.357 -5.899 1.00 92.94 1053 GLU A CA 1
ATOM 8446 C C . GLU A 1 1053 ? -20.388 -52.839 -6.979 1.00 92.94 1053 GLU A C 1
ATOM 8448 O O . GLU A 1 1053 ? -20.757 -51.668 -6.982 1.00 92.94 1053 GLU A O 1
ATOM 8453 N N . HIS A 1 1054 ? -20.814 -53.723 -7.883 1.00 93.62 1054 HIS A N 1
ATOM 8454 C CA . HIS A 1 1054 ? -21.739 -53.388 -8.963 1.00 93.62 1054 HIS A CA 1
ATOM 8455 C C . HIS A 1 1054 ? -22.715 -54.525 -9.231 1.00 93.62 1054 HIS A C 1
ATOM 8457 O O . HIS A 1 1054 ? -22.322 -55.685 -9.369 1.00 93.62 1054 HIS A O 1
ATOM 8463 N N . ASN A 1 1055 ? -24.007 -54.198 -9.310 1.00 91.19 1055 ASN A N 1
ATOM 8464 C CA . ASN A 1 1055 ? -25.095 -55.165 -9.494 1.00 91.19 1055 ASN A CA 1
ATOM 8465 C C . ASN A 1 1055 ? -25.066 -56.346 -8.493 1.00 91.19 1055 ASN A C 1
ATOM 8467 O O . ASN A 1 1055 ? -25.432 -57.471 -8.833 1.00 91.19 1055 ASN A O 1
ATOM 8471 N N . GLY A 1 1056 ? -24.644 -56.089 -7.247 1.00 90.38 1056 GLY A N 1
ATOM 8472 C CA . GLY A 1 1056 ? -24.547 -57.086 -6.169 1.00 90.38 1056 GLY A CA 1
ATOM 8473 C C . GLY A 1 1056 ? -23.329 -58.016 -6.254 1.00 90.38 1056 GLY A C 1
ATOM 8474 O O . GLY A 1 1056 ? -23.152 -58.883 -5.394 1.00 90.38 1056 GLY A O 1
ATOM 8475 N N . GLU A 1 1057 ? -22.482 -57.835 -7.264 1.00 94.31 1057 GLU A N 1
ATOM 8476 C CA . GLU A 1 1057 ? -21.219 -58.541 -7.441 1.00 94.31 1057 GLU A CA 1
ATOM 8477 C C . GLU A 1 1057 ? -20.063 -57.636 -7.006 1.00 94.31 1057 GLU A C 1
ATOM 8479 O O . GLU A 1 1057 ? -20.100 -56.424 -7.206 1.00 94.31 1057 GLU A O 1
ATOM 8484 N N . LEU A 1 1058 ? -19.030 -58.232 -6.418 1.00 96.12 1058 LEU A N 1
ATOM 8485 C CA . LEU A 1 1058 ? -17.836 -57.518 -5.979 1.00 96.12 1058 LEU A CA 1
ATOM 8486 C C . LEU A 1 1058 ? -16.711 -57.790 -6.976 1.00 96.12 1058 LEU A C 1
ATOM 8488 O O . LEU A 1 1058 ? -16.497 -58.945 -7.345 1.00 96.12 1058 LEU A O 1
ATOM 8492 N N . TYR A 1 1059 ? -16.004 -56.752 -7.402 1.00 96.69 1059 TYR A N 1
ATOM 8493 C CA . TYR A 1 1059 ? -14.880 -56.832 -8.330 1.00 96.69 1059 TYR A CA 1
ATOM 8494 C C . TYR A 1 1059 ? -13.627 -56.261 -7.677 1.00 96.69 1059 TYR A C 1
ATOM 8496 O O . TYR A 1 1059 ? -13.714 -55.324 -6.887 1.00 96.69 1059 TYR A O 1
ATOM 8504 N N . MET A 1 1060 ? -12.472 -56.810 -8.037 1.00 96.44 1060 MET A N 1
ATOM 8505 C CA . MET A 1 1060 ? -11.169 -56.267 -7.672 1.00 96.44 1060 MET A CA 1
ATOM 8506 C C . MET A 1 1060 ? -10.420 -55.903 -8.944 1.00 96.44 1060 MET A C 1
ATOM 8508 O O . MET A 1 1060 ? -10.278 -56.751 -9.829 1.00 96.44 1060 MET A O 1
ATOM 8512 N N . PHE A 1 1061 ? -9.938 -54.666 -9.006 1.00 96.81 1061 PHE A N 1
ATOM 8513 C CA . PHE A 1 1061 ? -8.970 -54.219 -9.996 1.00 96.81 1061 PHE A CA 1
ATOM 8514 C C . PHE A 1 1061 ? -7.590 -54.192 -9.352 1.00 96.81 1061 PHE A C 1
ATOM 8516 O O . PHE A 1 1061 ? -7.458 -53.730 -8.220 1.00 96.81 1061 PHE A O 1
ATOM 8523 N N . TRP A 1 1062 ? -6.569 -54.685 -10.048 1.00 95.00 1062 TRP A N 1
ATOM 8524 C CA . TRP A 1 1062 ? -5.193 -54.604 -9.561 1.00 95.00 1062 TRP A CA 1
ATOM 8525 C C . TRP A 1 1062 ? -4.188 -54.521 -10.715 1.00 95.00 1062 TRP A C 1
ATOM 8527 O O . TRP A 1 1062 ? -4.341 -55.238 -11.706 1.00 95.00 1062 TRP A O 1
ATOM 8537 N N . PRO A 1 1063 ? -3.146 -53.687 -10.603 1.00 94.38 1063 PRO A N 1
ATOM 8538 C CA . PRO A 1 1063 ? -1.954 -53.773 -11.422 1.00 94.38 1063 PRO A CA 1
ATOM 8539 C C . PRO A 1 1063 ? -1.091 -54.969 -11.028 1.00 94.38 1063 PRO A C 1
ATOM 8541 O O . PRO A 1 1063 ? -0.875 -55.266 -9.849 1.00 94.38 1063 PRO A O 1
ATOM 8544 N N . GLU A 1 1064 ? -0.547 -55.632 -12.038 1.00 92.25 1064 GLU A N 1
ATOM 8545 C CA . GLU A 1 1064 ? 0.448 -56.680 -11.879 1.00 92.25 1064 GLU A CA 1
ATOM 8546 C C . GLU A 1 1064 ? 1.515 -56.577 -12.966 1.00 92.25 1064 GLU A C 1
ATOM 8548 O O . GLU A 1 1064 ? 1.233 -56.328 -14.144 1.00 92.25 1064 GLU A O 1
ATOM 8553 N N . LYS A 1 1065 ? 2.767 -56.791 -12.557 1.00 89.44 1065 LYS A N 1
ATOM 8554 C CA . LYS A 1 1065 ? 3.916 -56.803 -13.452 1.00 89.44 1065 LYS A CA 1
ATOM 8555 C C . LYS A 1 1065 ? 3.805 -57.950 -14.457 1.00 89.44 1065 LYS A C 1
ATOM 8557 O O . LYS A 1 1065 ? 3.846 -59.126 -14.108 1.00 89.44 1065 LYS A O 1
ATOM 8562 N N . HIS A 1 1066 ? 3.761 -57.587 -15.730 1.00 81.31 1066 HIS A N 1
ATOM 8563 C CA . HIS A 1 1066 ? 3.929 -58.459 -16.886 1.00 81.31 1066 HIS A CA 1
ATOM 8564 C C . HIS A 1 1066 ? 5.349 -58.215 -17.465 1.00 81.31 1066 HIS A C 1
ATOM 8566 O O . HIS A 1 1066 ? 5.916 -57.156 -17.210 1.00 81.31 1066 HIS A O 1
ATOM 8572 N N . PRO A 1 1067 ? 6.007 -59.142 -18.201 1.00 73.38 1067 PRO A N 1
ATOM 8573 C CA . PRO A 1 1067 ? 7.466 -59.130 -18.426 1.00 73.38 1067 PRO A CA 1
ATOM 8574 C C . PRO A 1 1067 ? 8.154 -57.819 -18.858 1.00 73.38 1067 PRO A C 1
ATOM 8576 O O . PRO A 1 1067 ? 9.354 -57.689 -18.618 1.00 73.38 1067 PRO A O 1
ATOM 8579 N N . ALA A 1 1068 ? 7.441 -56.874 -19.478 1.00 66.50 1068 ALA A N 1
ATOM 8580 C CA . ALA A 1 1068 ? 7.961 -55.552 -19.833 1.00 66.50 1068 ALA A CA 1
ATOM 8581 C C . ALA A 1 1068 ? 7.104 -54.365 -19.338 1.00 66.50 1068 ALA A C 1
ATOM 8583 O O . ALA A 1 1068 ? 7.582 -53.240 -19.433 1.00 66.50 1068 ALA A O 1
ATOM 8584 N N . ASP A 1 1069 ? 5.904 -54.599 -18.789 1.00 83.12 1069 ASP A N 1
ATOM 8585 C CA . ASP A 1 1069 ? 4.868 -53.576 -18.560 1.00 83.12 1069 ASP A CA 1
ATOM 8586 C C . ASP A 1 1069 ? 4.062 -53.865 -17.273 1.00 83.12 1069 ASP A C 1
ATOM 8588 O O . ASP A 1 1069 ? 3.954 -55.023 -16.863 1.00 83.12 1069 ASP A O 1
ATOM 8592 N N . SER A 1 1070 ? 3.442 -52.854 -16.653 1.00 89.69 1070 SER A N 1
ATOM 8593 C CA . SER A 1 1070 ? 2.417 -53.063 -15.607 1.00 89.69 1070 SER A CA 1
ATOM 8594 C C . SER A 1 1070 ? 1.019 -53.094 -16.224 1.00 89.69 1070 SER A C 1
ATOM 8596 O O . SER A 1 1070 ? 0.646 -52.158 -16.924 1.00 89.69 1070 SER A O 1
ATOM 8598 N N . VAL A 1 1071 ? 0.243 -54.152 -15.976 1.00 92.25 1071 VAL A N 1
ATOM 8599 C CA . VAL A 1 1071 ? -1.100 -54.342 -16.553 1.00 92.25 1071 VAL A CA 1
ATOM 8600 C C . VAL A 1 1071 ? -2.141 -54.366 -15.442 1.00 92.25 1071 VAL A C 1
ATOM 8602 O O . VAL A 1 1071 ? -1.983 -55.111 -14.478 1.00 92.25 1071 VAL A O 1
ATOM 8605 N N . ILE A 1 1072 ? -3.225 -53.603 -15.595 1.00 95.38 1072 ILE A N 1
ATOM 8606 C CA . ILE A 1 1072 ? -4.368 -53.627 -14.677 1.00 95.38 1072 ILE A CA 1
ATOM 8607 C C . ILE A 1 1072 ? -5.334 -54.726 -15.108 1.00 95.38 1072 ILE A C 1
ATOM 8609 O O . ILE A 1 1072 ? -5.866 -54.713 -16.223 1.00 95.38 1072 ILE A O 1
ATOM 8613 N N . TYR A 1 1073 ? -5.585 -55.659 -14.200 1.00 95.19 1073 TYR A N 1
ATOM 8614 C CA . TYR A 1 1073 ? -6.538 -56.747 -14.350 1.00 95.19 1073 TYR A CA 1
ATOM 8615 C C . TYR A 1 1073 ? -7.803 -56.493 -13.535 1.00 95.19 1073 TYR A C 1
ATOM 8617 O O . TYR A 1 1073 ? -7.784 -55.741 -12.565 1.00 95.19 1073 TYR A O 1
ATOM 8625 N N . VAL A 1 1074 ? -8.891 -57.164 -13.912 1.00 96.12 1074 VAL A N 1
ATOM 8626 C CA . VAL A 1 1074 ? -10.135 -57.240 -13.144 1.00 96.12 1074 VAL A CA 1
ATOM 8627 C C . VAL A 1 1074 ? -10.609 -58.683 -13.013 1.00 96.12 1074 VAL A C 1
ATOM 8629 O O . VAL A 1 1074 ? -10.529 -59.479 -13.955 1.00 96.12 1074 VAL A O 1
ATOM 8632 N N . ALA A 1 1075 ? -11.135 -59.012 -11.837 1.00 96.00 1075 ALA A N 1
ATOM 8633 C CA . ALA A 1 1075 ? -11.804 -60.275 -11.552 1.00 96.00 1075 ALA A CA 1
ATOM 8634 C C . ALA A 1 1075 ? -12.951 -60.062 -10.562 1.00 96.00 1075 ALA A C 1
ATOM 8636 O O . ALA A 1 1075 ? -12.959 -59.106 -9.785 1.00 96.00 1075 ALA A O 1
ATOM 8637 N N . LYS A 1 1076 ? -13.918 -60.983 -10.567 1.00 96.25 1076 LYS A N 1
ATOM 8638 C CA . LYS A 1 1076 ? -14.940 -61.047 -9.515 1.00 96.25 1076 LYS A CA 1
ATOM 8639 C C . LYS A 1 1076 ? -14.334 -61.529 -8.204 1.00 96.25 1076 LYS A C 1
ATOM 8641 O O . LYS A 1 1076 ? -13.332 -62.234 -8.201 1.00 96.25 1076 LYS A O 1
ATOM 8646 N N . MET A 1 1077 ? -14.983 -61.218 -7.092 1.00 95.81 1077 MET A N 1
ATOM 8647 C CA . MET A 1 1077 ? -14.622 -61.689 -5.762 1.00 95.81 1077 MET A CA 1
ATOM 8648 C C . MET A 1 1077 ? -15.713 -62.597 -5.196 1.00 95.81 1077 MET A C 1
ATOM 8650 O O . MET A 1 1077 ? -16.877 -62.206 -5.078 1.00 95.81 1077 MET A O 1
ATOM 8654 N N . VAL A 1 1078 ? -15.338 -63.810 -4.780 1.00 94.50 1078 VAL A N 1
ATOM 8655 C CA . VAL A 1 1078 ? -16.274 -64.740 -4.119 1.00 94.50 1078 VAL A CA 1
ATOM 8656 C C . VAL A 1 1078 ? -16.575 -64.300 -2.680 1.00 94.50 1078 VAL A C 1
ATOM 8658 O O . VAL A 1 1078 ? -17.672 -64.510 -2.156 1.00 94.50 1078 VAL A O 1
ATOM 8661 N N . ASN A 1 1079 ? -15.613 -63.634 -2.042 1.00 93.81 1079 ASN A N 1
ATOM 8662 C CA . ASN A 1 1079 ? -15.725 -62.957 -0.752 1.00 93.81 1079 ASN A CA 1
ATOM 8663 C C . ASN A 1 1079 ? -14.729 -61.774 -0.714 1.00 93.81 1079 ASN A C 1
ATOM 8665 O O . ASN A 1 1079 ? -13.859 -61.719 -1.581 1.00 93.81 1079 ASN A O 1
ATOM 8669 N N . PRO A 1 1080 ? -14.805 -60.861 0.272 1.00 94.69 1080 PRO A N 1
ATOM 8670 C CA . PRO A 1 1080 ? -13.934 -59.676 0.351 1.00 94.69 1080 PRO A CA 1
ATOM 8671 C C . PRO A 1 1080 ? -12.413 -59.928 0.463 1.00 94.69 1080 PRO A C 1
ATOM 8673 O O . PRO A 1 1080 ? -11.648 -58.991 0.601 1.00 94.69 1080 PRO A O 1
ATOM 8676 N N . TRP A 1 1081 ? -11.925 -61.169 0.430 1.00 94.75 1081 TRP A N 1
ATOM 8677 C CA . TRP A 1 1081 ? -10.488 -61.479 0.471 1.00 94.75 1081 TRP A CA 1
ATOM 8678 C C . TRP A 1 1081 ? -10.074 -62.563 -0.534 1.00 94.75 1081 TRP A C 1
ATOM 8680 O O . TRP A 1 1081 ? -8.961 -63.082 -0.452 1.00 94.75 1081 TRP A O 1
ATOM 8690 N N . THR A 1 1082 ? -10.956 -62.944 -1.466 1.00 95.19 1082 THR A N 1
ATOM 8691 C CA . THR A 1 1082 ? -10.704 -64.008 -2.452 1.00 95.19 1082 THR A CA 1
ATOM 8692 C C . THR A 1 1082 ? -11.273 -63.633 -3.818 1.00 95.19 1082 THR A C 1
ATOM 8694 O O . THR A 1 1082 ? -12.492 -63.487 -3.957 1.00 95.19 1082 THR A O 1
ATOM 8697 N N . ILE A 1 1083 ? -10.412 -63.544 -4.834 1.00 94.62 1083 ILE A N 1
ATOM 8698 C CA . ILE A 1 1083 ? -10.828 -63.359 -6.230 1.00 94.62 1083 ILE A CA 1
ATOM 8699 C C . ILE A 1 1083 ? -11.169 -64.700 -6.891 1.00 94.62 1083 ILE A C 1
ATOM 8701 O O . ILE A 1 1083 ? -10.552 -65.732 -6.611 1.00 94.62 1083 ILE A O 1
ATOM 8705 N N . ASP A 1 1084 ? -12.147 -64.672 -7.788 1.00 93.06 1084 ASP A N 1
ATOM 8706 C CA . ASP A 1 1084 ? -12.477 -65.757 -8.699 1.00 93.06 1084 ASP A CA 1
ATOM 8707 C C . ASP A 1 1084 ? -11.504 -65.749 -9.884 1.00 93.06 1084 ASP A C 1
ATOM 8709 O O . ASP A 1 1084 ? -11.619 -64.947 -10.812 1.00 93.06 1084 ASP A O 1
ATOM 8713 N N . SER A 1 1085 ? -10.515 -66.637 -9.835 1.00 84.06 1085 SER A N 1
ATOM 8714 C CA . SER A 1 1085 ? -9.452 -66.712 -10.835 1.00 84.06 1085 SER A CA 1
ATOM 8715 C C . SER A 1 1085 ? -9.824 -67.507 -12.088 1.00 84.06 1085 SER A C 1
ATOM 8717 O O . SER A 1 1085 ? -8.997 -67.608 -12.994 1.00 84.06 1085 SER A O 1
ATOM 8719 N N . ASP A 1 1086 ? -11.048 -68.039 -12.189 1.00 84.38 1086 ASP A N 1
ATOM 8720 C CA . ASP A 1 1086 ? -11.506 -68.738 -13.399 1.00 84.38 1086 ASP A CA 1
ATOM 8721 C C . ASP A 1 1086 ? -11.696 -67.778 -14.586 1.00 84.38 1086 ASP A C 1
ATOM 8723 O O . ASP A 1 1086 ? -11.635 -68.196 -15.747 1.00 84.38 1086 ASP A O 1
ATOM 8727 N N . ARG A 1 1087 ? -11.918 -66.482 -14.319 1.00 86.38 1087 ARG A N 1
ATOM 8728 C CA . ARG A 1 1087 ? -12.121 -65.464 -15.356 1.00 86.38 1087 ARG A CA 1
ATOM 8729 C C . ARG A 1 1087 ? -11.499 -64.124 -14.956 1.00 86.38 1087 ARG A C 1
ATOM 8731 O O . ARG A 1 1087 ? -12.142 -63.292 -14.323 1.00 86.38 1087 ARG A O 1
ATOM 8738 N N . ILE A 1 1088 ? -10.249 -63.929 -15.372 1.00 90.56 1088 ILE A N 1
ATOM 8739 C CA . ILE A 1 1088 ? -9.480 -62.688 -15.207 1.00 90.56 1088 ILE A CA 1
ATOM 8740 C C . ILE A 1 1088 ? -9.430 -61.953 -16.549 1.00 90.56 1088 ILE A C 1
ATOM 8742 O O . ILE A 1 1088 ? -9.165 -62.565 -17.585 1.00 90.56 1088 ILE A O 1
ATOM 8746 N N . CYS A 1 1089 ? -9.671 -60.646 -16.527 1.00 91.75 1089 CYS A N 1
ATOM 8747 C CA . CYS A 1 1089 ? -9.644 -59.782 -17.702 1.00 91.75 1089 CYS A CA 1
ATOM 8748 C C . CYS A 1 1089 ? -8.530 -58.740 -17.562 1.00 91.75 1089 CYS A C 1
ATOM 8750 O O . CYS A 1 1089 ? -8.464 -58.061 -16.545 1.00 91.75 1089 CYS A O 1
ATOM 8752 N N . ALA A 1 1090 ? -7.671 -58.596 -18.574 1.00 92.31 1090 ALA A N 1
ATOM 8753 C CA . ALA A 1 1090 ? -6.741 -57.470 -18.672 1.00 92.31 1090 ALA A CA 1
ATOM 8754 C C . ALA A 1 1090 ? -7.501 -56.249 -19.209 1.00 92.31 1090 ALA A C 1
ATOM 8756 O O . ALA A 1 1090 ? -8.082 -56.327 -20.291 1.00 92.31 1090 ALA A O 1
ATOM 8757 N N . VAL A 1 1091 ? -7.526 -55.156 -18.447 1.00 92.56 1091 VAL A N 1
ATOM 8758 C CA . VAL A 1 1091 ? -8.312 -53.950 -18.757 1.00 92.56 1091 VAL A CA 1
ATOM 8759 C C . VAL A 1 1091 ? -7.439 -52.848 -19.337 1.00 92.56 1091 VAL A C 1
ATOM 8761 O O . VAL A 1 1091 ? -7.823 -52.208 -20.313 1.00 92.56 1091 VAL A O 1
ATOM 8764 N N . VAL A 1 1092 ? -6.266 -52.620 -18.742 1.00 93.06 1092 VAL A N 1
ATOM 8765 C CA . VAL A 1 1092 ? -5.354 -51.543 -19.142 1.00 93.06 1092 VAL A CA 1
ATOM 8766 C C . VAL A 1 1092 ? -3.939 -52.085 -19.222 1.00 93.06 1092 VAL A C 1
ATOM 8768 O O . VAL A 1 1092 ? -3.434 -52.637 -18.250 1.00 93.06 1092 VAL A O 1
ATOM 8771 N N . ALA A 1 1093 ? -3.291 -51.898 -20.364 1.00 91.50 1093 ALA A N 1
ATOM 8772 C CA . ALA A 1 1093 ? -1.852 -52.063 -20.530 1.00 91.50 1093 ALA A CA 1
ATOM 8773 C C . ALA A 1 1093 ? -1.278 -50.780 -21.155 1.00 91.50 1093 ALA A C 1
ATOM 8775 O O . ALA A 1 1093 ? -2.011 -50.133 -21.904 1.00 91.50 1093 ALA A O 1
ATOM 8776 N N . PRO A 1 1094 ? -0.009 -50.411 -20.910 1.00 89.00 1094 PRO A N 1
ATOM 8777 C CA . PRO A 1 1094 ? 0.632 -49.275 -21.562 1.00 89.00 1094 PRO A CA 1
ATOM 8778 C C . PRO A 1 1094 ? 0.618 -49.448 -23.085 1.00 89.00 1094 PRO A C 1
ATOM 8780 O O . PRO A 1 1094 ? 1.258 -50.352 -23.626 1.00 89.00 1094 PRO A O 1
ATOM 8783 N N . GLU A 1 1095 ? -0.078 -48.569 -23.796 1.00 85.44 1095 GLU A N 1
ATOM 8784 C CA . GLU A 1 1095 ? -0.270 -48.620 -25.254 1.00 85.44 1095 GLU A CA 1
ATOM 8785 C C . GLU A 1 1095 ? 0.194 -47.327 -25.925 1.00 85.44 1095 GLU A C 1
ATOM 8787 O O . GLU A 1 1095 ? 0.771 -47.366 -27.013 1.00 85.44 1095 GLU A O 1
ATOM 8792 N N . TYR A 1 1096 ? -0.020 -46.190 -25.264 1.00 79.81 1096 TYR A N 1
ATOM 8793 C CA . TYR A 1 1096 ? 0.331 -44.869 -25.758 1.00 79.81 1096 TYR A CA 1
ATOM 8794 C C . TYR A 1 1096 ? 1.706 -44.422 -25.255 1.00 79.81 1096 TYR A C 1
ATOM 8796 O O . TYR A 1 1096 ? 2.175 -44.833 -24.196 1.00 79.81 1096 TYR A O 1
ATOM 8804 N N . ASN A 1 1097 ? 2.360 -43.540 -26.016 1.00 73.69 1097 ASN A N 1
ATOM 8805 C CA . ASN A 1 1097 ? 3.706 -43.060 -25.685 1.00 73.69 1097 ASN A CA 1
ATOM 8806 C C . ASN A 1 1097 ? 3.772 -42.351 -24.323 1.00 73.69 1097 ASN A C 1
ATOM 8808 O O . ASN A 1 1097 ? 4.758 -42.524 -23.614 1.00 73.69 1097 ASN A O 1
ATOM 8812 N N . TRP A 1 1098 ? 2.727 -41.603 -23.949 1.00 78.19 1098 TRP A N 1
ATOM 8813 C CA . TRP A 1 1098 ? 2.668 -40.897 -22.666 1.00 78.19 1098 TRP A CA 1
ATOM 8814 C C . TRP A 1 1098 ? 2.660 -41.863 -21.469 1.00 78.19 1098 TRP A C 1
ATOM 8816 O O . TRP A 1 1098 ? 3.288 -41.580 -20.461 1.00 78.19 1098 TRP A O 1
ATOM 8826 N N . GLU A 1 1099 ? 2.068 -43.054 -21.601 1.00 84.62 1099 GLU A N 1
ATOM 8827 C CA . GLU A 1 1099 ? 2.038 -44.083 -20.542 1.00 84.62 1099 GLU A CA 1
ATOM 8828 C C . GLU A 1 1099 ? 3.384 -44.774 -20.334 1.00 84.62 1099 GLU A C 1
ATOM 8830 O O . GLU A 1 1099 ? 3.598 -45.468 -19.343 1.00 84.62 1099 GLU A O 1
ATOM 8835 N N . ARG A 1 1100 ? 4.272 -44.643 -21.320 1.00 83.19 1100 ARG A N 1
ATOM 8836 C CA . ARG A 1 1100 ? 5.588 -45.281 -21.360 1.00 83.19 1100 ARG A CA 1
ATOM 8837 C C . ARG A 1 1100 ? 6.713 -44.286 -21.082 1.00 83.19 1100 ARG A C 1
ATOM 8839 O O . ARG A 1 1100 ? 7.884 -44.654 -21.194 1.00 83.19 1100 ARG A O 1
ATOM 8846 N N . HIS A 1 1101 ? 6.377 -43.038 -20.745 1.00 78.00 1101 HIS A N 1
ATOM 8847 C CA . HIS A 1 1101 ? 7.350 -42.006 -20.405 1.00 78.00 1101 HIS A CA 1
ATOM 8848 C C . HIS A 1 1101 ? 7.945 -42.285 -19.021 1.00 78.00 1101 HIS A C 1
ATOM 8850 O O . HIS A 1 1101 ? 7.225 -42.488 -18.049 1.00 78.00 1101 HIS A O 1
ATOM 8856 N N . GLY A 1 1102 ? 9.273 -42.372 -18.934 1.00 78.19 1102 GLY A N 1
ATOM 8857 C CA . GLY A 1 1102 ? 9.971 -42.844 -17.736 1.00 78.19 1102 GLY A CA 1
ATOM 8858 C C . GLY A 1 1102 ? 9.891 -44.367 -17.599 1.00 78.19 1102 GLY A C 1
ATOM 8859 O O . GLY A 1 1102 ? 10.866 -45.063 -17.889 1.00 78.19 1102 GLY A O 1
ATOM 8860 N N . PHE A 1 1103 ? 8.723 -44.887 -17.209 1.00 79.44 1103 PHE A N 1
ATOM 8861 C CA . PHE A 1 1103 ? 8.448 -46.320 -17.077 1.00 79.44 1103 PHE A CA 1
ATOM 8862 C C . PHE A 1 1103 ? 7.062 -46.687 -17.643 1.00 79.44 1103 PHE A C 1
ATOM 8864 O O . PHE A 1 1103 ? 6.127 -45.909 -17.476 1.00 79.44 1103 PHE A O 1
ATOM 8871 N N . PRO A 1 1104 ? 6.895 -47.868 -18.278 1.00 86.88 1104 PRO A N 1
ATOM 8872 C CA . PRO A 1 1104 ? 5.607 -48.359 -18.777 1.00 86.88 1104 PRO A CA 1
ATOM 8873 C C . PRO A 1 1104 ? 4.741 -48.899 -17.629 1.00 86.88 1104 PRO A C 1
ATOM 8875 O O . PRO A 1 1104 ? 4.554 -50.109 -17.462 1.00 86.88 1104 PRO A O 1
ATOM 8878 N N . VAL A 1 1105 ? 4.253 -47.984 -16.798 1.00 87.50 1105 VAL A N 1
ATOM 8879 C CA . VAL A 1 1105 ? 3.435 -48.285 -15.623 1.00 87.50 1105 VAL A CA 1
ATOM 8880 C C . VAL A 1 1105 ? 1.991 -47.884 -15.905 1.00 87.50 1105 VAL A C 1
ATOM 8882 O O . VAL A 1 1105 ? 1.740 -46.785 -16.383 1.00 87.50 1105 VAL A O 1
ATOM 8885 N N . CYS A 1 1106 ? 1.055 -48.781 -15.606 1.00 92.94 1106 CYS A N 1
ATOM 8886 C CA . CYS A 1 1106 ? -0.349 -48.481 -15.345 1.00 92.94 1106 CYS A CA 1
ATOM 8887 C C . CYS A 1 1106 ? -0.674 -49.081 -13.969 1.00 92.94 1106 CYS A C 1
ATOM 8889 O O . CYS A 1 1106 ? -0.501 -50.289 -13.778 1.00 92.94 1106 CYS A O 1
ATOM 8891 N N . GLU A 1 1107 ? -1.089 -48.256 -13.012 1.00 93.62 1107 GLU A N 1
ATOM 8892 C CA . GLU A 1 1107 ? -1.364 -48.634 -11.616 1.00 93.62 1107 GLU A CA 1
ATOM 8893 C C . GLU A 1 1107 ? -2.408 -47.701 -10.980 1.00 93.62 1107 GLU A C 1
ATOM 8895 O O . GLU A 1 1107 ? -3.036 -46.925 -11.695 1.00 93.62 1107 GLU A O 1
ATOM 8900 N N . GLY A 1 1108 ? -2.650 -47.798 -9.668 1.00 94.12 1108 GLY A N 1
ATOM 8901 C CA . GLY A 1 1108 ? -3.616 -46.940 -8.965 1.00 94.12 1108 GLY A CA 1
ATOM 8902 C C . GLY A 1 1108 ? -5.004 -46.857 -9.622 1.00 94.12 1108 GLY A C 1
ATOM 8903 O O . GLY A 1 1108 ? -5.445 -45.744 -9.905 1.00 94.12 1108 GLY A O 1
ATOM 8904 N N . PRO A 1 1109 ? -5.666 -47.988 -9.952 1.00 96.50 1109 PRO A N 1
ATOM 8905 C CA . PRO A 1 1109 ? -7.017 -47.988 -10.483 1.00 96.50 1109 PRO A CA 1
ATOM 8906 C C . PRO A 1 1109 ? -7.992 -47.392 -9.465 1.00 96.50 1109 PRO A C 1
ATOM 8908 O O . PRO A 1 1109 ? -8.033 -47.823 -8.322 1.00 96.50 1109 PRO A O 1
ATOM 8911 N N . ALA A 1 1110 ? -8.853 -46.494 -9.920 1.00 96.75 1110 ALA A N 1
ATOM 8912 C CA . ALA A 1 1110 ? -9.945 -45.907 -9.164 1.00 96.75 1110 ALA A CA 1
ATOM 8913 C C . ALA A 1 1110 ? -11.217 -45.935 -10.009 1.00 96.75 1110 ALA A C 1
ATOM 8915 O O . ALA A 1 1110 ? -11.199 -45.593 -11.195 1.00 96.75 1110 ALA A O 1
ATOM 8916 N N . VAL A 1 1111 ? -12.337 -46.335 -9.410 1.00 96.56 1111 VAL A N 1
ATOM 8917 C CA . VAL A 1 1111 ? -13.604 -46.485 -10.134 1.00 96.56 1111 VAL A CA 1
ATOM 8918 C C . VAL A 1 1111 ? -14.557 -45.337 -9.822 1.00 96.56 1111 VAL A C 1
ATOM 8920 O O . VAL A 1 1111 ? -14.898 -45.096 -8.667 1.00 96.56 1111 VAL A O 1
ATOM 8923 N N . LEU A 1 1112 ? -15.045 -44.677 -10.871 1.00 96.00 1112 LEU A N 1
ATOM 8924 C CA . LEU A 1 1112 ? -16.129 -43.700 -10.822 1.00 96.00 1112 LEU A CA 1
ATOM 8925 C C . LEU A 1 1112 ? -17.307 -44.224 -11.649 1.00 96.00 1112 LEU A C 1
ATOM 8927 O O . LEU A 1 1112 ? -17.165 -44.498 -12.838 1.00 96.00 1112 LEU A O 1
ATOM 8931 N N . GLN A 1 1113 ? -18.484 -44.359 -11.038 1.00 94.94 1113 GLN A N 1
ATOM 8932 C CA . GLN A 1 1113 ? -19.704 -44.783 -11.731 1.00 94.94 1113 GLN A CA 1
ATOM 8933 C C . GLN A 1 1113 ? -20.700 -43.626 -11.800 1.00 94.94 1113 GLN A C 1
ATOM 8935 O O . GLN A 1 1113 ? -21.194 -43.158 -10.773 1.00 94.94 1113 GLN A O 1
ATOM 8940 N N . ARG A 1 1114 ? -21.028 -43.178 -13.016 1.00 93.81 1114 ARG A N 1
ATOM 8941 C CA . ARG A 1 1114 ? -22.043 -42.141 -13.258 1.00 93.81 1114 ARG A CA 1
ATOM 8942 C C . ARG A 1 1114 ? -22.556 -42.219 -14.695 1.00 93.81 1114 ARG A C 1
ATOM 8944 O O . ARG A 1 1114 ? -21.890 -42.759 -15.570 1.00 93.81 1114 ARG A O 1
ATOM 8951 N N . ASN A 1 1115 ? -23.739 -41.660 -14.953 1.00 93.75 1115 ASN A N 1
ATOM 8952 C CA . ASN A 1 1115 ? -24.298 -41.490 -16.303 1.00 93.75 1115 ASN A CA 1
ATOM 8953 C C . ASN A 1 1115 ? -24.410 -42.797 -17.118 1.00 93.75 1115 ASN A C 1
ATOM 8955 O O . ASN A 1 1115 ? -24.234 -42.794 -18.335 1.00 93.75 1115 ASN A O 1
ATOM 8959 N N . GLY A 1 1116 ? -24.694 -43.921 -16.451 1.00 95.00 1116 GLY A N 1
ATOM 8960 C CA . GLY A 1 1116 ? -24.792 -45.234 -17.094 1.00 95.00 1116 GLY A CA 1
ATOM 8961 C C . GLY A 1 1116 ? -23.447 -45.843 -17.511 1.00 95.00 1116 GLY A C 1
ATOM 8962 O O . GLY A 1 1116 ? -23.408 -46.765 -18.325 1.00 95.00 1116 GLY A O 1
ATOM 8963 N N . LYS A 1 1117 ? -22.334 -45.304 -17.005 1.00 96.31 1117 LYS A N 1
ATOM 8964 C CA . LYS A 1 1117 ? -20.969 -45.682 -17.375 1.00 96.31 1117 LYS A CA 1
ATOM 8965 C C . LYS A 1 1117 ? -20.127 -45.956 -16.134 1.00 96.31 1117 LYS A C 1
ATOM 8967 O O . LYS A 1 1117 ? -20.364 -45.400 -15.061 1.00 96.31 1117 LYS A O 1
ATOM 8972 N N . ILE A 1 1118 ? -19.119 -46.797 -16.320 1.00 97.12 1118 ILE A N 1
ATOM 8973 C CA . ILE A 1 1118 ? -18.061 -47.069 -15.352 1.00 97.12 1118 ILE A CA 1
ATOM 8974 C C . ILE A 1 1118 ? -16.762 -46.513 -15.932 1.00 97.12 1118 ILE A C 1
ATOM 8976 O O . ILE A 1 1118 ? -16.343 -46.915 -17.018 1.00 97.12 1118 ILE A O 1
ATOM 8980 N N . PHE A 1 1119 ? -16.140 -45.590 -15.207 1.00 97.56 1119 PHE A N 1
ATOM 8981 C CA . PHE A 1 1119 ? -14.850 -44.996 -15.529 1.00 97.56 1119 PHE A CA 1
ATOM 8982 C C . PHE A 1 1119 ? -13.796 -45.585 -14.594 1.00 97.56 1119 PHE A C 1
ATOM 8984 O O . PHE A 1 1119 ? -13.862 -45.399 -13.381 1.00 97.56 1119 PHE A O 1
ATOM 8991 N N . LEU A 1 1120 ? -12.838 -46.309 -15.159 1.00 97.44 1120 LEU A N 1
ATOM 8992 C CA . LEU A 1 1120 ? -11.639 -46.769 -14.475 1.00 97.44 1120 LEU A CA 1
ATOM 8993 C C . LEU A 1 1120 ? -10.527 -45.757 -14.747 1.00 97.44 1120 LEU A C 1
ATOM 8995 O O . LEU A 1 1120 ? -9.947 -45.755 -15.833 1.00 97.44 1120 LEU A O 1
ATOM 8999 N N . VAL A 1 1121 ? -10.263 -44.881 -13.787 1.00 97.44 1121 VAL A N 1
ATOM 9000 C CA . VAL A 1 1121 ? -9.133 -43.947 -13.833 1.00 97.44 1121 VAL A CA 1
ATOM 9001 C C . VAL A 1 1121 ? -7.912 -44.656 -13.268 1.00 97.44 1121 VAL A C 1
ATOM 9003 O O . VAL A 1 1121 ? -8.042 -45.425 -12.326 1.00 97.44 1121 VAL A O 1
ATOM 9006 N N . TYR A 1 1122 ? -6.748 -44.480 -13.875 1.00 96.38 1122 TYR A N 1
ATOM 9007 C CA . TYR A 1 1122 ? -5.519 -45.152 -13.459 1.00 96.38 1122 TYR A CA 1
ATOM 9008 C C . TYR A 1 1122 ? -4.344 -44.201 -13.586 1.00 96.38 1122 TYR A C 1
ATOM 9010 O O . TYR A 1 1122 ? -4.349 -43.326 -14.443 1.00 96.38 1122 TYR A O 1
ATOM 9018 N N . SER A 1 1123 ? -3.321 -44.394 -12.769 1.00 95.12 1123 SER A N 1
ATOM 9019 C CA . SER A 1 1123 ? -2.068 -43.655 -12.886 1.00 95.12 1123 SER A CA 1
ATOM 9020 C C . SER A 1 1123 ? -1.136 -44.323 -13.891 1.00 95.12 1123 SER A C 1
ATOM 9022 O O . SER A 1 1123 ? -1.114 -45.551 -13.997 1.00 95.12 1123 SER A O 1
ATOM 9024 N N . ALA A 1 1124 ? -0.371 -43.533 -14.637 1.00 91.94 1124 ALA A N 1
ATOM 9025 C CA . ALA A 1 1124 ? 0.590 -44.033 -15.609 1.00 91.94 1124 ALA A CA 1
ATOM 9026 C C . ALA A 1 1124 ? 1.843 -43.153 -15.718 1.00 91.94 1124 ALA A C 1
ATOM 9028 O O . ALA A 1 1124 ? 1.901 -42.074 -15.126 1.00 91.94 1124 ALA A O 1
ATOM 9029 N N . ALA A 1 1125 ? 2.814 -43.619 -16.514 1.00 88.00 1125 ALA A N 1
ATOM 9030 C CA . ALA A 1 1125 ? 4.154 -43.041 -16.667 1.00 88.00 1125 ALA A CA 1
ATOM 9031 C C . ALA A 1 1125 ? 5.045 -43.203 -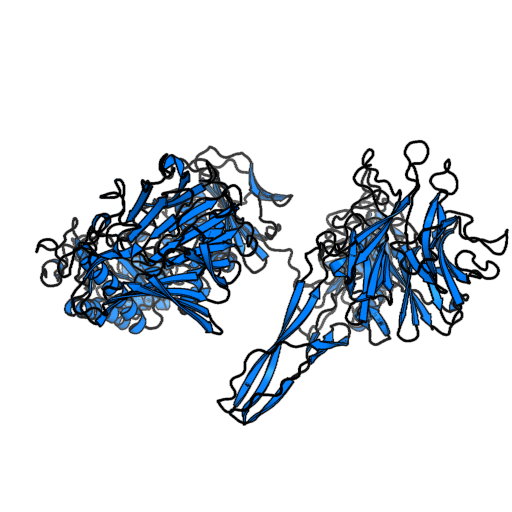15.414 1.00 88.00 1125 ALA A C 1
ATOM 9033 O O . ALA A 1 1125 ? 4.756 -43.991 -14.511 1.00 88.00 1125 ALA A O 1
ATOM 9034 N N . GLY A 1 1126 ? 6.190 -42.513 -15.385 1.00 85.00 1126 GLY A N 1
ATOM 9035 C CA . GLY A 1 1126 ? 7.095 -42.483 -14.235 1.00 85.00 1126 GLY A CA 1
ATOM 9036 C C . GLY A 1 1126 ? 6.425 -41.895 -12.991 1.00 85.00 1126 GLY A C 1
ATOM 9037 O O . GLY A 1 1126 ? 5.652 -40.954 -13.087 1.00 85.00 1126 GLY A O 1
ATOM 9038 N N . THR A 1 1127 ? 6.740 -42.423 -11.806 1.00 85.94 1127 THR A N 1
ATOM 9039 C CA . THR A 1 1127 ? 6.130 -42.002 -10.527 1.00 85.94 1127 THR A CA 1
ATOM 9040 C C . THR A 1 1127 ? 6.663 -40.665 -9.980 1.00 85.94 1127 THR A C 1
ATOM 9042 O O . THR A 1 1127 ? 6.429 -40.333 -8.817 1.00 85.94 1127 THR A O 1
ATOM 9045 N N . ASP A 1 1128 ? 7.399 -39.905 -10.793 1.00 84.69 1128 ASP A N 1
ATOM 9046 C CA . ASP A 1 1128 ? 7.983 -38.584 -10.528 1.00 84.69 1128 ASP A CA 1
ATOM 9047 C C . ASP A 1 1128 ? 7.067 -37.456 -11.055 1.00 84.69 1128 ASP A C 1
ATOM 9049 O O . ASP A 1 1128 ? 5.847 -37.609 -11.052 1.00 84.69 1128 ASP A O 1
ATOM 9053 N N . ALA A 1 1129 ? 7.607 -36.309 -11.491 1.00 84.62 1129 ALA A N 1
ATOM 9054 C CA . ALA A 1 1129 ? 6.817 -35.239 -12.109 1.00 84.62 1129 ALA A CA 1
ATOM 9055 C C . ALA A 1 1129 ? 6.078 -35.654 -13.404 1.00 84.62 1129 ALA A C 1
ATOM 9057 O O . ALA A 1 1129 ? 5.190 -34.921 -13.846 1.00 84.62 1129 ALA A O 1
ATOM 9058 N N . LEU A 1 1130 ? 6.411 -36.810 -13.995 1.00 82.50 1130 LEU A N 1
ATOM 9059 C CA . LEU A 1 1130 ? 5.757 -37.374 -15.182 1.00 82.50 1130 LEU A CA 1
ATOM 9060 C C . LEU A 1 1130 ? 4.442 -38.087 -14.875 1.00 82.50 1130 LEU A C 1
ATOM 9062 O O . LEU A 1 1130 ? 3.671 -38.368 -15.793 1.00 82.50 1130 LEU A O 1
ATOM 9066 N N . TYR A 1 1131 ? 4.195 -38.385 -13.601 1.00 90.06 1131 TYR A N 1
ATOM 9067 C CA . TYR A 1 1131 ? 3.044 -39.164 -13.178 1.00 90.06 1131 TYR A CA 1
ATOM 9068 C C . TYR A 1 1131 ? 1.746 -38.445 -13.558 1.00 90.06 1131 TYR A C 1
ATOM 9070 O O . TYR A 1 1131 ? 1.595 -37.238 -13.348 1.00 90.06 1131 TYR A O 1
ATOM 9078 N N . CYS A 1 1132 ? 0.827 -39.177 -14.179 1.00 90.06 1132 CYS A N 1
ATOM 9079 C CA . CYS A 1 1132 ? -0.431 -38.633 -14.680 1.00 90.06 1132 CYS A CA 1
ATOM 9080 C C . CYS A 1 1132 ? -1.539 -39.686 -14.639 1.00 90.06 1132 CYS A C 1
ATOM 9082 O O . CYS A 1 1132 ? -1.274 -40.874 -14.465 1.00 90.06 1132 CYS A O 1
ATOM 9084 N N . LEU A 1 1133 ? -2.789 -39.259 -14.816 1.00 93.25 1133 LEU A N 1
ATOM 9085 C CA . LEU A 1 1133 ? -3.954 -40.136 -14.829 1.00 93.25 1133 LEU A CA 1
ATOM 9086 C C . LEU A 1 1133 ? -4.447 -40.384 -16.256 1.00 93.25 1133 LEU A C 1
ATOM 9088 O O . LEU A 1 1133 ? -4.653 -39.445 -17.022 1.00 93.25 1133 LEU A O 1
ATOM 9092 N N . GLY A 1 1134 ? -4.703 -41.644 -16.592 1.00 92.62 1134 GLY A N 1
ATOM 9093 C CA . GLY A 1 1134 ? -5.479 -42.097 -17.744 1.00 92.62 1134 GLY A CA 1
ATOM 9094 C C . GLY A 1 1134 ? -6.869 -42.589 -17.347 1.00 92.62 1134 GLY A C 1
ATOM 9095 O O . GLY A 1 1134 ? -7.188 -42.701 -16.166 1.00 92.62 1134 GLY A O 1
ATOM 9096 N N . MET A 1 1135 ? -7.713 -42.907 -18.333 1.00 94.56 1135 MET A N 1
ATOM 9097 C CA . MET A 1 1135 ? -9.069 -43.408 -18.083 1.00 94.56 1135 MET A CA 1
ATOM 9098 C C . MET A 1 1135 ? -9.478 -44.504 -19.071 1.00 94.56 1135 MET A C 1
ATOM 9100 O O . MET A 1 1135 ? -9.211 -44.407 -20.262 1.00 94.56 1135 MET A O 1
ATOM 9104 N N . CYS A 1 1136 ? -10.190 -45.524 -18.601 1.00 95.31 1136 CYS A N 1
ATOM 9105 C CA . CYS A 1 1136 ? -10.935 -46.481 -19.419 1.00 95.31 1136 CYS A CA 1
ATOM 9106 C C . CYS A 1 1136 ? -12.425 -46.393 -19.092 1.00 95.31 1136 CYS A C 1
ATOM 9108 O O . CYS A 1 1136 ? -12.805 -46.307 -17.932 1.00 95.31 1136 CYS A O 1
ATOM 9110 N N . THR A 1 1137 ? -13.282 -46.442 -20.106 1.00 96.50 1137 THR A N 1
ATOM 9111 C CA . THR A 1 1137 ? -14.739 -46.341 -19.956 1.00 96.50 1137 THR A CA 1
ATOM 9112 C C . THR A 1 1137 ? -15.412 -47.635 -20.394 1.00 96.50 1137 THR A C 1
ATOM 9114 O O . THR A 1 1137 ? -15.104 -48.145 -21.470 1.00 96.50 1137 THR A O 1
ATOM 9117 N N . ALA A 1 1138 ? -16.369 -48.124 -19.611 1.00 96.69 1138 ALA A N 1
ATOM 9118 C CA . ALA A 1 1138 ? -17.285 -49.199 -19.981 1.00 96.69 1138 ALA A CA 1
ATOM 9119 C C . ALA A 1 1138 ? -18.745 -48.755 -19.795 1.00 96.69 1138 ALA A C 1
ATOM 9121 O O . ALA A 1 1138 ? -19.047 -47.904 -18.956 1.00 96.69 1138 ALA A O 1
ATOM 9122 N N . ASP A 1 1139 ? -19.665 -49.325 -20.576 1.00 95.50 1139 ASP A N 1
ATOM 9123 C CA . ASP A 1 1139 ? -21.101 -49.233 -20.276 1.00 95.50 1139 ASP A CA 1
ATOM 9124 C C . ASP A 1 1139 ? -21.386 -50.022 -18.992 1.00 95.50 1139 ASP A C 1
ATOM 9126 O O . ASP A 1 1139 ? -20.883 -51.136 -18.830 1.00 95.50 1139 ASP A O 1
ATOM 9130 N N . GLU A 1 1140 ? -22.186 -49.478 -18.072 1.00 95.19 1140 GLU A N 1
ATOM 9131 C CA . GLU A 1 1140 ? -22.439 -50.149 -16.792 1.00 95.19 1140 GLU A CA 1
ATOM 9132 C C . GLU A 1 1140 ? -23.166 -51.497 -16.946 1.00 95.19 1140 GLU A C 1
ATOM 9134 O O . GLU A 1 1140 ? -23.131 -52.332 -16.045 1.00 95.19 1140 GLU A O 1
ATOM 9139 N N . ASN A 1 1141 ? -23.820 -51.738 -18.083 1.00 95.31 1141 ASN A N 1
ATOM 9140 C CA . ASN A 1 1141 ? -24.514 -52.990 -18.373 1.00 95.31 1141 ASN A CA 1
ATOM 9141 C C . ASN A 1 1141 ? -23.656 -53.980 -19.180 1.00 95.31 1141 ASN A C 1
ATOM 9143 O O . ASN A 1 1141 ? -24.136 -55.070 -19.507 1.00 95.31 1141 ASN A O 1
ATOM 9147 N N . ALA A 1 1142 ? -22.417 -53.619 -19.527 1.00 94.81 1142 ALA A N 1
ATOM 9148 C CA . ALA A 1 1142 ? -21.494 -54.498 -20.235 1.00 94.81 1142 ALA A CA 1
ATOM 9149 C C . ALA A 1 1142 ? -20.895 -55.577 -19.313 1.00 94.81 1142 ALA A C 1
ATOM 9151 O O . ALA A 1 1142 ? -20.925 -55.482 -18.084 1.00 94.81 1142 ALA A O 1
ATOM 9152 N N . ASP A 1 1143 ? -20.327 -56.627 -19.912 1.00 94.19 1143 ASP A N 1
ATOM 9153 C CA . ASP A 1 1143 ? -19.546 -57.613 -19.162 1.00 94.19 1143 ASP A CA 1
ATOM 9154 C C . ASP A 1 1143 ? -18.173 -57.013 -18.841 1.00 94.19 1143 ASP A C 1
ATOM 9156 O O . ASP A 1 1143 ? -17.315 -56.916 -19.718 1.00 94.19 1143 ASP A O 1
ATOM 9160 N N . LEU A 1 1144 ? -17.961 -56.613 -17.586 1.00 93.88 1144 LEU A N 1
ATOM 9161 C CA . LEU A 1 1144 ? -16.698 -56.013 -17.135 1.00 93.88 1144 LEU A CA 1
ATOM 9162 C C . LEU A 1 1144 ? -15.501 -56.969 -17.251 1.00 93.88 1144 LEU A C 1
ATOM 9164 O O . LEU A 1 1144 ? -14.360 -56.512 -17.223 1.00 93.88 1144 LEU A O 1
ATOM 9168 N N . LEU A 1 1145 ? -15.752 -58.278 -17.396 1.00 94.38 1145 LEU A N 1
ATOM 9169 C CA . LEU A 1 1145 ? -14.732 -59.306 -17.618 1.00 94.38 1145 LEU A CA 1
ATOM 9170 C C . LEU A 1 1145 ? -14.477 -59.593 -19.111 1.00 94.38 1145 LEU A C 1
ATOM 9172 O O . LEU A 1 1145 ? -13.814 -60.582 -19.440 1.00 94.38 1145 LEU A O 1
ATOM 9176 N N . ASP A 1 1146 ? -15.034 -58.789 -20.016 1.00 93.81 1146 ASP A N 1
ATOM 9177 C CA . ASP A 1 1146 ? -14.707 -58.793 -21.441 1.00 93.81 1146 ASP A CA 1
ATOM 9178 C C . ASP A 1 1146 ? -13.831 -57.568 -21.765 1.00 93.81 1146 ASP A C 1
ATOM 9180 O O . ASP A 1 1146 ? -14.299 -56.436 -21.612 1.00 93.81 1146 ASP A O 1
ATOM 9184 N N . PRO A 1 1147 ? -12.583 -57.754 -22.238 1.00 88.62 1147 PRO A N 1
ATOM 9185 C CA . PRO A 1 1147 ? -11.720 -56.643 -22.633 1.00 88.62 1147 PRO A CA 1
ATOM 9186 C C . PRO A 1 1147 ? -12.365 -55.708 -23.665 1.00 88.62 1147 PRO A C 1
ATOM 9188 O O . PRO A 1 1147 ? -12.112 -54.508 -23.646 1.00 88.62 1147 PRO A O 1
ATOM 9191 N N . ALA A 1 1148 ? -13.234 -56.228 -24.543 1.00 92.00 1148 ALA A N 1
ATOM 9192 C CA . ALA A 1 1148 ? -13.906 -55.430 -25.568 1.00 92.00 1148 ALA A CA 1
ATOM 9193 C C . ALA A 1 1148 ? -14.961 -54.458 -25.003 1.00 92.00 1148 ALA A C 1
ATOM 9195 O O . ALA A 1 1148 ? -15.420 -53.573 -25.727 1.00 92.00 1148 ALA A O 1
ATOM 9196 N N . SER A 1 1149 ? -15.348 -54.610 -23.732 1.00 94.88 1149 SER A N 1
ATOM 9197 C CA . SER A 1 1149 ? -16.257 -53.691 -23.038 1.00 94.88 1149 SER A CA 1
ATOM 9198 C C . SER A 1 1149 ? -15.594 -52.364 -22.666 1.00 94.88 1149 SER A C 1
ATOM 9200 O O . SER A 1 1149 ? -16.299 -51.396 -22.385 1.00 94.88 1149 SER A O 1
ATOM 9202 N N . TRP A 1 1150 ? -14.260 -52.314 -22.649 1.00 95.06 1150 TRP A N 1
ATOM 9203 C CA . TRP A 1 1150 ? -13.489 -51.171 -22.177 1.00 95.06 1150 TRP A CA 1
ATOM 9204 C C . TRP A 1 1150 ? -12.943 -50.347 -23.343 1.00 95.06 1150 TRP A C 1
ATOM 9206 O O . TRP A 1 1150 ? -12.337 -50.866 -24.276 1.00 95.06 1150 TRP A O 1
ATOM 9216 N N . THR A 1 1151 ? -13.148 -49.032 -23.282 1.00 93.75 1151 THR A N 1
ATOM 9217 C CA . THR A 1 1151 ? -12.609 -48.053 -24.235 1.00 93.75 1151 THR A CA 1
ATOM 9218 C C . THR A 1 1151 ? -11.653 -47.115 -23.513 1.00 93.75 1151 THR A C 1
ATOM 9220 O O . THR A 1 1151 ? -12.064 -46.385 -22.612 1.00 93.75 1151 THR A O 1
ATOM 9223 N N . LYS A 1 1152 ? -10.381 -47.134 -23.902 1.00 91.69 1152 LYS A N 1
ATOM 9224 C CA . LYS A 1 1152 ? -9.304 -46.371 -23.265 1.00 91.69 1152 LYS A CA 1
ATOM 9225 C C . LYS A 1 1152 ? -9.182 -44.952 -23.823 1.00 91.69 1152 LYS A C 1
ATOM 9227 O O . LYS A 1 1152 ? -9.294 -44.760 -25.033 1.00 91.69 1152 LYS A O 1
ATOM 9232 N N . SER A 1 1153 ? -8.924 -43.974 -22.954 1.00 85.75 1153 SER A N 1
ATOM 9233 C CA . SER A 1 1153 ? -8.598 -42.600 -23.335 1.00 85.75 1153 SER A CA 1
ATOM 9234 C C . SER A 1 1153 ? -7.269 -42.571 -24.073 1.00 85.75 1153 SER A C 1
ATOM 9236 O O . SER A 1 1153 ? -6.312 -43.252 -23.710 1.00 85.75 1153 SER A O 1
ATOM 9238 N N . GLU A 1 1154 ? -7.200 -41.775 -25.131 1.00 78.69 1154 GLU A N 1
ATOM 9239 C CA . GLU A 1 1154 ? -6.027 -41.774 -25.998 1.00 78.69 1154 GLU A CA 1
ATOM 9240 C C . GLU A 1 1154 ? -4.914 -40.811 -25.528 1.00 78.69 1154 GLU A C 1
ATOM 9242 O O . GLU A 1 1154 ? -3.841 -40.743 -26.137 1.00 78.69 1154 GLU A O 1
ATOM 9247 N N . HIS A 1 1155 ? -5.182 -40.085 -24.438 1.00 76.00 1155 HIS A N 1
ATOM 9248 C CA . HIS A 1 1155 ? -4.345 -39.089 -23.768 1.00 76.00 1155 HIS A CA 1
ATOM 9249 C C . HIS A 1 1155 ? -4.562 -39.151 -22.238 1.00 76.00 1155 HIS A C 1
ATOM 9251 O O . HIS A 1 1155 ? -5.572 -39.730 -21.798 1.00 76.00 1155 HIS A O 1
ATOM 9257 N N . PRO A 1 1156 ? -3.662 -38.549 -21.431 1.00 84.00 1156 PRO A N 1
ATOM 9258 C CA . PRO A 1 1156 ? -3.908 -38.341 -20.010 1.00 84.00 1156 PRO A CA 1
ATOM 9259 C C . PRO A 1 1156 ? -5.172 -37.499 -19.809 1.00 84.00 1156 PRO A C 1
ATOM 9261 O O . PRO A 1 1156 ? -5.424 -36.542 -20.544 1.00 84.00 1156 PRO A O 1
ATOM 9264 N N . VAL A 1 1157 ? -5.978 -37.855 -18.816 1.00 87.19 1157 VAL A N 1
ATOM 9265 C CA . VAL A 1 1157 ? -7.170 -37.100 -18.409 1.00 87.19 1157 VAL A CA 1
ATOM 9266 C C . VAL A 1 1157 ? -6.877 -36.111 -17.278 1.00 87.19 1157 VAL A C 1
ATOM 9268 O O . VAL A 1 1157 ? -7.689 -35.224 -17.038 1.00 87.19 1157 VAL A O 1
ATOM 9271 N N . PHE A 1 1158 ? -5.730 -36.245 -16.601 1.00 88.69 1158 PHE A N 1
ATOM 9272 C CA . PHE A 1 1158 ? -5.258 -35.334 -15.555 1.00 88.69 1158 PHE A CA 1
ATOM 9273 C C . PHE A 1 1158 ? -3.741 -35.470 -15.369 1.00 88.69 1158 PHE A C 1
ATOM 9275 O O . PHE A 1 1158 ? -3.208 -36.570 -15.479 1.00 88.69 1158 PHE A O 1
ATOM 9282 N N . GLN A 1 1159 ? -3.024 -34.376 -15.125 1.00 86.12 1159 GLN A N 1
ATOM 9283 C CA . GLN A 1 1159 ? -1.557 -34.351 -15.212 1.00 86.12 1159 GLN A CA 1
ATOM 9284 C C . GLN A 1 1159 ? -0.961 -33.096 -14.561 1.00 86.12 1159 GLN A C 1
ATOM 9286 O O . GLN A 1 1159 ? -1.704 -32.184 -14.207 1.00 86.12 1159 GLN A O 1
ATOM 9291 N N . SER A 1 1160 ? 0.368 -33.046 -14.421 1.00 84.94 1160 SER A N 1
ATOM 9292 C CA . SER A 1 1160 ? 1.118 -31.918 -13.851 1.00 84.94 1160 SER A CA 1
ATOM 9293 C C . SER A 1 1160 ? 0.702 -30.554 -14.421 1.00 84.94 1160 SER A C 1
ATOM 9295 O O . SER A 1 1160 ? 0.465 -30.408 -15.618 1.00 84.94 1160 SER A O 1
ATOM 9297 N N . SER A 1 1161 ? 0.658 -29.538 -13.558 1.00 82.31 1161 SER A N 1
ATOM 9298 C CA . SER A 1 1161 ? 0.415 -28.137 -13.900 1.00 82.31 1161 SER A CA 1
ATOM 9299 C C . SER A 1 1161 ? 1.541 -27.272 -13.348 1.00 82.31 1161 SER A C 1
ATOM 9301 O O . SER A 1 1161 ? 1.541 -26.901 -12.173 1.00 82.31 1161 SER A O 1
ATOM 9303 N N . ARG A 1 1162 ? 2.478 -26.888 -14.226 1.00 77.00 1162 ARG A N 1
ATOM 9304 C CA . ARG A 1 1162 ? 3.526 -25.899 -13.914 1.00 77.00 1162 ARG A CA 1
ATOM 9305 C C . ARG A 1 1162 ? 2.935 -24.572 -13.443 1.00 77.00 1162 ARG A C 1
ATOM 9307 O O . ARG A 1 1162 ? 3.427 -24.007 -12.476 1.00 77.00 1162 ARG A O 1
ATOM 9314 N N . LYS A 1 1163 ? 1.845 -24.113 -14.085 1.00 75.44 1163 LYS A N 1
ATOM 9315 C CA . LYS A 1 1163 ? 1.122 -22.873 -13.720 1.00 75.44 1163 LYS A CA 1
ATOM 9316 C C . LYS A 1 1163 ? 0.740 -22.866 -12.241 1.00 75.44 1163 LYS A C 1
ATOM 9318 O O . LYS A 1 1163 ? 0.877 -21.845 -11.584 1.00 75.44 1163 LYS A O 1
ATOM 9323 N N . ASN A 1 1164 ? 0.245 -24.002 -11.757 1.00 81.69 1164 ASN A N 1
ATOM 9324 C CA . ASN A 1 1164 ? -0.332 -24.120 -10.422 1.00 81.69 1164 ASN A CA 1
ATOM 9325 C C . ASN A 1 1164 ? 0.645 -24.775 -9.427 1.00 81.69 1164 ASN A C 1
ATOM 9327 O O . ASN A 1 1164 ? 0.263 -25.070 -8.296 1.00 81.69 1164 ASN A O 1
ATOM 9331 N N . GLY A 1 1165 ? 1.896 -25.020 -9.842 1.00 86.56 1165 GLY A N 1
ATOM 9332 C CA . GLY A 1 1165 ? 2.931 -25.628 -9.007 1.00 86.56 1165 GLY A CA 1
ATOM 9333 C C . GLY A 1 1165 ? 2.572 -27.026 -8.499 1.00 86.56 1165 GLY A C 1
ATOM 9334 O O . GLY A 1 1165 ? 2.892 -27.346 -7.360 1.00 86.56 1165 GLY A O 1
ATOM 9335 N N . GLN A 1 1166 ? 1.866 -27.836 -9.296 1.00 89.50 1166 GLN A N 1
ATOM 9336 C CA . GLN A 1 1166 ? 1.488 -29.207 -8.931 1.00 89.50 1166 GLN A CA 1
ATOM 9337 C C . GLN A 1 1166 ? 2.090 -30.206 -9.917 1.00 89.50 1166 GLN A C 1
ATOM 9339 O O . GLN A 1 1166 ? 1.816 -30.137 -11.115 1.00 89.50 1166 GLN A O 1
ATOM 9344 N N . PHE A 1 1167 ? 2.861 -31.167 -9.420 1.0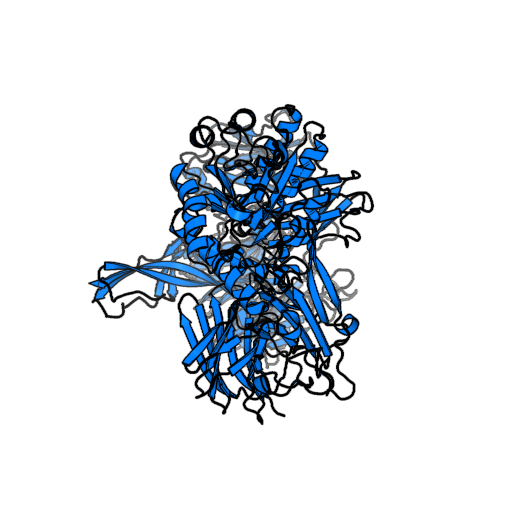0 89.62 1167 PHE A N 1
ATOM 9345 C CA . PHE A 1 1167 ? 3.638 -32.092 -10.242 1.00 89.62 1167 PHE A CA 1
ATOM 9346 C C . PHE A 1 1167 ? 3.393 -33.549 -9.870 1.00 89.62 1167 PHE A C 1
ATOM 9348 O O . PHE A 1 1167 ? 3.236 -33.894 -8.697 1.00 89.62 1167 PHE A O 1
ATOM 9355 N N . GLY A 1 1168 ? 3.391 -34.403 -10.888 1.00 90.50 1168 GLY A N 1
ATOM 9356 C CA . GLY A 1 1168 ? 3.177 -35.834 -10.772 1.00 90.50 1168 GLY A CA 1
ATOM 9357 C C . GLY A 1 1168 ? 1.866 -36.198 -10.078 1.00 90.50 1168 GLY A C 1
ATOM 9358 O O . GLY A 1 1168 ? 1.937 -36.957 -9.106 1.00 90.50 1168 GLY A O 1
ATOM 9359 N N . PRO A 1 1169 ? 0.701 -35.631 -10.466 1.00 92.81 1169 PRO A N 1
ATOM 9360 C CA . PRO A 1 1169 ? -0.549 -36.027 -9.858 1.00 92.81 1169 PRO A CA 1
ATOM 9361 C C . PRO A 1 1169 ? -0.835 -37.489 -10.177 1.00 92.81 1169 PRO A C 1
ATOM 9363 O O . PRO A 1 1169 ? -0.915 -37.889 -11.339 1.00 92.81 1169 PRO A O 1
ATOM 9366 N N . GLY A 1 1170 ? -1.033 -38.283 -9.139 1.00 88.06 1170 GLY A N 1
ATOM 9367 C CA . GLY A 1 1170 ? -1.374 -39.677 -9.319 1.00 88.06 1170 GLY A CA 1
ATOM 9368 C C . GLY A 1 1170 ? -1.769 -40.350 -8.026 1.00 88.06 1170 GLY A C 1
ATOM 9369 O O . GLY A 1 1170 ? -1.986 -39.676 -7.021 1.00 88.06 1170 GLY A O 1
ATOM 9370 N N . HIS A 1 1171 ? -1.968 -41.661 -8.139 1.00 92.31 1171 HIS A N 1
ATOM 9371 C CA . HIS A 1 1171 ? -2.859 -42.496 -7.339 1.00 92.31 1171 HIS A CA 1
ATOM 9372 C C . HIS A 1 1171 ? -4.052 -41.716 -6.772 1.00 92.31 1171 HIS A C 1
ATOM 9374 O O . HIS A 1 1171 ? -3.954 -41.029 -5.753 1.00 92.31 1171 HIS A O 1
ATOM 9380 N N . ASN A 1 1172 ? -5.198 -41.840 -7.433 1.00 95.56 1172 ASN A N 1
ATOM 9381 C CA . ASN A 1 1172 ? -6.405 -41.118 -7.067 1.00 95.56 1172 ASN A CA 1
ATOM 9382 C C . ASN A 1 1172 ? -7.480 -42.031 -6.463 1.00 95.56 1172 ASN A C 1
ATOM 9384 O O . ASN A 1 1172 ? -7.438 -43.247 -6.579 1.00 95.56 1172 ASN A O 1
ATOM 9388 N N . SER A 1 1173 ? -8.487 -41.415 -5.863 1.00 96.94 1173 SER A N 1
ATOM 9389 C CA . SER A 1 1173 ? -9.754 -42.024 -5.478 1.00 96.94 1173 SER A CA 1
ATOM 9390 C C . SER A 1 1173 ? -10.881 -41.003 -5.652 1.00 96.94 1173 SER A C 1
ATOM 9392 O O . SER A 1 1173 ? -10.646 -39.846 -6.018 1.00 96.94 1173 SER A O 1
ATOM 9394 N N . PHE A 1 1174 ? -12.122 -41.431 -5.427 1.00 97.25 1174 PHE A N 1
ATOM 9395 C CA . PHE A 1 1174 ? -13.299 -40.588 -5.606 1.00 97.25 1174 PHE A CA 1
ATOM 9396 C C . PHE A 1 1174 ? -14.178 -40.596 -4.365 1.00 97.25 1174 PHE A C 1
ATOM 9398 O O . PHE A 1 1174 ? -14.440 -41.639 -3.770 1.00 97.25 1174 PHE A O 1
ATOM 9405 N N . THR A 1 1175 ? -14.676 -39.419 -4.009 1.00 96.62 1175 THR A N 1
ATOM 9406 C CA . THR A 1 1175 ? -15.654 -39.225 -2.941 1.00 96.62 1175 THR A CA 1
ATOM 9407 C C . THR A 1 1175 ? -16.696 -38.199 -3.378 1.00 96.62 1175 THR A C 1
ATOM 9409 O O . THR A 1 1175 ? -16.696 -37.742 -4.522 1.00 96.62 1175 THR A O 1
ATOM 9412 N N . LYS A 1 1176 ? -17.610 -37.846 -2.477 1.00 95.38 1176 LYS A N 1
ATOM 9413 C CA . LYS A 1 1176 ? -18.571 -36.765 -2.692 1.00 95.38 1176 LYS A CA 1
ATOM 9414 C C . LYS A 1 1176 ? -18.421 -35.688 -1.640 1.00 95.38 1176 LYS A C 1
ATOM 9416 O O . LYS A 1 1176 ? -18.316 -36.032 -0.466 1.00 95.38 1176 LYS A O 1
ATOM 9421 N N . ASP A 1 1177 ? -18.498 -34.427 -2.035 1.00 94.25 1177 ASP A N 1
ATOM 9422 C CA . ASP A 1 1177 ? -18.559 -33.314 -1.086 1.00 94.25 1177 ASP A CA 1
ATOM 9423 C C . ASP A 1 1177 ? -19.900 -33.274 -0.328 1.00 94.25 1177 ASP A C 1
ATOM 9425 O O . ASP A 1 1177 ? -20.786 -34.128 -0.486 1.00 94.25 1177 ASP A O 1
ATOM 9429 N N . GLU A 1 1178 ? -20.037 -32.296 0.559 1.00 90.69 1178 GLU A N 1
ATOM 9430 C CA . GLU A 1 1178 ? -21.221 -32.040 1.376 1.00 90.69 1178 GLU A CA 1
ATOM 9431 C C . GLU A 1 1178 ? -22.467 -31.710 0.536 1.00 90.69 1178 GLU A C 1
ATOM 9433 O O . GLU A 1 1178 ? -23.579 -31.998 0.983 1.00 90.69 1178 GLU A O 1
ATOM 9438 N N . GLU A 1 1179 ? -22.288 -31.186 -0.678 1.00 86.88 1179 GLU A N 1
ATOM 9439 C CA . GLU A 1 1179 ? -23.352 -30.811 -1.619 1.00 86.88 1179 GLU A CA 1
ATOM 9440 C C . GLU A 1 1179 ? -23.733 -31.959 -2.577 1.00 86.88 1179 GLU A C 1
ATOM 9442 O O . GLU A 1 1179 ? -24.794 -31.937 -3.203 1.00 86.88 1179 GLU A O 1
ATOM 9447 N N . GLY A 1 1180 ? -22.926 -33.022 -2.628 1.00 90.00 1180 GLY A N 1
ATOM 9448 C CA . GLY A 1 1180 ? -23.134 -34.216 -3.447 1.00 90.00 1180 GLY A CA 1
ATOM 9449 C C . GLY A 1 1180 ? -22.366 -34.231 -4.774 1.00 90.00 1180 GLY A C 1
ATOM 9450 O O . GLY A 1 1180 ? -22.532 -35.193 -5.544 1.00 90.00 1180 GLY A O 1
ATOM 9451 N N . HIS A 1 1181 ? -21.524 -33.228 -5.037 1.00 91.81 1181 HIS A N 1
ATOM 9452 C CA . HIS A 1 1181 ? -20.622 -33.202 -6.187 1.00 91.81 1181 HIS A CA 1
ATOM 9453 C C . HIS A 1 1181 ? -19.559 -34.288 -6.062 1.00 91.81 1181 HIS A C 1
ATOM 9455 O O . HIS A 1 1181 ? -19.165 -34.662 -4.959 1.00 91.81 1181 HIS A O 1
ATOM 9461 N N . ASP A 1 1182 ? -19.100 -34.809 -7.199 1.00 95.69 1182 ASP A N 1
ATOM 9462 C CA . ASP A 1 1182 ? -17.987 -35.757 -7.203 1.00 95.69 1182 ASP A CA 1
ATOM 9463 C C . ASP A 1 1182 ? -16.671 -35.001 -7.010 1.00 95.69 1182 ASP A C 1
ATOM 9465 O O . ASP A 1 1182 ? -16.418 -33.988 -7.664 1.00 95.69 1182 ASP A O 1
ATOM 9469 N N . VAL A 1 1183 ? -15.836 -35.510 -6.111 1.00 96.31 1183 VAL A N 1
ATOM 9470 C CA . VAL A 1 1183 ? -14.523 -34.959 -5.774 1.00 96.31 1183 VAL A CA 1
ATOM 9471 C C . VAL A 1 1183 ? -13.479 -36.034 -6.021 1.00 96.31 1183 VAL A C 1
ATOM 9473 O O . VAL A 1 1183 ? -13.601 -37.162 -5.540 1.00 96.31 1183 VAL A O 1
ATOM 9476 N N . MET A 1 1184 ? -12.442 -35.675 -6.766 1.00 96.94 1184 MET A N 1
ATOM 9477 C CA . MET A 1 1184 ? -11.230 -36.462 -6.893 1.00 96.94 1184 MET A CA 1
ATOM 9478 C C . MET A 1 1184 ? -10.312 -36.165 -5.713 1.00 96.94 1184 MET A C 1
ATOM 9480 O O . MET A 1 1184 ? -10.018 -35.010 -5.405 1.00 96.94 1184 MET A O 1
ATOM 9484 N N . VAL A 1 1185 ? -9.833 -37.226 -5.084 1.00 97.44 1185 VAL A N 1
ATOM 9485 C CA . VAL A 1 1185 ? -8.759 -37.184 -4.095 1.00 97.44 1185 VAL A CA 1
ATOM 9486 C C . VAL A 1 1185 ? -7.533 -37.755 -4.782 1.00 97.44 1185 VAL A C 1
ATOM 9488 O O . VAL A 1 1185 ? -7.617 -38.831 -5.358 1.00 97.44 1185 VAL A O 1
ATOM 9491 N N . TYR A 1 1186 ? -6.413 -37.054 -4.779 1.00 96.69 1186 TYR A N 1
ATOM 9492 C CA . TYR A 1 1186 ? -5.196 -37.498 -5.464 1.00 96.69 1186 TYR A CA 1
ATOM 9493 C C . TYR A 1 1186 ? -3.976 -37.001 -4.708 1.00 96.69 1186 TYR A C 1
ATOM 9495 O O . TYR A 1 1186 ? -4.101 -36.083 -3.900 1.00 96.69 1186 TYR A O 1
ATOM 9503 N N . HIS A 1 1187 ? -2.801 -37.583 -4.939 1.00 95.31 1187 HIS A N 1
ATOM 9504 C CA . HIS A 1 1187 ? -1.573 -36.970 -4.445 1.00 95.31 1187 HIS A CA 1
ATOM 9505 C C . HIS A 1 1187 ? -0.882 -36.162 -5.534 1.00 95.31 1187 HIS A C 1
ATOM 9507 O O . HIS A 1 1187 ? -0.923 -36.540 -6.699 1.00 95.31 1187 HIS A O 1
ATOM 9513 N N . ALA A 1 1188 ? -0.203 -35.085 -5.153 1.00 94.00 1188 ALA A N 1
ATOM 9514 C CA . ALA A 1 1188 ? 0.693 -34.330 -6.027 1.00 94.00 1188 ALA A CA 1
ATOM 9515 C C . ALA A 1 1188 ? 1.859 -33.731 -5.228 1.00 94.00 1188 ALA A C 1
ATOM 9517 O O . ALA A 1 1188 ? 1.859 -33.745 -3.994 1.00 94.00 1188 ALA A O 1
ATOM 9518 N N . ARG A 1 1189 ? 2.861 -33.219 -5.948 1.00 91.00 1189 ARG A N 1
ATOM 9519 C CA . ARG A 1 1189 ? 4.068 -32.580 -5.406 1.00 91.00 1189 ARG A CA 1
ATOM 9520 C C . ARG A 1 1189 ? 4.089 -31.089 -5.713 1.00 91.00 1189 ARG A C 1
ATOM 9522 O O . ARG A 1 1189 ? 3.574 -30.676 -6.745 1.00 91.00 1189 ARG A O 1
ATOM 9529 N N . GLN A 1 1190 ? 4.757 -30.308 -4.867 1.00 89.56 1190 GLN A N 1
ATOM 9530 C CA . GLN A 1 1190 ? 4.951 -28.863 -5.069 1.00 89.56 1190 GLN A CA 1
ATOM 9531 C C . GLN A 1 1190 ? 6.294 -28.513 -5.729 1.00 89.56 1190 GLN A C 1
ATOM 9533 O O . GLN A 1 1190 ? 6.554 -27.352 -6.028 1.00 89.56 1190 GLN A O 1
ATOM 9538 N N . GLU A 1 1191 ? 7.137 -29.514 -5.991 1.00 83.75 1191 GLU A N 1
ATOM 9539 C CA . GLU A 1 1191 ? 8.405 -29.358 -6.704 1.00 83.75 1191 GLU A CA 1
ATOM 9540 C C . GLU A 1 1191 ? 8.447 -30.254 -7.943 1.00 83.75 1191 GLU A C 1
ATOM 9542 O O . GLU A 1 1191 ? 8.007 -31.407 -7.915 1.00 83.75 1191 GLU A O 1
ATOM 9547 N N . GLU A 1 1192 ? 9.023 -29.729 -9.021 1.00 85.25 1192 GLU A N 1
ATOM 9548 C CA . GLU A 1 1192 ? 9.234 -30.462 -10.263 1.00 85.25 1192 GLU A CA 1
ATOM 9549 C C . GLU A 1 1192 ? 10.578 -31.200 -10.225 1.00 85.25 1192 GLU A C 1
ATOM 9551 O O . GLU A 1 1192 ? 11.636 -30.578 -10.300 1.00 85.25 1192 GLU A O 1
ATOM 9556 N N . ARG A 1 1193 ? 10.546 -32.531 -10.091 1.00 79.19 1193 ARG A N 1
ATOM 9557 C CA . ARG A 1 1193 ? 11.739 -33.397 -10.072 1.00 79.19 1193 ARG A CA 1
ATOM 9558 C C . ARG A 1 1193 ? 11.522 -34.641 -10.925 1.00 79.19 1193 ARG A C 1
ATOM 9560 O O . ARG A 1 1193 ? 10.410 -35.172 -10.961 1.00 79.19 1193 ARG A O 1
ATOM 9567 N N . TYR A 1 1194 ? 12.584 -35.126 -11.563 1.00 77.12 1194 TYR A N 1
ATOM 9568 C CA . TYR A 1 1194 ? 12.532 -36.250 -12.500 1.00 77.12 1194 TYR A CA 1
ATOM 9569 C C . TYR A 1 1194 ? 13.459 -37.391 -12.073 1.00 77.12 1194 TYR A C 1
ATOM 9571 O O . TYR A 1 1194 ? 14.510 -37.186 -11.479 1.00 77.12 1194 TYR A O 1
ATOM 9579 N N . LEU A 1 1195 ? 13.114 -38.622 -12.440 1.00 70.75 1195 LEU A N 1
ATOM 9580 C CA . LEU A 1 1195 ? 13.872 -39.854 -12.185 1.00 70.75 1195 LEU A CA 1
ATOM 9581 C C . LEU A 1 1195 ? 15.306 -39.829 -12.725 1.00 70.75 1195 LEU A C 1
ATOM 9583 O O . LEU A 1 1195 ? 16.143 -40.616 -12.284 1.00 70.75 1195 LEU A O 1
ATOM 9587 N N . VAL A 1 1196 ? 15.579 -38.973 -13.711 1.00 67.19 1196 VAL A N 1
ATOM 9588 C CA . VAL A 1 1196 ? 16.916 -38.794 -14.287 1.00 67.19 1196 VAL A CA 1
ATOM 9589 C C . VAL A 1 1196 ? 17.843 -37.967 -13.395 1.00 67.19 1196 VAL A C 1
ATOM 9591 O O . VAL A 1 1196 ? 19.056 -37.991 -13.611 1.00 67.19 1196 VAL A O 1
ATOM 9594 N N . ASP A 1 1197 ? 17.301 -37.276 -12.391 1.00 71.75 1197 ASP A N 1
ATOM 9595 C CA . ASP A 1 1197 ? 18.070 -36.454 -11.466 1.00 71.75 1197 ASP A CA 1
ATOM 9596 C C . ASP A 1 1197 ? 18.909 -37.345 -10.539 1.00 71.75 1197 ASP A C 1
ATOM 9598 O O . ASP A 1 1197 ? 18.428 -38.310 -9.933 1.00 71.75 1197 ASP A O 1
ATOM 9602 N N . GLU A 1 1198 ? 20.204 -37.040 -10.430 1.00 74.50 1198 GLU A N 1
ATOM 9603 C CA . GLU A 1 1198 ? 21.158 -37.892 -9.722 1.00 74.50 1198 GLU A CA 1
ATOM 9604 C C . GLU A 1 1198 ? 20.771 -38.054 -8.240 1.00 74.50 1198 GLU A C 1
ATOM 9606 O O . GLU A 1 1198 ? 20.765 -37.103 -7.461 1.00 74.50 1198 GLU A O 1
ATOM 9611 N N . GLY A 1 1199 ? 20.454 -39.289 -7.838 1.00 72.44 1199 GLY A N 1
ATOM 9612 C CA . GLY A 1 1199 ? 20.087 -39.625 -6.459 1.00 72.44 1199 GLY A CA 1
ATOM 9613 C C . GLY A 1 1199 ? 18.605 -39.447 -6.109 1.00 72.44 1199 GLY A C 1
ATOM 9614 O O . GLY A 1 1199 ? 18.231 -39.783 -4.984 1.00 72.44 1199 GLY A O 1
ATOM 9615 N N . TYR A 1 1200 ? 17.756 -38.988 -7.036 1.00 80.44 1200 TYR A N 1
ATOM 9616 C CA . TYR A 1 1200 ? 16.313 -38.897 -6.809 1.00 80.44 1200 TYR A CA 1
ATOM 9617 C C . TYR A 1 1200 ? 15.634 -40.269 -6.937 1.00 80.44 1200 TYR A C 1
ATOM 9619 O O . TYR A 1 1200 ? 15.860 -41.023 -7.884 1.00 80.44 1200 TYR A O 1
ATOM 9627 N N . GLN A 1 1201 ? 14.797 -40.614 -5.957 1.00 85.31 1201 GLN A N 1
ATOM 9628 C CA . GLN A 1 1201 ? 13.972 -41.820 -5.975 1.00 85.31 1201 GLN A CA 1
ATOM 9629 C C . GLN A 1 1201 ? 12.548 -41.452 -5.528 1.00 85.31 1201 GLN A C 1
ATOM 9631 O O . GLN A 1 1201 ? 12.317 -41.337 -4.321 1.00 85.31 1201 GLN A O 1
ATOM 9636 N N . PRO A 1 1202 ? 11.589 -41.286 -6.459 1.00 83.62 1202 PRO A N 1
ATOM 9637 C CA . PRO A 1 1202 ? 10.254 -40.762 -6.160 1.00 83.62 1202 PRO A CA 1
ATOM 9638 C C . PRO A 1 1202 ? 9.442 -41.634 -5.194 1.00 83.62 1202 PRO A C 1
ATOM 9640 O O . PRO A 1 1202 ? 8.550 -41.126 -4.518 1.00 83.62 1202 PRO A O 1
ATOM 9643 N N . LEU A 1 1203 ? 9.754 -42.932 -5.082 1.00 82.88 1203 LEU A N 1
ATOM 9644 C CA . LEU A 1 1203 ? 9.091 -43.836 -4.132 1.00 82.88 1203 LEU A CA 1
ATOM 9645 C C . LEU A 1 1203 ? 9.410 -43.504 -2.666 1.00 82.88 1203 LEU A C 1
ATOM 9647 O O . LEU A 1 1203 ? 8.605 -43.784 -1.777 1.00 82.88 1203 LEU A O 1
ATOM 9651 N N . TYR A 1 1204 ? 10.565 -42.890 -2.408 1.00 79.06 1204 TYR A N 1
ATOM 9652 C CA . TYR A 1 1204 ? 10.988 -42.445 -1.080 1.00 79.06 1204 TYR A CA 1
ATOM 9653 C C . TYR A 1 1204 ? 10.956 -40.922 -0.973 1.00 79.06 1204 TYR A C 1
ATOM 9655 O O . TYR A 1 1204 ? 11.781 -40.346 -0.278 1.00 79.06 1204 TYR A O 1
ATOM 9663 N N . ASP A 1 1205 ? 10.042 -40.268 -1.683 1.00 77.88 1205 ASP A N 1
ATOM 9664 C CA . ASP A 1 1205 ? 9.835 -38.827 -1.624 1.00 77.88 1205 ASP A CA 1
ATOM 9665 C C . ASP A 1 1205 ? 8.641 -38.514 -0.712 1.00 77.88 1205 ASP A C 1
ATOM 9667 O O . ASP A 1 1205 ? 7.516 -38.947 -0.980 1.00 77.88 1205 ASP A O 1
ATOM 9671 N N . ALA A 1 1206 ? 8.881 -37.768 0.371 1.00 79.12 1206 ALA A N 1
ATOM 9672 C CA . ALA A 1 1206 ? 7.820 -37.322 1.273 1.00 79.12 1206 ALA A CA 1
ATOM 9673 C C . ALA A 1 1206 ? 6.949 -36.212 0.654 1.00 79.12 1206 ALA A C 1
ATOM 9675 O O . ALA A 1 1206 ? 5.877 -35.929 1.177 1.00 79.12 1206 ALA A O 1
ATOM 9676 N N . GLY A 1 1207 ? 7.360 -35.594 -0.457 1.00 82.56 1207 GLY A N 1
ATOM 9677 C CA . GLY A 1 1207 ? 6.650 -34.495 -1.116 1.00 82.56 1207 GLY A CA 1
ATOM 9678 C C . GLY A 1 1207 ? 5.318 -34.868 -1.776 1.00 82.56 1207 GLY A C 1
ATOM 9679 O O . GLY A 1 1207 ? 4.675 -33.995 -2.348 1.00 82.56 1207 GLY A O 1
ATOM 9680 N N . ARG A 1 1208 ? 4.889 -36.137 -1.717 1.00 89.75 1208 ARG A N 1
ATOM 9681 C CA . ARG A 1 1208 ? 3.565 -36.577 -2.180 1.00 89.75 1208 ARG A CA 1
ATOM 9682 C C . ARG A 1 1208 ? 2.509 -36.257 -1.124 1.00 89.75 1208 ARG A C 1
ATOM 9684 O O . ARG A 1 1208 ? 2.368 -36.972 -0.130 1.00 89.75 1208 ARG A O 1
ATOM 9691 N N . ASN A 1 1209 ? 1.775 -35.177 -1.351 1.00 93.62 1209 ASN A N 1
ATOM 9692 C CA . ASN A 1 1209 ? 0.747 -34.692 -0.438 1.00 93.62 1209 ASN A CA 1
ATOM 9693 C C . ASN A 1 1209 ? -0.643 -34.972 -1.010 1.00 93.62 1209 ASN A C 1
ATOM 9695 O O . ASN A 1 1209 ? -0.824 -34.882 -2.222 1.00 93.62 1209 ASN A O 1
ATOM 9699 N N . ALA A 1 1210 ? -1.608 -35.307 -0.152 1.00 95.62 1210 ALA A N 1
ATOM 9700 C CA . ALA A 1 1210 ? -2.990 -35.530 -0.554 1.00 95.62 1210 ALA A CA 1
ATOM 9701 C C . ALA A 1 1210 ? -3.672 -34.196 -0.872 1.00 95.62 1210 ALA A C 1
ATOM 9703 O O . ALA A 1 1210 ? -3.528 -33.228 -0.125 1.00 95.62 1210 ALA A O 1
ATOM 9704 N N . THR A 1 1211 ? -4.459 -34.182 -1.939 1.00 96.06 1211 THR A N 1
ATOM 9705 C CA . THR A 1 1211 ? -5.062 -33.000 -2.556 1.00 96.06 1211 THR A CA 1
ATOM 9706 C C . THR A 1 1211 ? -6.493 -33.332 -2.990 1.00 96.06 1211 THR A C 1
ATOM 9708 O O . THR A 1 1211 ? -6.797 -34.477 -3.337 1.00 96.06 1211 THR A O 1
ATOM 9711 N N . LEU A 1 1212 ? -7.383 -32.341 -2.953 1.00 95.56 1212 LEU A N 1
ATOM 9712 C CA . LEU A 1 1212 ? -8.792 -32.453 -3.336 1.00 95.56 1212 LEU A CA 1
ATOM 9713 C C . LEU A 1 1212 ? -9.104 -31.602 -4.559 1.00 95.56 1212 LEU A C 1
ATOM 9715 O O . LEU A 1 1212 ? -8.600 -30.489 -4.694 1.00 95.56 1212 LEU A O 1
ATOM 9719 N N . MET A 1 1213 ? -9.986 -32.092 -5.424 1.00 92.00 1213 MET A N 1
ATOM 9720 C CA . MET A 1 1213 ? -10.464 -31.326 -6.568 1.00 92.00 1213 MET A CA 1
ATOM 9721 C C . MET A 1 1213 ? -11.862 -31.759 -7.004 1.00 92.00 1213 MET A C 1
ATOM 9723 O O . MET A 1 1213 ? -12.143 -32.951 -7.105 1.00 92.00 1213 MET A O 1
ATOM 9727 N N . ARG A 1 1214 ? -12.738 -30.797 -7.308 1.00 92.25 1214 ARG A N 1
ATOM 9728 C CA . ARG A 1 1214 ? -14.063 -31.076 -7.879 1.00 92.25 1214 ARG A CA 1
ATOM 9729 C C . ARG A 1 1214 ? -13.942 -31.665 -9.287 1.00 92.25 1214 ARG A C 1
ATOM 9731 O O . ARG A 1 1214 ? -13.150 -31.194 -10.099 1.00 92.25 1214 ARG A O 1
ATOM 9738 N N . ILE A 1 1215 ? -14.774 -32.663 -9.578 1.00 93.94 1215 ILE A N 1
ATOM 9739 C CA . ILE A 1 1215 ? -14.951 -33.225 -10.918 1.00 93.94 1215 ILE A CA 1
ATOM 9740 C C . ILE A 1 1215 ? -16.130 -32.532 -11.591 1.00 93.94 1215 ILE A C 1
ATOM 9742 O O . ILE A 1 1215 ? -17.235 -32.492 -11.043 1.00 93.94 1215 ILE A O 1
ATOM 9746 N N . TYR A 1 1216 ? -15.884 -32.049 -12.802 1.00 92.56 1216 TYR A N 1
ATOM 9747 C CA . TYR A 1 1216 ? -16.900 -31.496 -13.685 1.00 92.56 1216 TYR A CA 1
ATOM 9748 C C . TYR A 1 1216 ? -17.364 -32.552 -14.697 1.00 92.56 1216 TYR A C 1
ATOM 9750 O O . TYR A 1 1216 ? -16.706 -33.575 -14.886 1.00 92.56 1216 TYR A O 1
ATOM 9758 N N . TRP A 1 1217 ? -18.491 -32.336 -15.369 1.00 92.19 1217 TRP A N 1
ATOM 9759 C CA . TRP A 1 1217 ? -19.092 -33.317 -16.281 1.00 92.19 1217 TRP A CA 1
ATOM 9760 C C . TRP A 1 1217 ? -19.366 -32.732 -17.663 1.00 92.19 1217 TRP A C 1
ATOM 9762 O O . TRP A 1 1217 ? -20.104 -31.763 -17.809 1.00 92.19 1217 TRP A O 1
ATOM 9772 N N . ASN A 1 1218 ? -18.797 -33.355 -18.695 1.00 87.44 1218 ASN A N 1
ATOM 9773 C CA . ASN A 1 1218 ? -19.042 -32.967 -20.083 1.00 87.44 1218 ASN A CA 1
ATOM 9774 C C . ASN A 1 1218 ? -20.463 -33.371 -20.526 1.00 87.44 1218 ASN A C 1
ATOM 9776 O O . ASN A 1 1218 ? -21.061 -34.304 -19.981 1.00 87.44 1218 ASN A O 1
ATOM 9780 N N . GLU A 1 1219 ? -20.984 -32.732 -21.580 1.00 84.94 1219 GLU A N 1
ATOM 9781 C CA . GLU A 1 1219 ? -22.323 -33.025 -22.125 1.00 84.94 1219 GLU A CA 1
ATOM 9782 C C . GLU A 1 1219 ? -22.513 -34.490 -22.572 1.00 84.94 1219 GLU A C 1
ATOM 9784 O O . GLU A 1 1219 ? -23.632 -35.005 -22.551 1.00 84.94 1219 GLU A O 1
ATOM 9789 N N . ASP A 1 1220 ? -21.438 -35.183 -22.963 1.00 85.25 1220 ASP A N 1
ATOM 9790 C CA . ASP A 1 1220 ? -21.469 -36.598 -23.365 1.00 85.25 1220 ASP A CA 1
ATOM 9791 C C . ASP A 1 1220 ? -21.486 -37.584 -22.176 1.00 85.25 1220 ASP A C 1
ATOM 9793 O O . ASP A 1 1220 ? -21.518 -38.807 -22.361 1.00 85.25 1220 ASP A O 1
ATOM 9797 N N . GLY A 1 1221 ? -21.493 -37.049 -20.953 1.00 88.38 1221 GLY A N 1
ATOM 9798 C CA . GLY A 1 1221 ? -21.548 -37.791 -19.704 1.00 88.38 1221 GLY A CA 1
ATOM 9799 C C . GLY A 1 1221 ? -20.194 -38.282 -19.193 1.00 88.38 1221 GLY A C 1
ATOM 9800 O O . GLY A 1 1221 ? -20.192 -39.017 -18.204 1.00 88.38 1221 GLY A O 1
ATOM 9801 N N . THR A 1 1222 ? -19.076 -37.909 -19.829 1.00 90.56 1222 THR A N 1
ATOM 9802 C CA . THR A 1 1222 ? -17.711 -38.208 -19.357 1.00 90.56 1222 THR A CA 1
ATOM 9803 C C . THR A 1 1222 ? -17.228 -37.201 -18.299 1.00 90.56 1222 THR A C 1
ATOM 9805 O O . THR A 1 1222 ? -17.658 -36.042 -18.322 1.00 90.56 1222 THR A O 1
ATOM 9808 N N . PRO A 1 1223 ? -16.354 -37.610 -17.357 1.00 93.00 1223 PRO A N 1
ATOM 9809 C CA . PRO A 1 1223 ? -15.793 -36.697 -16.368 1.00 93.00 1223 PRO A CA 1
ATOM 9810 C C . PRO A 1 1223 ? -14.767 -35.746 -16.998 1.00 93.00 1223 PRO A C 1
ATOM 9812 O O . PRO A 1 1223 ? -14.047 -36.094 -17.934 1.00 93.00 1223 PRO A O 1
ATOM 9815 N N . ASN A 1 1224 ? -14.679 -34.547 -16.435 1.00 89.81 1224 ASN A N 1
ATOM 9816 C CA . ASN A 1 1224 ? -13.688 -33.527 -16.724 1.00 89.81 1224 ASN A CA 1
ATOM 9817 C C . ASN A 1 1224 ? -12.968 -33.172 -15.418 1.00 89.81 1224 ASN A C 1
ATOM 9819 O O . ASN A 1 1224 ? -13.558 -32.612 -14.493 1.00 89.81 1224 ASN A O 1
ATOM 9823 N N . PHE A 1 1225 ? -11.689 -33.527 -15.348 1.00 89.38 1225 PHE A N 1
ATOM 9824 C CA . PHE A 1 1225 ? -10.868 -33.340 -14.155 1.00 89.38 1225 PHE A CA 1
ATOM 9825 C C . PHE A 1 1225 ? -10.214 -31.951 -14.085 1.00 89.38 1225 PHE A C 1
ATOM 9827 O O . PHE A 1 1225 ? -9.474 -31.698 -13.143 1.00 89.38 1225 PHE A O 1
ATOM 9834 N N . SER A 1 1226 ? -10.489 -31.046 -15.039 1.00 87.88 1226 SER A N 1
ATOM 9835 C CA . SER A 1 1226 ? -9.894 -29.701 -15.121 1.00 87.88 1226 SER A CA 1
ATOM 9836 C C . SER A 1 1226 ? -8.352 -29.766 -14.986 1.00 87.88 1226 SER A C 1
ATOM 9838 O O . SER A 1 1226 ? -7.731 -30.685 -15.525 1.00 87.88 1226 SER A O 1
ATOM 9840 N N . VAL A 1 1227 ? -7.704 -28.801 -14.327 1.00 87.00 1227 VAL A N 1
ATOM 9841 C CA . VAL A 1 1227 ? -6.252 -28.780 -14.062 1.00 87.00 1227 VAL A CA 1
ATOM 9842 C C . VAL A 1 1227 ? -5.964 -28.785 -12.555 1.00 87.00 1227 VAL A C 1
ATOM 9844 O O . VAL A 1 1227 ? -6.724 -28.161 -11.818 1.00 87.00 1227 VAL A O 1
ATOM 9847 N N . PRO A 1 1228 ? -4.871 -29.415 -12.071 1.00 89.00 1228 PRO A N 1
ATOM 9848 C CA . PRO A 1 1228 ? -4.542 -29.427 -10.645 1.00 89.00 1228 PRO A CA 1
ATOM 9849 C C . PRO A 1 1228 ? -4.585 -28.033 -10.025 1.00 89.00 1228 PRO A C 1
ATOM 9851 O O . PRO A 1 1228 ? -3.941 -27.123 -10.547 1.00 89.00 1228 PRO A O 1
ATOM 9854 N N . ILE A 1 1229 ? -5.315 -27.855 -8.927 1.00 85.88 1229 ILE A N 1
ATOM 9855 C CA . ILE A 1 1229 ? -5.465 -26.539 -8.294 1.00 85.88 1229 ILE A CA 1
ATOM 9856 C C . ILE A 1 1229 ? -4.224 -26.163 -7.469 1.00 85.88 1229 ILE A C 1
ATOM 9858 O O . ILE A 1 1229 ? -3.536 -27.056 -6.967 1.00 85.88 1229 ILE A O 1
ATOM 9862 N N . PRO A 1 1230 ? -3.886 -24.864 -7.360 1.00 86.88 1230 PRO A N 1
ATOM 9863 C CA . PRO A 1 1230 ? -2.687 -24.428 -6.652 1.00 86.88 1230 PRO A CA 1
ATOM 9864 C C . PRO A 1 1230 ? -2.773 -24.699 -5.149 1.00 86.88 1230 PRO A C 1
ATOM 9866 O O . PRO A 1 1230 ? -3.861 -24.837 -4.583 1.00 86.88 1230 PRO A O 1
ATOM 9869 N N . SER A 1 1231 ? -1.607 -24.749 -4.503 1.00 87.75 1231 SER A N 1
ATOM 9870 C CA . SER A 1 1231 ? -1.529 -24.864 -3.049 1.00 87.75 1231 SER A CA 1
ATOM 9871 C C . SER A 1 1231 ? -2.053 -23.594 -2.378 1.00 87.75 1231 SER A C 1
ATOM 9873 O O . SER A 1 1231 ? -1.747 -22.486 -2.817 1.00 87.75 1231 SER A O 1
ATOM 9875 N N . GLY A 1 1232 ? -2.801 -23.741 -1.291 1.00 86.06 1232 GLY A N 1
ATOM 9876 C CA . GLY A 1 1232 ? -3.384 -22.623 -0.564 1.00 86.06 1232 GLY A CA 1
ATOM 9877 C C . GLY A 1 1232 ? -4.347 -23.070 0.528 1.00 86.06 1232 GLY A C 1
ATOM 9878 O O . GLY A 1 1232 ? -4.762 -24.229 0.593 1.00 86.06 1232 GLY A O 1
ATOM 9879 N N . LYS A 1 1233 ? -4.699 -22.128 1.404 1.00 85.06 1233 LYS A N 1
ATOM 9880 C CA . LYS A 1 1233 ? -5.756 -22.324 2.398 1.00 85.06 1233 LYS A CA 1
ATOM 9881 C C . LYS A 1 1233 ? -7.115 -22.314 1.696 1.00 85.06 1233 LYS A C 1
ATOM 9883 O O . LYS A 1 1233 ? -7.331 -21.495 0.802 1.00 85.06 1233 LYS A O 1
ATOM 9888 N N . GLY A 1 1234 ? -8.014 -23.195 2.124 1.00 83.69 1234 GLY A N 1
ATOM 9889 C CA . GLY A 1 1234 ? -9.367 -23.253 1.595 1.00 83.69 1234 GLY A CA 1
ATOM 9890 C C . GLY A 1 1234 ? -10.106 -21.940 1.826 1.00 83.69 1234 GLY A C 1
ATOM 9891 O O . GLY A 1 1234 ? -10.039 -21.359 2.914 1.00 83.69 1234 GLY A O 1
ATOM 9892 N N . HIS A 1 1235 ? -10.758 -21.452 0.780 1.00 85.00 1235 HIS A N 1
ATOM 9893 C CA . HIS A 1 1235 ? -11.521 -20.212 0.787 1.00 85.00 1235 HIS A CA 1
ATOM 9894 C C . HIS A 1 1235 ? -12.576 -20.246 -0.317 1.00 85.00 1235 HIS A C 1
ATOM 9896 O O . HIS A 1 1235 ? -12.482 -21.014 -1.275 1.00 85.00 1235 HIS A O 1
ATOM 9902 N N . ASP A 1 1236 ? -13.582 -19.397 -0.167 1.00 86.50 1236 ASP A N 1
ATOM 9903 C CA . ASP A 1 1236 ? -14.626 -19.233 -1.162 1.00 86.50 1236 ASP A CA 1
ATOM 9904 C C . ASP A 1 1236 ? -14.219 -18.134 -2.148 1.00 86.50 1236 ASP A C 1
ATOM 9906 O O . ASP A 1 1236 ? -13.900 -17.014 -1.744 1.00 86.50 1236 ASP A O 1
ATOM 9910 N N . ILE A 1 1237 ? -14.228 -18.449 -3.442 1.00 83.75 1237 ILE A N 1
ATOM 9911 C CA . ILE A 1 1237 ? -13.923 -17.506 -4.518 1.00 83.75 1237 ILE A CA 1
ATOM 9912 C C . ILE A 1 1237 ? -15.224 -16.803 -4.928 1.00 83.75 1237 ILE A C 1
ATOM 9914 O O . ILE A 1 1237 ? -16.126 -17.474 -5.446 1.00 83.75 1237 ILE A O 1
ATOM 9918 N N . PRO A 1 1238 ? -15.357 -15.478 -4.725 1.00 88.44 1238 PRO A N 1
ATOM 9919 C CA . PRO A 1 1238 ? -16.535 -14.745 -5.163 1.00 88.44 1238 PRO A CA 1
ATOM 9920 C C . PRO A 1 1238 ? -16.515 -14.529 -6.682 1.00 88.44 1238 PRO A C 1
ATOM 9922 O O . PRO A 1 1238 ? -15.503 -14.142 -7.261 1.00 88.44 1238 PRO A O 1
ATOM 9925 N N . THR A 1 1239 ? -17.661 -14.728 -7.329 1.00 89.50 1239 THR A N 1
ATOM 9926 C CA . THR A 1 1239 ? -17.934 -14.282 -8.700 1.00 89.50 1239 THR A CA 1
ATOM 9927 C C . THR A 1 1239 ? -19.140 -13.353 -8.678 1.00 89.50 1239 THR A C 1
ATOM 9929 O O . THR A 1 1239 ? -20.245 -13.760 -8.309 1.00 89.50 1239 THR A O 1
ATOM 9932 N N . GLU A 1 1240 ? -18.927 -12.099 -9.066 1.00 91.19 1240 GLU A N 1
ATOM 9933 C CA . GLU A 1 1240 ? -19.974 -11.080 -9.123 1.00 91.19 1240 GLU A CA 1
ATOM 9934 C C . GLU A 1 1240 ? -20.642 -11.035 -10.501 1.00 91.19 1240 GLU A C 1
ATOM 9936 O O . GLU A 1 1240 ? -19.995 -11.158 -11.543 1.00 91.19 1240 GLU A O 1
ATOM 9941 N N . PHE A 1 1241 ? -21.954 -10.820 -10.510 1.00 91.69 1241 PHE A N 1
ATOM 9942 C CA . PHE A 1 1241 ? -22.750 -10.593 -11.711 1.00 91.69 1241 PHE A CA 1
ATOM 9943 C C . PHE A 1 1241 ? -23.861 -9.578 -11.430 1.00 91.69 1241 PHE A C 1
ATOM 9945 O O . PHE A 1 1241 ? -24.125 -9.218 -10.286 1.00 91.69 1241 PHE A O 1
ATOM 9952 N N . THR A 1 1242 ? -24.521 -9.083 -12.478 1.00 92.25 1242 THR A N 1
ATOM 9953 C CA . THR A 1 1242 ? -25.584 -8.076 -12.335 1.00 92.25 1242 THR A CA 1
ATOM 9954 C C . THR A 1 1242 ? -26.937 -8.625 -12.766 1.00 92.25 1242 THR A C 1
ATOM 9956 O O . THR A 1 1242 ? -27.062 -9.295 -13.790 1.00 92.25 1242 THR A O 1
ATOM 9959 N N . ALA A 1 1243 ? -27.969 -8.303 -11.990 1.00 91.88 1243 ALA A N 1
ATOM 9960 C CA . ALA A 1 1243 ? -29.366 -8.542 -12.319 1.00 91.88 1243 ALA A CA 1
ATOM 9961 C C . ALA A 1 1243 ? -30.105 -7.222 -12.547 1.00 91.88 1243 ALA A C 1
ATOM 9963 O O . ALA A 1 1243 ? -29.758 -6.182 -11.985 1.00 91.88 1243 ALA A O 1
ATOM 9964 N N . LYS A 1 1244 ? -31.156 -7.264 -13.367 1.00 92.81 1244 LYS A N 1
ATOM 9965 C CA . LYS A 1 1244 ? -32.004 -6.112 -13.684 1.00 92.81 1244 LYS A CA 1
ATOM 9966 C C . LYS A 1 1244 ? -33.271 -6.115 -12.836 1.00 92.81 1244 LYS A C 1
ATOM 9968 O O . LYS A 1 1244 ? -34.020 -7.088 -12.837 1.00 92.81 1244 LYS A O 1
ATOM 9973 N N . VAL A 1 1245 ? -33.566 -4.993 -12.191 1.00 91.44 1245 VAL A N 1
ATOM 9974 C CA . VAL A 1 1245 ? -34.802 -4.760 -11.434 1.00 91.44 1245 VAL A CA 1
ATOM 9975 C C . VAL A 1 1245 ? -35.563 -3.605 -12.086 1.00 91.44 1245 VAL A C 1
ATOM 9977 O O . VAL A 1 1245 ? -35.090 -2.475 -12.116 1.00 91.44 1245 VAL A O 1
ATOM 9980 N N . ILE A 1 1246 ? -36.743 -3.872 -12.642 1.00 91.00 1246 ILE A N 1
ATOM 9981 C CA . ILE A 1 1246 ? -37.601 -2.860 -13.269 1.00 91.00 1246 ILE A CA 1
ATOM 9982 C C . ILE A 1 1246 ? -38.625 -2.384 -12.238 1.00 91.00 1246 ILE A C 1
ATOM 9984 O O . ILE A 1 1246 ? -39.591 -3.090 -11.945 1.00 91.00 1246 ILE A O 1
ATOM 9988 N N . VAL A 1 1247 ? -38.431 -1.171 -11.724 1.00 89.44 1247 VAL A N 1
ATOM 9989 C CA . VAL A 1 1247 ? -39.329 -0.527 -10.757 1.00 89.44 1247 VAL A CA 1
ATOM 9990 C C . VAL A 1 1247 ? -40.439 0.216 -11.510 1.00 89.44 1247 VAL A C 1
ATOM 9992 O O . VAL A 1 1247 ? -40.158 1.144 -12.276 1.00 89.44 1247 VAL A O 1
ATOM 9995 N N . LYS A 1 1248 ? -41.693 -0.212 -11.320 1.00 83.25 1248 LYS A N 1
ATOM 9996 C CA . LYS A 1 1248 ? -42.895 0.304 -12.003 1.00 83.25 1248 LYS A CA 1
ATOM 9997 C C . LYS A 1 1248 ? -43.706 1.301 -11.192 1.00 83.25 1248 LYS A C 1
ATOM 9999 O O . LYS A 1 1248 ? -43.893 1.068 -9.974 1.00 83.25 1248 LYS A O 1
#

pLDDT: mean 91.24, std 9.46, range [29.05, 98.81]